Protein AF-A0A1Q9DGL6-F1 (afdb_monomer_lite)

Foldseek 3Di:
DDDFDWDDPDDDDDDDDDDDDDDDDDDDATDTDDDPVVLVPDDPVRSVVVVVVVVVDPDDDDGPVVVVPPVVNVVPDDDDPDDDDDDDDDDDDPPPPPDDPPPVVVVVVVPPPPPVPPPDDDDDDDDDDDDDDDDDDDDDDDDDDDDDDDDDDPDDDDDDDDDDDDDDDDDDDDDDDDDDDDDDDDDDDDDDDDDDDDDDDDDDDDDDDDDDDDDDDDDDDDQDDPVLLVVLLVVVVVVVDDSVLSNVLCVVVVNDSVSSVVVSVVVVVVVVVDDDDDDDDDDDDDDDDDDDDDDDDDDDDDDDDDDDDDDDDDDDDDDDDDDDDDPPDVPVVVVQPDWFKWFFQAFDDDPDPQAAGDHHGAIWTWRVVQQDPQQKTWTARPVDRVRTHIDRVVRTDDDDPQKGKDFACAFDQDPDPQDDGDHHGFIWIWRNVQADPVGDTDTHRDPPCPPDVDPVLLVDCPDPLLVLLNVLLVLLVVLLVVLVVCVVVCVCVVPDNSVLSVLSNVLSVVLNVVSVVVSVCVPVVVVVLLVVLVVLLVVLLVLLVVLLVVLVVLLVCLCVDLLVVLLVLLQVLLVLVLVLLVLQLVVFVPPDDDPVQQLLLVLLLLLLVLLQLLSQLLDLDSPPRGDRQDDSVCSVPDPHSNSNSVSSNVSSVVDHRDDSVVVSVVSVVVSVVLVVVSVVLVVVVVVVVCVVPPDDDPDPDDDPDDDDDDDDQDDPQKAFDDDQDFDWDDDDDPQDDQIWTDHRGIIGTQGHPVLVVLVVSLVSLVVSLVVLVVVCVPDPDNDVVSVSVNVSSVSSNVSSVSCNSCVVVVVVSVVSVVSSVVSVVSSVVSVVVSVVSVVSSVSSNQSSLCSQQPSSLLSLQSSLLSVQLSPDDPVCNSVLSVLVSVLSVLVVVLVDDPVQSGDPHPQDSVLSNQNSVQSVVLSPDNHSVSSSVSSCVCSVPVSVVSND

InterPro domains:
  IPR009060 UBA-like superfamily [SSF46934] (224-267)
  IPR015940 Ubiquitin-associated domain [PF00627] (233-264)
  IPR015940 Ubiquitin-associated domain [PS50030] (225-267)
  IPR015940 Ubiquitin-associated domain [SM00165] (229-266)

Structure (mmCIF, N/CA/C/O backbone):
data_AF-A0A1Q9DGL6-F1
#
_entry.id   AF-A0A1Q9DGL6-F1
#
loop_
_atom_site.group_PDB
_atom_site.id
_atom_site.type_symbol
_atom_site.label_atom_id
_atom_site.label_alt_id
_atom_site.label_comp_id
_atom_site.label_asym_id
_atom_site.label_entity_id
_atom_site.label_seq_id
_atom_site.pdbx_PDB_ins_code
_atom_site.Cartn_x
_atom_site.Cartn_y
_atom_site.Cartn_z
_atom_site.occupancy
_atom_site.B_iso_or_equiv
_atom_site.auth_seq_id
_atom_site.auth_comp_id
_atom_site.auth_asym_id
_atom_site.auth_atom_id
_atom_site.pdbx_PDB_model_num
ATOM 1 N N . MET A 1 1 ? 42.213 25.713 11.264 1.00 30.92 1 MET A N 1
ATOM 2 C CA . MET A 1 1 ? 42.405 24.368 11.858 1.00 30.92 1 MET A CA 1
ATOM 3 C C . MET A 1 1 ? 43.371 24.521 13.017 1.00 30.92 1 MET A C 1
ATOM 5 O O . MET A 1 1 ? 44.300 25.297 12.860 1.00 30.92 1 MET A O 1
ATOM 9 N N . LEU A 1 2 ? 43.190 23.797 14.123 1.00 27.25 2 LEU A N 1
ATOM 10 C CA . LEU A 1 2 ? 44.236 23.642 15.141 1.00 27.25 2 LEU A CA 1
ATOM 11 C C . LEU A 1 2 ? 44.887 22.270 14.936 1.00 27.25 2 LEU A C 1
ATOM 13 O O . LEU A 1 2 ? 44.195 21.254 14.979 1.00 27.25 2 LEU A O 1
ATOM 17 N N . LEU A 1 3 ? 46.191 22.254 14.662 1.00 31.45 3 LEU A N 1
ATOM 18 C CA . LEU A 1 3 ? 46.990 21.040 14.490 1.00 31.45 3 LEU A CA 1
ATOM 19 C C . LEU A 1 3 ? 47.860 20.844 15.731 1.00 31.45 3 LEU A C 1
ATOM 21 O O . LEU A 1 3 ? 48.856 21.538 15.909 1.00 31.45 3 LEU A O 1
ATOM 25 N N . GLY A 1 4 ? 47.477 19.894 16.584 1.00 34.34 4 GLY A N 1
ATOM 26 C CA . GLY A 1 4 ? 48.355 19.397 17.639 1.00 34.34 4 GLY A CA 1
ATOM 27 C C . GLY A 1 4 ? 49.359 18.397 17.065 1.00 34.34 4 GLY A C 1
ATOM 28 O O . GLY A 1 4 ? 48.977 17.518 16.291 1.00 34.34 4 GLY A O 1
ATOM 29 N N . TYR A 1 5 ? 50.623 18.505 17.468 1.00 34.09 5 TYR A N 1
ATOM 30 C CA . TYR A 1 5 ? 51.671 17.537 17.134 1.00 34.09 5 TYR A CA 1
ATOM 31 C C . TYR A 1 5 ? 51.814 16.492 18.259 1.00 34.09 5 TYR A C 1
ATOM 33 O O . TYR A 1 5 ? 51.636 16.844 19.429 1.00 34.09 5 TYR A O 1
ATOM 41 N N . PRO A 1 6 ? 52.104 15.215 17.943 1.00 34.56 6 PRO A N 1
ATOM 42 C CA . PRO A 1 6 ? 52.426 14.206 18.949 1.00 34.56 6 PRO A CA 1
ATOM 43 C C . PRO A 1 6 ? 53.839 14.416 19.526 1.00 34.56 6 PRO A C 1
ATOM 45 O O . PRO A 1 6 ? 54.738 14.868 18.822 1.00 34.56 6 PRO A O 1
ATOM 48 N N . ASP A 1 7 ? 54.028 14.058 20.799 1.00 36.56 7 ASP A N 1
ATOM 49 C CA . ASP A 1 7 ? 55.328 14.062 21.497 1.00 36.56 7 ASP A CA 1
ATOM 50 C C . ASP A 1 7 ? 56.209 12.900 20.957 1.00 36.56 7 ASP A C 1
ATOM 52 O O . ASP A 1 7 ? 55.749 11.755 20.941 1.00 36.56 7 ASP A O 1
ATOM 56 N N . GLU A 1 8 ? 57.438 13.160 20.480 1.00 37.47 8 GLU A N 1
ATOM 57 C CA . GLU A 1 8 ? 58.290 12.134 19.822 1.00 37.47 8 GLU A CA 1
ATOM 58 C C . GLU A 1 8 ? 59.227 11.354 20.771 1.00 37.47 8 GLU A C 1
ATOM 60 O O . GLU A 1 8 ? 59.742 10.297 20.393 1.00 37.47 8 GLU A O 1
ATOM 65 N N . ASP A 1 9 ? 59.434 11.816 22.009 1.00 35.69 9 ASP A N 1
ATOM 66 C CA . ASP A 1 9 ? 60.438 11.261 22.933 1.00 35.69 9 ASP A CA 1
ATOM 67 C C . ASP A 1 9 ? 60.009 9.948 23.625 1.00 35.69 9 ASP A C 1
ATOM 69 O O . ASP A 1 9 ? 59.768 9.892 24.835 1.00 35.69 9 ASP A O 1
ATOM 73 N N . ARG A 1 10 ? 59.980 8.846 22.857 1.00 34.19 10 ARG A N 1
ATOM 74 C CA . ARG A 1 10 ? 60.397 7.506 23.333 1.00 34.19 10 ARG A CA 1
ATOM 75 C C . ARG A 1 10 ? 60.547 6.473 22.208 1.00 34.19 10 ARG A C 1
ATOM 77 O O . ARG A 1 10 ? 59.568 5.924 21.709 1.00 34.19 10 ARG A O 1
ATOM 84 N N . ARG A 1 11 ? 61.797 6.110 21.899 1.00 36.53 11 ARG A N 1
ATOM 85 C CA . ARG A 1 11 ? 62.155 4.893 21.146 1.00 36.53 11 ARG A CA 1
ATOM 86 C C . ARG A 1 11 ? 63.341 4.173 21.790 1.00 36.53 11 ARG A C 1
ATOM 88 O O . ARG A 1 11 ? 64.462 4.336 21.328 1.00 36.53 11 ARG A O 1
ATOM 95 N N . GLU A 1 12 ? 63.101 3.347 22.805 1.00 35.16 12 GLU A N 1
ATOM 96 C CA . GLU A 1 12 ? 64.038 2.271 23.162 1.00 35.16 12 GLU A CA 1
ATOM 97 C C . GLU A 1 12 ? 63.383 1.208 24.054 1.00 35.16 12 GLU A C 1
ATOM 99 O O . GLU A 1 12 ? 62.542 1.538 24.888 1.00 35.16 12 GLU A O 1
ATOM 104 N N . LEU A 1 13 ? 63.812 -0.047 23.856 1.00 33.06 13 LEU A N 1
ATOM 105 C CA . LEU A 1 13 ? 63.297 -1.297 24.439 1.00 33.06 13 LEU A CA 1
ATOM 106 C C . LEU A 1 13 ? 61.804 -1.590 24.111 1.00 33.06 13 LEU A C 1
ATOM 108 O O . LEU A 1 13 ? 60.964 -0.706 24.046 1.00 33.06 13 LEU A O 1
ATOM 112 N N . GLU A 1 14 ? 61.394 -2.830 23.840 1.00 30.94 14 GLU A N 1
ATOM 113 C CA . GLU A 1 14 ? 62.035 -4.110 24.161 1.00 30.94 14 GLU A CA 1
ATOM 114 C C . GLU A 1 14 ? 61.821 -5.167 23.055 1.00 30.94 14 GLU A C 1
ATOM 116 O O . GLU A 1 14 ? 60.902 -5.064 22.243 1.00 30.94 14 GLU A O 1
ATOM 121 N N . SER A 1 15 ? 62.671 -6.199 23.010 1.00 36.50 15 SER A N 1
ATOM 122 C CA . SER A 1 15 ? 62.592 -7.285 22.025 1.00 36.50 15 SER A CA 1
ATOM 123 C C . SER A 1 15 ? 62.688 -8.664 22.684 1.00 36.50 15 SER A C 1
ATOM 125 O O . SER A 1 15 ? 63.683 -8.991 23.333 1.00 36.50 15 SER A O 1
ATOM 127 N N . ARG A 1 16 ? 61.666 -9.516 22.497 1.00 32.09 16 ARG A N 1
ATOM 128 C CA . ARG A 1 16 ? 61.738 -10.961 22.789 1.00 32.09 16 ARG A CA 1
ATOM 129 C C . ARG A 1 16 ? 60.648 -11.778 22.088 1.00 32.09 16 ARG A C 1
ATOM 131 O O . ARG A 1 16 ? 59.671 -11.236 21.587 1.00 32.09 16 ARG A O 1
ATOM 138 N N . GLY A 1 17 ? 60.911 -13.082 21.977 1.00 35.47 17 GLY A N 1
ATOM 139 C CA . GLY A 1 17 ? 60.165 -14.029 21.141 1.00 35.47 17 GLY A CA 1
ATOM 140 C C . GLY A 1 17 ? 58.868 -14.591 21.752 1.00 35.47 17 GLY A C 1
ATOM 141 O O . GLY A 1 17 ? 58.509 -14.252 22.877 1.00 35.47 17 GLY A O 1
ATOM 142 N N . PRO A 1 18 ? 58.158 -15.456 21.003 1.00 44.56 18 PRO A N 1
ATOM 143 C CA . PRO A 1 18 ? 56.724 -15.674 21.185 1.00 44.56 18 PRO A CA 1
ATOM 144 C C . PRO A 1 18 ? 56.344 -16.792 22.167 1.00 44.56 18 PRO A C 1
ATOM 146 O O . PRO A 1 18 ? 56.923 -17.879 22.165 1.00 44.56 18 PRO A O 1
ATOM 149 N N . THR A 1 19 ? 55.237 -16.581 22.878 1.00 34.62 19 THR A N 1
ATOM 150 C CA . THR A 1 19 ? 54.386 -17.636 23.453 1.00 34.62 19 THR A CA 1
ATOM 151 C C . THR A 1 19 ? 52.916 -17.383 23.082 1.00 34.62 19 THR A C 1
ATOM 153 O O . THR A 1 19 ? 52.558 -16.319 22.585 1.00 34.62 19 THR A O 1
ATOM 156 N N . ARG A 1 20 ? 52.065 -18.413 23.191 1.00 43.84 20 ARG A N 1
ATOM 157 C CA . ARG A 1 20 ? 50.713 -18.432 22.598 1.00 43.84 20 ARG A CA 1
ATOM 158 C C . ARG A 1 20 ? 49.663 -17.750 23.484 1.00 43.84 20 ARG A C 1
ATOM 160 O O . ARG A 1 20 ? 49.485 -18.193 24.616 1.00 43.84 20 ARG A O 1
ATOM 167 N N . GLY A 1 21 ? 48.842 -16.857 22.920 1.00 37.09 21 GLY A N 1
ATOM 168 C CA . GLY A 1 21 ? 47.522 -16.544 23.487 1.00 37.09 21 GLY A CA 1
ATOM 169 C C . GLY A 1 21 ? 46.889 -15.222 23.040 1.00 37.09 21 GLY A C 1
ATOM 170 O O . GLY A 1 21 ? 47.299 -14.183 23.522 1.00 37.09 21 GLY A O 1
ATOM 171 N N . VAL A 1 22 ? 45.841 -15.315 22.205 1.00 38.12 22 VAL A N 1
ATOM 172 C CA . VAL A 1 22 ? 44.762 -14.322 21.967 1.00 38.12 22 VAL A CA 1
ATOM 173 C C . VAL A 1 22 ? 45.186 -12.846 21.850 1.00 38.12 22 VAL A C 1
ATOM 175 O O . VAL A 1 22 ? 45.316 -12.144 22.849 1.00 38.12 22 VAL A O 1
ATOM 178 N N . ASP A 1 23 ? 45.255 -12.337 20.617 1.00 28.64 23 ASP A N 1
ATOM 179 C CA . ASP A 1 23 ? 45.524 -10.921 20.351 1.00 28.64 23 ASP A CA 1
ATOM 180 C C . ASP A 1 23 ? 44.403 -9.998 20.872 1.00 28.64 23 ASP A C 1
ATOM 182 O O . ASP A 1 23 ? 43.291 -9.964 20.338 1.00 28.64 23 ASP A O 1
ATOM 186 N N . VAL A 1 24 ? 44.727 -9.187 21.882 1.00 31.03 24 VAL A N 1
ATOM 187 C CA . VAL A 1 24 ? 43.975 -7.986 22.266 1.00 31.03 24 VAL A CA 1
ATOM 188 C C . VAL A 1 24 ? 44.881 -6.784 22.020 1.00 31.03 24 VAL A C 1
ATOM 190 O O . VAL A 1 24 ? 45.920 -6.643 22.658 1.00 31.03 24 VAL A O 1
ATOM 193 N N . ILE A 1 25 ? 44.497 -5.916 21.083 1.00 29.52 25 ILE A N 1
ATOM 194 C CA . ILE A 1 25 ? 45.276 -4.717 20.750 1.00 29.52 25 ILE A CA 1
ATOM 195 C C . ILE A 1 25 ? 44.938 -3.609 21.755 1.00 29.52 25 ILE A C 1
ATOM 197 O O . ILE A 1 25 ? 43.976 -2.860 21.564 1.00 29.52 25 ILE A O 1
ATOM 201 N N . GLU A 1 26 ? 45.734 -3.486 22.817 1.00 28.72 26 GLU A N 1
ATOM 202 C CA . GLU A 1 26 ? 45.728 -2.284 23.653 1.00 28.72 26 GLU A CA 1
ATOM 203 C C . GLU A 1 26 ? 46.400 -1.120 22.910 1.00 28.72 26 GLU A C 1
ATOM 205 O O . GLU A 1 26 ? 47.588 -1.149 22.592 1.00 28.72 26 GLU A O 1
ATOM 210 N N . LEU A 1 27 ? 45.623 -0.071 22.628 1.00 30.64 27 LEU A N 1
ATOM 211 C CA . LEU A 1 27 ? 46.132 1.189 22.091 1.00 30.64 27 LEU A CA 1
ATOM 212 C C . LEU A 1 27 ? 46.496 2.122 23.250 1.00 30.64 27 LEU A C 1
ATOM 214 O O . LEU A 1 27 ? 45.611 2.615 23.952 1.00 30.64 27 LEU A O 1
ATOM 218 N N . LEU A 1 28 ? 47.793 2.387 23.423 1.00 34.19 28 LEU A N 1
ATOM 219 C CA . LEU A 1 28 ? 48.283 3.355 24.404 1.00 34.19 28 LEU A CA 1
ATOM 220 C C . LEU A 1 28 ? 47.781 4.784 24.088 1.00 34.19 28 LEU A C 1
ATOM 222 O O . LEU A 1 28 ? 47.655 5.155 22.916 1.00 34.19 28 LEU A O 1
ATOM 226 N N . PRO A 1 29 ? 47.483 5.605 25.113 1.00 36.69 29 PRO A N 1
ATOM 227 C CA . PRO A 1 29 ? 46.925 6.937 24.917 1.00 36.69 29 PRO A CA 1
ATOM 228 C C . PRO A 1 29 ? 47.996 7.952 24.492 1.00 36.69 29 PRO A C 1
ATOM 230 O O . PRO A 1 29 ? 48.901 8.275 25.257 1.00 36.69 29 PRO A O 1
ATOM 233 N N . TYR A 1 30 ? 47.842 8.524 23.297 1.00 38.84 30 TYR A N 1
ATOM 234 C CA . TYR A 1 30 ? 48.599 9.710 22.893 1.00 38.84 30 TYR A CA 1
ATOM 235 C C . TYR A 1 30 ? 48.113 10.958 23.643 1.00 38.84 30 TYR A C 1
ATOM 237 O O . TYR A 1 30 ? 46.909 11.185 23.790 1.00 38.84 30 TYR A O 1
ATOM 245 N N . HIS A 1 31 ? 49.059 11.795 24.065 1.00 38.09 31 HIS A N 1
ATOM 246 C CA . HIS A 1 31 ? 48.800 13.109 24.645 1.00 38.09 31 HIS A CA 1
ATOM 247 C C . HIS A 1 31 ? 49.206 14.215 23.666 1.00 38.09 31 HIS A C 1
ATOM 249 O O . HIS A 1 31 ? 50.267 14.145 23.053 1.00 38.09 31 HIS A O 1
ATOM 255 N N . PHE A 1 32 ? 48.368 15.246 23.556 1.00 35.22 32 PHE A N 1
ATOM 256 C CA . PHE A 1 32 ? 48.666 16.479 22.829 1.00 35.22 32 PHE A CA 1
ATOM 257 C C . PHE A 1 32 ? 48.840 17.625 23.829 1.00 35.22 32 PHE A C 1
ATOM 259 O O . PHE A 1 32 ? 48.050 17.749 24.768 1.00 35.22 32 PHE A O 1
ATOM 266 N N . LYS A 1 33 ? 49.844 18.477 23.609 1.00 39.16 33 LYS A N 1
ATOM 267 C CA . LYS A 1 33 ? 49.959 19.799 24.242 1.00 39.16 33 LYS A CA 1
ATOM 268 C C . LYS A 1 33 ? 49.546 20.866 23.227 1.00 39.16 33 LYS A C 1
ATOM 270 O O . LYS A 1 33 ? 49.842 20.729 22.044 1.00 39.16 33 LYS A O 1
ATOM 275 N N . PHE A 1 34 ? 48.897 21.922 23.704 1.00 43.03 34 PHE A N 1
ATOM 276 C CA . PHE A 1 34 ? 48.623 23.138 22.932 1.00 43.03 34 PHE A CA 1
ATOM 277 C C . PHE A 1 34 ? 49.613 24.230 23.344 1.00 43.03 34 PHE A C 1
ATOM 279 O O . PHE A 1 34 ? 50.020 24.274 24.510 1.00 43.03 34 PHE A O 1
ATOM 286 N N . SER A 1 35 ? 50.010 25.100 22.416 1.00 42.69 35 SER A N 1
ATOM 287 C CA . SER A 1 35 ? 50.918 26.205 22.724 1.00 42.69 35 SER A CA 1
ATOM 288 C C . SER A 1 35 ? 50.135 27.374 23.329 1.00 42.69 35 SER A C 1
ATOM 290 O O . SER A 1 35 ? 49.059 27.701 22.829 1.00 42.69 35 SER A O 1
ATOM 292 N N . PRO A 1 36 ? 50.654 28.080 24.352 1.00 46.16 36 PRO A N 1
ATOM 293 C CA . PRO A 1 36 ? 50.046 29.322 24.837 1.00 46.16 36 PRO A CA 1
ATOM 294 C C . PRO A 1 36 ? 49.909 30.414 23.760 1.00 46.16 36 PRO A C 1
ATOM 296 O O . PRO A 1 36 ? 49.076 31.305 23.906 1.00 46.16 36 PRO A O 1
ATOM 299 N N . ALA A 1 37 ? 50.693 30.346 22.676 1.00 46.66 37 ALA A N 1
ATOM 300 C CA . ALA A 1 37 ? 50.590 31.271 21.546 1.00 46.66 37 ALA A CA 1
ATOM 301 C C . ALA A 1 37 ? 49.272 31.111 20.762 1.00 46.66 37 ALA A C 1
ATOM 303 O O . ALA A 1 37 ? 48.674 32.112 20.369 1.00 46.66 37 ALA A O 1
ATOM 304 N N . ASP A 1 38 ? 48.776 29.875 20.615 1.00 50.34 38 ASP A N 1
ATOM 305 C CA . ASP A 1 38 ? 47.590 29.526 19.810 1.00 50.34 38 ASP A CA 1
ATOM 306 C C . ASP A 1 38 ? 46.298 30.207 20.319 1.00 50.34 38 ASP A C 1
ATOM 308 O O . ASP A 1 38 ? 45.294 30.294 19.613 1.00 50.34 38 ASP A O 1
ATOM 312 N N . TRP A 1 39 ? 46.319 30.705 21.559 1.00 53.25 39 TRP A N 1
ATOM 313 C CA . TRP A 1 39 ? 45.195 31.357 22.230 1.00 53.25 39 TRP A CA 1
ATOM 314 C C . TRP A 1 39 ? 45.031 32.838 21.866 1.00 53.25 39 TRP A C 1
ATOM 316 O O . TRP A 1 39 ? 43.968 33.404 22.126 1.00 53.25 39 TRP A O 1
ATOM 326 N N . GLN A 1 40 ? 46.046 33.477 21.272 1.00 48.38 40 GLN A N 1
ATOM 327 C CA . GLN A 1 40 ? 46.009 34.915 20.964 1.00 48.38 40 GLN A CA 1
ATOM 328 C C . GLN A 1 40 ? 45.197 35.254 19.703 1.00 48.38 40 GLN A C 1
ATOM 330 O O . GLN A 1 40 ? 44.722 36.380 19.577 1.00 48.38 40 GLN A O 1
ATOM 335 N N . GLU A 1 41 ? 44.966 34.290 18.805 1.00 43.88 41 GLU A N 1
ATOM 336 C CA . GLU A 1 41 ? 44.124 34.477 17.609 1.00 43.88 41 GLU A CA 1
ATOM 337 C C . GLU A 1 41 ? 42.619 34.254 17.874 1.00 43.88 41 GLU A C 1
ATOM 339 O O . GLU A 1 41 ? 41.778 34.523 17.013 1.00 43.88 41 GLU A O 1
ATOM 344 N N . LEU A 1 42 ? 42.242 33.771 19.065 1.00 50.28 42 LEU A N 1
ATOM 345 C CA . LEU A 1 42 ? 40.847 33.493 19.418 1.00 50.28 42 LEU A CA 1
ATOM 346 C C . LEU A 1 42 ? 40.121 34.755 19.902 1.00 50.28 42 LEU A C 1
ATOM 348 O O . LEU A 1 42 ? 40.562 35.438 20.830 1.00 50.28 42 LEU A O 1
ATOM 352 N N . SER A 1 43 ? 38.947 35.028 19.320 1.00 62.31 43 SER A N 1
ATOM 353 C CA . SER A 1 43 ? 38.151 36.213 19.658 1.00 62.31 43 SER A CA 1
ATOM 354 C C . SER A 1 43 ? 37.784 36.262 21.155 1.00 62.31 43 SER A C 1
ATOM 356 O O . SER A 1 43 ? 37.577 35.209 21.771 1.00 62.31 43 SER A O 1
ATOM 358 N N . PRO A 1 44 ? 37.655 37.458 21.772 1.00 60.97 44 PRO A N 1
ATOM 359 C CA . PRO A 1 44 ? 37.529 37.579 23.229 1.00 60.97 44 PRO A CA 1
ATOM 360 C C . PRO A 1 44 ? 36.379 36.772 23.847 1.00 60.97 44 PRO A C 1
ATOM 362 O O . PRO A 1 44 ? 36.548 36.192 24.916 1.00 60.97 44 PRO A O 1
ATOM 365 N N . GLY A 1 45 ? 35.234 36.670 23.161 1.00 61.03 45 GLY A N 1
ATOM 366 C CA . GLY A 1 45 ? 34.095 35.868 23.622 1.00 61.03 45 GLY A CA 1
ATOM 367 C C . GLY A 1 45 ? 34.350 34.355 23.587 1.00 61.03 45 GLY A C 1
ATOM 368 O O . GLY A 1 45 ? 33.925 33.645 24.496 1.00 61.03 45 GLY A O 1
ATOM 369 N N . VAL A 1 46 ? 35.092 33.858 22.590 1.00 59.78 46 VAL A N 1
ATOM 370 C CA . VAL A 1 46 ? 35.496 32.441 22.506 1.00 59.78 46 VAL A CA 1
ATOM 371 C C . VAL A 1 46 ? 36.521 32.117 23.593 1.00 59.78 46 VAL A C 1
ATOM 373 O O . VAL A 1 46 ? 36.379 31.111 24.286 1.00 59.78 46 VAL A O 1
ATOM 376 N N . ASN A 1 47 ? 37.492 33.009 23.808 1.00 65.31 47 ASN A N 1
ATOM 377 C CA . ASN A 1 47 ? 38.459 32.916 24.904 1.00 65.31 47 ASN A CA 1
ATOM 378 C C . ASN A 1 47 ? 37.760 32.897 26.282 1.00 65.31 47 ASN A C 1
ATOM 380 O O . ASN A 1 47 ? 38.039 32.036 27.116 1.00 65.31 47 ASN A O 1
ATOM 384 N N . GLN A 1 48 ? 36.799 33.797 26.518 1.00 60.72 48 GLN A N 1
ATOM 385 C CA . GLN A 1 48 ? 36.043 33.859 27.776 1.00 60.72 48 GLN A CA 1
ATOM 386 C C . GLN A 1 48 ? 35.167 32.613 28.011 1.00 60.72 48 GLN A C 1
ATOM 388 O O . GLN A 1 48 ? 35.033 32.167 29.154 1.00 60.72 48 GLN A O 1
ATOM 393 N N . LEU A 1 49 ? 34.600 32.026 26.950 1.00 52.28 49 LEU A N 1
ATOM 394 C CA . LEU A 1 49 ? 33.814 30.792 27.033 1.00 52.28 49 LEU A CA 1
ATOM 395 C C . LEU A 1 49 ? 34.698 29.570 27.336 1.00 52.28 49 LEU A C 1
ATOM 397 O O . LEU A 1 49 ? 34.365 28.786 28.224 1.00 52.28 49 LEU A O 1
ATOM 401 N N . LEU A 1 50 ? 35.839 29.429 26.652 1.00 53.41 50 LEU A N 1
ATOM 402 C CA . LEU A 1 50 ? 36.801 28.346 26.894 1.00 53.41 50 LEU A CA 1
ATOM 403 C C . LEU A 1 50 ? 37.409 28.419 28.299 1.00 53.41 50 LEU A C 1
ATOM 405 O O . LEU A 1 50 ? 37.469 27.397 28.980 1.00 53.41 50 LEU A O 1
ATOM 409 N N . SER A 1 51 ? 37.780 29.614 28.768 1.00 60.06 51 SER A N 1
ATOM 410 C CA . SER A 1 51 ? 38.285 29.814 30.134 1.00 60.06 51 SER A CA 1
ATOM 411 C C . SER A 1 51 ? 37.276 29.377 31.202 1.00 60.06 51 SER A C 1
ATOM 413 O O . SER A 1 51 ? 37.672 28.770 32.193 1.00 60.06 51 SER A O 1
ATOM 415 N N . ARG A 1 52 ? 35.969 29.612 31.000 1.00 55.06 52 ARG A N 1
ATOM 416 C CA . ARG A 1 52 ? 34.919 29.092 31.898 1.00 55.06 52 ARG A CA 1
ATOM 417 C C . ARG A 1 52 ? 34.798 27.570 31.827 1.00 55.06 52 ARG A C 1
ATOM 419 O O . ARG A 1 52 ? 34.841 26.914 32.861 1.00 55.06 52 ARG A O 1
ATOM 426 N N . LEU A 1 53 ? 34.716 27.006 30.621 1.00 46.09 53 LEU A N 1
ATOM 427 C CA . LEU A 1 53 ? 34.574 25.558 30.416 1.00 46.09 53 LEU A CA 1
ATOM 428 C C . LEU A 1 53 ? 35.755 24.742 30.968 1.00 46.09 53 LEU A C 1
ATOM 430 O O . LEU A 1 53 ? 35.560 23.598 31.373 1.00 46.09 53 LEU A O 1
ATOM 434 N N . LEU A 1 54 ? 36.960 25.319 30.997 1.00 56.03 54 LEU A N 1
ATOM 435 C CA . LEU A 1 54 ? 38.149 24.702 31.592 1.00 56.03 54 LEU A CA 1
ATOM 436 C C . LEU A 1 54 ? 38.236 24.913 33.112 1.00 56.03 54 LEU A C 1
ATOM 438 O O . LEU A 1 54 ? 38.701 24.017 33.811 1.00 56.03 54 LEU A O 1
ATOM 442 N N . ALA A 1 55 ? 37.749 26.041 33.640 1.00 49.34 55 ALA A N 1
ATOM 443 C CA . ALA A 1 55 ? 37.712 26.296 35.084 1.00 49.34 55 ALA A CA 1
ATOM 444 C C . ALA A 1 55 ? 36.658 25.454 35.833 1.00 49.34 55 ALA A C 1
ATOM 446 O O . ALA A 1 55 ? 36.825 25.173 37.016 1.00 49.34 55 ALA A O 1
ATOM 447 N N . GLU A 1 56 ? 35.578 25.030 35.169 1.00 44.25 56 GLU A N 1
ATOM 448 C CA . GLU A 1 56 ? 34.478 24.287 35.807 1.00 44.25 56 GLU A CA 1
ATOM 449 C C . GLU A 1 56 ? 34.712 22.762 35.931 1.00 44.25 56 GLU A C 1
ATOM 451 O O . GLU A 1 56 ? 33.859 22.067 36.489 1.00 44.25 56 GLU A O 1
ATOM 456 N N . ARG A 1 57 ? 35.830 22.202 35.426 1.00 42.81 57 ARG A N 1
ATOM 457 C CA . ARG A 1 57 ? 36.098 20.743 35.446 1.00 42.81 57 ARG A CA 1
ATOM 458 C C . ARG A 1 57 ? 37.582 20.356 35.572 1.00 42.81 57 ARG A C 1
ATOM 460 O O . ARG A 1 57 ? 38.208 19.960 34.592 1.00 42.81 57 ARG A O 1
ATOM 467 N N . GLU A 1 58 ? 38.119 20.330 36.793 1.00 37.91 58 GLU A N 1
ATOM 468 C CA . GLU A 1 58 ? 39.490 19.830 37.040 1.00 37.91 58 GLU A CA 1
ATOM 469 C C . GLU A 1 58 ? 39.658 18.298 36.931 1.00 37.91 58 GLU A C 1
ATOM 471 O O . GLU A 1 58 ? 40.781 17.816 36.772 1.00 37.91 58 GLU A O 1
ATOM 476 N N . LEU A 1 59 ? 38.575 17.508 36.968 1.00 39.97 59 LEU A N 1
ATOM 477 C CA . LEU A 1 59 ? 38.623 16.057 36.739 1.00 39.97 59 LEU A CA 1
ATOM 478 C C . LEU A 1 59 ? 37.579 15.591 35.713 1.00 39.97 59 LEU A C 1
ATOM 480 O O . LEU A 1 59 ? 36.478 15.195 36.078 1.00 39.97 59 LEU A O 1
ATOM 484 N N . ASP A 1 60 ? 37.960 15.592 34.432 1.00 35.50 60 ASP A N 1
ATOM 485 C CA . ASP A 1 60 ? 37.785 14.420 33.553 1.00 35.50 60 ASP A CA 1
ATOM 486 C C . ASP A 1 60 ? 38.553 14.592 32.227 1.00 35.50 60 ASP A C 1
ATOM 488 O O . ASP A 1 60 ? 38.325 15.532 31.463 1.00 35.50 60 ASP A O 1
ATOM 492 N N . ARG A 1 61 ? 39.474 13.667 31.919 1.00 45.25 61 ARG A N 1
ATOM 493 C CA . ARG A 1 61 ? 40.310 13.733 30.704 1.00 45.25 61 ARG A CA 1
ATOM 494 C C . ARG A 1 61 ? 39.549 13.193 29.491 1.00 45.25 61 ARG A C 1
ATOM 496 O O . ARG A 1 61 ? 39.314 11.991 29.393 1.00 45.25 61 ARG A O 1
ATOM 503 N N . TRP A 1 62 ? 39.218 14.056 28.531 1.00 38.03 62 TRP A N 1
ATOM 504 C CA . TRP A 1 62 ? 38.529 13.647 27.301 1.00 38.03 62 TRP A CA 1
ATOM 505 C C . TRP A 1 62 ? 39.450 12.854 26.352 1.00 38.03 62 TRP A C 1
ATOM 507 O O . TRP A 1 62 ? 40.459 13.395 25.895 1.00 38.03 62 TRP A O 1
ATOM 517 N N . PRO A 1 63 ? 39.106 11.609 25.965 1.00 47.03 63 PRO A N 1
ATOM 518 C CA . PRO A 1 63 ? 39.804 10.912 24.890 1.00 47.03 63 PRO A CA 1
ATOM 519 C C . PRO A 1 63 ? 39.418 11.510 23.528 1.00 47.03 63 PRO A C 1
ATOM 521 O O . PRO A 1 63 ? 38.249 11.817 23.282 1.00 47.03 63 PRO A O 1
ATOM 524 N N . ALA A 1 64 ? 40.370 11.605 22.593 1.00 34.78 64 ALA A N 1
ATOM 525 C CA . ALA A 1 64 ? 40.175 12.254 21.285 1.00 34.78 64 ALA A CA 1
ATOM 526 C C . ALA A 1 64 ? 38.953 11.732 20.490 1.00 34.78 64 ALA A C 1
ATOM 528 O O . ALA A 1 64 ? 38.287 12.485 19.780 1.00 34.78 64 ALA A O 1
ATOM 529 N N . LYS A 1 65 ? 38.605 10.449 20.670 1.00 37.22 65 LYS A N 1
ATOM 530 C CA . LYS A 1 65 ? 37.452 9.778 20.043 1.00 37.22 65 LYS A CA 1
ATOM 531 C C . LYS A 1 65 ? 36.082 10.310 20.508 1.00 37.22 65 LYS A C 1
ATOM 533 O O . LYS A 1 65 ? 35.094 10.085 19.813 1.00 37.22 65 LYS A O 1
ATOM 538 N N . ALA A 1 66 ? 36.019 10.997 21.653 1.00 44.31 66 ALA A N 1
ATOM 539 C CA . ALA A 1 66 ? 34.824 11.691 22.139 1.00 44.31 66 ALA A CA 1
ATOM 540 C C . ALA A 1 66 ? 34.718 13.109 21.552 1.00 44.31 66 ALA A C 1
ATOM 542 O O . ALA A 1 66 ? 33.664 13.483 21.043 1.00 44.31 66 ALA A O 1
ATOM 543 N N . ALA A 1 67 ? 35.824 13.864 21.534 1.00 43.91 67 ALA A N 1
ATOM 544 C CA . ALA A 1 67 ? 35.872 15.199 20.931 1.00 43.91 67 ALA A CA 1
ATOM 545 C C . ALA A 1 67 ? 35.500 15.164 19.435 1.00 43.91 67 ALA A C 1
ATOM 547 O O . ALA A 1 67 ? 34.621 15.905 19.001 1.00 43.91 67 ALA A O 1
ATOM 548 N N . ALA A 1 68 ? 36.065 14.216 18.678 1.00 41.03 68 ALA A N 1
ATOM 549 C CA . ALA A 1 68 ? 35.780 14.008 17.253 1.00 41.03 68 ALA A CA 1
ATOM 550 C C . ALA A 1 68 ? 34.340 13.537 16.934 1.00 41.03 68 ALA A C 1
ATOM 552 O O . ALA A 1 68 ? 33.983 13.411 15.765 1.00 41.03 68 ALA A O 1
ATOM 553 N N . LYS A 1 69 ? 33.515 13.257 17.954 1.00 40.09 69 LYS A N 1
ATOM 554 C CA . LYS A 1 69 ? 32.095 12.887 17.824 1.00 40.09 69 LYS A CA 1
ATOM 555 C C . LYS A 1 69 ? 31.135 13.904 18.451 1.00 40.09 69 LYS A C 1
ATOM 557 O O . LYS A 1 69 ? 29.926 13.687 18.422 1.00 40.09 69 LYS A O 1
ATOM 562 N N . CYS A 1 70 ? 31.639 14.994 19.027 1.00 45.59 70 CYS A N 1
ATOM 563 C CA . CYS A 1 70 ? 30.799 16.003 19.656 1.00 45.59 70 CYS A CA 1
ATOM 564 C C . CYS A 1 70 ? 30.111 16.858 18.581 1.00 45.59 70 CYS A C 1
ATOM 566 O O . CYS A 1 70 ? 30.710 17.766 18.007 1.00 45.59 70 CYS A O 1
ATOM 568 N N . GLU A 1 71 ? 28.839 16.567 18.308 1.00 37.47 71 GLU A N 1
ATOM 569 C CA . GLU A 1 71 ? 28.076 17.223 17.240 1.00 37.47 71 GLU A CA 1
ATOM 570 C C . GLU A 1 71 ? 27.980 18.749 17.422 1.00 37.47 71 GLU A C 1
ATOM 572 O O . GLU A 1 71 ? 27.988 19.498 16.449 1.00 37.47 71 GLU A O 1
ATOM 577 N N . TRP A 1 72 ? 27.974 19.227 18.671 1.00 47.78 72 TRP A N 1
ATOM 578 C CA . TRP A 1 72 ? 28.004 20.656 18.988 1.00 47.78 72 TRP A CA 1
ATOM 579 C C . TRP A 1 72 ? 29.302 21.337 18.521 1.00 47.78 72 TRP A C 1
ATOM 581 O O . TRP A 1 72 ? 29.237 22.409 17.928 1.00 47.78 72 TRP A O 1
ATOM 591 N N . LEU A 1 73 ? 30.465 20.694 18.699 1.00 40.00 73 LEU A N 1
ATOM 592 C CA . LEU A 1 73 ? 31.749 21.199 18.189 1.00 40.00 73 LEU A CA 1
ATOM 593 C C . LEU A 1 73 ? 31.785 21.208 16.654 1.00 40.00 73 LEU A C 1
ATOM 595 O O . LEU A 1 73 ? 32.271 22.165 16.056 1.00 40.00 73 LEU A O 1
ATOM 599 N N . LEU A 1 74 ? 31.226 20.177 16.011 1.00 43.12 74 LEU A N 1
ATOM 600 C CA . LEU A 1 74 ? 31.140 20.096 14.547 1.00 43.12 74 LEU A CA 1
ATOM 601 C C . LEU A 1 74 ? 30.221 21.178 13.952 1.00 43.12 74 LEU A C 1
ATOM 603 O O . LEU A 1 74 ? 30.529 21.724 12.895 1.00 43.12 74 LEU A O 1
ATOM 607 N N . ARG A 1 75 ? 29.134 21.543 14.645 1.00 41.69 75 ARG A N 1
ATOM 608 C CA . ARG A 1 75 ? 28.200 22.610 14.235 1.00 41.69 75 ARG A CA 1
ATOM 609 C C . ARG A 1 75 ? 28.740 24.039 14.426 1.00 41.69 75 ARG A C 1
ATOM 611 O O . ARG A 1 75 ? 28.114 24.968 13.928 1.00 41.69 75 ARG A O 1
ATOM 618 N N . GLN A 1 76 ? 29.865 24.230 15.123 1.00 38.88 76 GLN A N 1
ATOM 619 C CA . GLN A 1 76 ? 30.491 25.546 15.362 1.00 38.88 76 GLN A CA 1
ATOM 620 C C . GLN A 1 76 ? 31.744 25.800 14.497 1.00 38.88 76 GLN A C 1
ATOM 622 O O . GLN A 1 76 ? 32.402 26.830 14.641 1.00 38.88 76 GLN A O 1
ATOM 627 N N . ALA A 1 77 ? 32.094 24.885 13.586 1.00 32.09 77 ALA A N 1
ATOM 628 C CA . ALA A 1 77 ? 33.214 25.078 12.668 1.00 32.09 77 ALA A CA 1
ATOM 629 C C . ALA A 1 77 ? 32.858 26.092 11.553 1.00 32.09 77 ALA A C 1
ATOM 631 O O . ALA A 1 77 ? 31.856 25.899 10.860 1.00 32.09 77 ALA A O 1
ATOM 632 N N . PRO A 1 78 ? 33.658 27.155 11.326 1.00 27.53 78 PRO A N 1
ATOM 633 C CA . PRO A 1 78 ? 33.385 28.126 10.269 1.00 27.53 78 PRO A CA 1
ATOM 634 C C . PRO A 1 78 ? 33.621 27.527 8.875 1.00 27.53 78 PRO A C 1
ATOM 636 O O . PRO A 1 78 ? 34.609 26.830 8.639 1.00 27.53 78 PRO A O 1
ATOM 639 N N . GLN A 1 79 ? 32.731 27.841 7.929 1.00 30.98 79 GLN A N 1
ATOM 640 C CA . GLN A 1 79 ? 32.920 27.508 6.514 1.00 30.98 79 GLN A CA 1
ATOM 641 C C . GLN A 1 79 ? 34.025 28.374 5.874 1.00 30.98 79 GLN A C 1
ATOM 643 O O . GLN A 1 79 ? 34.247 29.506 6.314 1.00 30.98 79 GLN A O 1
ATOM 648 N N . PRO A 1 80 ? 34.728 27.874 4.837 1.00 29.09 80 PRO A N 1
ATOM 649 C CA . PRO A 1 80 ? 35.810 28.611 4.190 1.00 29.09 80 PRO A CA 1
ATOM 650 C C . PRO A 1 80 ? 35.317 29.896 3.508 1.00 29.09 80 PRO A C 1
ATOM 652 O O . PRO A 1 80 ? 34.292 29.917 2.826 1.00 29.09 80 PRO A O 1
ATOM 655 N N . VAL A 1 81 ? 36.093 30.971 3.656 1.00 33.91 81 VAL A N 1
ATOM 656 C CA . VAL A 1 81 ? 35.820 32.283 3.053 1.00 33.91 81 VAL A CA 1
ATOM 657 C C . VAL A 1 81 ? 36.124 32.225 1.550 1.00 33.91 81 VAL A C 1
ATOM 659 O O . VAL A 1 81 ? 37.246 32.489 1.132 1.00 33.91 81 VAL A O 1
ATOM 662 N N . GLY A 1 82 ? 35.131 31.822 0.747 1.00 33.16 82 GLY A N 1
ATOM 663 C CA . GLY A 1 82 ? 35.300 31.591 -0.698 1.00 33.16 82 GLY A CA 1
ATOM 664 C C . GLY A 1 82 ? 34.197 32.129 -1.621 1.00 33.16 82 GLY A C 1
ATOM 665 O O . GLY A 1 82 ? 34.422 32.217 -2.822 1.00 33.16 82 GLY A O 1
ATOM 666 N N . THR A 1 83 ? 33.025 32.519 -1.103 1.00 31.69 83 THR A N 1
ATOM 667 C CA . THR A 1 83 ? 31.895 33.001 -1.929 1.00 31.69 83 THR A CA 1
ATOM 668 C C . THR A 1 83 ? 31.051 34.068 -1.225 1.00 31.69 83 THR A C 1
ATOM 670 O O . THR A 1 83 ? 29.981 33.778 -0.689 1.00 31.69 83 THR A O 1
ATOM 673 N N . ARG A 1 84 ? 31.500 35.327 -1.280 1.00 27.44 84 ARG A N 1
ATOM 674 C CA . ARG A 1 84 ? 30.630 36.516 -1.230 1.00 27.44 84 ARG A CA 1
ATOM 675 C C . ARG A 1 84 ? 31.223 37.627 -2.093 1.00 27.44 84 ARG A C 1
ATOM 677 O O . ARG A 1 84 ? 32.251 38.191 -1.742 1.00 27.44 84 ARG A O 1
ATOM 684 N N . VAL A 1 85 ? 30.530 37.970 -3.174 1.00 26.66 85 VAL A N 1
ATOM 685 C CA . VAL A 1 85 ? 30.671 39.269 -3.840 1.00 26.66 85 VAL A CA 1
ATOM 686 C C . VAL A 1 85 ? 29.484 40.114 -3.391 1.00 26.66 85 VAL A C 1
ATOM 688 O O . VAL A 1 85 ? 28.341 39.686 -3.535 1.00 26.66 85 VAL A O 1
ATOM 691 N N . GLN A 1 86 ? 29.747 41.291 -2.828 1.00 29.61 86 GLN A N 1
ATOM 692 C CA . GLN A 1 86 ? 28.732 42.333 -2.696 1.00 29.61 86 GLN A CA 1
ATOM 693 C C . GLN A 1 86 ? 28.787 43.223 -3.938 1.00 29.61 86 GLN A C 1
ATOM 695 O O . GLN A 1 86 ? 29.864 43.665 -4.332 1.00 29.61 86 GLN A O 1
ATOM 700 N N . VAL A 1 87 ? 27.624 43.535 -4.500 1.00 27.08 87 VAL A N 1
ATOM 701 C CA . VAL A 1 87 ? 27.403 44.734 -5.317 1.00 27.08 87 VAL A CA 1
ATOM 702 C C . VAL A 1 87 ? 26.198 45.446 -4.705 1.00 27.08 87 VAL A C 1
ATOM 704 O O . VAL A 1 87 ? 25.288 44.789 -4.199 1.00 27.08 87 VAL A O 1
ATOM 707 N N . ALA A 1 88 ? 26.238 46.776 -4.658 1.00 34.31 88 ALA A N 1
ATOM 708 C CA . ALA A 1 88 ? 25.222 47.578 -3.986 1.00 34.31 88 ALA A CA 1
ATOM 709 C C . ALA A 1 88 ? 23.914 47.682 -4.794 1.00 34.31 88 ALA A C 1
ATOM 711 O O . ALA A 1 88 ? 23.916 47.611 -6.021 1.00 34.31 88 ALA A O 1
ATOM 712 N N . GLY A 1 89 ? 22.816 47.903 -4.073 1.00 25.27 89 GLY A N 1
ATOM 713 C CA . GLY A 1 89 ? 21.502 48.295 -4.580 1.00 25.27 89 GLY A CA 1
ATOM 714 C C . GLY A 1 89 ? 20.740 48.971 -3.439 1.00 25.27 89 GLY A C 1
ATOM 715 O O . GLY A 1 89 ? 20.826 48.510 -2.299 1.00 25.27 89 GLY A O 1
ATOM 716 N N . ASP A 1 90 ? 20.095 50.105 -3.712 1.00 28.19 90 ASP A N 1
ATOM 717 C CA . ASP A 1 90 ? 19.750 51.080 -2.672 1.00 28.19 90 ASP A CA 1
ATOM 718 C C . ASP A 1 90 ? 18.614 50.683 -1.719 1.00 28.19 90 ASP A C 1
ATOM 720 O O . ASP A 1 90 ? 17.646 50.007 -2.067 1.00 28.19 90 ASP A O 1
ATOM 724 N N . ALA A 1 91 ? 18.723 51.181 -0.486 1.00 36.44 91 ALA A N 1
ATOM 725 C CA . ALA A 1 91 ? 17.790 50.915 0.599 1.00 36.44 91 ALA A CA 1
ATOM 726 C C . ALA A 1 91 ? 16.682 51.983 0.709 1.00 36.44 91 ALA A C 1
ATOM 728 O O . ALA A 1 91 ? 16.701 52.815 1.612 1.00 36.44 91 ALA A O 1
ATOM 729 N N . ILE A 1 92 ? 15.665 51.906 -0.157 1.00 37.59 92 ILE A N 1
ATOM 730 C CA . ILE A 1 92 ? 14.313 52.437 0.106 1.00 37.59 92 ILE A CA 1
ATOM 731 C C . ILE A 1 92 ? 13.286 51.386 -0.345 1.00 37.59 92 ILE A C 1
ATOM 733 O O . ILE A 1 92 ? 13.260 51.013 -1.513 1.00 37.59 92 ILE A O 1
ATOM 737 N N . GLY A 1 93 ? 12.407 50.929 0.561 1.00 35.19 93 GLY A N 1
ATOM 738 C CA . GLY A 1 93 ? 11.221 50.133 0.185 1.00 35.19 93 GLY A CA 1
ATOM 739 C C . GLY A 1 93 ? 10.737 49.070 1.182 1.00 35.19 93 GLY A C 1
ATOM 740 O O . GLY A 1 93 ? 9.568 48.692 1.145 1.00 35.19 93 GLY A O 1
ATOM 741 N N . LEU A 1 94 ? 11.585 48.605 2.106 1.00 29.67 94 LEU A N 1
ATOM 742 C CA . LEU A 1 94 ? 11.337 47.372 2.878 1.00 29.67 94 LEU A CA 1
ATOM 743 C C . LEU A 1 94 ? 10.603 47.551 4.228 1.00 29.67 94 LEU A C 1
ATOM 745 O O . LEU A 1 94 ? 10.632 46.662 5.072 1.00 29.67 94 LEU A O 1
ATOM 749 N N . GLU A 1 95 ? 9.895 48.670 4.420 1.00 31.38 95 GLU A N 1
ATOM 750 C CA . GLU A 1 95 ? 9.124 48.958 5.649 1.00 31.38 95 GLU A CA 1
ATOM 751 C C . GLU A 1 95 ? 7.597 49.062 5.422 1.00 31.38 95 GLU A C 1
ATOM 753 O O . GLU A 1 95 ? 6.831 49.244 6.363 1.00 31.38 95 GLU A O 1
ATOM 758 N N . LYS A 1 96 ? 7.112 48.865 4.183 1.00 34.81 96 LYS A N 1
ATOM 759 C CA . LYS A 1 96 ? 5.666 48.867 3.853 1.00 34.81 96 LYS A CA 1
ATOM 760 C C . LYS A 1 96 ? 5.001 47.486 3.738 1.00 34.81 96 LYS A C 1
ATOM 762 O O . LYS A 1 96 ? 3.795 47.420 3.527 1.00 34.81 96 LYS A O 1
ATOM 767 N N . MET A 1 97 ? 5.732 46.383 3.925 1.00 33.00 97 MET A N 1
ATOM 768 C CA . MET A 1 97 ? 5.191 45.010 3.853 1.00 33.00 97 MET A CA 1
ATOM 769 C C . MET A 1 97 ? 4.960 44.365 5.233 1.00 33.00 97 MET A C 1
ATOM 771 O O . MET A 1 97 ? 5.355 43.225 5.464 1.00 33.00 97 MET A O 1
ATOM 775 N N . ARG A 1 98 ? 4.314 45.079 6.169 1.00 32.91 98 ARG A N 1
ATOM 776 C CA . ARG A 1 98 ? 3.932 44.509 7.482 1.00 32.91 98 ARG A CA 1
ATOM 777 C C . ARG A 1 98 ? 2.438 44.561 7.821 1.00 32.91 98 ARG A C 1
ATOM 779 O O . ARG A 1 98 ? 2.041 44.034 8.854 1.00 32.91 98 ARG A O 1
ATOM 786 N N . THR A 1 99 ? 1.614 45.119 6.934 1.00 40.28 99 THR A N 1
ATOM 787 C CA . THR A 1 99 ? 0.150 45.197 7.066 1.00 40.28 99 THR A CA 1
ATOM 788 C C . THR A 1 99 ? -0.525 45.000 5.702 1.00 40.28 99 THR A C 1
ATOM 790 O O . THR A 1 99 ? -0.752 45.962 4.974 1.00 40.28 99 THR A O 1
ATOM 793 N N . SER A 1 100 ? -0.845 43.751 5.342 1.00 34.53 100 SER A N 1
ATOM 794 C CA . SER A 1 100 ? -1.667 43.431 4.161 1.00 34.53 100 SER A CA 1
ATOM 795 C C . SER A 1 100 ? -2.523 42.173 4.408 1.00 34.53 100 SER A C 1
ATOM 797 O O . SER A 1 100 ? -1.960 41.122 4.729 1.00 34.53 100 SER A O 1
ATOM 799 N N . PRO A 1 101 ? -3.865 42.243 4.294 1.00 38.56 101 PRO A N 1
ATOM 800 C CA . PRO A 1 101 ? -4.772 41.151 4.654 1.00 38.56 101 PRO A CA 1
ATOM 801 C C . PRO A 1 101 ? -4.950 40.142 3.503 1.00 38.56 101 PRO A C 1
ATOM 803 O O . PRO A 1 101 ? -6.021 40.035 2.917 1.00 38.56 101 PRO A O 1
ATOM 806 N N . TYR A 1 102 ? -3.894 39.393 3.166 1.00 36.81 102 TYR A N 1
ATOM 807 C CA . TYR A 1 102 ? -3.912 38.442 2.035 1.00 36.81 102 TYR A CA 1
ATOM 808 C C . TYR A 1 102 ? -4.008 36.955 2.441 1.00 36.81 102 TYR A C 1
ATOM 810 O O . TYR A 1 102 ? -4.063 36.074 1.587 1.00 36.81 102 TYR A O 1
ATOM 818 N N . VAL A 1 103 ? -4.023 36.648 3.745 1.00 36.69 103 VAL A N 1
ATOM 819 C CA . VAL A 1 103 ? -3.945 35.260 4.249 1.00 36.69 103 VAL A CA 1
ATOM 820 C C . VAL A 1 103 ? -5.323 34.589 4.379 1.00 36.69 103 VAL A C 1
ATOM 822 O O . VAL A 1 103 ? -5.453 33.417 4.037 1.00 36.69 103 VAL A O 1
ATOM 825 N N . GLU A 1 104 ? -6.372 35.310 4.795 1.00 36.75 104 GLU A N 1
ATOM 826 C CA . GLU A 1 104 ? -7.713 34.718 4.988 1.00 36.75 104 GLU A CA 1
ATOM 827 C C . GLU A 1 104 ? -8.408 34.313 3.677 1.00 36.75 104 GLU A C 1
ATOM 829 O O . GLU A 1 104 ? -9.178 33.349 3.641 1.00 36.75 104 GLU A O 1
ATOM 834 N N . GLN A 1 105 ? -8.145 35.020 2.573 1.00 37.62 105 GLN A N 1
ATOM 835 C CA . GLN A 1 105 ? -8.903 34.830 1.332 1.00 37.62 105 GLN A CA 1
ATOM 836 C C . GLN A 1 105 ? -8.590 33.485 0.646 1.00 37.62 105 GLN A C 1
ATOM 838 O O . GLN A 1 105 ? -9.480 32.863 0.063 1.00 37.62 105 GLN A O 1
ATOM 843 N N . LEU A 1 106 ? -7.362 32.973 0.804 1.00 37.62 106 LEU A N 1
ATOM 844 C CA . LEU A 1 106 ? -6.927 31.682 0.254 1.00 37.62 106 LEU A CA 1
ATOM 845 C C . LEU A 1 106 ? -7.571 30.458 0.931 1.00 37.62 106 LEU A C 1
ATOM 847 O O . LEU A 1 106 ? -7.535 29.368 0.359 1.00 37.62 106 LEU A O 1
ATOM 851 N N . GLN A 1 107 ? -8.199 30.610 2.104 1.00 37.62 107 GLN A N 1
ATOM 852 C CA . GLN A 1 107 ? -8.955 29.521 2.738 1.00 37.62 107 GLN A CA 1
ATOM 853 C C . GLN A 1 107 ? -10.422 29.448 2.279 1.00 37.62 107 GLN A C 1
ATOM 855 O O . GLN A 1 107 ? -10.997 28.362 2.328 1.00 37.62 107 GLN A O 1
ATOM 860 N N . ARG A 1 108 ? -11.020 30.534 1.755 1.00 36.66 108 ARG A N 1
ATOM 861 C CA . ARG A 1 108 ? -12.404 30.510 1.227 1.00 36.66 108 ARG A CA 1
ATOM 862 C C . ARG A 1 108 ? -12.529 29.871 -0.156 1.00 36.66 108 ARG A C 1
ATOM 864 O O . ARG A 1 108 ? -13.493 29.159 -0.405 1.00 36.66 108 ARG A O 1
ATOM 871 N N . CYS A 1 109 ? -11.552 30.048 -1.045 1.00 35.38 109 CYS A N 1
ATOM 872 C CA . CYS A 1 109 ? -11.637 29.498 -2.407 1.00 35.38 109 CYS A CA 1
ATOM 873 C C . CYS A 1 109 ? -11.495 27.962 -2.483 1.00 35.38 109 CYS A C 1
ATOM 875 O O . CYS A 1 109 ? -11.617 27.394 -3.565 1.00 35.38 109 CYS A O 1
ATOM 877 N N . ARG A 1 110 ? -11.227 27.274 -1.362 1.00 34.84 110 ARG A N 1
ATOM 878 C CA . ARG A 1 110 ? -10.977 25.821 -1.326 1.00 34.84 110 ARG A CA 1
ATOM 879 C C . ARG A 1 110 ? -12.209 24.969 -0.990 1.00 34.84 110 ARG A C 1
ATOM 881 O O . ARG A 1 110 ? -12.106 23.746 -1.029 1.00 34.84 110 ARG A O 1
ATOM 888 N N . THR A 1 111 ? -13.348 25.584 -0.662 1.00 34.81 111 THR A N 1
ATOM 889 C CA . THR A 1 111 ? -14.600 24.871 -0.342 1.00 34.81 111 THR A CA 1
ATOM 890 C C . THR A 1 111 ? -15.600 24.829 -1.497 1.00 34.81 111 THR A C 1
ATOM 892 O O . THR A 1 111 ? -16.376 23.887 -1.562 1.00 34.81 111 THR A O 1
ATOM 895 N N . HIS A 1 112 ? -15.574 25.788 -2.430 1.00 34.38 112 HIS A N 1
ATOM 896 C CA . HIS A 1 112 ? -16.615 25.911 -3.465 1.00 34.38 112 HIS A CA 1
ATOM 897 C C . HIS A 1 112 ? -16.470 24.979 -4.682 1.00 34.38 112 HIS A C 1
ATOM 899 O O . HIS A 1 112 ? -17.438 24.774 -5.403 1.00 34.38 112 HIS A O 1
ATOM 905 N N . THR A 1 113 ? -15.297 24.389 -4.925 1.00 34.59 113 THR A N 1
ATOM 906 C CA . THR A 1 113 ? -15.007 23.614 -6.150 1.00 34.59 113 THR A CA 1
ATOM 907 C C . THR A 1 113 ? -15.283 22.108 -6.039 1.00 34.59 113 THR A C 1
ATOM 909 O O . THR A 1 113 ? -14.747 21.326 -6.825 1.00 34.59 113 THR A O 1
ATOM 912 N N . LYS A 1 114 ? -16.100 21.674 -5.068 1.00 32.59 114 LYS A N 1
ATOM 913 C CA . LYS A 1 114 ? -16.501 20.262 -4.911 1.00 32.59 114 LYS A CA 1
ATOM 914 C C . LYS A 1 114 ? -17.951 19.949 -5.280 1.00 32.59 114 LYS A C 1
ATOM 916 O O . LYS A 1 114 ? -18.211 18.813 -5.667 1.00 32.59 114 LYS A O 1
ATOM 921 N N . ASP A 1 115 ? -18.856 20.922 -5.207 1.00 33.69 115 ASP A N 1
ATOM 922 C CA . ASP A 1 115 ? -20.295 20.626 -5.217 1.00 33.69 115 ASP A CA 1
ATOM 923 C C . ASP A 1 115 ? -20.938 20.721 -6.617 1.00 33.69 115 ASP A C 1
ATOM 925 O O . ASP A 1 115 ? -21.942 20.063 -6.878 1.00 33.69 115 ASP A O 1
ATOM 929 N N . GLU A 1 116 ? -20.322 21.431 -7.571 1.00 33.62 116 GLU A N 1
ATOM 930 C CA . GLU A 1 116 ? -20.835 21.571 -8.953 1.00 33.62 116 GLU A CA 1
ATOM 931 C C . GLU A 1 116 ? -20.563 20.350 -9.863 1.00 33.62 116 GLU A C 1
ATOM 933 O O . GLU A 1 116 ? -20.998 20.313 -11.012 1.00 33.62 116 GLU A O 1
ATOM 938 N N . ALA A 1 117 ? -19.858 19.322 -9.377 1.00 33.09 117 ALA A N 1
ATOM 939 C CA . ALA A 1 117 ? -19.472 18.149 -10.174 1.00 33.09 117 ALA A CA 1
ATOM 940 C C . ALA A 1 117 ? -20.482 16.977 -10.130 1.00 33.09 117 ALA A C 1
ATOM 942 O O . ALA A 1 117 ? -20.217 15.922 -10.709 1.00 33.09 117 ALA A O 1
ATOM 943 N N . ALA A 1 118 ? -21.609 17.123 -9.422 1.00 35.00 118 ALA A N 1
ATOM 944 C CA . ALA A 1 118 ? -22.492 16.006 -9.062 1.00 35.00 118 ALA A CA 1
ATOM 945 C C . ALA A 1 118 ? -23.778 15.859 -9.908 1.00 35.00 118 ALA A C 1
ATOM 947 O O . ALA A 1 118 ? -24.416 14.807 -9.850 1.00 35.00 118 ALA A O 1
ATOM 948 N N . GLU A 1 119 ? -24.177 16.866 -10.692 1.00 34.16 119 GLU A N 1
ATOM 949 C CA . GLU A 1 119 ? -25.542 16.967 -11.244 1.00 34.16 119 GLU A CA 1
ATOM 950 C C . GLU A 1 119 ? -25.603 16.955 -12.788 1.00 34.16 119 GLU A C 1
ATOM 952 O O . GLU A 1 119 ? -25.990 17.946 -13.399 1.00 34.16 119 GLU A O 1
ATOM 957 N N . LEU A 1 120 ? -25.236 15.844 -13.460 1.00 34.97 120 LEU A N 1
ATOM 958 C CA . LEU A 1 120 ? -25.516 15.704 -14.912 1.00 34.97 120 LEU A CA 1
ATOM 959 C C . LEU A 1 120 ? -25.512 14.278 -15.531 1.00 34.97 120 LEU A C 1
ATOM 961 O O . LEU A 1 120 ? -25.119 14.108 -16.685 1.00 34.97 120 LEU A O 1
ATOM 965 N N . ILE A 1 121 ? -25.998 13.233 -14.838 1.00 30.70 121 ILE A N 1
ATOM 966 C CA . ILE A 1 121 ? -26.302 11.931 -15.489 1.00 30.70 121 ILE A CA 1
ATOM 967 C C . ILE A 1 121 ? -27.701 11.414 -15.115 1.00 30.70 121 ILE A C 1
ATOM 969 O O . ILE A 1 121 ? -27.958 11.010 -13.984 1.00 30.70 121 ILE A O 1
ATOM 973 N N . ALA A 1 122 ? -28.593 11.369 -16.110 1.00 32.59 122 ALA A N 1
ATOM 974 C CA . ALA A 1 122 ? -29.937 10.791 -16.021 1.00 32.59 122 ALA A CA 1
ATOM 975 C C . ALA A 1 122 ? -29.933 9.250 -16.241 1.00 32.59 122 ALA A C 1
ATOM 977 O O . ALA A 1 122 ? -29.002 8.714 -16.852 1.00 32.59 122 ALA A O 1
ATOM 978 N N . PRO A 1 123 ? -30.945 8.502 -15.752 1.00 39.50 123 PRO A N 1
ATOM 979 C CA . PRO A 1 123 ? -30.814 7.060 -15.515 1.00 39.50 123 PRO A CA 1
ATOM 980 C C . PRO A 1 123 ? -31.058 6.169 -16.745 1.00 39.50 123 PRO A C 1
ATOM 982 O O . PRO A 1 123 ? -31.918 6.445 -17.583 1.00 39.50 123 PRO A O 1
ATOM 985 N N . LYS A 1 124 ? -30.382 5.009 -16.787 1.00 30.59 124 LYS A N 1
ATOM 986 C CA . LYS A 1 124 ? -30.702 3.902 -17.706 1.00 30.59 124 LYS A CA 1
ATOM 987 C C . LYS A 1 124 ? -31.370 2.723 -16.992 1.00 30.59 124 LYS A C 1
ATOM 989 O O . LYS A 1 124 ? -30.754 2.022 -16.200 1.00 30.59 124 LYS A O 1
ATOM 994 N N . VAL A 1 125 ? -32.636 2.541 -17.362 1.00 31.27 125 VAL A N 1
ATOM 995 C CA . VAL A 1 125 ? -33.546 1.391 -17.204 1.00 31.27 125 VAL A CA 1
ATOM 996 C C . VAL A 1 125 ? -32.897 0.042 -16.844 1.00 31.27 125 VAL A C 1
ATOM 998 O O . VAL A 1 125 ? -32.062 -0.478 -17.583 1.00 31.27 125 VAL A O 1
ATOM 1001 N N . SER A 1 126 ? -33.413 -0.589 -15.785 1.00 30.64 126 SER A N 1
ATOM 1002 C CA . SER A 1 126 ? -33.139 -1.984 -15.408 1.00 30.64 126 SER A CA 1
ATOM 1003 C C . SER A 1 126 ? -34.104 -2.979 -16.082 1.00 30.64 126 SER A C 1
ATOM 1005 O O . SER A 1 126 ? -35.306 -2.712 -16.124 1.00 30.64 126 SER A O 1
ATOM 1007 N N . PRO A 1 127 ? -33.652 -4.182 -16.482 1.00 37.44 127 PRO A N 1
ATOM 1008 C CA . PRO A 1 127 ? -34.493 -5.376 -16.590 1.00 37.44 127 PRO A CA 1
ATOM 1009 C C . PRO A 1 127 ? -34.471 -6.192 -15.278 1.00 37.44 127 PRO A C 1
ATOM 1011 O O . PRO A 1 127 ? -33.523 -6.106 -14.499 1.00 37.44 127 PRO A O 1
ATOM 1014 N N . SER A 1 128 ? -35.512 -6.990 -15.007 1.00 30.41 128 SER A N 1
ATOM 1015 C CA . SER A 1 128 ? -35.728 -7.631 -13.691 1.00 30.41 128 SER A CA 1
ATOM 1016 C C . SER A 1 128 ? -35.877 -9.161 -13.732 1.00 30.41 128 SER A C 1
ATOM 1018 O O . SER A 1 128 ? -36.401 -9.682 -14.710 1.00 30.41 128 SER A O 1
ATOM 1020 N N . LYS A 1 129 ? -35.588 -9.813 -12.589 1.00 34.91 129 LYS A N 1
ATOM 1021 C CA . LYS A 1 129 ? -36.066 -11.146 -12.131 1.00 34.91 129 LYS A CA 1
ATOM 1022 C C . LYS A 1 129 ? -35.644 -12.418 -12.901 1.00 34.91 129 LYS A C 1
ATOM 1024 O O . LYS A 1 129 ? -36.203 -12.729 -13.943 1.00 34.91 129 LYS A O 1
ATOM 1029 N N . ALA A 1 130 ? -34.851 -13.264 -12.231 1.00 27.69 130 ALA A N 1
ATOM 1030 C CA . ALA A 1 130 ? -35.225 -14.613 -11.737 1.00 27.69 130 ALA A CA 1
ATOM 1031 C C . ALA A 1 130 ? -34.025 -15.169 -10.923 1.00 27.69 130 ALA A C 1
ATOM 1033 O O . ALA A 1 130 ? -32.904 -15.105 -11.405 1.00 27.69 130 ALA A O 1
ATOM 1034 N N . MET A 1 131 ? -34.096 -15.539 -9.638 1.00 30.02 131 MET A N 1
ATOM 1035 C CA . MET A 1 131 ? -34.966 -16.485 -8.908 1.00 30.02 131 MET A CA 1
ATOM 1036 C C . MET A 1 131 ? -34.607 -17.972 -9.109 1.00 30.02 131 MET A C 1
ATOM 1038 O O . MET A 1 131 ? -35.158 -18.620 -9.990 1.00 30.02 131 MET A O 1
ATOM 1042 N N . ALA A 1 132 ? -33.777 -18.521 -8.210 1.00 27.55 132 ALA A N 1
ATOM 1043 C CA . ALA A 1 132 ? -33.843 -19.895 -7.676 1.00 27.55 132 ALA A CA 1
ATOM 1044 C C . ALA A 1 132 ? -32.834 -20.058 -6.515 1.00 27.55 132 ALA A C 1
ATOM 1046 O O . ALA A 1 132 ? -31.861 -19.312 -6.440 1.00 27.55 132 ALA A O 1
ATOM 1047 N N . ALA A 1 133 ? -33.044 -21.028 -5.618 1.00 32.66 133 ALA A N 1
ATOM 1048 C CA . ALA A 1 133 ? -32.157 -21.305 -4.481 1.00 32.66 133 ALA A CA 1
ATOM 1049 C C . ALA A 1 133 ? -31.811 -22.798 -4.375 1.00 32.66 133 ALA A C 1
ATOM 1051 O O . ALA A 1 133 ? -32.659 -23.631 -4.700 1.00 32.66 133 ALA A O 1
ATOM 1052 N N . ARG A 1 134 ? -30.615 -23.125 -3.851 1.00 28.27 134 ARG A N 1
ATOM 1053 C CA . ARG A 1 134 ? -30.311 -24.364 -3.096 1.00 28.27 134 ARG A CA 1
ATOM 1054 C C . ARG A 1 134 ? -28.884 -24.367 -2.520 1.00 28.27 134 ARG A C 1
ATOM 1056 O O . ARG A 1 134 ? -27.925 -24.149 -3.248 1.00 28.27 134 ARG A O 1
ATOM 1063 N N . GLN A 1 135 ? -28.760 -24.707 -1.236 1.00 32.62 135 GLN A N 1
ATOM 1064 C CA . GLN A 1 135 ? -27.651 -25.539 -0.728 1.00 32.62 135 GLN A CA 1
ATOM 1065 C C . GLN A 1 135 ? -28.103 -27.021 -0.809 1.00 32.62 135 GLN A C 1
ATOM 1067 O O . GLN A 1 135 ? -29.310 -27.243 -0.988 1.00 32.62 135 GLN A O 1
ATOM 1072 N N . PRO A 1 136 ? -27.207 -28.031 -0.709 1.00 44.03 136 PRO A N 1
ATOM 1073 C CA . PRO A 1 136 ? -26.815 -28.528 0.625 1.00 44.03 136 PRO A CA 1
ATOM 1074 C C . PRO A 1 136 ? -25.389 -29.144 0.772 1.00 44.03 136 PRO A C 1
ATOM 1076 O O . PRO A 1 136 ? -24.788 -29.617 -0.182 1.00 44.03 136 PRO A O 1
ATOM 1079 N N . SER A 1 137 ? -24.908 -29.168 2.025 1.00 29.91 137 SER A N 1
ATOM 1080 C CA . SER A 1 137 ? -24.115 -30.221 2.719 1.00 29.91 137 SER A CA 1
ATOM 1081 C C . SER A 1 137 ? -22.915 -30.984 2.085 1.00 29.91 137 SER A C 1
ATOM 1083 O O . SER A 1 137 ? -23.101 -31.847 1.239 1.00 29.91 137 SER A O 1
ATOM 1085 N N . LEU A 1 138 ? -21.753 -30.836 2.751 1.00 34.50 138 LEU A N 1
ATOM 1086 C CA . LEU A 1 138 ? -20.862 -31.883 3.331 1.00 34.50 138 LEU A CA 1
ATOM 1087 C C . LEU A 1 138 ? -20.174 -32.999 2.483 1.00 34.50 138 LEU A C 1
ATOM 1089 O O . LEU A 1 138 ? -20.812 -33.955 2.065 1.00 34.50 138 LEU A O 1
ATOM 1093 N N . ASN A 1 139 ? -18.829 -32.985 2.581 1.00 30.92 139 ASN A N 1
ATOM 1094 C CA . ASN A 1 139 ? -17.881 -34.111 2.790 1.00 30.92 139 ASN A CA 1
ATOM 1095 C C . ASN A 1 139 ? -17.424 -35.076 1.655 1.00 30.92 139 ASN A C 1
ATOM 1097 O O . ASN A 1 139 ? -18.061 -35.235 0.623 1.00 30.92 139 ASN A O 1
ATOM 1101 N N . SER A 1 140 ? -16.277 -35.719 1.967 1.00 28.97 140 SER A N 1
ATOM 1102 C CA . SER A 1 140 ? -15.558 -36.876 1.370 1.00 28.97 140 SER A CA 1
ATOM 1103 C C . SER A 1 140 ? -14.898 -36.776 -0.023 1.00 28.97 140 SER A C 1
ATOM 1105 O O . SER A 1 140 ? -15.559 -36.940 -1.039 1.00 28.97 140 SER A O 1
ATOM 1107 N N . GLU A 1 141 ? -13.564 -36.621 0.024 1.00 31.91 141 GLU A N 1
ATOM 1108 C CA . GLU A 1 141 ? -12.507 -37.491 -0.560 1.00 31.91 141 GLU A CA 1
ATOM 1109 C C . GLU A 1 141 ? -12.273 -37.667 -2.090 1.00 31.91 141 GLU A C 1
ATOM 1111 O O . GLU A 1 141 ? -13.181 -37.761 -2.907 1.00 31.91 141 GLU A O 1
ATOM 1116 N N . ASP A 1 142 ? -10.967 -37.796 -2.382 1.00 30.86 142 ASP A N 1
ATOM 1117 C CA . ASP A 1 142 ? -10.250 -38.387 -3.529 1.00 30.86 142 ASP A CA 1
ATOM 1118 C C . ASP A 1 142 ? -10.110 -37.720 -4.927 1.00 30.86 142 ASP A C 1
ATOM 1120 O O . ASP A 1 142 ? -10.836 -36.827 -5.357 1.00 30.86 142 ASP A O 1
ATOM 1124 N N . GLU A 1 143 ? -9.005 -38.135 -5.568 1.00 28.97 143 GLU A N 1
ATOM 1125 C CA . GLU A 1 143 ? -8.300 -37.630 -6.767 1.00 28.97 143 GLU A CA 1
ATOM 1126 C C . GLU A 1 143 ? -9.030 -37.896 -8.117 1.00 28.97 143 GLU A C 1
ATOM 1128 O O . GLU A 1 143 ? -9.959 -38.706 -8.121 1.00 28.97 143 GLU A O 1
ATOM 1133 N N . PRO A 1 144 ? -8.654 -37.290 -9.287 1.00 37.69 144 PRO A N 1
ATOM 1134 C CA . PRO A 1 144 ? -7.274 -37.072 -9.789 1.00 37.69 144 PRO A CA 1
ATOM 1135 C C . PRO A 1 144 ? -6.976 -35.704 -10.480 1.00 37.69 144 PRO A C 1
ATOM 1137 O O . PRO A 1 144 ? -7.874 -34.883 -10.679 1.00 37.69 144 PRO A O 1
ATOM 1140 N N . PRO A 1 145 ? -5.708 -35.411 -10.864 1.00 40.44 145 PRO A N 1
ATOM 1141 C CA . PRO A 1 145 ? -5.302 -34.078 -11.335 1.00 40.44 145 PRO A CA 1
ATOM 1142 C C . PRO A 1 145 ? -5.655 -33.750 -12.807 1.00 40.44 145 PRO A C 1
ATOM 1144 O O . PRO A 1 145 ? -5.674 -34.639 -13.663 1.00 40.44 145 PRO A O 1
ATOM 1147 N N . PRO A 1 146 ? -5.857 -32.457 -13.147 1.00 33.84 146 PRO A N 1
ATOM 1148 C CA . PRO A 1 146 ? -6.222 -32.019 -14.494 1.00 33.84 146 PRO A CA 1
ATOM 1149 C C . PRO A 1 146 ? -5.080 -32.114 -15.522 1.00 33.84 146 PRO A C 1
ATOM 1151 O O . PRO A 1 146 ? -3.892 -31.979 -15.223 1.00 33.84 146 PRO A O 1
ATOM 1154 N N . SER A 1 147 ? -5.478 -32.315 -16.777 1.00 30.88 147 SER A N 1
ATOM 1155 C CA . SER A 1 147 ? -4.622 -32.581 -17.936 1.00 30.88 147 SER A CA 1
ATOM 1156 C C . SER A 1 147 ? -3.670 -31.445 -18.335 1.00 30.88 147 SER A C 1
ATOM 1158 O O . SER A 1 147 ? -3.992 -30.262 -18.242 1.00 30.88 147 SER A O 1
ATOM 1160 N N . LYS A 1 148 ? -2.526 -31.836 -18.912 1.00 28.48 148 LYS A N 1
ATOM 1161 C CA . LYS A 1 148 ? -1.518 -30.956 -19.530 1.00 28.48 148 LYS A CA 1
ATOM 1162 C C . LYS A 1 148 ? -2.137 -30.039 -20.598 1.00 28.48 148 LYS A C 1
ATOM 1164 O O . LYS A 1 148 ? -2.766 -30.529 -21.532 1.00 28.48 148 LYS A O 1
ATOM 1169 N N . ILE A 1 149 ? -1.861 -28.738 -20.516 1.00 29.66 149 ILE A N 1
ATOM 1170 C CA . ILE A 1 149 ? -2.121 -27.777 -21.598 1.00 29.66 149 ILE A CA 1
ATOM 1171 C C . ILE A 1 149 ? -0.884 -27.721 -22.506 1.00 29.66 149 ILE A C 1
ATOM 1173 O O . ILE A 1 149 ? 0.232 -27.528 -22.021 1.00 29.66 149 ILE A O 1
ATOM 1177 N N . PHE A 1 150 ? -1.077 -27.890 -23.816 1.00 29.06 150 PHE A N 1
ATOM 1178 C CA . PHE A 1 150 ? -0.015 -27.736 -24.815 1.00 29.06 150 PHE A CA 1
ATOM 1179 C C . PHE A 1 150 ? 0.307 -26.247 -25.050 1.00 29.06 150 PHE A C 1
ATOM 1181 O O . PHE A 1 150 ? -0.621 -25.441 -25.151 1.00 29.06 150 PHE A O 1
ATOM 1188 N N . PRO A 1 151 ? 1.589 -25.855 -25.184 1.00 30.53 151 PRO A N 1
ATOM 1189 C CA . PRO A 1 151 ? 1.944 -24.553 -25.737 1.00 30.53 151 PRO A CA 1
ATOM 1190 C C . PRO A 1 151 ? 1.679 -24.525 -27.251 1.00 30.53 151 PRO A C 1
ATOM 1192 O O . PRO A 1 151 ? 1.847 -25.530 -27.939 1.00 30.53 151 PRO A O 1
ATOM 1195 N N . ILE A 1 152 ? 1.295 -23.361 -27.773 1.00 27.97 152 ILE A N 1
ATOM 1196 C CA . ILE A 1 152 ? 1.154 -23.130 -29.215 1.00 27.97 152 ILE A CA 1
ATOM 1197 C C . ILE A 1 152 ? 2.550 -22.857 -29.789 1.00 27.97 152 ILE A C 1
ATOM 1199 O O . ILE A 1 152 ? 3.142 -21.819 -29.496 1.00 27.97 152 ILE A O 1
ATOM 1203 N N . GLU A 1 153 ? 3.079 -23.774 -30.600 1.00 26.47 153 GLU A N 1
ATOM 1204 C CA . GLU A 1 153 ? 4.335 -23.557 -31.328 1.00 26.47 153 GLU A CA 1
ATOM 1205 C C . GLU A 1 153 ? 4.088 -22.748 -32.607 1.00 26.47 153 GLU A C 1
ATOM 1207 O O . GLU A 1 153 ? 3.338 -23.158 -33.495 1.00 26.47 153 GLU A O 1
ATOM 1212 N N . LEU A 1 154 ? 4.739 -21.587 -32.712 1.00 24.39 154 LEU A N 1
ATOM 1213 C CA . LEU A 1 154 ? 4.637 -20.704 -33.871 1.00 24.39 154 LEU A CA 1
ATOM 1214 C C . LEU A 1 154 ? 5.598 -21.165 -34.983 1.00 24.39 154 LEU A C 1
ATOM 1216 O O . LEU A 1 154 ? 6.697 -20.632 -35.135 1.00 24.39 154 LEU A O 1
ATOM 1220 N N . PHE A 1 155 ? 5.200 -22.185 -35.746 1.00 26.36 155 PHE A N 1
ATOM 1221 C CA . PHE A 1 155 ? 5.999 -22.706 -36.860 1.00 26.36 155 PHE A CA 1
ATOM 1222 C C . PHE A 1 155 ? 6.164 -21.674 -37.988 1.00 26.36 155 PHE A C 1
ATOM 1224 O O . PHE A 1 155 ? 5.216 -21.353 -38.705 1.00 26.36 155 PHE A O 1
ATOM 1231 N N . ILE A 1 156 ? 7.399 -21.209 -38.199 1.00 27.48 156 ILE A N 1
ATOM 1232 C CA . ILE A 1 156 ? 7.789 -20.491 -39.418 1.00 27.48 156 ILE A CA 1
ATOM 1233 C C . ILE A 1 156 ? 7.988 -21.532 -40.528 1.00 27.48 156 ILE A C 1
ATOM 1235 O O . ILE A 1 156 ? 8.952 -22.297 -40.512 1.00 27.48 156 ILE A O 1
ATOM 1239 N N . CYS A 1 157 ? 7.063 -21.582 -41.485 1.00 25.67 157 CYS A N 1
ATOM 1240 C CA . CYS A 1 157 ? 7.117 -22.533 -42.595 1.00 25.67 157 CYS A CA 1
ATOM 1241 C C . CYS A 1 157 ? 8.184 -22.159 -43.636 1.00 25.67 157 CYS A C 1
ATOM 1243 O O . CYS A 1 157 ? 8.151 -21.067 -44.199 1.00 25.67 157 CYS A O 1
ATOM 1245 N N . CYS A 1 158 ? 9.059 -23.111 -43.972 1.00 23.88 158 CYS A N 1
ATOM 1246 C CA . CYS A 1 158 ? 9.914 -23.059 -45.161 1.00 23.88 158 CYS A CA 1
ATOM 1247 C C . CYS A 1 158 ? 9.281 -23.914 -46.288 1.00 23.88 158 CYS A C 1
ATOM 1249 O O . CYS A 1 158 ? 9.029 -25.099 -46.051 1.00 23.88 158 CYS A O 1
ATOM 1251 N N . PRO A 1 159 ? 8.973 -23.364 -47.483 1.00 34.66 159 PRO A N 1
ATOM 1252 C CA . PRO A 1 159 ? 8.169 -24.065 -48.492 1.00 34.66 159 PRO A CA 1
ATOM 1253 C C . PRO A 1 159 ? 8.989 -24.675 -49.651 1.00 34.66 159 PRO A C 1
ATOM 1255 O O . PRO A 1 159 ? 9.226 -24.014 -50.660 1.00 34.66 159 PRO A O 1
ATOM 1258 N N . THR A 1 160 ? 9.351 -25.963 -49.578 1.00 29.77 160 THR A N 1
ATOM 1259 C CA . THR A 1 160 ? 10.061 -26.671 -50.676 1.00 29.77 160 THR A CA 1
ATOM 1260 C C . THR A 1 160 ? 9.671 -28.154 -50.835 1.00 29.77 160 THR A C 1
ATOM 1262 O O . THR A 1 160 ? 10.440 -29.043 -50.479 1.00 29.77 160 THR A O 1
ATOM 1265 N N . ALA A 1 161 ? 8.494 -28.459 -51.418 1.00 28.48 161 ALA A N 1
ATOM 1266 C CA . ALA A 1 161 ? 8.136 -29.844 -51.796 1.00 28.48 161 ALA A CA 1
ATOM 1267 C C . ALA A 1 161 ? 7.000 -30.014 -52.848 1.00 28.48 161 ALA A C 1
ATOM 1269 O O . ALA A 1 161 ? 6.008 -30.687 -52.570 1.00 28.48 161 ALA A O 1
ATOM 1270 N N . VAL A 1 162 ? 7.134 -29.498 -54.081 1.00 28.19 162 VAL A N 1
ATOM 1271 C CA . VAL A 1 162 ? 6.358 -30.001 -55.246 1.00 28.19 162 VAL A CA 1
ATOM 1272 C C . VAL A 1 162 ? 7.242 -30.028 -56.500 1.00 28.19 162 VAL A C 1
ATOM 1274 O O . VAL A 1 162 ? 7.994 -29.091 -56.737 1.00 28.19 162 VAL A O 1
ATOM 1277 N N . ALA A 1 163 ? 7.087 -31.087 -57.306 1.00 29.48 163 ALA A N 1
ATOM 1278 C CA . ALA A 1 163 ? 7.867 -31.450 -58.499 1.00 29.48 163 ALA A CA 1
ATOM 1279 C C . ALA A 1 163 ? 9.344 -31.852 -58.225 1.00 29.48 163 ALA A C 1
ATOM 1281 O O . ALA A 1 163 ? 10.015 -31.264 -57.390 1.00 29.48 163 ALA A O 1
ATOM 1282 N N . ALA A 1 164 ? 9.915 -32.880 -58.869 1.00 27.09 164 ALA A N 1
ATOM 1283 C CA . ALA A 1 164 ? 9.378 -33.760 -59.913 1.00 27.09 164 ALA A CA 1
ATOM 1284 C C . ALA A 1 164 ? 9.655 -35.254 -59.633 1.00 27.09 164 ALA A C 1
ATOM 1286 O O . ALA A 1 164 ? 10.750 -35.637 -59.233 1.00 27.09 164 ALA A O 1
ATOM 1287 N N . LYS A 1 165 ? 8.672 -36.119 -59.930 1.00 30.14 165 LYS A N 1
ATOM 1288 C CA . LYS A 1 165 ? 8.855 -37.574 -60.094 1.00 30.14 165 LYS A CA 1
ATOM 1289 C C . LYS A 1 165 ? 8.704 -37.936 -61.573 1.00 30.14 165 LYS A C 1
ATOM 1291 O O . LYS A 1 165 ? 7.572 -38.025 -62.047 1.00 30.14 165 LYS A O 1
ATOM 1296 N N . LYS A 1 166 ? 9.810 -38.178 -62.288 1.00 30.08 166 LYS A N 1
ATOM 1297 C CA . LYS A 1 166 ? 9.864 -38.965 -63.541 1.00 30.08 166 LYS A CA 1
ATOM 1298 C C . LYS A 1 166 ? 11.317 -39.234 -63.967 1.00 30.08 166 LYS A C 1
ATOM 1300 O O . LYS A 1 166 ? 12.224 -38.575 -63.482 1.00 30.08 166 LYS A O 1
ATOM 1305 N N . ALA A 1 167 ? 11.487 -40.186 -64.891 1.00 26.53 167 ALA A N 1
ATOM 1306 C CA . ALA A 1 167 ? 12.737 -40.524 -65.587 1.00 26.53 167 ALA A CA 1
ATOM 1307 C C . ALA A 1 167 ? 13.903 -41.076 -64.729 1.00 26.53 167 ALA A C 1
ATOM 1309 O O . ALA A 1 167 ? 14.994 -40.517 -64.696 1.00 26.53 167 ALA A O 1
ATOM 1310 N N . THR A 1 168 ? 13.715 -42.259 -64.134 1.00 30.12 168 THR A N 1
ATOM 1311 C CA . THR A 1 168 ? 14.838 -43.138 -63.750 1.00 30.12 168 THR A CA 1
ATOM 1312 C C . THR A 1 168 ? 15.076 -44.181 -64.845 1.00 30.12 168 THR A C 1
ATOM 1314 O O . THR A 1 168 ? 14.470 -45.246 -64.797 1.00 30.12 168 THR A O 1
ATOM 1317 N N . ALA A 1 169 ? 15.922 -43.867 -65.833 1.00 31.81 169 ALA A N 1
ATOM 1318 C CA . ALA A 1 169 ? 16.620 -44.824 -66.710 1.00 31.81 169 ALA A CA 1
ATOM 1319 C C . ALA A 1 169 ? 17.491 -44.081 -67.741 1.00 31.81 169 ALA A C 1
ATOM 1321 O O . ALA A 1 169 ? 16.934 -43.367 -68.568 1.00 31.81 169 ALA A O 1
ATOM 1322 N N . TYR A 1 170 ? 18.818 -44.269 -67.713 1.00 27.08 170 TYR A N 1
ATOM 1323 C CA . TYR A 1 170 ? 19.653 -44.748 -68.837 1.00 27.08 170 TYR A CA 1
ATOM 1324 C C . TYR A 1 170 ? 21.158 -44.698 -68.488 1.00 27.08 170 TYR A C 1
ATOM 1326 O O . TYR A 1 170 ? 21.580 -43.940 -67.624 1.00 27.08 170 TYR A O 1
ATOM 1334 N N . PHE A 1 171 ? 21.944 -45.528 -69.184 1.00 27.77 171 PHE A N 1
ATOM 1335 C CA . PHE A 1 171 ? 23.416 -45.576 -69.230 1.00 27.77 171 PHE A CA 1
ATOM 1336 C C . PHE A 1 171 ? 24.215 -45.665 -67.917 1.00 27.77 171 PHE A C 1
ATOM 1338 O O . PHE A 1 171 ? 24.767 -44.700 -67.395 1.00 27.77 171 PHE A O 1
ATOM 1345 N N . THR A 1 172 ? 24.459 -46.909 -67.506 1.00 31.45 172 THR A N 1
ATOM 1346 C CA . THR A 1 172 ? 25.709 -47.290 -66.838 1.00 31.45 172 THR A CA 1
ATOM 1347 C C . THR A 1 172 ? 26.868 -47.384 -67.838 1.00 31.45 172 THR A C 1
ATOM 1349 O O . THR A 1 172 ? 26.758 -48.123 -68.815 1.00 31.45 172 THR A O 1
ATOM 1352 N N . GLY A 1 173 ? 28.016 -46.785 -67.503 1.00 27.95 173 GLY A N 1
ATOM 1353 C CA . GLY A 1 173 ? 29.332 -47.320 -67.875 1.00 27.95 173 GLY A CA 1
ATOM 1354 C C . GLY A 1 173 ? 30.203 -46.483 -68.817 1.00 27.95 173 GLY A C 1
ATOM 1355 O O . GLY A 1 173 ? 29.956 -46.430 -70.015 1.00 27.95 173 GLY A O 1
ATOM 1356 N N . HIS A 1 174 ? 31.341 -46.011 -68.295 1.00 27.62 174 HIS A N 1
ATOM 1357 C CA . HIS A 1 174 ? 32.647 -46.468 -68.790 1.00 27.62 174 HIS A CA 1
ATOM 1358 C C . HIS A 1 174 ? 33.745 -46.334 -67.713 1.00 27.62 174 HIS A C 1
ATOM 1360 O O . HIS A 1 174 ? 33.553 -45.667 -66.699 1.00 27.62 174 HIS A O 1
ATOM 1366 N N . ARG A 1 175 ? 34.878 -47.024 -67.908 1.00 34.16 175 ARG A N 1
ATOM 1367 C CA . ARG A 1 175 ? 36.094 -46.945 -67.068 1.00 34.16 175 ARG A CA 1
ATOM 1368 C C . ARG A 1 175 ? 37.167 -46.069 -67.728 1.00 34.16 175 ARG A C 1
ATOM 1370 O O . ARG A 1 175 ? 37.177 -46.010 -68.953 1.00 34.16 175 ARG A O 1
ATOM 1377 N N . ILE A 1 176 ? 38.089 -45.557 -66.896 1.00 31.42 176 ILE A N 1
ATOM 1378 C CA . ILE A 1 176 ? 39.517 -45.158 -67.082 1.00 31.42 176 ILE A CA 1
ATOM 1379 C C . ILE A 1 176 ? 39.733 -43.956 -66.129 1.00 31.42 176 ILE A C 1
ATOM 1381 O O . ILE A 1 176 ? 38.972 -43.005 -66.236 1.00 31.42 176 ILE A O 1
ATOM 1385 N N . ALA A 1 177 ? 40.565 -43.919 -65.077 1.00 31.00 177 ALA A N 1
ATOM 1386 C CA . ALA A 1 177 ? 41.844 -44.535 -64.663 1.00 31.00 177 ALA A CA 1
ATOM 1387 C C . ALA A 1 177 ? 43.014 -43.522 -64.719 1.00 31.00 177 ALA A C 1
ATOM 1389 O O . ALA A 1 177 ? 43.257 -42.937 -65.766 1.00 31.00 177 ALA A O 1
ATOM 1390 N N . ASP A 1 178 ? 43.718 -43.392 -63.581 1.00 30.86 178 ASP A N 1
ATOM 1391 C CA . ASP A 1 178 ? 44.901 -42.552 -63.283 1.00 30.86 178 ASP A CA 1
ATOM 1392 C C . ASP A 1 178 ? 44.735 -41.008 -63.419 1.00 30.86 178 ASP A C 1
ATOM 1394 O O . ASP A 1 178 ? 43.999 -40.518 -64.263 1.00 30.86 178 ASP A O 1
ATOM 1398 N N . ALA A 1 179 ? 45.345 -40.153 -62.576 1.00 29.16 179 ALA A N 1
ATOM 1399 C CA . ALA A 1 179 ? 46.597 -40.336 -61.832 1.00 29.16 179 ALA A CA 1
ATOM 1400 C C . ALA A 1 179 ? 46.700 -39.654 -60.432 1.00 29.16 179 ALA A C 1
ATOM 1402 O O . ALA A 1 179 ? 45.934 -38.774 -60.056 1.00 29.16 179 ALA A O 1
ATOM 1403 N N . ARG A 1 180 ? 47.737 -40.106 -59.705 1.00 31.28 180 ARG A N 1
ATOM 1404 C CA . ARG A 1 180 ? 48.548 -39.525 -58.594 1.00 31.28 180 ARG A CA 1
ATOM 1405 C C . ARG A 1 180 ? 48.590 -37.975 -58.516 1.00 31.28 180 ARG A C 1
ATOM 1407 O O . ARG A 1 180 ? 48.543 -37.349 -59.564 1.00 31.28 180 ARG A O 1
ATOM 1414 N N . CYS A 1 181 ? 48.862 -37.266 -57.402 1.00 27.64 181 CYS A N 1
ATOM 1415 C CA . CYS A 1 181 ? 49.174 -37.515 -55.964 1.00 27.64 181 CYS A CA 1
ATOM 1416 C C . CYS A 1 181 ? 49.293 -36.118 -55.255 1.00 27.64 181 CYS A C 1
ATOM 1418 O O . CYS A 1 181 ? 49.338 -35.126 -55.971 1.00 27.64 181 CYS A O 1
ATOM 1420 N N . ALA A 1 182 ? 49.452 -35.882 -53.935 1.00 29.48 182 ALA A N 1
ATOM 1421 C CA . ALA A 1 182 ? 49.344 -36.622 -52.654 1.00 29.48 182 ALA A CA 1
ATOM 1422 C C . ALA A 1 182 ? 49.445 -35.603 -51.462 1.00 29.48 182 ALA A C 1
ATOM 1424 O O . ALA A 1 182 ? 49.469 -34.401 -51.704 1.00 29.48 182 ALA A O 1
ATOM 1425 N N . LEU A 1 183 ? 49.608 -36.088 -50.211 1.00 28.16 183 LEU A N 1
ATOM 1426 C CA . LEU A 1 183 ? 49.677 -35.353 -48.916 1.00 28.16 183 LEU A CA 1
ATOM 1427 C C . LEU A 1 183 ? 48.330 -34.728 -48.462 1.00 28.16 183 LEU A C 1
ATOM 1429 O O . LEU A 1 183 ? 47.554 -34.278 -49.288 1.00 28.16 183 LEU A O 1
ATOM 1433 N N . PHE A 1 184 ? 47.950 -34.690 -47.175 1.00 29.58 184 PHE A N 1
ATOM 1434 C CA . PHE A 1 184 ? 48.601 -35.114 -45.918 1.00 29.58 184 PHE A CA 1
ATOM 1435 C C . PHE A 1 184 ? 47.540 -35.741 -44.976 1.00 29.58 184 PHE A C 1
ATOM 1437 O O . PHE A 1 184 ? 46.516 -35.112 -44.729 1.00 29.58 184 PHE A O 1
ATOM 1444 N N . ALA A 1 185 ? 47.766 -36.940 -44.410 1.00 30.11 185 ALA A N 1
ATOM 1445 C CA . ALA A 1 185 ? 46.854 -37.531 -43.411 1.00 30.11 185 ALA A CA 1
ATOM 1446 C C . ALA A 1 185 ? 47.529 -38.565 -42.479 1.00 30.11 185 ALA A C 1
ATOM 1448 O O . ALA A 1 185 ? 47.925 -39.641 -42.925 1.00 30.11 185 ALA A O 1
ATOM 1449 N N . ARG A 1 186 ? 47.624 -38.246 -41.178 1.00 30.14 186 ARG A N 1
ATOM 1450 C CA . ARG A 1 186 ? 47.966 -39.111 -40.018 1.00 30.14 186 ARG A CA 1
ATOM 1451 C C . ARG A 1 186 ? 47.457 -38.401 -38.746 1.00 30.14 186 ARG A C 1
ATOM 1453 O O . ARG A 1 186 ? 47.532 -37.181 -38.708 1.00 30.14 186 ARG A O 1
ATOM 1460 N N . PHE A 1 187 ? 46.980 -39.045 -37.677 1.00 29.42 187 PHE A N 1
ATOM 1461 C CA . PHE A 1 187 ? 46.643 -40.461 -37.422 1.00 29.42 187 PHE A CA 1
ATOM 1462 C C . PHE A 1 187 ? 45.534 -40.528 -36.315 1.00 29.42 187 PHE A C 1
ATOM 1464 O O . PHE A 1 187 ? 45.059 -39.461 -35.924 1.00 29.42 187 PHE A O 1
ATOM 1471 N N . PRO A 1 188 ? 45.017 -41.698 -35.864 1.00 36.34 188 PRO A N 1
ATOM 1472 C CA . PRO A 1 188 ? 43.596 -41.822 -35.515 1.00 36.34 188 PRO A CA 1
ATOM 1473 C C . PRO A 1 188 ? 43.284 -42.017 -34.019 1.00 36.34 188 PRO A C 1
ATOM 1475 O O . PRO A 1 188 ? 44.155 -42.291 -33.196 1.00 36.34 188 PRO A O 1
ATOM 1478 N N . VAL A 1 189 ? 41.986 -41.973 -33.702 1.00 30.19 189 VAL A N 1
ATOM 1479 C CA . VAL A 1 189 ? 41.410 -42.498 -32.453 1.00 30.19 189 VAL A CA 1
ATOM 1480 C C . VAL A 1 189 ? 41.359 -44.030 -32.506 1.00 30.19 189 VAL A C 1
ATOM 1482 O O . VAL A 1 189 ? 40.946 -44.595 -33.518 1.00 30.19 189 VAL A O 1
ATOM 1485 N N . ILE A 1 190 ? 41.712 -44.700 -31.404 1.00 27.25 190 ILE A N 1
ATOM 1486 C CA . ILE A 1 190 ? 41.484 -46.138 -31.190 1.00 27.25 190 ILE A CA 1
ATOM 1487 C C . ILE A 1 190 ? 40.737 -46.328 -29.863 1.00 27.25 190 ILE A C 1
ATOM 1489 O O . ILE A 1 190 ? 41.098 -45.738 -28.847 1.00 27.25 190 ILE A O 1
ATOM 1493 N N . LEU A 1 191 ? 39.688 -47.151 -29.894 1.00 31.17 191 LEU A N 1
ATOM 1494 C CA . LEU A 1 191 ? 38.915 -47.594 -28.731 1.00 31.17 191 LEU A CA 1
ATOM 1495 C C . LEU A 1 191 ? 39.546 -48.843 -28.103 1.00 31.17 191 LEU A C 1
ATOM 1497 O O . LEU A 1 191 ? 39.959 -49.749 -28.825 1.00 31.17 191 LEU A O 1
ATOM 1501 N N . ILE A 1 192 ? 39.516 -48.934 -26.772 1.00 27.78 192 ILE A N 1
ATOM 1502 C CA . ILE A 1 192 ? 39.668 -50.189 -26.021 1.00 27.78 192 ILE A CA 1
ATOM 1503 C C . ILE A 1 192 ? 38.545 -50.246 -24.971 1.00 27.78 192 ILE A C 1
ATOM 1505 O O . ILE A 1 192 ? 38.188 -49.228 -24.379 1.00 27.78 192 ILE A O 1
ATOM 1509 N N . THR A 1 193 ? 37.947 -51.425 -24.805 1.00 30.02 193 THR A N 1
ATOM 1510 C CA . THR A 1 193 ? 36.803 -51.726 -23.923 1.00 30.02 193 THR A CA 1
ATOM 1511 C C . THR A 1 193 ? 37.247 -52.448 -22.637 1.00 30.02 193 THR A C 1
ATOM 1513 O O . THR A 1 193 ? 38.421 -52.784 -22.525 1.00 30.02 193 THR A O 1
ATOM 1516 N N . GLN A 1 194 ? 36.289 -52.747 -21.733 1.00 26.75 194 GLN A N 1
ATOM 1517 C CA . GLN A 1 194 ? 36.384 -53.438 -20.416 1.00 26.75 194 GLN A CA 1
ATOM 1518 C C . GLN A 1 194 ? 36.425 -52.510 -19.181 1.00 26.75 194 GLN A C 1
ATOM 1520 O O . GLN A 1 194 ? 36.981 -51.421 -19.253 1.00 26.75 194 GLN A O 1
ATOM 1525 N N . SER A 1 195 ? 35.892 -52.891 -18.005 1.00 25.81 195 SER A N 1
ATOM 1526 C CA . SER A 1 195 ? 34.815 -53.861 -17.666 1.00 25.81 195 SER A CA 1
ATOM 1527 C C . SER A 1 195 ? 34.363 -53.661 -16.202 1.00 25.81 195 SER A C 1
ATOM 1529 O O . SER A 1 195 ? 35.141 -53.154 -15.403 1.00 25.81 195 SER A O 1
ATOM 1531 N N . SER A 1 196 ? 33.173 -54.175 -15.859 1.00 28.02 196 SER A N 1
ATOM 1532 C CA . SER A 1 196 ? 32.737 -54.625 -14.518 1.00 28.02 196 SER A CA 1
ATOM 1533 C C . SER A 1 196 ? 32.583 -53.641 -13.341 1.00 28.02 196 SER A C 1
ATOM 1535 O O . SER A 1 196 ? 33.534 -53.021 -12.889 1.00 28.02 196 SER A O 1
ATOM 1537 N N . ASP A 1 197 ? 31.372 -53.684 -12.763 1.00 26.80 197 ASP A N 1
ATOM 1538 C CA . ASP A 1 197 ? 31.047 -53.837 -11.326 1.00 26.80 197 ASP A CA 1
ATOM 1539 C C . ASP A 1 197 ? 31.593 -52.810 -10.297 1.00 26.80 197 ASP A C 1
ATOM 1541 O O . ASP A 1 197 ? 32.780 -52.535 -10.196 1.00 26.80 197 ASP A O 1
ATOM 1545 N N . ARG A 1 198 ? 30.780 -52.265 -9.379 1.00 27.78 198 ARG A N 1
ATOM 1546 C CA . ARG A 1 198 ? 29.716 -52.937 -8.606 1.00 27.78 198 ARG A CA 1
ATOM 1547 C C . ARG A 1 198 ? 28.532 -52.030 -8.256 1.00 27.78 198 ARG A C 1
ATOM 1549 O O . ARG A 1 198 ? 28.703 -50.854 -7.953 1.00 27.78 198 ARG A O 1
ATOM 1556 N N . VAL A 1 199 ? 27.356 -52.646 -8.125 1.00 32.28 199 VAL A N 1
ATOM 1557 C CA . VAL A 1 199 ? 26.227 -52.113 -7.344 1.00 32.28 199 VAL A CA 1
ATOM 1558 C C . VAL A 1 199 ? 26.426 -52.462 -5.865 1.00 32.28 199 VAL A C 1
ATOM 1560 O O . VAL A 1 199 ? 26.672 -53.622 -5.540 1.00 32.28 199 VAL A O 1
ATOM 1563 N N . VAL A 1 200 ? 26.265 -51.487 -4.966 1.00 29.78 200 VAL A N 1
ATOM 1564 C CA . VAL A 1 200 ? 26.100 -51.712 -3.518 1.00 29.78 200 VAL A CA 1
ATOM 1565 C C . VAL A 1 200 ? 25.025 -50.759 -2.996 1.00 29.78 200 VAL A C 1
ATOM 1567 O O . VAL A 1 200 ? 25.174 -49.544 -3.096 1.00 29.78 200 VAL A O 1
ATOM 1570 N N . MET A 1 201 ? 23.947 -51.306 -2.428 1.00 30.86 201 MET A N 1
ATOM 1571 C CA . MET A 1 201 ? 22.982 -50.533 -1.638 1.00 30.86 201 MET A CA 1
ATOM 1572 C C . MET A 1 201 ? 23.458 -50.417 -0.185 1.00 30.86 201 MET A C 1
ATOM 1574 O O . MET A 1 201 ? 23.963 -51.385 0.381 1.00 30.86 201 MET A O 1
ATOM 1578 N N . ALA A 1 202 ? 23.231 -49.259 0.433 1.00 29.97 202 ALA A N 1
ATOM 1579 C CA . ALA A 1 202 ? 23.337 -49.040 1.876 1.00 29.97 202 ALA A CA 1
ATOM 1580 C C . ALA A 1 202 ? 22.267 -48.009 2.310 1.00 29.97 202 ALA A C 1
ATOM 1582 O O . ALA A 1 202 ? 21.821 -47.229 1.465 1.00 29.97 202 ALA A O 1
ATOM 1583 N N . PRO A 1 203 ? 21.762 -48.047 3.560 1.00 39.25 203 PRO A N 1
ATOM 1584 C CA . PRO A 1 203 ? 20.312 -47.940 3.736 1.00 39.25 203 PRO A CA 1
ATOM 1585 C C . PRO A 1 203 ? 19.802 -46.674 4.444 1.00 39.25 203 PRO A C 1
ATOM 1587 O O . PRO A 1 203 ? 20.540 -45.901 5.052 1.00 39.25 203 PRO A O 1
ATOM 1590 N N . THR A 1 204 ? 18.478 -46.520 4.407 1.00 31.70 204 THR A N 1
ATOM 1591 C CA . THR A 1 204 ? 17.693 -45.560 5.193 1.00 31.70 204 THR A CA 1
ATOM 1592 C C . THR A 1 204 ? 17.891 -45.747 6.700 1.00 31.70 204 THR A C 1
ATOM 1594 O O . THR A 1 204 ? 17.631 -46.830 7.224 1.00 31.70 204 THR A O 1
ATOM 1597 N N . GLY A 1 205 ? 18.267 -44.679 7.411 1.00 27.59 205 GLY A N 1
ATOM 1598 C CA . GLY A 1 205 ? 18.386 -44.661 8.873 1.00 27.59 205 GLY A CA 1
ATOM 1599 C C . GLY A 1 205 ? 17.424 -43.666 9.524 1.00 27.59 205 GLY A C 1
ATOM 1600 O O . GLY A 1 205 ? 17.721 -42.477 9.604 1.00 27.59 205 GLY A O 1
ATOM 1601 N N . SER A 1 206 ? 16.283 -44.144 10.020 1.00 30.80 206 SER A N 1
ATOM 1602 C CA . SER A 1 206 ? 15.363 -43.353 10.847 1.00 30.80 206 SER A CA 1
ATOM 1603 C C . SER A 1 206 ? 15.904 -43.197 12.272 1.00 30.80 206 SER A C 1
ATOM 1605 O O . SER A 1 206 ? 16.225 -44.196 12.914 1.00 30.80 206 SER A O 1
ATOM 1607 N N . SER A 1 207 ? 15.943 -41.974 12.809 1.00 28.56 207 SER A N 1
ATOM 1608 C CA . SER A 1 207 ? 16.326 -41.723 14.205 1.00 28.56 207 SER A CA 1
ATOM 1609 C C . SER A 1 207 ? 15.307 -40.821 14.897 1.00 28.56 207 SER A C 1
ATOM 1611 O O . SER A 1 207 ? 15.277 -39.610 14.683 1.00 28.56 207 SER A O 1
ATOM 1613 N N . GLN A 1 208 ? 14.470 -41.417 15.750 1.00 31.95 208 GLN A N 1
ATOM 1614 C CA . GLN A 1 208 ? 13.714 -40.665 16.749 1.00 31.95 208 GLN A CA 1
ATOM 1615 C C . GLN A 1 208 ? 14.690 -40.096 17.787 1.00 31.95 208 GLN A C 1
ATOM 1617 O O . GLN A 1 208 ? 15.560 -40.813 18.282 1.00 31.95 208 GLN A O 1
ATOM 1622 N N . LYS A 1 209 ? 14.510 -38.829 18.171 1.00 28.66 209 LYS A N 1
ATOM 1623 C CA . LYS A 1 209 ? 15.152 -38.249 19.357 1.00 28.66 209 LYS A CA 1
ATOM 1624 C C . LYS A 1 209 ? 14.119 -37.591 20.257 1.00 28.66 209 LYS A C 1
ATOM 1626 O O . LYS A 1 209 ? 13.784 -36.423 20.096 1.00 28.66 209 LYS A O 1
ATOM 1631 N N . SER A 1 210 ? 13.654 -38.352 21.239 1.00 30.47 210 SER A N 1
ATOM 1632 C CA . SER A 1 210 ? 13.085 -37.802 22.464 1.00 30.47 210 SER A CA 1
ATOM 1633 C C . SER A 1 210 ? 14.208 -37.240 23.338 1.00 30.47 210 SER A C 1
ATOM 1635 O O . SER A 1 210 ? 15.155 -37.960 23.656 1.00 30.47 210 SER A O 1
ATOM 1637 N N . SER A 1 211 ? 14.086 -35.994 23.788 1.00 27.41 211 SER A N 1
ATOM 1638 C CA . SER A 1 211 ? 14.938 -35.435 24.843 1.00 27.41 211 SER A CA 1
ATOM 1639 C C . SER A 1 211 ? 14.095 -34.571 25.774 1.00 27.41 211 SER A C 1
ATOM 1641 O O . SER A 1 211 ? 13.662 -33.486 25.388 1.00 27.41 211 SER A O 1
ATOM 1643 N N . ALA A 1 212 ? 13.844 -35.059 26.988 1.00 29.11 212 ALA A N 1
ATOM 1644 C CA . ALA A 1 212 ? 13.172 -34.284 28.024 1.00 29.11 212 ALA A CA 1
ATOM 1645 C C . ALA A 1 212 ? 14.106 -33.183 28.555 1.00 29.11 212 ALA A C 1
ATOM 1647 O O . ALA A 1 212 ? 15.278 -33.441 28.834 1.00 29.11 212 ALA A O 1
ATOM 1648 N N . THR A 1 213 ? 13.587 -31.966 28.724 1.00 29.56 213 THR A N 1
ATOM 1649 C CA . THR A 1 213 ? 14.367 -30.823 29.223 1.00 29.56 213 THR A CA 1
ATOM 1650 C C . THR A 1 213 ? 14.170 -30.660 30.726 1.00 29.56 213 THR A C 1
ATOM 1652 O O . THR A 1 213 ? 13.142 -30.154 31.176 1.00 29.56 213 THR A O 1
ATOM 1655 N N . VAL A 1 214 ? 15.174 -31.058 31.508 1.00 26.75 214 VAL A N 1
ATOM 1656 C CA . VAL A 1 214 ? 15.226 -30.808 32.957 1.00 26.75 214 VAL A CA 1
ATOM 1657 C C . VAL A 1 214 ? 15.419 -29.308 33.213 1.00 26.75 214 VAL A C 1
ATOM 1659 O O . VAL A 1 214 ? 16.288 -28.675 32.613 1.00 26.75 214 VAL A O 1
ATOM 1662 N N . TRP A 1 215 ? 14.622 -28.733 34.115 1.00 27.56 215 TRP A N 1
ATOM 1663 C CA . TRP A 1 215 ? 14.783 -27.355 34.592 1.00 27.56 215 TRP A CA 1
ATOM 1664 C C . TRP A 1 215 ? 15.730 -27.304 35.799 1.00 27.56 215 TRP A C 1
ATOM 1666 O O . TRP A 1 215 ? 15.568 -28.093 36.726 1.00 27.56 215 TRP A O 1
ATOM 1676 N N . GLY A 1 216 ? 16.660 -26.340 35.835 1.00 30.94 216 GLY A N 1
ATOM 1677 C CA . GLY A 1 216 ? 17.449 -26.063 37.046 1.00 30.94 216 GLY A CA 1
ATOM 1678 C C . GLY A 1 216 ? 18.860 -25.506 36.830 1.00 30.94 216 GLY A C 1
ATOM 1679 O O . GLY A 1 216 ? 19.832 -26.186 37.137 1.00 30.94 216 GLY A O 1
ATOM 1680 N N . ALA A 1 217 ? 18.994 -24.261 36.358 1.00 28.92 217 ALA A N 1
ATOM 1681 C CA . ALA A 1 217 ? 20.265 -23.526 36.421 1.00 28.92 217 ALA A CA 1
ATOM 1682 C C . ALA A 1 217 ? 20.037 -22.004 36.490 1.00 28.92 217 ALA A C 1
ATOM 1684 O O . ALA A 1 217 ? 19.449 -21.410 35.585 1.00 28.92 217 ALA A O 1
ATOM 1685 N N . THR A 1 218 ? 20.517 -21.355 37.551 1.00 35.34 218 THR A N 1
ATOM 1686 C CA . THR A 1 218 ? 20.420 -19.900 37.746 1.00 35.34 218 THR A CA 1
ATOM 1687 C C . THR A 1 218 ? 21.439 -19.153 36.882 1.00 35.34 218 THR A C 1
ATOM 1689 O O . THR A 1 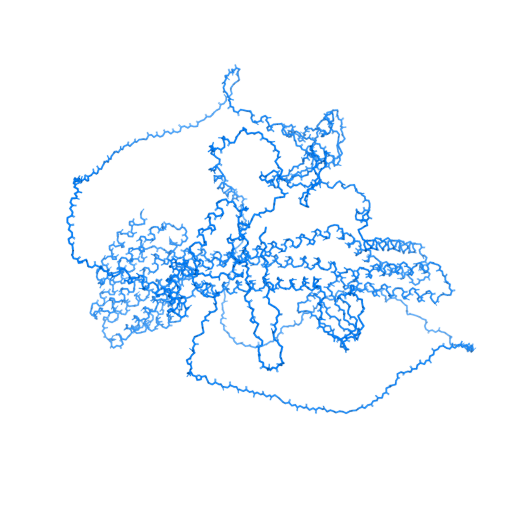218 ? 22.634 -19.118 37.178 1.00 35.34 218 THR A O 1
ATOM 1692 N N . LYS A 1 219 ? 20.972 -18.507 35.805 1.00 32.19 219 LYS A N 1
ATOM 1693 C CA . LYS A 1 219 ? 21.803 -17.588 35.011 1.00 32.19 219 LYS A CA 1
ATOM 1694 C C . LYS A 1 219 ? 22.205 -16.368 35.845 1.00 32.19 219 LYS A C 1
ATOM 1696 O O . LYS A 1 219 ? 21.346 -15.672 36.377 1.00 32.19 219 LYS A O 1
ATOM 1701 N N . ARG A 1 220 ? 23.505 -16.059 35.877 1.00 33.62 220 ARG A N 1
ATOM 1702 C CA . ARG A 1 220 ? 23.994 -14.726 36.261 1.00 33.62 220 ARG A CA 1
ATOM 1703 C C . ARG A 1 220 ? 23.667 -13.747 35.131 1.00 33.62 220 ARG A C 1
ATOM 1705 O O . ARG A 1 220 ? 23.893 -14.075 33.966 1.00 33.62 220 ARG A O 1
ATOM 1712 N N . CYS A 1 221 ? 23.152 -12.566 35.460 1.00 39.03 221 CYS A N 1
ATOM 1713 C CA . CYS A 1 221 ? 22.886 -11.535 34.460 1.00 39.03 221 CYS A CA 1
ATOM 1714 C C . CYS A 1 221 ? 24.194 -10.918 33.951 1.00 39.03 221 CYS A C 1
ATOM 1716 O O . CYS A 1 221 ? 25.077 -10.576 34.736 1.00 39.03 221 CYS A O 1
ATOM 1718 N N . VAL A 1 222 ? 24.293 -10.760 32.632 1.00 44.62 222 VAL A N 1
ATOM 1719 C CA . VAL A 1 222 ? 25.346 -9.979 31.971 1.00 44.62 222 VAL A CA 1
ATOM 1720 C C . VAL A 1 222 ? 24.822 -8.554 31.808 1.00 44.62 222 VAL A C 1
ATOM 1722 O O . VAL A 1 222 ? 23.677 -8.371 31.395 1.00 44.62 222 VAL A O 1
ATOM 1725 N N . VAL A 1 223 ? 25.633 -7.550 32.143 1.00 53.59 223 VAL A N 1
ATOM 1726 C CA . VAL A 1 223 ? 25.266 -6.138 31.945 1.00 53.59 223 VAL A CA 1
ATOM 1727 C C . VAL A 1 223 ? 25.187 -5.856 30.434 1.00 53.59 223 VAL A C 1
ATOM 1729 O O . VAL A 1 223 ? 26.125 -6.217 29.719 1.00 53.59 223 VAL A O 1
ATOM 1732 N N . PRO A 1 224 ? 24.097 -5.255 29.917 1.00 58.25 224 PRO A N 1
ATOM 1733 C CA . PRO A 1 224 ? 23.972 -4.955 28.493 1.00 58.25 224 PRO A CA 1
ATOM 1734 C C . PRO A 1 224 ? 25.007 -3.916 28.031 1.00 58.25 224 PRO A C 1
ATOM 1736 O O . PRO A 1 224 ? 25.497 -3.106 28.815 1.00 58.25 224 PRO A O 1
ATOM 1739 N N . ALA A 1 225 ? 25.332 -3.926 26.736 1.00 66.44 225 ALA A N 1
ATOM 1740 C CA . ALA A 1 225 ? 26.271 -2.973 26.146 1.00 66.44 225 ALA A CA 1
ATOM 1741 C C . ALA A 1 225 ? 25.745 -1.522 26.193 1.00 66.44 225 ALA A C 1
ATOM 1743 O O . ALA A 1 225 ? 24.535 -1.283 26.207 1.00 66.44 225 ALA A O 1
ATOM 1744 N N . GLY A 1 226 ? 26.667 -0.551 26.184 1.00 72.25 226 GLY A N 1
ATOM 1745 C CA . GLY A 1 226 ? 26.381 0.873 26.417 1.00 72.25 226 GLY A CA 1
ATOM 1746 C C . GLY A 1 226 ? 25.270 1.471 25.550 1.00 72.25 226 GLY A C 1
ATOM 1747 O O . GLY A 1 226 ? 24.420 2.193 26.068 1.00 72.25 226 GLY A O 1
ATOM 1748 N N . ASP A 1 227 ? 25.224 1.114 24.267 1.00 66.38 227 ASP A N 1
ATOM 1749 C CA . ASP A 1 227 ? 24.246 1.660 23.317 1.00 66.38 227 ASP A CA 1
ATOM 1750 C C . ASP A 1 227 ? 22.800 1.241 23.659 1.00 66.38 227 ASP A C 1
ATOM 1752 O O . ASP A 1 227 ? 21.868 2.033 23.519 1.00 66.38 227 ASP A O 1
ATOM 1756 N N . ALA A 1 228 ? 22.605 0.029 24.197 1.00 71.94 228 ALA A N 1
ATOM 1757 C CA . ALA A 1 228 ? 21.296 -0.434 24.663 1.00 71.94 228 ALA A CA 1
ATOM 1758 C C . ALA A 1 228 ? 20.862 0.286 25.953 1.00 71.94 228 ALA A C 1
ATOM 1760 O O . ALA A 1 228 ? 19.697 0.659 26.097 1.00 71.94 228 ALA A O 1
ATOM 1761 N N . MET A 1 229 ? 21.808 0.548 26.865 1.00 86.75 229 MET A N 1
ATOM 1762 C CA . MET A 1 229 ? 21.539 1.348 28.066 1.00 86.75 229 MET A CA 1
ATOM 1763 C C . MET A 1 229 ? 21.116 2.777 27.695 1.00 86.75 229 MET A C 1
ATOM 1765 O O . MET A 1 229 ? 20.158 3.290 28.268 1.00 86.75 229 MET A O 1
ATOM 1769 N N . ALA A 1 230 ? 21.771 3.398 26.707 1.00 90.50 230 ALA A N 1
ATOM 1770 C CA . ALA A 1 230 ? 21.422 4.738 26.232 1.00 90.50 230 ALA A CA 1
ATOM 1771 C C . ALA A 1 230 ? 19.979 4.820 25.697 1.00 90.50 230 ALA A C 1
ATOM 1773 O O . ALA A 1 230 ? 19.247 5.731 26.081 1.00 90.50 230 ALA A O 1
ATOM 1774 N N . GLY A 1 231 ? 19.543 3.845 24.890 1.00 90.75 231 GLY A N 1
ATOM 1775 C CA . GLY A 1 231 ? 18.169 3.790 24.373 1.00 90.75 231 GLY A CA 1
ATOM 1776 C C . GLY A 1 231 ? 17.106 3.644 25.470 1.00 90.75 231 GLY A C 1
ATOM 1777 O O . GLY A 1 231 ? 16.105 4.357 25.459 1.00 90.75 231 GLY A O 1
ATOM 1778 N N . HIS A 1 232 ? 17.341 2.778 26.463 1.00 96.06 232 HIS A N 1
ATOM 1779 C CA . HIS A 1 232 ? 16.413 2.599 27.590 1.00 96.06 232 HIS A CA 1
ATOM 1780 C C . HIS A 1 232 ? 16.324 3.859 28.472 1.00 96.06 232 HIS A C 1
ATOM 1782 O O . HIS A 1 232 ? 15.252 4.191 28.976 1.00 96.06 232 HIS A O 1
ATOM 1788 N N . ILE A 1 233 ? 17.436 4.583 28.640 1.00 95.38 233 ILE A N 1
ATOM 1789 C CA . ILE A 1 233 ? 17.479 5.849 29.387 1.00 95.38 233 ILE A CA 1
ATOM 1790 C C . ILE A 1 233 ? 16.761 6.970 28.621 1.00 95.38 233 ILE A C 1
ATOM 1792 O O . ILE A 1 233 ? 16.051 7.753 29.248 1.00 95.38 233 ILE A O 1
ATOM 1796 N N . ALA A 1 234 ? 16.916 7.048 27.295 1.00 93.38 234 ALA A N 1
ATOM 1797 C CA . ALA A 1 234 ? 16.222 8.032 26.461 1.00 93.38 234 ALA A CA 1
ATOM 1798 C C . ALA A 1 234 ? 14.696 7.868 26.548 1.00 93.38 234 ALA A C 1
ATOM 1800 O O . ALA A 1 234 ? 14.011 8.811 26.928 1.00 93.38 234 ALA A O 1
ATOM 1801 N N . HIS A 1 235 ? 14.188 6.647 26.353 1.00 93.88 235 HIS A N 1
ATOM 1802 C CA . HIS A 1 235 ? 12.753 6.347 26.420 1.00 93.88 235 HIS A CA 1
ATOM 1803 C C . HIS A 1 235 ? 12.107 6.785 27.753 1.00 93.88 235 HIS A C 1
ATOM 1805 O O . HIS A 1 235 ? 11.036 7.385 27.759 1.00 93.88 235 HIS A O 1
ATOM 1811 N N . LEU A 1 236 ? 12.779 6.574 28.893 1.00 95.31 236 LEU A N 1
ATOM 1812 C CA . LEU A 1 236 ? 12.278 7.043 30.193 1.00 95.31 236 LEU A CA 1
ATOM 1813 C C . LEU A 1 236 ? 12.351 8.573 30.369 1.00 95.31 236 LEU A C 1
ATOM 1815 O O . LEU A 1 236 ? 11.548 9.130 31.117 1.00 95.31 236 LEU A O 1
ATOM 1819 N N . LYS A 1 237 ? 13.276 9.261 29.688 1.00 95.25 237 LYS A N 1
ATOM 1820 C CA . LYS A 1 237 ? 13.338 10.733 29.670 1.00 95.25 237 LYS A CA 1
ATOM 1821 C C . LYS A 1 237 ? 12.240 11.339 28.800 1.00 95.25 237 LYS A C 1
ATOM 1823 O O . LYS A 1 237 ? 11.681 12.361 29.188 1.00 95.25 237 LYS A O 1
ATOM 1828 N N . ASP A 1 238 ? 11.885 10.688 27.696 1.00 91.50 238 ASP A N 1
ATOM 1829 C CA . ASP A 1 238 ? 10.763 11.093 26.839 1.00 91.50 238 ASP A CA 1
ATOM 1830 C C . ASP A 1 238 ? 9.413 10.929 27.571 1.00 91.50 238 ASP A C 1
ATOM 1832 O O . ASP A 1 238 ? 8.502 11.731 27.390 1.00 91.50 238 ASP A O 1
ATOM 1836 N N . MET A 1 239 ? 9.320 9.969 28.503 1.00 90.56 239 MET A N 1
ATOM 1837 C CA . MET A 1 239 ? 8.218 9.851 29.477 1.00 90.56 239 MET A CA 1
ATOM 1838 C C . MET A 1 239 ? 8.271 10.875 30.636 1.00 90.56 239 MET A C 1
ATOM 1840 O O . MET A 1 239 ? 7.457 10.804 31.556 1.00 90.56 239 MET A O 1
ATOM 1844 N N . GLY A 1 240 ? 9.218 11.818 30.630 1.00 92.38 240 GLY A N 1
ATOM 1845 C CA . GLY A 1 240 ? 9.323 12.902 31.614 1.00 92.38 240 GLY A CA 1
ATOM 1846 C C . GLY A 1 240 ? 10.086 12.578 32.906 1.00 92.38 240 GLY A C 1
ATOM 1847 O O . GLY A 1 240 ? 10.197 13.448 33.771 1.00 92.38 240 GLY A O 1
ATOM 1848 N N . PHE A 1 241 ? 10.649 11.374 33.067 1.00 95.06 241 PHE A N 1
ATOM 1849 C CA . PHE A 1 241 ? 11.482 11.052 34.234 1.00 95.06 241 PHE A CA 1
ATOM 1850 C C . PHE A 1 241 ? 12.892 11.633 34.085 1.00 95.06 241 PHE A C 1
ATOM 1852 O O . PHE A 1 241 ? 13.483 11.614 33.003 1.00 95.06 241 PHE A O 1
ATOM 1859 N N . CYS A 1 242 ? 13.491 12.126 35.174 1.00 94.81 242 CYS A N 1
ATOM 1860 C CA . CYS A 1 242 ? 14.840 12.685 35.075 1.00 94.81 242 CYS A CA 1
ATOM 1861 C C . CYS A 1 242 ? 15.893 11.576 34.884 1.00 94.81 242 CYS A C 1
ATOM 1863 O O . CYS A 1 242 ? 15.714 10.430 35.298 1.00 94.81 242 CYS A O 1
ATOM 1865 N N . GLU A 1 243 ? 17.028 11.900 34.260 1.00 95.19 243 GLU A N 1
ATOM 1866 C CA . GLU A 1 243 ? 17.991 10.877 33.829 1.00 95.19 243 GLU A CA 1
ATOM 1867 C C . GLU A 1 243 ? 18.559 10.027 34.984 1.00 95.19 243 GLU A C 1
ATOM 1869 O O . GLU A 1 243 ? 18.816 8.834 34.815 1.00 95.19 243 GLU A O 1
ATOM 1874 N N . SER A 1 244 ? 18.718 10.608 36.176 1.00 92.81 244 SER A N 1
ATOM 1875 C CA . SER A 1 244 ? 19.166 9.879 37.368 1.00 92.81 244 SER A CA 1
ATOM 1876 C C . SER A 1 244 ? 18.084 8.951 37.936 1.00 92.81 244 SER A C 1
ATOM 1878 O O . SER A 1 244 ? 18.415 7.852 38.382 1.00 92.81 244 SER A O 1
ATOM 1880 N N . GLN A 1 245 ? 16.802 9.331 37.861 1.00 95.62 245 GLN A N 1
ATOM 1881 C CA . GLN A 1 245 ? 15.671 8.445 38.166 1.00 95.62 245 GLN A CA 1
ATOM 1882 C C . GLN A 1 245 ? 15.610 7.280 37.172 1.00 95.62 245 GLN A C 1
ATOM 1884 O O . GLN A 1 245 ? 15.565 6.129 37.601 1.00 95.62 245 GLN A O 1
ATOM 1889 N N . ALA A 1 246 ? 15.693 7.564 35.868 1.00 96.19 246 ALA A N 1
ATOM 1890 C CA . ALA A 1 246 ? 15.691 6.562 34.802 1.00 96.19 246 ALA A CA 1
ATOM 1891 C C . ALA A 1 246 ? 16.832 5.541 34.964 1.00 96.19 246 ALA A C 1
ATOM 1893 O O . ALA A 1 246 ? 16.585 4.337 35.051 1.00 96.19 246 ALA A O 1
ATOM 1894 N N . ARG A 1 247 ? 18.081 6.014 35.095 1.00 95.69 247 ARG A N 1
ATOM 1895 C CA . ARG A 1 247 ? 19.264 5.161 35.327 1.00 95.69 247 ARG A CA 1
ATOM 1896 C C . ARG A 1 247 ? 19.122 4.309 36.590 1.00 95.69 247 ARG A C 1
ATOM 1898 O O . ARG A 1 247 ? 19.455 3.127 36.559 1.00 95.69 247 ARG A O 1
ATOM 1905 N N . LYS A 1 248 ? 18.618 4.882 37.690 1.00 95.81 248 LYS A N 1
ATOM 1906 C CA . LYS A 1 248 ? 18.442 4.161 38.959 1.00 95.81 248 LYS A CA 1
ATOM 1907 C C . LYS A 1 248 ? 17.340 3.102 38.874 1.00 95.81 248 LYS A C 1
ATOM 1909 O O . LYS A 1 248 ? 17.563 1.973 39.299 1.00 95.81 248 LYS A O 1
ATOM 1914 N N . ALA A 1 249 ? 16.187 3.431 38.294 1.00 95.81 249 ALA A N 1
ATOM 1915 C CA . ALA A 1 249 ? 15.082 2.490 38.134 1.00 95.81 249 ALA A CA 1
ATOM 1916 C C . ALA A 1 249 ? 15.450 1.324 37.207 1.00 95.81 249 ALA A C 1
ATOM 1918 O O . ALA A 1 249 ? 15.183 0.176 37.552 1.00 95.81 249 ALA A O 1
ATOM 1919 N N . LEU A 1 250 ? 16.139 1.593 36.091 1.00 96.56 250 LEU A N 1
ATOM 1920 C CA . LEU A 1 250 ? 16.669 0.549 35.209 1.00 96.56 250 LEU A CA 1
ATOM 1921 C C . LEU A 1 250 ? 17.696 -0.338 35.925 1.00 96.56 250 LEU A C 1
ATOM 1923 O O . LEU A 1 250 ? 17.616 -1.557 35.807 1.00 96.56 250 LEU A O 1
ATOM 1927 N N . ALA A 1 251 ? 18.617 0.233 36.708 1.00 94.50 251 ALA A N 1
ATOM 1928 C CA . ALA A 1 251 ? 19.583 -0.552 37.478 1.00 94.50 251 ALA A CA 1
ATOM 1929 C C . ALA A 1 251 ? 18.902 -1.466 38.518 1.00 94.50 251 ALA A C 1
ATOM 1931 O O . ALA A 1 251 ? 19.247 -2.643 38.615 1.00 94.50 251 ALA A O 1
ATOM 1932 N N . GLU A 1 252 ? 17.901 -0.959 39.246 1.00 94.19 252 GLU A N 1
ATOM 1933 C CA . GLU A 1 252 ? 17.095 -1.753 40.189 1.00 94.19 252 GLU A CA 1
ATOM 1934 C C . GLU A 1 252 ? 16.239 -2.826 39.486 1.00 94.19 252 GLU A C 1
ATOM 1936 O O . GLU A 1 252 ? 16.015 -3.901 40.040 1.00 94.19 252 GLU A O 1
ATOM 1941 N N . CYS A 1 253 ? 15.801 -2.571 38.249 1.00 96.56 253 CYS A N 1
ATOM 1942 C CA . CYS A 1 253 ? 14.953 -3.472 37.460 1.00 96.56 253 CYS A CA 1
ATOM 1943 C C . CYS A 1 253 ? 15.726 -4.384 36.492 1.00 96.56 253 CYS A C 1
ATOM 1945 O O . CYS A 1 253 ? 15.117 -5.017 35.631 1.00 96.56 253 CYS A O 1
ATOM 1947 N N . VAL A 1 254 ? 17.054 -4.491 36.630 1.00 95.25 254 VAL A N 1
ATOM 1948 C CA . VAL A 1 254 ? 17.917 -5.341 35.779 1.00 95.25 254 VAL A CA 1
ATOM 1949 C C . VAL A 1 254 ? 17.798 -4.981 34.281 1.00 95.25 254 VAL A C 1
ATOM 1951 O O . VAL A 1 254 ? 17.836 -5.837 33.402 1.00 95.25 254 VAL A O 1
ATOM 1954 N N . TRP A 1 255 ? 17.671 -3.682 34.003 1.00 92.44 255 TRP A N 1
ATOM 1955 C CA . TRP A 1 255 ? 17.500 -3.041 32.690 1.00 92.44 255 TRP A CA 1
ATOM 1956 C C . TRP A 1 255 ? 16.184 -3.337 31.944 1.00 92.44 255 TRP A C 1
ATOM 1958 O O . TRP A 1 255 ? 16.039 -2.915 30.795 1.00 92.44 255 TRP A O 1
ATOM 1968 N N . ASP A 1 256 ? 15.200 -3.962 32.600 1.00 93.56 256 ASP A N 1
ATOM 1969 C CA . ASP A 1 256 ? 13.816 -4.046 32.114 1.00 93.56 256 ASP A CA 1
ATOM 1970 C C . ASP A 1 256 ? 13.131 -2.669 32.195 1.00 93.56 256 ASP A C 1
ATOM 1972 O O . ASP A 1 256 ? 12.988 -2.093 33.277 1.00 93.56 256 ASP A O 1
ATOM 1976 N N . VAL A 1 257 ? 12.716 -2.135 31.040 1.00 93.69 257 VAL A N 1
ATOM 1977 C CA . VAL A 1 257 ? 12.088 -0.808 30.932 1.00 93.69 257 VAL A CA 1
ATOM 1978 C C . VAL A 1 257 ? 10.683 -0.792 31.526 1.00 93.69 257 VAL A C 1
ATOM 1980 O O . VAL A 1 257 ? 10.350 0.149 32.236 1.00 93.69 257 VAL A O 1
ATOM 1983 N N . ASN A 1 258 ? 9.868 -1.824 31.289 1.00 90.38 258 ASN A N 1
ATOM 1984 C CA . ASN A 1 258 ? 8.483 -1.854 31.771 1.00 90.38 258 ASN A CA 1
ATOM 1985 C C . ASN A 1 258 ? 8.467 -1.892 33.299 1.00 90.38 258 ASN A C 1
ATOM 1987 O O . ASN A 1 258 ? 7.807 -1.086 33.949 1.00 90.38 258 ASN A O 1
ATOM 1991 N N . ARG A 1 259 ? 9.306 -2.756 33.874 1.00 92.25 259 ARG A N 1
ATOM 1992 C CA . ARG A 1 259 ? 9.460 -2.867 35.324 1.00 92.25 259 ARG A CA 1
ATOM 1993 C C . ARG A 1 259 ? 10.055 -1.597 35.946 1.00 92.25 259 ARG A C 1
ATOM 1995 O O . ARG A 1 259 ? 9.698 -1.248 37.070 1.00 92.25 259 ARG A O 1
ATOM 2002 N N . ALA A 1 260 ? 10.916 -0.878 35.217 1.00 95.56 260 ALA A N 1
ATOM 2003 C CA . ALA A 1 260 ? 11.404 0.437 35.629 1.00 95.56 260 ALA A CA 1
ATOM 2004 C C . ALA A 1 260 ? 10.299 1.509 35.600 1.00 95.56 260 ALA A C 1
ATOM 2006 O O . ALA A 1 260 ? 10.243 2.313 36.530 1.00 95.56 260 ALA A O 1
ATOM 2007 N N . ILE A 1 261 ? 9.396 1.497 34.609 1.00 94.81 261 ILE A N 1
ATOM 2008 C CA . ILE A 1 261 ? 8.199 2.359 34.572 1.00 94.81 261 ILE A CA 1
ATOM 2009 C C . ILE A 1 261 ? 7.305 2.061 35.782 1.00 94.81 261 ILE A C 1
ATOM 2011 O O . ILE A 1 261 ? 6.999 2.981 36.538 1.00 94.81 261 ILE A O 1
ATOM 2015 N N . ASP A 1 262 ? 6.961 0.793 36.030 1.00 93.69 262 ASP A N 1
ATOM 2016 C CA . ASP A 1 262 ? 6.131 0.383 37.175 1.00 93.69 262 ASP A CA 1
ATOM 2017 C C . ASP A 1 262 ? 6.722 0.868 38.512 1.00 93.69 262 ASP A C 1
ATOM 2019 O O . ASP A 1 262 ? 6.013 1.400 39.374 1.00 93.69 262 ASP A O 1
ATOM 2023 N N . LEU A 1 263 ? 8.042 0.731 38.678 1.00 95.12 263 LEU A N 1
ATOM 2024 C CA . LEU A 1 263 ? 8.781 1.152 39.870 1.00 95.12 263 LEU A CA 1
ATOM 2025 C C . LEU A 1 263 ? 8.862 2.684 40.009 1.00 95.12 263 LEU A C 1
ATOM 2027 O O . LEU A 1 263 ? 8.795 3.196 41.130 1.00 95.12 263 LEU A O 1
ATOM 2031 N N . LEU A 1 264 ? 8.972 3.425 38.904 1.00 95.62 264 LEU A N 1
ATOM 2032 C CA . LEU A 1 264 ? 8.947 4.892 38.891 1.00 95.62 264 LEU A CA 1
ATOM 2033 C C . LEU A 1 264 ? 7.553 5.440 39.217 1.00 95.62 264 LEU A C 1
ATOM 2035 O O . LEU A 1 264 ? 7.435 6.301 40.089 1.00 95.62 264 LEU A O 1
ATOM 2039 N N . VAL A 1 265 ? 6.500 4.898 38.600 1.00 91.25 265 VAL A N 1
ATOM 2040 C CA . VAL A 1 265 ? 5.098 5.274 38.860 1.00 91.25 265 VAL A CA 1
ATOM 2041 C C . VAL A 1 265 ? 4.716 4.968 40.312 1.00 91.25 265 VAL A C 1
ATOM 2043 O O . VAL A 1 265 ? 4.199 5.841 41.012 1.00 91.25 265 VAL A O 1
ATOM 2046 N N . SER A 1 266 ? 5.068 3.779 40.814 1.00 85.12 266 SER A N 1
ATOM 2047 C CA . SER A 1 266 ? 4.829 3.387 42.213 1.00 85.12 266 SER A CA 1
ATOM 2048 C C . SER A 1 266 ? 5.541 4.306 43.215 1.00 85.12 266 SER A C 1
ATOM 2050 O O . SER A 1 266 ? 4.988 4.641 44.264 1.00 85.12 266 SER A O 1
ATOM 2052 N N . ARG A 1 267 ? 6.762 4.761 42.897 1.00 90.38 267 ARG A N 1
ATOM 2053 C CA . ARG A 1 267 ? 7.508 5.720 43.733 1.00 90.38 267 ARG A CA 1
ATOM 2054 C C . ARG A 1 267 ? 6.955 7.141 43.645 1.00 90.38 267 ARG A C 1
ATOM 2056 O O . ARG A 1 267 ? 6.935 7.824 44.666 1.00 90.38 267 ARG A O 1
ATOM 2063 N N . GLY A 1 268 ? 6.470 7.564 42.478 1.00 77.81 268 GLY A N 1
ATOM 2064 C CA . GLY A 1 268 ? 5.777 8.842 42.301 1.00 77.81 268 GLY A CA 1
ATOM 2065 C C . GLY A 1 268 ? 4.519 8.937 43.166 1.00 77.81 268 GLY A C 1
ATOM 2066 O O . GLY A 1 268 ? 4.350 9.911 43.897 1.00 77.81 268 GLY A O 1
ATOM 2067 N N . ALA A 1 269 ? 3.697 7.883 43.178 1.00 42.91 269 ALA A N 1
ATOM 2068 C CA . ALA A 1 269 ? 2.520 7.798 44.044 1.00 42.91 269 ALA A CA 1
ATOM 2069 C C . ALA A 1 269 ? 2.884 7.863 45.542 1.00 42.91 269 ALA A C 1
ATOM 2071 O O . ALA A 1 269 ? 2.252 8.590 46.307 1.00 42.91 269 ALA A O 1
ATOM 2072 N N . ALA A 1 270 ? 3.941 7.159 45.965 1.00 43.16 270 ALA A N 1
ATOM 2073 C CA . ALA A 1 270 ? 4.386 7.157 47.360 1.00 43.16 270 ALA A CA 1
ATOM 2074 C C . ALA A 1 270 ? 4.946 8.514 47.839 1.00 43.16 270 ALA A C 1
ATOM 2076 O O . ALA A 1 270 ? 4.829 8.839 49.021 1.00 43.16 270 ALA A O 1
ATOM 2077 N N . ALA A 1 271 ? 5.534 9.318 46.946 1.00 47.56 271 ALA A N 1
ATOM 2078 C CA . ALA A 1 271 ? 6.097 10.629 47.286 1.00 47.56 271 ALA A CA 1
ATOM 2079 C C . ALA A 1 271 ? 5.029 11.679 47.657 1.00 47.56 271 ALA A C 1
ATOM 2081 O O . ALA A 1 271 ? 5.315 12.588 48.433 1.00 47.56 271 ALA A O 1
ATOM 2082 N N . LEU A 1 272 ? 3.800 11.533 47.151 1.00 40.91 272 LEU A N 1
ATOM 2083 C CA . LEU A 1 272 ? 2.660 12.407 47.465 1.00 40.91 272 LEU A CA 1
ATOM 2084 C C . LEU A 1 272 ? 1.934 12.027 48.771 1.00 40.91 272 LEU A C 1
ATOM 2086 O O . LEU A 1 272 ? 1.106 12.789 49.262 1.00 40.91 272 LEU A O 1
ATOM 2090 N N . ALA A 1 273 ? 2.236 10.864 49.355 1.00 35.91 273 ALA A N 1
ATOM 2091 C CA . ALA A 1 273 ? 1.426 10.239 50.403 1.00 35.91 273 ALA A CA 1
ATOM 2092 C C . ALA A 1 273 ? 1.914 10.491 51.848 1.00 35.91 273 ALA A C 1
ATOM 2094 O O . ALA A 1 273 ? 1.622 9.690 52.740 1.00 35.91 273 ALA A O 1
ATOM 2095 N N . LYS A 1 274 ? 2.689 11.557 52.114 1.00 29.64 274 LYS A N 1
ATOM 2096 C CA . LYS A 1 274 ? 3.275 11.785 53.450 1.00 29.64 274 LYS A CA 1
ATOM 2097 C C . LYS A 1 274 ? 3.304 13.264 53.883 1.00 29.64 274 LYS A C 1
ATOM 2099 O O . LYS A 1 274 ? 4.219 13.985 53.489 1.00 29.64 274 LYS A O 1
ATOM 2104 N N . PRO A 1 275 ? 2.363 13.725 54.733 1.00 36.56 275 PRO A N 1
ATOM 2105 C CA . PRO A 1 275 ? 2.412 15.073 55.292 1.00 36.56 275 PRO A CA 1
ATOM 2106 C C . PRO A 1 275 ? 3.544 15.195 56.324 1.00 36.56 275 PRO A C 1
ATOM 2108 O O . PRO A 1 275 ? 3.676 14.366 57.227 1.00 36.56 275 PRO A O 1
ATOM 2111 N N . ALA A 1 276 ? 4.360 16.243 56.204 1.00 33.25 276 ALA A N 1
ATOM 2112 C CA . ALA A 1 276 ? 5.412 16.552 57.166 1.00 33.25 276 ALA A CA 1
ATOM 2113 C C . ALA A 1 276 ? 4.864 17.440 58.296 1.00 33.25 276 ALA A C 1
ATOM 2115 O O . ALA A 1 276 ? 4.528 18.600 58.073 1.00 33.25 276 ALA A O 1
ATOM 2116 N N . LEU A 1 277 ? 4.796 16.902 59.517 1.00 35.09 277 LEU A N 1
ATOM 2117 C CA . LEU A 1 277 ? 4.489 17.679 60.723 1.00 35.09 277 LEU A CA 1
ATOM 2118 C C . LEU A 1 277 ? 5.677 18.594 61.089 1.00 35.09 277 LEU A C 1
ATOM 2120 O O . LEU A 1 277 ? 6.775 18.075 61.317 1.00 35.09 277 LEU A O 1
ATOM 2124 N N . PRO A 1 278 ? 5.491 19.923 61.197 1.00 40.28 278 PRO A N 1
ATOM 2125 C CA . PRO A 1 278 ? 6.539 20.823 61.661 1.00 40.28 278 PRO A CA 1
ATOM 2126 C C . PRO A 1 278 ? 6.714 20.727 63.185 1.00 40.28 278 PRO A C 1
ATOM 2128 O O . PRO A 1 278 ? 5.740 20.645 63.935 1.00 40.28 278 PRO A O 1
ATOM 2131 N N . LYS A 1 279 ? 7.963 20.790 63.660 1.00 33.44 279 LYS A N 1
ATOM 2132 C CA . LYS A 1 279 ? 8.273 21.075 65.072 1.00 33.44 279 LYS A CA 1
ATOM 2133 C C . LYS A 1 279 ? 8.498 22.574 65.265 1.00 33.44 279 LYS A C 1
ATOM 2135 O O . LYS A 1 279 ? 9.017 23.242 64.377 1.00 33.44 279 LYS A O 1
ATOM 2140 N N . ALA A 1 280 ? 8.107 23.079 66.432 1.00 36.25 280 ALA A N 1
ATOM 2141 C CA . ALA A 1 280 ? 8.165 24.499 66.756 1.00 36.25 280 ALA A CA 1
ATOM 2142 C C . ALA A 1 280 ? 9.596 25.023 66.993 1.00 36.25 280 ALA A C 1
ATOM 2144 O O . ALA A 1 280 ? 10.453 24.317 67.526 1.00 36.25 280 ALA A O 1
ATOM 2145 N N . GLY A 1 281 ? 9.794 26.302 66.672 1.00 31.73 281 GLY A N 1
ATOM 2146 C CA . GLY A 1 281 ? 10.950 27.127 67.017 1.00 31.73 281 GLY A CA 1
ATOM 2147 C C . GLY A 1 281 ? 10.581 28.603 66.825 1.00 31.73 281 GLY A C 1
ATOM 2148 O O . GLY A 1 281 ? 9.908 28.936 65.854 1.00 31.73 281 GLY A O 1
ATOM 2149 N N . ALA A 1 282 ? 10.943 29.467 67.777 1.00 31.62 282 ALA A N 1
ATOM 2150 C CA . ALA A 1 282 ? 10.652 30.908 67.734 1.00 31.62 282 ALA A CA 1
ATOM 2151 C C . ALA A 1 282 ? 11.576 31.636 66.713 1.00 31.62 282 ALA A C 1
ATOM 2153 O O . ALA A 1 282 ? 12.522 31.023 66.224 1.00 31.62 282 ALA A O 1
ATOM 2154 N N . LYS A 1 283 ? 11.402 32.918 66.350 1.00 30.36 283 LYS A N 1
ATOM 2155 C CA . LYS A 1 283 ? 10.947 34.088 67.137 1.00 30.36 283 LYS A CA 1
ATOM 2156 C C . LYS A 1 283 ? 10.564 35.270 66.204 1.00 30.36 283 LYS A C 1
ATOM 2158 O O . LYS A 1 283 ? 10.925 35.215 65.040 1.00 30.36 283 LYS A O 1
ATOM 2163 N N . GLU A 1 284 ? 9.863 36.284 66.744 1.00 30.44 284 GLU A N 1
ATOM 2164 C CA . GLU A 1 284 ? 9.831 37.742 66.388 1.00 30.44 284 GLU A CA 1
ATOM 2165 C C . GLU A 1 284 ? 10.273 38.190 64.962 1.00 30.44 284 GLU A C 1
ATOM 2167 O O . GLU A 1 284 ? 11.369 37.856 64.535 1.00 30.44 284 GLU A O 1
ATOM 2172 N N . SER A 1 285 ? 9.574 39.048 64.197 1.00 31.23 285 SER A N 1
ATOM 2173 C CA . SER A 1 285 ? 8.739 40.231 64.532 1.00 31.23 285 SER A CA 1
ATOM 2174 C C . SER A 1 285 ? 8.059 40.832 63.265 1.00 31.23 285 SER A C 1
ATOM 2176 O O . SER A 1 285 ? 8.530 40.546 62.176 1.00 31.23 285 SER A O 1
ATOM 2178 N N . SER A 1 286 ? 7.020 41.694 63.413 1.00 31.12 286 SER A N 1
ATOM 2179 C CA . SER A 1 286 ? 6.447 42.694 62.437 1.00 31.12 286 SER A CA 1
ATOM 2180 C C . SER A 1 286 ? 6.288 42.306 60.940 1.00 31.12 286 SER A C 1
ATOM 2182 O O . SER A 1 286 ? 7.269 41.965 60.302 1.00 31.12 286 SER A O 1
ATOM 2184 N N . GLY A 1 287 ? 5.173 42.444 60.204 1.00 29.02 287 GLY A N 1
ATOM 2185 C CA . GLY A 1 287 ? 3.899 43.203 60.264 1.00 29.02 287 GLY A CA 1
ATOM 2186 C C . GLY A 1 287 ? 3.419 43.408 58.790 1.00 29.02 287 GLY A C 1
ATOM 2187 O O . GLY A 1 287 ? 4.117 42.952 57.891 1.00 29.02 287 GLY A O 1
ATOM 2188 N N . SER A 1 288 ? 2.325 44.078 58.395 1.00 29.45 288 SER A N 1
ATOM 2189 C CA . SER A 1 288 ? 1.117 44.638 59.040 1.00 29.45 288 SER A CA 1
ATOM 2190 C C . SER A 1 288 ? 0.126 45.091 57.923 1.00 29.45 288 SER A C 1
ATOM 2192 O O . SER A 1 288 ? 0.614 45.387 56.835 1.00 29.45 288 SER A O 1
ATOM 2194 N N . SER A 1 289 ? -1.184 45.264 58.206 1.00 31.88 289 SER A N 1
ATOM 2195 C CA . SER A 1 289 ? -2.245 45.843 57.317 1.00 31.88 289 SER A CA 1
ATOM 2196 C C . SER A 1 289 ? -2.660 45.027 56.058 1.00 31.88 289 SER A C 1
ATOM 2198 O O . SER A 1 289 ? -1.809 44.387 55.450 1.00 31.88 289 SER A O 1
ATOM 2200 N N . ASP A 1 290 ? -3.908 45.031 55.545 1.00 32.12 290 ASP A N 1
ATOM 2201 C CA . ASP A 1 290 ? -5.270 45.078 56.146 1.00 32.12 290 ASP A CA 1
ATOM 2202 C C . ASP A 1 290 ? -6.343 44.698 55.066 1.00 32.12 290 ASP A C 1
ATOM 2204 O O . ASP A 1 290 ? -6.001 44.532 53.896 1.00 32.12 290 ASP A O 1
ATOM 2208 N N . HIS A 1 291 ? -7.628 44.640 55.450 1.00 34.22 291 HIS A N 1
ATOM 2209 C CA . HIS A 1 291 ? -8.873 44.702 54.643 1.00 34.22 291 HIS A CA 1
ATOM 2210 C C . HIS A 1 291 ? -9.414 43.505 53.801 1.00 34.22 291 HIS A C 1
ATOM 2212 O O . HIS A 1 291 ? -8.939 43.164 52.721 1.00 34.22 291 HIS A O 1
ATOM 2218 N N . THR A 1 292 ? -10.519 42.938 54.321 1.00 32.22 292 THR A N 1
ATOM 2219 C CA . THR A 1 292 ? -11.901 42.785 53.758 1.00 32.22 292 THR A CA 1
ATOM 2220 C C . THR A 1 292 ? -12.248 43.308 52.333 1.00 32.22 292 THR A C 1
ATOM 2222 O O . THR A 1 292 ? -11.639 44.264 51.877 1.00 32.22 292 THR A O 1
ATOM 2225 N N . GLU A 1 293 ? -13.309 42.875 51.607 1.00 31.50 293 GLU A N 1
ATOM 2226 C CA . GLU A 1 293 ? -14.191 41.667 51.581 1.00 31.50 293 GLU A CA 1
ATOM 2227 C C . GLU A 1 293 ? -15.192 41.719 50.368 1.00 31.50 293 GLU A C 1
ATOM 2229 O O . GLU A 1 293 ? -15.302 42.746 49.709 1.00 31.50 293 GLU A O 1
ATOM 2234 N N . VAL A 1 294 ? -15.982 40.646 50.146 1.00 30.70 294 VAL A N 1
ATOM 2235 C CA . VAL A 1 294 ? -17.364 40.592 49.556 1.00 30.70 294 VAL A CA 1
ATOM 2236 C C . VAL A 1 294 ? -17.682 40.998 48.077 1.00 30.70 294 VAL A C 1
ATOM 2238 O O . VAL A 1 294 ? -17.820 42.158 47.714 1.00 30.70 294 VAL A O 1
ATOM 2241 N N . VAL A 1 295 ? -17.944 39.959 47.257 1.00 34.50 295 VAL A N 1
ATOM 2242 C CA . VAL A 1 295 ? -19.109 39.644 46.358 1.00 34.50 295 VAL A CA 1
ATOM 2243 C C . VAL A 1 295 ? -20.092 40.754 45.858 1.00 34.50 295 VAL A C 1
ATOM 2245 O O . VAL A 1 295 ? -20.673 41.445 46.685 1.00 34.50 295 VAL A O 1
ATOM 2248 N N . SER A 1 296 ? -20.471 40.772 44.546 1.00 33.25 296 SER A N 1
ATOM 2249 C CA . SER A 1 296 ? -21.843 40.418 44.014 1.00 33.25 296 SER A CA 1
ATOM 2250 C C . SER A 1 296 ? -22.332 41.033 42.653 1.00 33.25 296 SER A C 1
ATOM 2252 O O . SER A 1 296 ? -22.555 42.229 42.558 1.00 33.25 296 SER A O 1
ATOM 2254 N N . ASN A 1 297 ? -22.639 40.155 41.670 1.00 34.19 297 ASN A N 1
ATOM 2255 C CA . ASN A 1 297 ? -23.813 40.068 40.738 1.00 34.19 297 ASN A CA 1
ATOM 2256 C C . ASN A 1 297 ? -24.392 41.185 39.800 1.00 34.19 297 ASN A C 1
ATOM 2258 O O . ASN A 1 297 ? -24.599 42.321 40.202 1.00 34.19 297 ASN A O 1
ATOM 2262 N N . LYS A 1 298 ? -24.948 40.686 38.657 1.00 31.97 298 LYS A N 1
ATOM 2263 C CA . LYS A 1 298 ? -25.994 41.227 37.716 1.00 31.97 298 LYS A CA 1
ATOM 2264 C C . LYS A 1 298 ? -25.632 42.450 36.833 1.00 31.97 298 LYS A C 1
ATOM 2266 O O . LYS A 1 298 ? -24.801 43.250 37.227 1.00 31.97 298 LYS A O 1
ATOM 2271 N N . GLY A 1 299 ? -26.230 42.674 35.645 1.00 28.81 299 GLY A N 1
ATOM 2272 C CA . GLY A 1 299 ? -27.182 41.895 34.804 1.00 28.81 299 GLY A CA 1
ATOM 2273 C C . GLY A 1 299 ? -28.098 42.796 33.919 1.00 28.81 299 GLY A C 1
ATOM 2274 O O . GLY A 1 299 ? -28.183 43.976 34.236 1.00 28.81 299 GLY A O 1
ATOM 2275 N N . ILE A 1 300 ? -28.829 42.227 32.926 1.00 33.88 300 ILE A N 1
ATOM 2276 C CA . ILE A 1 300 ? -29.979 42.816 32.146 1.00 33.88 300 ILE A CA 1
ATOM 2277 C C . ILE A 1 300 ? -29.610 43.875 31.055 1.00 33.88 300 ILE A C 1
ATOM 2279 O O . ILE A 1 300 ? -28.704 44.661 31.304 1.00 33.88 300 ILE A O 1
ATOM 2283 N N . ASP A 1 301 ? -30.255 44.070 29.874 1.00 31.62 301 ASP A N 1
ATOM 2284 C CA . ASP A 1 301 ? -31.025 43.266 28.863 1.00 31.62 301 ASP A CA 1
ATOM 2285 C C . ASP A 1 301 ? -31.278 44.151 27.575 1.00 31.62 301 ASP A C 1
ATOM 2287 O O . ASP A 1 301 ? -30.838 45.300 27.547 1.00 31.62 301 ASP A O 1
ATOM 2291 N N . LEU A 1 302 ? -32.048 43.652 26.574 1.00 35.34 302 LEU A N 1
ATOM 2292 C CA . LEU A 1 302 ? -32.908 44.360 25.566 1.00 35.34 302 LEU A CA 1
ATOM 2293 C C . LEU A 1 302 ? -32.417 44.737 24.123 1.00 35.34 302 LEU A C 1
ATOM 2295 O O . LEU A 1 302 ? -31.899 45.822 23.877 1.00 35.34 302 LEU A O 1
ATOM 2299 N N . ASP A 1 303 ? -32.794 43.871 23.162 1.00 32.41 303 ASP A N 1
ATOM 2300 C CA . ASP A 1 303 ? -33.792 44.070 22.067 1.00 32.41 303 ASP A CA 1
ATOM 2301 C C . ASP A 1 303 ? -33.610 44.842 20.717 1.00 32.41 303 ASP A C 1
ATOM 2303 O O . ASP A 1 303 ? -33.058 45.932 20.616 1.00 32.41 303 ASP A O 1
ATOM 2307 N N . ASN A 1 304 ? -34.339 44.280 19.720 1.00 31.91 304 ASN A N 1
ATOM 2308 C CA . ASN A 1 304 ? -34.851 44.777 18.412 1.00 31.91 304 ASN A CA 1
ATOM 2309 C C . ASN A 1 304 ? -33.911 44.815 17.166 1.00 31.91 304 ASN A C 1
ATOM 2311 O O . ASN A 1 304 ? -32.774 45.249 17.275 1.00 31.91 304 ASN A O 1
ATOM 2315 N N . SER A 1 305 ? -34.240 44.335 15.937 1.00 30.72 305 SER A N 1
ATOM 2316 C CA . SER A 1 305 ? -35.487 44.114 15.124 1.00 30.72 305 SER A CA 1
ATOM 2317 C C . SER A 1 305 ? -35.699 45.222 14.058 1.00 30.72 305 SER A C 1
ATOM 2319 O O . SER A 1 305 ? -35.553 46.386 14.409 1.00 30.72 305 SER A O 1
ATOM 2321 N N . SER A 1 306 ? -36.067 45.015 12.772 1.00 32.41 306 SER A N 1
ATOM 2322 C CA . SER A 1 306 ? -36.210 43.831 11.877 1.00 32.41 306 SER A CA 1
ATOM 2323 C C . SER A 1 306 ? -36.418 44.261 10.394 1.00 32.41 306 SER A C 1
ATOM 2325 O O . SER A 1 306 ? -36.916 45.357 10.165 1.00 32.41 306 SER A O 1
ATOM 2327 N N . THR A 1 307 ? -36.218 43.345 9.416 1.00 30.58 307 THR A N 1
ATOM 2328 C CA . THR A 1 307 ? -36.836 43.295 8.040 1.00 30.58 307 THR A CA 1
ATOM 2329 C C . THR A 1 307 ? -36.619 44.458 7.027 1.00 30.58 307 THR A C 1
ATOM 2331 O O . THR A 1 307 ? -36.297 45.566 7.421 1.00 30.58 307 THR A O 1
ATOM 2334 N N . ALA A 1 308 ? -36.857 44.344 5.700 1.00 30.52 308 ALA A N 1
ATOM 2335 C CA . ALA A 1 308 ? -36.712 43.258 4.694 1.00 30.52 308 ALA A CA 1
ATOM 2336 C C . ALA A 1 308 ? -37.052 43.779 3.259 1.00 30.52 308 ALA A C 1
ATOM 2338 O O . ALA A 1 308 ? -37.963 44.587 3.136 1.00 30.52 308 ALA A O 1
ATOM 2339 N N . SER A 1 309 ? -36.448 43.208 2.191 1.00 28.77 309 SER A N 1
ATOM 2340 C CA . SER A 1 309 ? -36.887 43.212 0.752 1.00 28.77 309 SER A CA 1
ATOM 2341 C C . SER A 1 309 ? -37.126 44.557 0.001 1.00 28.77 309 SER A C 1
ATOM 2343 O O . SER A 1 309 ? -37.511 45.548 0.595 1.00 28.77 309 SER A O 1
ATOM 2345 N N . GLY A 1 310 ? -36.977 44.678 -1.332 1.00 28.58 310 GLY A N 1
ATOM 2346 C CA . GLY A 1 310 ? -36.431 43.767 -2.357 1.00 28.58 310 GLY A CA 1
ATOM 2347 C C . GLY A 1 310 ? -36.753 44.200 -3.817 1.00 28.58 310 GLY A C 1
ATOM 2348 O O . GLY A 1 310 ? -37.738 44.885 -4.042 1.00 28.58 310 GLY A O 1
ATOM 2349 N N . VAL A 1 311 ? -35.934 43.749 -4.787 1.00 29.59 311 VAL A N 1
ATOM 2350 C CA . VAL A 1 311 ? -36.220 43.518 -6.238 1.00 29.59 311 VAL A CA 1
ATOM 2351 C C . VAL A 1 311 ? -36.858 44.637 -7.110 1.00 29.59 311 VAL A C 1
ATOM 2353 O O . VAL A 1 311 ? -38.053 44.888 -7.007 1.00 29.59 311 VAL A O 1
ATOM 2356 N N . SER A 1 312 ? -36.121 45.158 -8.117 1.00 29.27 312 SER A N 1
ATOM 2357 C CA . SER A 1 312 ? -36.476 45.182 -9.576 1.00 29.27 312 SER A CA 1
ATOM 2358 C C . SER A 1 312 ? -35.748 46.259 -10.430 1.00 29.27 312 SER A C 1
ATOM 2360 O O . SER A 1 312 ? -35.427 47.349 -9.970 1.00 29.27 312 SER A O 1
ATOM 2362 N N . THR A 1 313 ? -35.491 45.922 -11.701 1.00 31.95 313 THR A N 1
ATOM 2363 C CA . THR A 1 313 ? -35.008 46.753 -12.843 1.00 31.95 313 THR A CA 1
ATOM 2364 C C . THR A 1 313 ? -36.160 46.922 -13.881 1.00 31.95 313 THR A C 1
ATOM 2366 O O . THR A 1 313 ? -37.237 46.401 -13.576 1.00 31.95 313 THR A O 1
ATOM 2369 N N . PRO A 1 314 ? -36.055 47.556 -15.093 1.00 46.53 314 PRO A N 1
ATOM 2370 C CA . PRO A 1 314 ? -34.896 48.103 -15.844 1.00 46.53 314 PRO A CA 1
ATOM 2371 C C . PRO A 1 314 ? -35.136 49.460 -16.602 1.00 46.53 314 PRO A C 1
ATOM 2373 O O . PRO A 1 314 ? -36.142 50.129 -16.402 1.00 46.53 314 PRO A O 1
ATOM 2376 N N . ARG A 1 315 ? -34.240 49.759 -17.574 1.00 27.30 315 ARG A N 1
ATOM 2377 C CA . ARG A 1 315 ? -34.340 50.634 -18.786 1.00 27.30 315 ARG A CA 1
ATOM 2378 C C . ARG A 1 315 ? -33.821 52.091 -18.773 1.00 27.30 315 ARG A C 1
ATOM 2380 O O . ARG A 1 315 ? -34.507 53.029 -18.400 1.00 27.30 315 ARG A O 1
ATOM 2387 N N . CYS A 1 316 ? -32.655 52.235 -19.413 1.00 30.19 316 CYS A N 1
ATOM 2388 C CA . CYS A 1 316 ? -32.364 53.098 -20.574 1.00 30.19 316 CYS A CA 1
ATOM 2389 C C . CYS A 1 316 ? -33.006 54.499 -20.689 1.00 30.19 316 CYS A C 1
ATOM 2391 O O . CYS A 1 316 ? -34.148 54.621 -21.124 1.00 30.19 316 CYS A O 1
ATOM 2393 N N . CYS A 1 317 ? -32.166 55.536 -20.603 1.00 29.42 317 CYS A N 1
ATOM 2394 C CA . CYS A 1 317 ? -32.002 56.506 -21.698 1.00 29.42 317 CYS A CA 1
ATOM 2395 C C . CYS A 1 317 ? -30.632 57.203 -21.593 1.00 29.42 317 CYS A C 1
ATOM 2397 O O . CYS A 1 317 ? -30.026 57.201 -20.524 1.00 29.42 317 CYS A O 1
ATOM 2399 N N . ALA A 1 318 ? -30.125 57.765 -22.693 1.00 34.25 318 ALA A N 1
ATOM 2400 C CA . ALA A 1 318 ? -28.812 58.413 -22.729 1.00 34.25 318 ALA A CA 1
ATOM 2401 C C . ALA A 1 318 ? -28.915 59.937 -22.568 1.00 34.25 318 ALA A C 1
ATOM 2403 O O . ALA A 1 318 ? -29.732 60.567 -23.237 1.00 34.25 318 ALA A O 1
ATOM 2404 N N . SER A 1 319 ? -28.030 60.531 -21.763 1.00 29.70 319 SER A N 1
ATOM 2405 C CA . SER A 1 319 ? -27.478 61.867 -22.026 1.00 29.70 319 SER A CA 1
ATOM 2406 C C . SER A 1 319 ? -26.186 62.094 -21.233 1.00 29.70 319 SER A C 1
ATOM 2408 O O . SER A 1 319 ? -25.923 61.416 -20.242 1.00 29.70 319 SER A O 1
ATOM 2410 N N . SER A 1 320 ? -25.371 63.041 -21.685 1.00 43.75 320 SER A N 1
ATOM 2411 C CA . SER A 1 320 ? -24.052 63.360 -21.139 1.00 43.75 320 SER A CA 1
ATOM 2412 C C . SER A 1 320 ? -24.116 64.144 -19.823 1.00 43.75 320 SER A C 1
ATOM 2414 O O . SER A 1 320 ? -24.508 65.312 -19.824 1.00 43.75 320 SER A O 1
ATOM 2416 N N . VAL A 1 321 ? -23.622 63.553 -18.734 1.00 32.78 321 VAL A N 1
ATOM 2417 C CA . VAL A 1 321 ? -23.134 64.269 -17.542 1.00 32.78 321 VAL A CA 1
ATOM 2418 C C . VAL A 1 321 ? -21.871 63.561 -17.056 1.00 32.78 321 VAL A C 1
ATOM 2420 O O . VAL A 1 321 ? -21.889 62.348 -16.868 1.00 32.78 321 VAL A O 1
ATOM 2423 N N . ALA A 1 322 ? -20.789 64.309 -16.843 1.00 44.12 322 ALA A N 1
ATOM 2424 C CA . ALA A 1 322 ? -19.577 63.805 -16.204 1.00 44.12 322 ALA A CA 1
ATOM 2425 C C . ALA A 1 322 ? -19.537 64.251 -14.731 1.00 44.12 322 ALA A C 1
ATOM 2427 O O . ALA A 1 322 ? -19.628 65.453 -14.473 1.00 44.12 322 ALA A O 1
ATOM 2428 N N . PRO A 1 323 ? -19.391 63.320 -13.775 1.00 42.06 323 PRO A N 1
ATOM 2429 C CA . PRO A 1 323 ? -18.916 63.606 -12.429 1.00 42.06 323 PRO A CA 1
ATOM 2430 C C . PRO A 1 323 ? -17.469 63.119 -12.229 1.00 42.06 323 PRO A C 1
ATOM 2432 O O . PRO A 1 323 ? -17.008 62.182 -12.878 1.00 42.06 323 PRO A O 1
ATOM 2435 N N . GLU A 1 324 ? -16.754 63.760 -11.308 1.00 37.62 324 GLU A N 1
ATOM 2436 C CA . GLU A 1 324 ? -15.388 63.396 -10.920 1.00 37.62 324 GLU A CA 1
ATOM 2437 C C . GLU A 1 324 ? -15.352 62.229 -9.904 1.00 37.62 324 GLU A C 1
ATOM 2439 O O . GLU A 1 324 ? -16.381 61.775 -9.405 1.00 37.62 324 GLU A O 1
ATOM 2444 N N . SER A 1 325 ? -14.132 61.832 -9.518 1.00 41.44 325 SER A N 1
ATOM 2445 C CA . SER A 1 325 ? -13.765 60.876 -8.454 1.00 41.44 325 SER A CA 1
ATOM 2446 C C . SER A 1 325 ? -13.965 59.377 -8.760 1.00 41.44 325 SER A C 1
ATOM 2448 O O . SER A 1 325 ? -15.059 58.827 -8.706 1.00 41.44 325 SER A O 1
ATOM 2450 N N . GLY A 1 326 ? -12.842 58.693 -9.019 1.00 34.84 326 GLY A N 1
ATOM 2451 C CA . GLY A 1 326 ? -12.791 57.262 -9.342 1.00 34.84 326 GLY A CA 1
ATOM 2452 C C . GLY A 1 326 ? -11.368 56.689 -9.315 1.00 34.84 326 GLY A C 1
ATOM 2453 O O . GLY A 1 326 ? -10.880 56.175 -10.316 1.00 34.84 326 GLY A O 1
ATOM 2454 N N . HIS A 1 327 ? -10.655 56.789 -8.185 1.00 47.16 327 HIS A N 1
ATOM 2455 C CA . HIS A 1 327 ? -9.327 56.167 -8.041 1.00 47.16 327 HIS A CA 1
ATOM 2456 C C . HIS A 1 327 ? -9.439 54.631 -7.928 1.00 47.16 327 HIS A C 1
ATOM 2458 O O . HIS A 1 327 ? -9.399 54.076 -6.831 1.00 47.16 327 HIS A O 1
ATOM 2464 N N . GLY A 1 328 ? -9.570 53.947 -9.070 1.00 49.56 328 GLY A N 1
ATOM 2465 C CA . GLY A 1 328 ? -9.650 52.480 -9.130 1.00 49.56 328 GLY A CA 1
ATOM 2466 C C . GLY A 1 328 ? -9.234 51.812 -10.449 1.00 49.56 328 GLY A C 1
ATOM 2467 O O . GLY A 1 328 ? -9.070 50.600 -10.461 1.00 49.56 328 GLY A O 1
ATOM 2468 N N . GLU A 1 329 ? -9.028 52.562 -11.537 1.00 47.72 329 GLU A N 1
ATOM 2469 C CA . GLU A 1 329 ? -9.054 52.004 -12.907 1.00 47.72 329 GLU A CA 1
ATOM 2470 C C . GLU A 1 329 ? -7.667 51.722 -13.538 1.00 47.72 329 GLU A C 1
ATOM 2472 O O . GLU A 1 329 ? -7.560 51.075 -14.573 1.00 47.72 329 GLU A O 1
ATOM 2477 N N . LEU A 1 330 ? -6.568 52.140 -12.894 1.00 54.38 330 LEU A N 1
ATOM 2478 C CA . LEU A 1 330 ? -5.201 52.109 -13.459 1.00 54.38 330 LEU A CA 1
ATOM 2479 C C . LEU A 1 330 ? -4.534 50.718 -13.592 1.00 54.38 330 LEU A C 1
ATOM 2481 O O . LEU A 1 330 ? -3.346 50.655 -13.904 1.00 54.38 330 LEU A O 1
ATOM 2485 N N . LYS A 1 331 ? -5.243 49.610 -13.342 1.00 51.28 331 LYS A N 1
ATOM 2486 C CA . LYS A 1 331 ? -4.698 48.244 -13.510 1.00 51.28 331 LYS A CA 1
ATOM 2487 C C . LYS A 1 331 ? -5.180 47.529 -14.768 1.00 51.28 331 LYS A C 1
ATOM 2489 O O . LYS A 1 331 ? -4.418 46.757 -15.350 1.00 51.28 331 LYS A O 1
ATOM 2494 N N . ASP A 1 332 ? -6.399 47.801 -15.212 1.00 57.00 332 ASP A N 1
ATOM 2495 C CA . ASP A 1 332 ? -7.028 47.009 -16.272 1.00 57.00 332 ASP A CA 1
ATOM 2496 C C . ASP A 1 332 ? -6.453 47.365 -17.658 1.00 57.00 332 ASP A C 1
ATOM 2498 O O . ASP A 1 332 ? -6.340 46.507 -18.537 1.00 57.00 332 ASP A O 1
ATOM 2502 N N . ASP A 1 333 ? -5.965 48.599 -17.830 1.00 63.53 333 ASP A N 1
ATOM 2503 C CA . ASP A 1 333 ? -5.241 49.031 -19.034 1.00 63.53 333 ASP A CA 1
ATOM 2504 C C . ASP A 1 333 ? -3.817 48.441 -19.151 1.00 63.53 333 ASP A C 1
ATOM 2506 O O . ASP A 1 333 ? -3.285 48.337 -20.262 1.00 63.53 333 ASP A O 1
ATOM 2510 N N . GLU A 1 334 ? -3.202 47.988 -18.049 1.00 65.00 334 GLU A N 1
ATOM 2511 C CA . GLU A 1 334 ? -1.936 47.238 -18.100 1.00 65.00 334 GLU A CA 1
ATOM 2512 C C . GLU A 1 334 ? -2.183 45.784 -18.545 1.00 65.00 334 GLU A C 1
ATOM 2514 O O . GLU A 1 334 ? -1.431 45.243 -19.359 1.00 65.00 334 GLU A O 1
ATOM 2519 N N . GLU A 1 335 ? -3.285 45.162 -18.106 1.00 58.66 335 GLU A N 1
ATOM 2520 C CA . GLU A 1 335 ? -3.686 43.831 -18.587 1.00 58.66 335 GLU A CA 1
ATOM 2521 C C . GLU A 1 335 ? -4.097 43.849 -20.070 1.00 58.66 335 GLU A C 1
ATOM 2523 O O . GLU A 1 335 ? -3.682 42.959 -20.818 1.00 58.66 335 GLU A O 1
ATOM 2528 N N . ARG A 1 336 ? -4.805 44.893 -20.532 1.00 62.00 336 ARG A N 1
ATOM 2529 C CA . ARG A 1 336 ? -5.173 45.101 -21.953 1.00 62.00 336 ARG A CA 1
ATOM 2530 C C . ARG A 1 336 ? -3.990 45.133 -22.925 1.00 62.00 336 ARG A C 1
ATOM 2532 O O . ARG A 1 336 ? -4.175 44.869 -24.111 1.00 62.00 336 ARG A O 1
ATOM 2539 N N . ASN A 1 337 ? -2.784 45.455 -22.460 1.00 69.94 337 ASN A N 1
ATOM 2540 C CA . ASN A 1 337 ? -1.594 45.568 -23.311 1.00 69.94 337 ASN A CA 1
ATOM 2541 C C . ASN A 1 337 ? -0.745 44.283 -23.386 1.00 69.94 337 ASN A C 1
ATOM 2543 O O . ASN A 1 337 ? 0.317 44.278 -24.017 1.00 69.94 337 ASN A O 1
ATOM 2547 N N . LYS A 1 338 ? -1.205 43.169 -22.797 1.00 83.62 338 LYS A N 1
ATOM 2548 C CA . LYS A 1 338 ? -0.518 41.868 -22.852 1.00 83.62 338 LYS A CA 1
ATOM 2549 C C . LYS A 1 338 ? -0.604 41.224 -24.242 1.00 83.62 338 LYS A C 1
ATOM 2551 O O . LYS A 1 338 ? -1.478 40.406 -24.526 1.00 83.62 338 LYS A O 1
ATOM 2556 N N . ARG A 1 339 ? 0.350 41.577 -25.108 1.00 91.44 339 ARG A N 1
ATOM 2557 C CA . ARG A 1 339 ? 0.631 40.867 -26.368 1.00 91.44 339 ARG A CA 1
ATOM 2558 C C . ARG A 1 339 ? 1.226 39.489 -26.050 1.00 91.44 339 ARG A C 1
ATOM 2560 O O . ARG A 1 339 ? 2.148 39.407 -25.242 1.00 91.44 339 ARG A O 1
ATOM 2567 N N . SER A 1 340 ? 0.754 38.432 -26.707 1.00 93.12 340 SER A N 1
ATOM 2568 C CA . SER A 1 340 ? 1.240 37.052 -26.510 1.00 93.12 340 SER A CA 1
ATOM 2569 C C . SER A 1 340 ? 1.834 36.513 -27.812 1.00 93.12 340 SER A C 1
ATOM 2571 O O . SER A 1 340 ? 1.450 36.952 -28.895 1.00 93.12 340 SER A O 1
ATOM 2573 N N . ILE A 1 341 ? 2.779 35.575 -27.746 1.00 95.88 341 ILE A N 1
ATOM 2574 C CA . ILE A 1 341 ? 3.356 34.958 -28.949 1.00 95.88 341 ILE A CA 1
ATOM 2575 C C . ILE A 1 341 ? 2.612 33.658 -29.255 1.00 95.88 341 ILE A C 1
ATOM 2577 O O . ILE A 1 341 ? 2.347 32.828 -28.380 1.00 95.88 341 ILE A O 1
ATOM 2581 N N . ARG A 1 342 ? 2.262 33.477 -30.527 1.00 96.06 342 ARG A N 1
ATOM 2582 C CA . ARG A 1 342 ? 1.646 32.263 -31.065 1.00 96.06 342 ARG A CA 1
ATOM 2583 C C . ARG A 1 342 ? 2.447 31.785 -32.266 1.00 96.06 342 ARG A C 1
ATOM 2585 O O . ARG A 1 342 ? 3.082 32.572 -32.964 1.00 96.06 342 ARG A O 1
ATOM 2592 N N . ARG A 1 343 ? 2.401 30.482 -32.510 1.00 95.12 343 ARG A N 1
ATOM 2593 C CA . ARG A 1 343 ? 3.000 29.865 -33.689 1.00 95.12 343 ARG A CA 1
ATOM 2594 C C . ARG A 1 343 ? 1.937 29.634 -34.751 1.00 95.12 343 ARG A C 1
ATOM 2596 O O . ARG A 1 343 ? 0.814 29.260 -34.418 1.00 95.12 343 ARG A O 1
ATOM 2603 N N . VAL A 1 344 ? 2.290 29.809 -36.012 1.00 95.94 344 VAL A N 1
ATOM 2604 C CA . VAL A 1 344 ? 1.442 29.510 -37.166 1.00 95.94 344 VAL A CA 1
ATOM 2605 C C . VAL A 1 344 ? 1.545 28.020 -37.500 1.00 95.94 344 VAL A C 1
ATOM 2607 O O . VAL A 1 344 ? 2.626 27.513 -37.783 1.00 95.94 344 VAL A O 1
ATOM 2610 N N . CYS A 1 345 ? 0.427 27.293 -37.484 1.00 95.25 345 CYS A N 1
ATOM 2611 C CA . CYS A 1 345 ? 0.371 25.865 -37.822 1.00 95.25 345 CYS A CA 1
ATOM 2612 C C . CYS A 1 345 ? -0.036 25.588 -39.284 1.00 95.25 345 CYS A C 1
ATOM 2614 O O . CYS A 1 345 ? 0.085 24.453 -39.751 1.00 95.25 345 CYS A O 1
ATOM 2616 N N . ARG A 1 346 ? -0.511 26.601 -40.027 1.00 95.06 346 ARG A N 1
ATOM 2617 C CA . ARG A 1 346 ? -0.947 26.499 -41.435 1.00 95.06 346 ARG A CA 1
ATOM 2618 C C . ARG A 1 346 ? -0.576 27.756 -42.221 1.00 95.06 346 ARG A C 1
ATOM 2620 O O . ARG A 1 346 ? -0.735 28.856 -41.711 1.00 95.06 346 ARG A O 1
ATOM 2627 N N . LYS A 1 347 ? -0.144 27.591 -43.477 1.00 96.25 347 LYS A N 1
ATOM 2628 C CA . LYS A 1 347 ? 0.256 28.701 -44.356 1.00 96.25 347 LYS A CA 1
ATOM 2629 C C . LYS A 1 347 ? -0.928 29.629 -44.626 1.00 96.25 347 LYS A C 1
ATOM 2631 O O . LYS A 1 347 ? -1.973 29.160 -45.076 1.00 96.25 347 LYS A O 1
ATOM 2636 N N . VAL A 1 348 ? -0.726 30.930 -44.442 1.00 95.31 348 VAL A N 1
ATOM 2637 C CA . VAL A 1 348 ? -1.649 31.986 -44.870 1.00 95.31 348 VAL A CA 1
ATOM 2638 C C . VAL A 1 348 ? -0.954 32.837 -45.924 1.00 95.31 348 VAL A C 1
ATOM 2640 O O . VAL A 1 348 ? -0.002 33.567 -45.650 1.00 95.31 348 VAL A O 1
ATOM 2643 N N . THR A 1 349 ? -1.435 32.734 -47.159 1.00 94.50 349 THR A N 1
ATOM 2644 C CA . THR A 1 349 ? -1.119 33.686 -48.226 1.00 94.50 349 THR A CA 1
ATOM 2645 C C . THR A 1 349 ? -2.093 34.852 -48.127 1.00 94.50 349 THR A C 1
ATOM 2647 O O . THR A 1 349 ? -3.286 34.658 -48.362 1.00 94.50 349 THR A O 1
ATOM 2650 N N . SER A 1 350 ? -1.580 36.034 -47.788 1.00 89.69 350 SER A N 1
ATOM 2651 C CA . SER A 1 350 ? -2.347 37.283 -47.753 1.00 89.69 350 SER A CA 1
ATOM 2652 C C . SER A 1 350 ? -3.082 37.513 -49.080 1.00 89.69 350 SER A C 1
ATOM 2654 O O . SER A 1 350 ? -2.463 37.453 -50.146 1.00 89.69 350 SER A O 1
ATOM 2656 N N . GLN A 1 351 ? -4.400 37.724 -49.012 1.00 88.56 351 GLN A N 1
ATOM 2657 C CA . GLN A 1 351 ? -5.241 38.067 -50.169 1.00 88.56 351 GLN A CA 1
ATOM 2658 C C . GLN A 1 351 ? -5.471 39.582 -50.286 1.00 88.56 351 GLN A C 1
ATOM 2660 O O . GLN A 1 351 ? -5.611 40.093 -51.393 1.00 88.56 351 GLN A O 1
ATOM 2665 N N . ASP A 1 352 ? -5.439 40.294 -49.155 1.00 92.56 352 ASP A N 1
ATOM 2666 C CA . ASP A 1 352 ? -5.649 41.739 -49.042 1.00 92.56 352 ASP A CA 1
ATOM 2667 C C . ASP A 1 352 ? -4.512 42.383 -48.245 1.00 92.56 352 ASP A C 1
ATOM 2669 O O . ASP A 1 352 ? -4.001 41.787 -47.301 1.00 92.56 352 ASP A O 1
ATOM 2673 N N . ALA A 1 353 ? -4.206 43.656 -48.510 1.00 90.12 353 ALA A N 1
ATOM 2674 C CA . ALA A 1 353 ? -3.156 44.414 -47.812 1.00 90.12 353 ALA A CA 1
ATOM 2675 C C . ALA A 1 353 ? -3.361 44.598 -46.285 1.00 90.12 353 ALA A C 1
ATOM 2677 O O . ALA A 1 353 ? -2.520 45.205 -45.629 1.00 90.12 353 ALA A O 1
ATOM 2678 N N . GLN A 1 354 ? -4.468 44.102 -45.720 1.00 94.50 354 GLN A N 1
ATOM 2679 C CA . GLN A 1 354 ? -4.740 44.063 -44.277 1.00 94.50 354 GLN A CA 1
ATOM 2680 C C . GLN A 1 354 ? -4.539 42.668 -43.653 1.00 94.50 354 GLN A C 1
ATOM 2682 O O . GLN A 1 354 ? -4.612 42.538 -42.433 1.00 94.50 354 GLN A O 1
ATOM 2687 N N . GLN A 1 355 ? -4.306 41.623 -44.452 1.00 96.38 355 GLN A N 1
ATOM 2688 C CA . GLN A 1 355 ? -4.029 40.264 -43.978 1.00 96.38 355 GLN A CA 1
ATOM 2689 C C . GLN A 1 355 ? -2.516 40.055 -43.865 1.00 96.38 355 GLN A C 1
ATOM 2691 O O . GLN A 1 355 ? -1.785 40.306 -44.827 1.00 96.38 355 GLN A O 1
ATOM 2696 N N . LEU A 1 356 ? -2.043 39.541 -42.729 1.00 97.00 356 LEU A N 1
ATOM 2697 C CA . LEU A 1 356 ? -0.635 39.167 -42.578 1.00 97.00 356 LEU A CA 1
ATOM 2698 C C . LEU A 1 356 ? -0.371 37.860 -43.347 1.00 97.00 356 LEU A C 1
ATOM 2700 O O . LEU A 1 356 ? -1.122 36.895 -43.222 1.00 97.00 356 LEU A O 1
ATOM 2704 N N . SER A 1 357 ? 0.691 37.808 -44.152 1.00 96.19 357 SER A N 1
ATOM 2705 C CA . SER A 1 357 ? 1.180 36.550 -44.727 1.00 96.19 357 SER A CA 1
ATOM 2706 C C . SER A 1 357 ? 2.157 35.877 -43.766 1.00 96.19 357 SER A C 1
ATOM 2708 O O . SER A 1 357 ? 3.084 36.525 -43.272 1.00 96.19 357 SER A O 1
ATOM 2710 N N . ALA A 1 358 ? 1.951 34.581 -43.519 1.00 96.12 358 ALA A N 1
ATOM 2711 C CA . ALA A 1 358 ? 2.792 33.782 -42.633 1.00 96.12 358 ALA A CA 1
ATOM 2712 C C . ALA A 1 358 ? 2.855 32.301 -43.052 1.00 96.12 358 ALA A C 1
ATOM 2714 O O . ALA A 1 358 ? 1.886 31.743 -43.584 1.00 96.12 358 ALA A O 1
ATOM 2715 N N . ASP A 1 359 ? 3.993 31.653 -42.811 1.00 95.38 359 ASP A N 1
ATOM 2716 C CA . ASP A 1 359 ? 4.262 30.250 -43.148 1.00 95.38 359 ASP A CA 1
ATOM 2717 C C . ASP A 1 359 ? 4.147 29.292 -41.939 1.00 95.38 359 ASP A C 1
ATOM 2719 O O . ASP A 1 359 ? 4.268 29.711 -40.786 1.00 95.38 359 ASP A O 1
ATOM 2723 N N . PRO A 1 360 ? 3.912 27.979 -42.156 1.00 93.88 360 PRO A N 1
ATOM 2724 C CA . PRO A 1 360 ? 3.831 27.008 -41.069 1.00 93.88 360 PRO A CA 1
ATOM 2725 C C . PRO A 1 360 ? 5.163 26.921 -40.317 1.00 93.88 360 PRO A C 1
ATOM 2727 O O . PRO A 1 360 ? 6.202 26.625 -40.906 1.00 93.88 360 PRO A O 1
ATOM 2730 N N . GLY A 1 361 ? 5.113 27.127 -39.005 1.00 90.62 361 GLY A N 1
ATOM 2731 C CA . GLY A 1 361 ? 6.271 27.180 -38.120 1.00 90.62 361 GLY A CA 1
ATOM 2732 C C . GLY A 1 361 ? 6.721 28.597 -37.758 1.00 90.62 361 GLY A C 1
ATOM 2733 O O . GLY A 1 361 ? 7.473 28.734 -36.796 1.00 90.62 361 GLY A O 1
ATOM 2734 N N . GLU A 1 362 ? 6.249 29.628 -38.465 1.00 94.69 362 GLU A N 1
ATOM 2735 C CA . GLU A 1 362 ? 6.537 31.035 -38.166 1.00 94.69 362 GLU A CA 1
ATOM 2736 C C . GLU A 1 362 ? 5.882 31.468 -36.843 1.00 94.69 362 GLU A C 1
ATOM 2738 O O . GLU A 1 362 ? 4.813 30.978 -36.465 1.00 94.69 362 GLU A O 1
ATOM 2743 N N . PHE A 1 363 ? 6.526 32.385 -36.121 1.00 95.44 363 PHE A N 1
ATOM 2744 C CA . PHE A 1 363 ? 6.011 32.940 -34.871 1.00 95.44 363 PHE A CA 1
ATOM 2745 C C . PHE A 1 363 ? 5.495 34.356 -35.092 1.00 95.44 363 PHE A C 1
ATOM 2747 O O . PHE A 1 363 ? 6.178 35.186 -35.681 1.00 95.44 363 PHE A O 1
ATOM 2754 N N . VAL A 1 364 ? 4.306 34.634 -34.566 1.00 96.69 364 VAL A N 1
ATOM 2755 C CA . VAL A 1 364 ? 3.637 35.935 -34.648 1.00 96.69 364 VAL A CA 1
ATOM 2756 C C . VAL A 1 364 ? 3.264 36.412 -33.249 1.00 96.69 364 VAL A C 1
ATOM 2758 O O . VAL A 1 364 ? 2.868 35.626 -32.382 1.00 96.69 364 VAL A O 1
ATOM 2761 N N . ARG A 1 365 ? 3.392 37.715 -33.008 1.00 96.12 365 ARG A N 1
ATOM 2762 C CA . ARG A 1 365 ? 2.937 38.357 -31.778 1.00 96.12 365 ARG A CA 1
ATOM 2763 C C . ARG A 1 365 ? 1.483 38.778 -31.983 1.00 96.12 365 ARG A C 1
ATOM 2765 O O . ARG A 1 365 ? 1.191 39.652 -32.791 1.00 96.12 365 ARG A O 1
ATOM 2772 N N . VAL A 1 366 ? 0.564 38.123 -31.283 1.00 96.44 366 VAL A N 1
ATOM 2773 C CA . VAL A 1 366 ? -0.879 38.365 -31.402 1.00 96.44 366 VAL A CA 1
ATOM 2774 C C . VAL A 1 366 ? -1.376 39.300 -30.307 1.00 96.44 366 VAL A C 1
ATOM 2776 O O . VAL A 1 366 ? -0.791 39.389 -29.222 1.00 96.44 366 VAL A O 1
ATOM 2779 N N . TRP A 1 367 ? -2.500 39.951 -30.584 1.00 95.88 367 TRP A N 1
ATOM 2780 C CA . TRP A 1 367 ? -3.180 40.866 -29.677 1.00 95.88 367 TRP A CA 1
ATOM 2781 C C . TRP A 1 367 ? -4.539 40.268 -29.253 1.00 95.88 367 TRP A C 1
ATOM 2783 O O . TRP A 1 367 ? -5.522 40.456 -29.968 1.00 95.88 367 TRP A O 1
ATOM 2793 N N . PRO A 1 368 ? -4.635 39.537 -28.118 1.00 92.94 368 PRO A N 1
ATOM 2794 C CA . PRO A 1 368 ? -5.828 38.748 -27.768 1.00 92.94 368 PRO A CA 1
ATOM 2795 C C . PRO A 1 368 ? -7.129 39.554 -27.687 1.00 92.94 368 PRO A C 1
ATOM 2797 O O . PRO A 1 368 ? -8.176 39.087 -28.117 1.00 92.94 368 PRO A O 1
ATOM 2800 N N . PHE A 1 369 ? -7.057 40.796 -27.203 1.00 93.19 369 PHE A N 1
ATOM 2801 C CA . PHE A 1 369 ? -8.206 41.704 -27.082 1.00 93.19 369 PHE A CA 1
ATOM 2802 C C . PHE A 1 369 ? -8.749 42.220 -28.426 1.00 93.19 369 PHE A C 1
ATOM 2804 O O . PHE A 1 369 ? -9.771 42.898 -28.448 1.00 93.19 369 PHE A O 1
ATOM 2811 N N . TYR A 1 370 ? -8.069 41.905 -29.531 1.00 94.50 370 TYR A N 1
ATOM 2812 C CA . TYR A 1 370 ? -8.483 42.214 -30.897 1.00 94.50 370 TYR A CA 1
ATOM 2813 C C . TYR A 1 370 ? -8.961 40.957 -31.645 1.00 94.50 370 TYR A C 1
ATOM 2815 O O . TYR A 1 370 ? -9.084 41.001 -32.865 1.00 94.50 370 TYR A O 1
ATOM 2823 N N . GLU A 1 371 ? -9.227 39.832 -30.967 1.00 95.75 371 GLU A N 1
ATOM 2824 C CA . GLU A 1 371 ? -9.940 38.716 -31.601 1.00 95.75 371 GLU A CA 1
ATOM 2825 C C . GLU A 1 371 ? -11.405 39.099 -31.871 1.00 95.75 371 GLU A C 1
ATOM 2827 O O . GLU A 1 371 ? -12.143 39.538 -30.991 1.00 95.75 371 GLU A O 1
ATOM 2832 N N . THR A 1 372 ? -11.814 38.952 -33.127 1.00 96.56 372 THR A N 1
ATOM 2833 C CA . THR A 1 372 ? -13.171 39.221 -33.613 1.00 96.56 372 THR A CA 1
ATOM 2834 C C . THR A 1 372 ? -14.066 37.993 -33.471 1.00 96.56 372 THR A C 1
ATOM 2836 O O . THR A 1 372 ? -13.597 36.858 -33.532 1.00 96.56 372 THR A O 1
ATOM 2839 N N . GLU A 1 373 ? -15.384 38.204 -33.410 1.00 95.00 373 GLU A N 1
ATOM 2840 C CA . GLU A 1 373 ? -16.398 37.132 -33.378 1.00 95.00 373 GLU A CA 1
ATOM 2841 C C . GLU A 1 373 ? -16.317 36.156 -34.574 1.00 95.00 373 GLU A C 1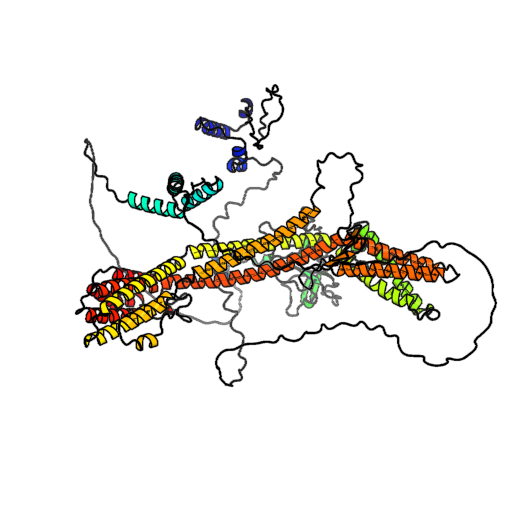
ATOM 2843 O O . GLU A 1 373 ? -16.826 35.040 -34.509 1.00 95.00 373 GLU A O 1
ATOM 2848 N N . LEU A 1 374 ? -15.654 36.560 -35.664 1.00 95.56 374 LEU A N 1
ATOM 2849 C CA . LEU A 1 374 ? -15.409 35.744 -36.856 1.00 95.56 374 LEU A CA 1
ATOM 2850 C C . LEU A 1 374 ? -14.140 34.873 -36.758 1.00 95.56 374 LEU A C 1
ATOM 2852 O O . LEU A 1 374 ? -13.768 34.235 -37.744 1.00 95.56 374 LEU A O 1
ATOM 2856 N N . GLY A 1 375 ? -13.454 34.858 -35.611 1.00 96.12 375 GLY A N 1
ATOM 2857 C CA . GLY A 1 375 ? -12.221 34.095 -35.407 1.00 96.12 375 GLY A CA 1
ATOM 2858 C C . GLY A 1 375 ? -11.022 34.658 -36.171 1.00 96.12 375 GLY A C 1
ATOM 2859 O O . GLY A 1 375 ? -10.183 33.891 -36.640 1.00 96.12 375 GLY A O 1
ATOM 2860 N N . TRP A 1 376 ? -10.940 35.983 -36.333 1.00 97.25 376 TRP A N 1
ATOM 2861 C CA . TRP A 1 376 ? -9.736 36.678 -36.810 1.00 97.25 376 TRP A CA 1
ATOM 2862 C C . TRP A 1 376 ? -9.122 37.502 -35.683 1.00 97.25 376 TRP A C 1
ATOM 2864 O O . TRP A 1 376 ? -9.844 38.236 -35.012 1.00 97.25 376 TRP A O 1
ATOM 2874 N N . ILE A 1 377 ? -7.802 37.429 -35.525 1.00 97.38 377 ILE A N 1
ATOM 2875 C CA . ILE A 1 377 ? -7.009 38.185 -34.549 1.00 97.38 377 ILE A CA 1
ATOM 2876 C C . ILE A 1 377 ? -6.004 39.090 -35.267 1.00 97.38 377 ILE A C 1
ATOM 2878 O O . ILE A 1 377 ? -5.472 38.731 -36.322 1.00 97.38 377 ILE A O 1
ATOM 2882 N N . TYR A 1 378 ? -5.723 40.256 -34.689 1.00 97.25 378 TYR A N 1
ATOM 2883 C CA . TYR A 1 378 ? -4.648 41.124 -35.161 1.00 97.25 378 TYR A CA 1
ATOM 2884 C C . TYR A 1 378 ? -3.283 40.613 -34.672 1.00 97.25 378 TYR A C 1
ATOM 2886 O O . TYR A 1 378 ? -3.115 40.263 -33.497 1.00 97.25 378 TYR A O 1
ATOM 2894 N N . ALA A 1 379 ? -2.307 40.560 -35.575 1.00 97.06 379 ALA A N 1
ATOM 2895 C CA . ALA A 1 379 ? -0.977 40.024 -35.325 1.00 97.06 379 ALA A CA 1
ATOM 2896 C C . ALA A 1 379 ? 0.118 40.854 -36.011 1.00 97.06 379 ALA A C 1
ATOM 2898 O O . ALA A 1 379 ? -0.097 41.455 -37.061 1.00 97.06 379 ALA A O 1
ATOM 2899 N N . GLU A 1 380 ? 1.308 40.851 -35.422 1.00 96.75 380 GLU A N 1
ATOM 2900 C CA . GLU A 1 380 ? 2.525 41.477 -35.945 1.00 96.75 380 GLU A CA 1
ATOM 2901 C C . GLU A 1 380 ? 3.687 40.471 -35.924 1.00 96.75 380 GLU A C 1
ATOM 2903 O O . GLU A 1 380 ? 3.751 39.593 -35.057 1.00 96.75 380 GLU A O 1
ATOM 2908 N N . ASP A 1 381 ? 4.620 40.581 -36.867 1.00 94.12 381 ASP A N 1
ATOM 2909 C CA . ASP A 1 381 ? 5.906 39.883 -36.789 1.00 94.12 381 ASP A CA 1
ATOM 2910 C C . ASP A 1 381 ? 6.656 40.353 -35.518 1.00 94.12 381 ASP A C 1
ATOM 2912 O O . ASP A 1 381 ? 6.715 41.555 -35.228 1.00 94.12 381 ASP A O 1
ATOM 2916 N N . PRO A 1 382 ? 7.206 39.435 -34.699 1.00 90.62 382 PRO A N 1
ATOM 2917 C CA . PRO A 1 382 ? 7.870 39.799 -33.452 1.00 90.62 382 PRO A CA 1
ATOM 2918 C C . PRO A 1 382 ? 9.150 40.629 -33.658 1.00 90.62 382 PRO A C 1
ATOM 2920 O O . PRO A 1 382 ? 9.562 41.324 -32.724 1.00 90.62 382 PRO A O 1
ATOM 2923 N N . THR A 1 383 ? 9.756 40.569 -34.844 1.00 88.56 383 THR A N 1
ATOM 2924 C CA . THR A 1 383 ? 10.981 41.277 -35.245 1.00 88.56 383 THR A CA 1
ATOM 2925 C C . THR A 1 383 ? 10.712 42.506 -36.120 1.00 88.56 383 THR A C 1
ATOM 2927 O O . THR A 1 383 ? 11.414 43.505 -35.971 1.00 88.56 383 THR A O 1
ATOM 2930 N N . ASP A 1 384 ? 9.676 42.479 -36.966 1.00 92.50 384 ASP A N 1
ATOM 2931 C CA . ASP A 1 384 ? 9.304 43.581 -37.866 1.00 92.50 384 ASP A CA 1
ATOM 2932 C C . ASP A 1 384 ? 7.847 44.030 -37.667 1.00 92.50 384 ASP A C 1
ATOM 2934 O O . ASP A 1 384 ? 6.920 43.560 -38.323 1.00 92.50 384 ASP A O 1
ATOM 2938 N N . ALA A 1 385 ? 7.639 45.033 -36.814 1.00 90.94 385 ALA A N 1
ATOM 2939 C CA . ALA A 1 385 ? 6.310 45.591 -36.558 1.00 90.94 385 ALA A CA 1
ATOM 2940 C C . ALA A 1 385 ? 5.635 46.254 -37.786 1.00 90.94 385 ALA A C 1
ATOM 2942 O O . ALA A 1 385 ? 4.473 46.649 -37.682 1.00 90.94 385 ALA A O 1
ATOM 2943 N N . SER A 1 386 ? 6.314 46.388 -38.937 1.00 93.69 386 SER A N 1
ATOM 2944 C CA . SER A 1 386 ? 5.677 46.797 -40.200 1.00 93.69 386 SER A CA 1
ATOM 2945 C C . SER A 1 386 ? 4.964 45.638 -40.915 1.00 93.69 386 SER A C 1
ATOM 2947 O O . SER A 1 386 ? 3.976 45.869 -41.616 1.00 93.69 386 SER A O 1
ATOM 2949 N N . ARG A 1 387 ? 5.372 44.382 -40.667 1.00 94.88 387 ARG A N 1
ATOM 2950 C CA . ARG A 1 387 ? 4.618 43.170 -41.028 1.00 94.88 387 ARG A CA 1
ATOM 2951 C C . ARG A 1 387 ? 3.510 42.922 -40.001 1.00 94.88 387 ARG A C 1
ATOM 2953 O O . ARG A 1 387 ? 3.606 42.020 -39.170 1.00 94.88 387 ARG A O 1
ATOM 2960 N N . ALA A 1 388 ? 2.440 43.710 -40.064 1.00 96.50 388 ALA A N 1
ATOM 2961 C CA . ALA A 1 388 ? 1.266 43.540 -39.210 1.00 96.50 388 ALA A CA 1
ATOM 2962 C C . ALA A 1 388 ? -0.038 43.433 -40.017 1.00 96.50 388 ALA A C 1
ATOM 2964 O O . ALA A 1 388 ? -0.160 43.989 -41.108 1.00 96.50 388 ALA A O 1
ATOM 2965 N N . GLY A 1 389 ? -1.010 42.692 -39.487 1.00 97.19 389 GLY A N 1
ATOM 2966 C CA . GLY A 1 389 ? -2.285 42.431 -40.148 1.00 97.19 389 GLY A CA 1
ATOM 2967 C C . GLY A 1 389 ? -3.112 41.342 -39.466 1.00 97.19 389 GLY A C 1
ATOM 2968 O O . GLY A 1 389 ? -2.769 40.822 -38.406 1.00 97.19 389 GLY A O 1
ATOM 2969 N N . TRP A 1 390 ? -4.231 40.994 -40.088 1.00 97.69 390 TRP A N 1
ATOM 2970 C CA . TRP A 1 390 ? -5.190 40.019 -39.577 1.00 97.69 390 TRP A CA 1
ATOM 2971 C C . TRP A 1 390 ? -4.820 38.579 -39.953 1.00 97.69 390 TRP A C 1
ATOM 2973 O O . TRP A 1 390 ? -4.427 38.312 -41.091 1.00 97.69 390 TRP A O 1
ATOM 2983 N N . LEU A 1 391 ? -5.000 37.650 -39.008 1.00 97.62 391 LEU A N 1
ATOM 2984 C CA . LEU A 1 391 ? -4.858 36.198 -39.182 1.00 97.62 391 LEU A CA 1
ATOM 2985 C C . LEU A 1 391 ? -6.080 35.460 -38.601 1.00 97.62 391 LEU A C 1
ATOM 2987 O O . LEU A 1 391 ? -6.546 35.840 -37.526 1.00 97.62 391 LEU A O 1
ATOM 2991 N N . PRO A 1 392 ? -6.578 34.372 -39.219 1.00 97.19 392 PRO A N 1
ATOM 2992 C CA . PRO A 1 392 ? -7.596 33.523 -38.596 1.00 97.19 392 PRO A CA 1
ATOM 2993 C C . PRO A 1 392 ? -7.026 32.766 -37.385 1.00 97.19 392 PRO A C 1
ATOM 2995 O O . PRO A 1 392 ? -6.010 32.091 -37.521 1.00 97.19 392 PRO A O 1
ATOM 2998 N N . THR A 1 393 ? -7.671 32.764 -36.217 1.00 96.50 393 THR A N 1
ATOM 2999 C CA . THR A 1 393 ? -7.151 32.047 -35.031 1.00 96.50 393 THR A CA 1
ATOM 3000 C C . THR A 1 393 ? -7.076 30.532 -35.226 1.00 96.50 393 THR A C 1
ATOM 3002 O O . THR A 1 393 ? -6.197 29.878 -34.666 1.00 96.50 393 THR A O 1
ATOM 3005 N N . ALA A 1 394 ? -7.872 29.979 -36.146 1.00 95.81 394 ALA A N 1
ATOM 3006 C CA . ALA A 1 394 ? -7.806 28.584 -36.589 1.00 95.81 394 ALA A CA 1
ATOM 3007 C C . ALA A 1 394 ? -6.520 28.182 -37.362 1.00 95.81 394 ALA A C 1
ATOM 3009 O O . ALA A 1 394 ? -6.376 27.007 -37.718 1.00 95.81 394 ALA A O 1
ATOM 3010 N N . ILE A 1 395 ? -5.598 29.114 -37.649 1.00 96.31 395 ILE A N 1
ATOM 3011 C CA . ILE A 1 395 ? -4.250 28.810 -38.181 1.00 96.31 395 ILE A CA 1
ATOM 3012 C C . ILE A 1 395 ? -3.146 28.884 -37.121 1.00 96.31 395 ILE A C 1
ATOM 3014 O O . ILE A 1 395 ? -1.985 28.651 -37.450 1.00 96.31 395 ILE A O 1
ATOM 3018 N N . LEU A 1 396 ? -3.475 29.193 -35.865 1.00 96.75 396 LEU A N 1
ATOM 3019 C CA . LEU A 1 396 ? -2.511 29.265 -34.768 1.00 96.75 396 LEU A CA 1
ATOM 3020 C C . LEU A 1 396 ? -2.423 27.923 -34.025 1.00 96.75 396 LEU A C 1
ATOM 3022 O O . LEU A 1 396 ? -3.390 27.166 -33.948 1.00 96.75 396 LEU A O 1
ATOM 3026 N N . GLU A 1 397 ? -1.247 27.599 -33.493 1.00 95.50 397 GLU A N 1
ATOM 3027 C CA . GLU A 1 397 ? -1.048 26.429 -32.637 1.00 95.50 397 GLU A CA 1
ATOM 3028 C C . GLU A 1 397 ? -1.749 26.648 -31.286 1.00 95.50 397 GLU A C 1
ATOM 3030 O O . GLU A 1 397 ? -1.460 27.612 -30.572 1.00 95.50 397 GLU A O 1
ATOM 3035 N N . SER A 1 398 ? -2.676 25.750 -30.937 1.00 92.56 398 SER A N 1
ATOM 3036 C CA . SER A 1 398 ? -3.343 25.767 -29.633 1.00 92.56 398 SER A CA 1
ATOM 3037 C C . SER A 1 398 ? -2.351 25.386 -28.536 1.00 92.56 398 SER A C 1
ATOM 3039 O O . SER A 1 398 ? -1.727 24.326 -28.600 1.00 92.56 398 SER A O 1
ATOM 3041 N N . ILE A 1 399 ? -2.204 26.250 -27.532 1.00 92.44 399 ILE A N 1
ATOM 3042 C CA . ILE A 1 399 ? -1.273 26.045 -26.422 1.00 92.44 399 ILE A CA 1
ATOM 3043 C C . ILE A 1 399 ? -2.028 25.476 -25.218 1.00 92.44 399 ILE A C 1
ATOM 3045 O O . ILE A 1 399 ? -3.078 25.985 -24.829 1.00 92.44 399 ILE A O 1
ATOM 3049 N N . GLU A 1 400 ? -1.468 24.432 -24.608 1.00 93.19 400 GLU A N 1
ATOM 3050 C CA . GLU A 1 400 ? -1.944 23.857 -23.347 1.00 93.19 400 GLU A CA 1
ATOM 3051 C C . GLU A 1 400 ? -2.074 24.917 -22.241 1.00 93.19 400 GLU A C 1
ATOM 3053 O O . GLU A 1 400 ? -1.192 25.762 -22.068 1.00 93.19 400 GLU A O 1
ATOM 3058 N N . ALA A 1 401 ? -3.135 24.826 -21.434 1.00 91.12 401 ALA A N 1
ATOM 3059 C CA . ALA A 1 401 ? -3.362 25.739 -20.318 1.00 91.12 401 ALA A CA 1
ATOM 3060 C C . ALA A 1 401 ? -2.141 25.808 -19.377 1.00 91.12 401 ALA A C 1
ATOM 3062 O O . ALA A 1 401 ? -1.581 24.786 -18.978 1.00 91.12 401 ALA A O 1
ATOM 3063 N N . GLY A 1 402 ? -1.727 27.029 -19.029 1.00 90.88 402 GLY A N 1
ATOM 3064 C CA . GLY A 1 402 ? -0.538 27.282 -18.211 1.00 90.88 402 GLY A CA 1
ATOM 3065 C C . GLY A 1 402 ? 0.790 27.332 -18.977 1.00 90.88 402 GLY A C 1
ATOM 3066 O O . GLY A 1 402 ? 1.810 27.610 -18.349 1.00 90.88 402 GLY A O 1
ATOM 3067 N N . HIS A 1 403 ? 0.809 27.120 -20.298 1.00 94.62 403 HIS A N 1
ATOM 3068 C CA . HIS A 1 403 ? 1.992 27.351 -21.134 1.00 94.62 403 HIS A CA 1
ATOM 3069 C C . HIS A 1 403 ? 1.866 28.620 -21.994 1.00 94.62 403 HIS A C 1
ATOM 3071 O O . HIS A 1 403 ? 0.772 29.019 -22.387 1.00 94.62 403 HIS A O 1
ATOM 3077 N N . GLU A 1 404 ? 3.004 29.231 -22.327 1.00 95.38 404 GLU A N 1
ATOM 3078 C CA . GLU A 1 404 ? 3.097 30.401 -23.210 1.00 95.38 404 GLU A CA 1
ATOM 3079 C C . GLU A 1 404 ? 4.403 30.371 -24.025 1.00 95.38 404 GLU A C 1
ATOM 3081 O O . GLU A 1 404 ? 5.413 29.847 -23.553 1.00 95.38 404 GLU A O 1
ATOM 3086 N N . TRP A 1 405 ? 4.398 30.927 -25.244 1.00 95.25 405 TRP A N 1
ATOM 3087 C CA . TRP A 1 405 ? 5.632 31.214 -25.983 1.00 95.25 405 TRP A CA 1
ATOM 3088 C C . TRP A 1 405 ? 6.176 32.584 -25.569 1.00 95.25 405 TRP A C 1
ATOM 3090 O O . TRP A 1 405 ? 5.450 33.577 -25.605 1.00 95.25 405 TRP A O 1
ATOM 3100 N N . VAL A 1 406 ? 7.462 32.658 -25.230 1.00 94.69 406 VAL A N 1
ATOM 3101 C CA . VAL A 1 406 ? 8.149 33.909 -24.873 1.00 94.69 406 VAL A CA 1
ATOM 3102 C C . VAL A 1 406 ? 9.398 34.126 -25.717 1.00 94.69 406 VAL A C 1
ATOM 3104 O O . VAL A 1 406 ? 10.078 33.172 -26.089 1.00 94.69 406 VAL A O 1
ATOM 3107 N N . TYR A 1 407 ? 9.694 35.396 -25.994 1.00 92.44 407 TYR A N 1
ATOM 3108 C CA . TYR A 1 407 ? 10.878 35.850 -26.723 1.00 92.44 407 TYR A CA 1
ATOM 3109 C C . TYR A 1 407 ? 11.987 36.226 -25.737 1.00 92.44 407 TYR A C 1
ATOM 3111 O O . TYR A 1 407 ? 11.759 36.985 -24.790 1.00 92.44 407 TYR A O 1
ATOM 3119 N N . VAL A 1 408 ? 13.192 35.709 -25.952 1.00 93.75 408 VAL A N 1
ATOM 3120 C CA . VAL A 1 408 ? 14.347 35.923 -25.079 1.00 93.75 408 VAL A CA 1
ATOM 3121 C C . VAL A 1 408 ? 14.927 37.313 -25.336 1.00 93.75 408 VAL A C 1
ATOM 3123 O O . VAL A 1 408 ? 15.683 37.527 -26.278 1.00 93.75 408 VAL A O 1
ATOM 3126 N N . GLN A 1 409 ? 14.583 38.268 -24.468 1.00 93.06 409 GLN A N 1
ATOM 3127 C CA . GLN A 1 409 ? 15.060 39.659 -24.541 1.00 93.06 409 GLN A CA 1
ATOM 3128 C C . GLN A 1 409 ? 16.556 39.839 -24.232 1.00 93.06 409 GLN A C 1
ATOM 3130 O O . GLN A 1 409 ? 17.072 40.939 -24.396 1.00 93.06 409 GLN A O 1
ATOM 3135 N N . LYS A 1 410 ? 17.234 38.808 -23.712 1.00 95.12 410 LYS A N 1
ATOM 3136 C CA . LYS A 1 410 ? 18.657 38.857 -23.363 1.00 95.12 410 LYS A CA 1
ATOM 3137 C C . LYS A 1 410 ? 19.254 37.457 -23.290 1.00 95.12 410 LYS A C 1
ATOM 3139 O O . LYS A 1 410 ? 18.708 36.601 -22.596 1.00 95.12 410 LYS A O 1
ATOM 3144 N N . ALA A 1 411 ? 20.399 37.250 -23.935 1.00 94.75 411 ALA A N 1
ATOM 3145 C CA . ALA A 1 411 ? 21.123 35.982 -23.867 1.00 94.75 411 ALA A CA 1
ATOM 3146 C C . ALA A 1 411 ? 21.552 35.630 -22.425 1.00 94.75 411 ALA A C 1
ATOM 3148 O O . ALA A 1 411 ? 22.025 36.486 -21.669 1.00 94.75 411 ALA A O 1
ATOM 3149 N N . MET A 1 412 ? 21.435 34.352 -22.054 1.00 94.50 412 MET A N 1
ATOM 3150 C CA . MET A 1 412 ? 21.886 33.813 -20.771 1.00 94.50 412 MET A CA 1
ATOM 3151 C C . MET A 1 412 ? 22.437 32.384 -20.949 1.00 94.50 412 MET A C 1
ATOM 3153 O O . MET A 1 412 ? 21.681 31.470 -21.287 1.00 94.50 412 MET A O 1
ATOM 3157 N N . PRO A 1 413 ? 23.744 32.150 -20.715 1.00 93.44 413 PRO A N 1
ATOM 3158 C CA . PRO A 1 413 ? 24.316 30.810 -20.776 1.00 93.44 413 PRO A CA 1
ATOM 3159 C C . PRO A 1 413 ? 23.866 29.966 -19.575 1.00 93.44 413 PRO A C 1
ATOM 3161 O O . PRO A 1 413 ? 23.730 30.474 -18.461 1.00 93.44 413 PRO A O 1
ATOM 3164 N N . ALA A 1 414 ? 23.698 28.659 -19.781 1.00 92.38 414 ALA A N 1
ATOM 3165 C CA . ALA A 1 414 ? 23.444 27.726 -18.687 1.00 92.38 414 ALA A CA 1
ATOM 3166 C C . ALA A 1 414 ? 24.687 27.601 -17.791 1.00 92.38 414 ALA A C 1
ATOM 3168 O O . ALA A 1 414 ? 25.743 27.154 -18.239 1.00 92.38 414 ALA A O 1
ATOM 3169 N N . LEU A 1 415 ? 24.552 27.957 -16.513 1.00 88.19 415 LEU A N 1
ATOM 3170 C CA . LEU A 1 415 ? 25.588 27.768 -15.492 1.00 88.19 415 LEU A CA 1
ATOM 3171 C C . LEU A 1 415 ? 25.523 26.361 -14.876 1.00 88.19 415 LEU A C 1
ATOM 3173 O O . LEU A 1 415 ? 26.502 25.876 -14.306 1.00 88.19 415 LEU A O 1
ATOM 3177 N N . HIS A 1 416 ? 24.363 25.704 -14.971 1.00 86.06 416 HIS A N 1
ATOM 3178 C CA . HIS A 1 416 ? 24.072 24.402 -14.371 1.00 86.06 416 HIS A CA 1
ATOM 3179 C C . HIS A 1 416 ? 23.335 23.480 -15.353 1.00 86.06 416 HIS A C 1
ATOM 3181 O O . HIS A 1 416 ? 22.592 23.938 -16.215 1.00 86.06 416 HIS A O 1
ATOM 3187 N N . ALA A 1 417 ? 23.484 22.161 -15.192 1.00 75.38 417 ALA A N 1
ATOM 3188 C CA . ALA A 1 417 ? 22.914 21.157 -16.103 1.00 75.38 417 ALA A CA 1
ATOM 3189 C C . ALA A 1 417 ? 21.369 21.057 -16.091 1.00 75.38 417 ALA A C 1
ATOM 3191 O O . ALA A 1 417 ? 20.799 20.330 -16.900 1.00 75.38 417 ALA A O 1
ATOM 3192 N N . ASN A 1 418 ? 20.698 21.759 -15.174 1.00 80.88 418 ASN A N 1
ATOM 3193 C CA . ASN A 1 418 ? 19.242 21.918 -15.110 1.00 80.88 418 ASN A CA 1
ATOM 3194 C C . ASN A 1 418 ? 18.750 23.268 -15.672 1.00 80.88 418 ASN A C 1
ATOM 3196 O O . ASN A 1 418 ? 17.547 23.518 -15.664 1.00 80.88 418 ASN A O 1
ATOM 3200 N N . GLN A 1 419 ? 19.652 24.136 -16.139 1.00 90.88 419 GLN A N 1
ATOM 3201 C CA . GLN A 1 419 ? 19.320 25.378 -16.834 1.00 90.88 419 GLN A CA 1
ATOM 3202 C C . GLN A 1 419 ? 19.410 25.167 -18.347 1.00 90.88 419 GLN A C 1
ATOM 3204 O O . GLN A 1 419 ? 20.288 24.460 -18.842 1.00 90.88 419 GLN A O 1
ATOM 3209 N N . VAL A 1 420 ? 18.519 25.817 -19.09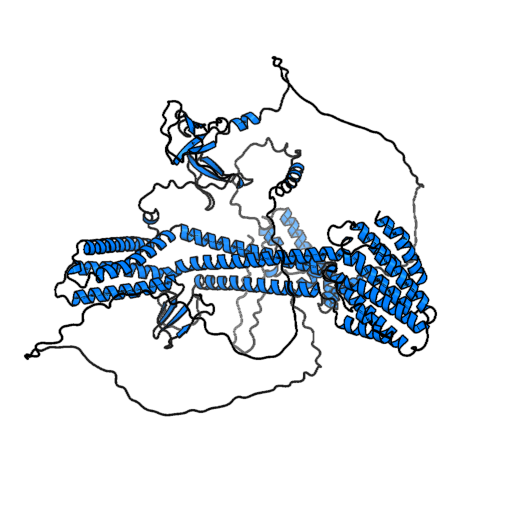2 1.00 91.00 420 VAL A N 1
ATOM 3210 C CA . VAL A 1 420 ? 18.600 25.895 -20.554 1.00 91.00 420 VAL A CA 1
ATOM 3211 C C . VAL A 1 420 ? 19.411 27.134 -20.921 1.00 91.00 420 VAL A C 1
ATOM 3213 O O . VAL A 1 420 ? 19.141 28.216 -20.409 1.00 91.00 420 VAL A O 1
ATOM 3216 N N . GLY A 1 421 ? 20.411 26.972 -21.791 1.00 92.62 421 GLY A N 1
ATOM 3217 C CA . GLY A 1 421 ? 21.144 28.096 -22.371 1.00 92.62 421 GLY A CA 1
ATOM 3218 C C . GLY A 1 421 ? 20.310 28.745 -23.471 1.00 92.62 421 GLY A C 1
ATOM 3219 O O . GLY A 1 421 ? 19.830 28.044 -24.368 1.00 92.62 421 GLY A O 1
ATOM 3220 N N . VAL A 1 422 ? 20.127 30.060 -23.376 1.00 95.19 422 VAL A N 1
ATOM 3221 C CA . VAL A 1 422 ? 19.225 30.837 -24.232 1.00 95.19 422 VAL A CA 1
ATOM 3222 C C . VAL A 1 422 ? 19.974 31.997 -24.879 1.00 95.19 422 VAL A C 1
ATOM 3224 O O . VAL A 1 422 ? 20.774 32.668 -24.225 1.00 95.19 422 VAL A O 1
ATOM 3227 N N . GLU A 1 423 ? 19.725 32.232 -26.159 1.00 94.06 423 GLU A N 1
ATOM 3228 C CA . GLU A 1 423 ? 20.324 33.325 -26.931 1.00 94.06 423 GLU A CA 1
ATOM 3229 C C . GLU A 1 423 ? 19.302 34.445 -27.166 1.00 94.06 423 GLU A C 1
ATOM 3231 O O . GLU A 1 423 ? 18.091 34.233 -27.113 1.00 94.06 423 GLU A O 1
ATOM 3236 N N . GLU A 1 424 ? 19.785 35.672 -27.360 1.00 93.88 424 GLU A N 1
ATOM 3237 C CA . GLU A 1 424 ? 18.914 36.832 -27.556 1.00 93.88 424 GLU A CA 1
ATOM 3238 C C . GLU A 1 424 ? 18.175 36.710 -28.892 1.00 93.88 424 GLU A C 1
ATOM 3240 O O . GLU A 1 424 ? 18.793 36.514 -29.936 1.00 93.88 424 GLU A O 1
ATOM 3245 N N . GLY A 1 425 ? 16.846 36.793 -28.848 1.00 89.44 425 GLY A N 1
ATOM 3246 C CA . GLY A 1 425 ? 15.976 36.554 -29.998 1.00 89.44 425 GLY A CA 1
ATOM 3247 C C . GLY A 1 425 ? 15.414 35.136 -30.130 1.00 89.44 425 GLY A C 1
ATOM 3248 O O . GLY A 1 425 ? 14.575 34.901 -30.999 1.00 89.44 425 GLY A O 1
ATOM 3249 N N . GLU A 1 426 ? 15.801 34.189 -29.271 1.00 91.94 426 GLU A N 1
ATOM 3250 C CA . GLU A 1 426 ? 15.187 32.856 -29.276 1.00 91.94 426 GLU A CA 1
ATOM 3251 C C . GLU A 1 426 ? 13.748 32.864 -28.739 1.00 91.94 426 GLU A C 1
ATOM 3253 O O . GLU A 1 426 ? 13.371 33.702 -27.919 1.00 91.94 426 GLU A O 1
ATOM 3258 N N . ILE A 1 427 ? 12.942 31.891 -29.177 1.00 92.56 427 ILE A N 1
ATOM 3259 C CA . ILE A 1 427 ? 11.558 31.702 -28.727 1.00 92.56 427 ILE A CA 1
ATOM 3260 C C . ILE A 1 427 ? 11.437 30.364 -27.985 1.00 92.56 427 ILE A C 1
ATOM 3262 O O . ILE A 1 427 ? 11.908 29.326 -28.454 1.00 92.56 427 ILE A O 1
ATOM 3266 N N . LEU A 1 428 ? 10.826 30.395 -26.798 1.00 95.00 428 LEU A N 1
ATOM 3267 C CA . LEU A 1 428 ? 10.762 29.273 -25.853 1.00 95.00 428 LEU A CA 1
ATOM 3268 C C . LEU A 1 428 ? 9.321 29.035 -25.392 1.00 95.00 428 LEU A C 1
ATOM 3270 O O . LEU A 1 428 ? 8.618 29.998 -25.089 1.00 95.00 428 LEU A O 1
ATOM 3274 N N . LYS A 1 429 ? 8.898 27.772 -25.261 1.00 95.44 429 LYS A N 1
ATOM 3275 C CA . LYS A 1 429 ? 7.624 27.413 -24.613 1.00 95.44 429 LYS A CA 1
ATOM 3276 C C . LYS A 1 429 ? 7.871 27.284 -23.111 1.00 95.44 429 LYS A C 1
ATOM 3278 O O . LYS A 1 429 ? 8.525 26.337 -22.676 1.00 95.44 429 LYS A O 1
ATOM 3283 N N . ILE A 1 430 ? 7.387 28.230 -22.313 1.00 96.38 430 ILE A N 1
ATOM 3284 C CA . ILE A 1 430 ? 7.502 28.194 -20.847 1.00 96.38 430 ILE A CA 1
ATOM 3285 C C . ILE A 1 430 ? 6.236 27.635 -20.202 1.00 96.38 430 ILE A C 1
ATOM 3287 O O . ILE A 1 430 ? 5.139 27.802 -20.729 1.00 96.38 430 ILE A O 1
ATOM 3291 N N . ASN A 1 431 ? 6.383 26.991 -19.044 1.00 96.19 431 ASN A N 1
ATOM 3292 C CA . ASN A 1 431 ? 5.269 26.554 -18.201 1.00 96.19 431 ASN A CA 1
ATOM 3293 C C . ASN A 1 431 ? 5.110 27.517 -17.014 1.00 96.19 431 ASN A C 1
ATOM 3295 O O . ASN A 1 431 ? 5.843 27.422 -16.031 1.00 96.19 431 ASN A O 1
ATOM 3299 N N . LEU A 1 432 ? 4.148 28.436 -17.079 1.00 94.88 432 LEU A N 1
ATOM 3300 C CA . LEU A 1 432 ? 3.923 29.472 -16.065 1.00 94.88 432 LEU A CA 1
ATOM 3301 C C . LEU A 1 432 ? 3.578 28.897 -14.679 1.00 94.88 432 LEU A C 1
ATOM 3303 O O . LEU A 1 432 ? 3.933 29.501 -13.668 1.00 94.88 432 LEU A O 1
ATOM 3307 N N . ALA A 1 433 ? 2.953 27.716 -14.614 1.00 93.69 433 ALA A N 1
ATOM 3308 C CA . ALA A 1 433 ? 2.636 27.038 -13.354 1.00 93.69 433 ALA A CA 1
ATOM 3309 C C . ALA A 1 433 ? 3.876 26.453 -12.644 1.00 93.69 433 ALA A C 1
ATOM 3311 O O . ALA A 1 433 ? 3.817 26.157 -11.453 1.00 93.69 433 ALA A O 1
ATOM 3312 N N . SER A 1 434 ? 5.010 26.325 -13.342 1.00 93.94 434 SER A N 1
ATOM 3313 C CA . SER A 1 434 ? 6.293 25.888 -12.767 1.00 93.94 434 SER A CA 1
ATOM 3314 C C . SER A 1 434 ? 7.124 27.016 -12.133 1.00 93.94 434 SER A C 1
ATOM 3316 O O . SER A 1 434 ? 8.256 26.776 -11.711 1.00 93.94 434 SER A O 1
ATOM 3318 N N . ARG A 1 435 ? 6.601 28.251 -12.092 1.00 96.38 435 ARG A N 1
ATOM 3319 C CA . ARG A 1 435 ? 7.351 29.431 -11.642 1.00 96.38 435 ARG A CA 1
ATOM 3320 C C . ARG A 1 435 ? 7.733 29.344 -10.158 1.00 96.38 435 ARG A C 1
ATOM 3322 O O . ARG A 1 435 ? 6.863 29.261 -9.293 1.00 96.38 435 ARG A O 1
ATOM 3329 N N . THR A 1 436 ? 9.027 29.432 -9.858 1.00 93.88 436 THR A N 1
ATOM 3330 C CA . THR A 1 436 ? 9.552 29.419 -8.483 1.00 93.88 436 THR A CA 1
ATOM 3331 C C . THR A 1 436 ? 9.465 30.809 -7.825 1.00 93.88 436 THR A C 1
ATOM 3333 O O . THR A 1 436 ? 9.359 31.816 -8.537 1.00 93.88 436 THR A O 1
ATOM 3336 N N . PRO A 1 437 ? 9.538 30.916 -6.480 1.00 91.75 437 PRO A N 1
ATOM 3337 C CA . PRO A 1 437 ? 9.537 32.207 -5.777 1.00 91.75 437 PRO A CA 1
ATOM 3338 C C . PRO A 1 437 ? 10.674 33.149 -6.202 1.00 91.75 437 PRO A C 1
ATOM 3340 O O . PRO A 1 437 ? 10.510 34.365 -6.183 1.00 91.75 437 PRO A O 1
ATOM 3343 N N . GLU A 1 438 ? 11.809 32.592 -6.625 1.00 90.94 438 GLU A N 1
ATOM 3344 C CA . GLU A 1 438 ? 12.989 33.319 -7.110 1.00 90.94 438 GLU A CA 1
ATOM 3345 C C . GLU A 1 438 ? 12.861 33.748 -8.585 1.00 90.94 438 GLU A C 1
ATOM 3347 O O . GLU A 1 438 ? 13.752 34.406 -9.117 1.00 90.94 438 GLU A O 1
ATOM 3352 N N . GLY A 1 439 ? 11.760 33.387 -9.255 1.00 93.69 439 GLY A N 1
ATOM 3353 C CA . GLY A 1 439 ? 11.445 33.796 -10.624 1.00 93.69 439 GLY A CA 1
ATOM 3354 C C . GLY A 1 439 ? 11.891 32.836 -11.730 1.00 93.69 439 GLY A C 1
ATOM 3355 O O . GLY A 1 439 ? 11.647 33.141 -12.896 1.00 93.69 4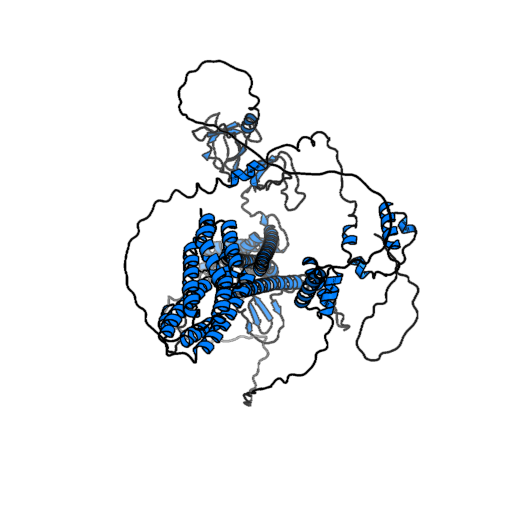39 GLY A O 1
ATOM 3356 N N . TRP A 1 440 ? 12.486 31.682 -11.408 1.00 94.00 440 TRP A N 1
ATOM 3357 C CA . TRP A 1 440 ? 12.794 30.658 -12.413 1.00 94.00 440 TRP A CA 1
ATOM 3358 C C . TRP A 1 440 ? 11.511 30.030 -12.961 1.00 94.00 440 TRP A C 1
ATOM 3360 O O . TRP A 1 440 ? 10.520 29.910 -12.246 1.00 94.00 440 TRP A O 1
ATOM 3370 N N . VAL A 1 441 ? 11.535 29.600 -14.221 1.00 96.12 441 VAL A N 1
ATOM 3371 C CA . VAL A 1 441 ? 10.419 28.916 -14.888 1.00 96.12 441 VAL A CA 1
ATOM 3372 C C . VAL A 1 441 ? 10.968 27.786 -15.756 1.00 96.12 441 VAL A C 1
ATOM 3374 O O . VAL A 1 441 ? 12.052 27.915 -16.328 1.00 96.12 441 VAL A O 1
ATOM 3377 N N . TYR A 1 442 ? 10.247 26.671 -15.862 1.00 95.31 442 TYR A N 1
ATOM 3378 C CA . TYR A 1 442 ? 10.610 25.603 -16.789 1.00 95.31 442 TYR A CA 1
ATOM 3379 C C . TYR A 1 442 ? 10.391 26.073 -18.230 1.00 95.31 442 TYR A C 1
ATOM 3381 O O . TYR A 1 442 ? 9.274 26.437 -18.608 1.00 95.31 442 TYR A O 1
ATOM 3389 N N . ALA A 1 443 ? 11.462 26.056 -19.023 1.00 95.19 443 ALA A N 1
ATOM 3390 C CA . ALA A 1 443 ? 11.478 26.494 -20.412 1.00 95.19 443 ALA A CA 1
ATOM 3391 C C . ALA A 1 443 ? 11.849 25.333 -21.340 1.00 95.19 443 ALA A C 1
ATOM 3393 O O . ALA A 1 443 ? 12.936 24.762 -21.243 1.00 95.19 443 ALA A O 1
ATOM 3394 N N . GLN A 1 444 ? 10.965 25.013 -22.278 1.00 93.00 444 GLN A N 1
ATOM 3395 C CA . GLN A 1 444 ? 11.243 24.112 -23.384 1.00 93.00 444 GLN A CA 1
ATOM 3396 C C . GLN A 1 444 ? 11.717 24.941 -24.583 1.00 93.00 444 GLN A C 1
ATOM 3398 O O . GLN A 1 444 ? 10.929 25.606 -25.257 1.00 93.00 444 GLN A O 1
ATOM 3403 N N . LYS A 1 445 ? 13.023 24.882 -24.860 1.00 89.88 445 LYS A N 1
ATOM 3404 C CA . LYS A 1 445 ? 13.589 25.360 -26.125 1.00 89.88 445 LYS A CA 1
ATOM 3405 C C . LYS A 1 445 ? 13.071 24.469 -27.245 1.00 89.88 445 LYS A C 1
ATOM 3407 O O . LYS A 1 445 ? 13.298 23.255 -27.215 1.00 89.88 445 LYS A O 1
ATOM 3412 N N . GLU A 1 446 ? 12.346 25.046 -28.199 1.00 81.44 446 GLU A N 1
ATOM 3413 C CA . GLU A 1 446 ? 11.921 24.271 -29.355 1.00 81.44 446 GLU A CA 1
ATOM 3414 C C . GLU A 1 446 ? 13.155 23.872 -30.166 1.00 81.44 446 GLU A C 1
ATOM 3416 O O . GLU A 1 446 ? 14.001 24.700 -30.507 1.00 81.44 446 GLU A O 1
ATOM 3421 N N . LYS A 1 447 ? 13.261 22.580 -30.482 1.00 73.25 447 LYS A N 1
ATOM 3422 C CA . LYS A 1 447 ? 14.192 22.144 -31.512 1.00 73.25 447 LYS A CA 1
ATOM 3423 C C . LYS A 1 447 ? 13.602 22.564 -32.847 1.00 73.25 447 LYS A C 1
ATOM 3425 O O . LYS A 1 447 ? 12.608 21.990 -33.284 1.00 73.25 447 LYS A O 1
ATOM 3430 N N . THR A 1 448 ? 14.238 23.525 -33.503 1.00 63.69 448 THR A N 1
ATOM 3431 C CA . THR A 1 448 ? 14.050 23.776 -34.929 1.00 63.69 448 THR A CA 1
ATOM 3432 C C . THR A 1 448 ? 14.482 22.528 -35.695 1.00 63.69 448 THR A C 1
ATOM 3434 O O . THR A 1 448 ? 15.639 22.370 -36.080 1.00 63.69 448 THR A O 1
ATOM 3437 N N . GLU A 1 449 ? 13.540 21.600 -35.888 1.00 54.53 449 GLU A N 1
ATOM 3438 C CA . GLU A 1 449 ? 13.714 20.407 -36.714 1.00 54.53 449 GLU A CA 1
ATOM 3439 C C . GLU A 1 449 ? 13.775 20.803 -38.194 1.00 54.53 449 GLU A C 1
ATOM 3441 O O . GLU A 1 449 ? 12.885 20.515 -38.997 1.00 54.53 449 GLU A O 1
ATOM 3446 N N . VAL A 1 450 ? 14.892 21.431 -38.570 1.00 53.12 450 VAL A N 1
ATOM 3447 C CA . VAL A 1 450 ? 15.439 21.303 -39.916 1.00 53.12 450 VAL A CA 1
ATOM 3448 C C . VAL A 1 450 ? 15.526 19.803 -40.171 1.00 53.12 450 VAL A C 1
ATOM 3450 O O . VAL A 1 450 ? 16.331 19.109 -39.547 1.00 53.12 450 VAL A O 1
ATOM 3453 N N . LYS A 1 451 ? 14.652 19.293 -41.045 1.00 52.00 451 LYS A N 1
ATOM 3454 C CA . LYS A 1 451 ? 14.551 17.868 -41.381 1.00 52.00 451 LYS A CA 1
ATOM 3455 C C . LYS A 1 451 ? 15.740 17.438 -42.235 1.00 52.00 451 LYS A C 1
ATOM 3457 O O . LYS A 1 451 ? 15.605 17.131 -43.418 1.00 52.00 451 LYS A O 1
ATOM 3462 N N . ALA A 1 452 ? 16.916 17.427 -41.617 1.00 55.31 452 ALA A N 1
ATOM 3463 C CA . ALA A 1 452 ? 18.081 16.746 -42.135 1.00 55.31 452 ALA A CA 1
ATOM 3464 C C . ALA A 1 452 ? 17.695 15.285 -42.392 1.00 55.31 452 ALA A C 1
ATOM 3466 O O . ALA A 1 452 ? 17.198 14.592 -41.506 1.00 55.31 452 ALA A O 1
ATOM 3467 N N . LEU A 1 453 ? 17.930 14.819 -43.619 1.00 64.56 453 LEU A N 1
ATOM 3468 C CA . LEU A 1 453 ? 17.661 13.435 -44.028 1.00 64.56 453 LEU A CA 1
ATOM 3469 C C . LEU A 1 453 ? 18.560 12.417 -43.295 1.00 64.56 453 LEU A C 1
ATOM 3471 O O . LEU A 1 453 ? 18.341 11.214 -43.390 1.00 64.56 453 LEU A O 1
ATOM 3475 N N . LEU A 1 454 ? 19.554 12.910 -42.549 1.00 67.50 454 LEU A N 1
ATOM 3476 C CA . LEU A 1 454 ? 20.397 12.160 -41.629 1.00 67.50 454 LEU A CA 1
ATOM 3477 C C . LEU A 1 454 ? 20.046 12.561 -40.184 1.00 67.50 454 LEU A C 1
ATOM 3479 O O . LEU A 1 454 ? 20.040 13.760 -39.886 1.00 67.50 454 LEU A O 1
ATOM 3483 N N . PRO A 1 455 ? 19.803 11.606 -39.265 1.00 73.25 455 PRO A N 1
ATOM 3484 C CA . PRO A 1 455 ? 19.640 11.909 -37.846 1.00 73.25 455 PRO A CA 1
ATOM 3485 C C . PRO A 1 455 ? 20.867 12.643 -37.293 1.00 73.25 455 PRO A C 1
ATOM 3487 O O . PRO A 1 455 ? 21.998 12.271 -37.598 1.00 73.25 455 PRO A O 1
ATOM 3490 N N . GLY A 1 456 ? 20.666 13.638 -36.422 1.00 73.44 456 GLY A N 1
ATOM 3491 C CA . GLY A 1 456 ? 21.762 14.458 -35.881 1.00 73.44 456 GLY A CA 1
ATOM 3492 C C . GLY A 1 456 ? 22.877 13.671 -35.172 1.00 73.44 456 GLY A C 1
ATOM 3493 O O . GLY A 1 456 ? 24.015 14.132 -35.129 1.00 73.44 456 GLY A O 1
ATOM 3494 N N . THR A 1 457 ? 22.591 12.454 -34.692 1.00 76.12 457 THR A N 1
ATOM 3495 C CA . THR A 1 457 ? 23.593 11.521 -34.152 1.00 76.12 457 THR A CA 1
ATOM 3496 C C . THR A 1 457 ? 24.672 11.151 -35.172 1.00 76.12 457 THR A C 1
ATOM 3498 O O . THR A 1 457 ? 25.845 11.078 -34.820 1.00 76.12 457 THR A O 1
ATOM 3501 N N . TRP A 1 458 ? 24.322 11.007 -36.455 1.00 82.81 458 TRP A N 1
ATOM 3502 C CA . TRP A 1 458 ? 25.269 10.667 -37.526 1.00 82.81 458 TRP A CA 1
ATOM 3503 C C . TRP A 1 458 ? 26.296 11.779 -37.785 1.00 82.81 458 TRP A C 1
ATOM 3505 O O . TRP A 1 458 ? 27.383 11.501 -38.283 1.00 82.81 458 TRP A O 1
ATOM 3515 N N . LEU A 1 459 ? 25.973 13.028 -37.428 1.00 83.56 459 LEU A N 1
ATOM 3516 C CA . LEU A 1 459 ? 26.844 14.193 -37.621 1.00 83.56 459 LEU A CA 1
ATOM 3517 C C . LEU A 1 459 ? 27.863 14.379 -36.481 1.00 83.56 459 LEU A C 1
ATOM 3519 O O . LEU A 1 459 ? 28.854 15.085 -36.658 1.00 83.56 459 LEU A O 1
ATOM 3523 N N . LYS A 1 460 ? 27.643 13.755 -35.314 1.00 86.06 460 LYS A N 1
ATOM 3524 C CA . LYS A 1 460 ? 28.475 13.898 -34.107 1.00 86.06 460 LYS A CA 1
ATOM 3525 C C . LYS A 1 460 ? 29.074 12.544 -33.718 1.00 86.06 460 LYS A C 1
ATOM 3527 O O . LYS A 1 460 ? 28.514 11.814 -32.905 1.00 86.06 460 LYS A O 1
ATOM 3532 N N . LEU A 1 461 ? 30.242 12.221 -34.276 1.00 86.00 461 LEU A N 1
ATOM 3533 C CA . LEU A 1 461 ? 31.013 11.033 -33.892 1.00 86.00 461 LEU A CA 1
ATOM 3534 C C . LEU A 1 461 ? 31.466 11.140 -32.425 1.00 86.00 461 LEU A C 1
ATOM 3536 O O . LEU A 1 461 ? 32.432 11.836 -32.122 1.00 86.00 461 LEU A O 1
ATOM 3540 N N . GLN A 1 462 ? 30.752 10.468 -31.518 1.00 84.31 462 GLN A N 1
ATOM 3541 C CA . GLN A 1 462 ? 31.039 10.524 -30.080 1.00 84.31 462 GLN A CA 1
ATOM 3542 C C . GLN A 1 462 ? 32.260 9.682 -29.683 1.00 84.31 462 GLN A C 1
ATOM 3544 O O . GLN A 1 462 ? 33.106 10.139 -28.918 1.00 84.31 462 GLN A O 1
ATOM 3549 N N . ASP A 1 463 ? 32.356 8.451 -30.196 1.00 88.19 463 ASP A N 1
ATOM 3550 C CA . ASP A 1 463 ? 33.464 7.534 -29.927 1.00 88.19 463 ASP A CA 1
ATOM 3551 C C . ASP A 1 463 ? 33.727 6.562 -31.098 1.00 88.19 463 ASP A C 1
ATOM 3553 O O . ASP A 1 463 ? 33.003 6.529 -32.099 1.00 88.19 463 ASP A O 1
ATOM 3557 N N . TRP A 1 464 ? 34.790 5.759 -30.973 1.00 90.31 464 TRP A N 1
ATOM 3558 C CA . TRP A 1 464 ? 35.182 4.750 -31.967 1.00 90.31 464 TRP A CA 1
ATOM 3559 C C . TRP A 1 464 ? 34.108 3.687 -32.218 1.00 90.31 464 TRP A C 1
ATOM 3561 O O . TRP A 1 464 ? 34.009 3.157 -33.321 1.00 90.31 464 TRP A O 1
ATOM 3571 N N . THR A 1 465 ? 33.297 3.374 -31.213 1.00 88.94 465 THR A N 1
ATOM 3572 C CA . THR A 1 465 ? 32.212 2.396 -31.308 1.00 88.94 465 THR A CA 1
ATOM 3573 C C . THR A 1 465 ? 31.046 2.942 -32.119 1.00 88.94 465 THR A C 1
ATOM 3575 O O . THR A 1 465 ? 30.602 2.273 -33.046 1.00 88.94 465 THR A O 1
ATOM 3578 N N . HIS A 1 466 ? 30.631 4.186 -31.884 1.00 88.75 466 HIS A N 1
ATOM 3579 C CA . HIS A 1 466 ? 29.664 4.888 -32.726 1.00 88.75 466 HIS A CA 1
ATOM 3580 C C . HIS A 1 466 ? 30.158 5.012 -34.178 1.00 88.75 466 HIS A C 1
ATOM 3582 O O . HIS A 1 466 ? 29.387 4.787 -35.108 1.00 88.75 466 HIS A O 1
ATOM 3588 N N . LEU A 1 467 ? 31.450 5.293 -34.394 1.00 91.88 467 LEU A N 1
ATOM 3589 C CA . LEU A 1 467 ? 32.045 5.294 -35.738 1.00 91.88 467 LEU A CA 1
ATOM 3590 C C . LEU A 1 467 ? 31.938 3.918 -36.421 1.00 91.88 467 LEU A C 1
ATOM 3592 O O . LEU A 1 467 ? 31.507 3.849 -37.570 1.00 91.88 467 LEU A O 1
ATOM 3596 N N . ILE A 1 468 ? 32.269 2.828 -35.721 1.00 91.81 468 ILE A N 1
ATOM 3597 C CA . ILE A 1 468 ? 32.134 1.456 -36.246 1.00 91.81 468 ILE A CA 1
ATOM 3598 C C . ILE A 1 468 ? 30.669 1.128 -36.576 1.00 91.81 468 ILE A C 1
ATOM 3600 O O . ILE A 1 468 ? 30.410 0.507 -37.604 1.00 91.81 468 ILE A O 1
ATOM 3604 N N . LEU A 1 469 ? 29.708 1.596 -35.771 1.00 91.25 469 LEU A N 1
ATOM 3605 C CA . LEU A 1 469 ? 28.277 1.398 -36.030 1.00 91.25 469 LEU A CA 1
ATOM 3606 C C . LEU A 1 469 ? 27.795 2.166 -37.265 1.00 91.25 469 LEU A C 1
ATOM 3608 O O . LEU A 1 469 ? 27.086 1.595 -38.094 1.00 91.25 469 LEU A O 1
ATOM 3612 N N . VAL A 1 470 ? 28.197 3.428 -37.434 1.00 92.12 470 VAL A N 1
ATOM 3613 C CA . VAL A 1 470 ? 27.848 4.227 -38.623 1.00 92.12 470 VAL A CA 1
ATOM 3614 C C . VAL A 1 470 ? 28.473 3.622 -39.885 1.00 92.12 470 VAL A C 1
ATOM 3616 O O . VAL A 1 470 ? 27.764 3.401 -40.865 1.00 92.12 470 VAL A O 1
ATOM 3619 N N . VAL A 1 471 ? 29.762 3.260 -39.852 1.00 91.69 471 VAL A N 1
ATOM 3620 C CA . VAL A 1 471 ? 30.448 2.592 -40.977 1.00 91.69 471 VAL A CA 1
ATOM 3621 C C . VAL A 1 471 ? 29.795 1.246 -41.304 1.00 91.69 471 VAL A C 1
ATOM 3623 O O . VAL A 1 471 ? 29.491 0.986 -42.467 1.00 91.69 471 VAL A O 1
ATOM 3626 N N . GLY A 1 472 ? 29.504 0.422 -40.294 1.00 91.19 472 GLY A N 1
ATOM 3627 C CA . GLY A 1 472 ? 28.807 -0.852 -40.468 1.00 91.19 472 GLY A CA 1
ATOM 3628 C C . GLY A 1 472 ? 27.405 -0.682 -41.056 1.00 91.19 472 GLY A C 1
ATOM 3629 O O . GLY A 1 472 ? 27.026 -1.437 -41.946 1.00 91.19 472 GLY A O 1
ATOM 3630 N N . THR A 1 473 ? 26.658 0.345 -40.637 1.00 93.38 473 THR A N 1
ATOM 3631 C CA . THR A 1 473 ? 25.328 0.658 -41.193 1.00 93.38 473 THR A CA 1
ATOM 3632 C C . THR A 1 473 ? 25.414 1.047 -42.667 1.00 93.38 473 THR A C 1
ATOM 3634 O O . THR A 1 473 ? 24.610 0.577 -43.474 1.00 93.38 473 THR A O 1
ATOM 3637 N N . ILE A 1 474 ? 26.399 1.872 -43.039 1.00 92.88 474 ILE A N 1
ATOM 3638 C CA . ILE A 1 474 ? 26.636 2.280 -44.430 1.00 92.88 474 ILE A CA 1
ATOM 3639 C C . ILE A 1 474 ? 27.010 1.060 -45.283 1.00 92.88 474 ILE A C 1
ATOM 3641 O O . ILE A 1 474 ? 26.382 0.842 -46.317 1.00 92.88 474 ILE A O 1
ATOM 3645 N N . ALA A 1 475 ? 27.944 0.219 -44.823 1.00 90.75 475 ALA A N 1
ATOM 3646 C CA . ALA A 1 475 ? 28.335 -1.014 -45.513 1.00 90.75 475 ALA A CA 1
ATOM 3647 C C . ALA A 1 475 ? 27.148 -1.977 -45.699 1.00 90.75 475 ALA A C 1
ATOM 3649 O O . ALA A 1 475 ? 26.875 -2.414 -46.817 1.00 90.75 475 ALA A O 1
ATOM 3650 N N . CYS A 1 476 ? 26.366 -2.229 -44.641 1.00 92.38 476 CYS A N 1
ATOM 3651 C CA . CYS A 1 476 ? 25.145 -3.035 -44.727 1.00 92.38 476 CYS A CA 1
ATOM 3652 C C . CYS A 1 476 ? 24.145 -2.461 -45.743 1.00 92.38 476 CYS A C 1
ATOM 3654 O O . CYS A 1 476 ? 23.541 -3.210 -46.506 1.00 92.38 476 CYS A O 1
ATOM 3656 N N . THR A 1 477 ? 23.962 -1.136 -45.762 1.00 93.19 477 THR A N 1
ATOM 3657 C CA . THR A 1 477 ? 23.016 -0.463 -46.668 1.00 93.19 477 THR A CA 1
ATOM 3658 C C . THR A 1 477 ? 23.466 -0.577 -48.124 1.00 93.19 477 THR A C 1
ATOM 3660 O O . THR A 1 477 ? 22.648 -0.876 -48.991 1.00 93.19 477 THR A O 1
ATOM 3663 N N . ILE A 1 478 ? 24.765 -0.414 -48.395 1.00 91.31 478 ILE A N 1
ATOM 3664 C CA . ILE A 1 478 ? 25.355 -0.621 -49.724 1.00 91.31 478 ILE A CA 1
ATOM 3665 C C . ILE A 1 478 ? 25.167 -2.078 -50.167 1.00 91.31 478 ILE A C 1
ATOM 3667 O O . ILE A 1 478 ? 24.632 -2.313 -51.247 1.00 91.31 478 ILE A O 1
ATOM 3671 N N . GLN A 1 479 ? 25.506 -3.055 -49.322 1.00 89.00 479 GLN A N 1
ATOM 3672 C CA . GLN A 1 479 ? 25.370 -4.480 -49.647 1.00 89.00 479 GLN A CA 1
ATOM 3673 C C . GLN A 1 479 ? 23.902 -4.914 -49.829 1.00 89.00 479 GLN A C 1
ATOM 3675 O O . GLN A 1 479 ? 23.592 -5.741 -50.691 1.00 89.00 479 GLN A O 1
ATOM 3680 N N . MET A 1 480 ? 22.969 -4.318 -49.078 1.00 93.38 480 MET A N 1
ATOM 3681 C CA . MET A 1 480 ? 21.526 -4.493 -49.277 1.00 93.38 480 MET A CA 1
ATOM 3682 C C . MET A 1 480 ? 21.078 -3.940 -50.640 1.00 93.38 480 MET A C 1
ATOM 3684 O O . MET A 1 480 ? 20.356 -4.624 -51.363 1.00 93.38 480 MET A O 1
ATOM 3688 N N . LEU A 1 481 ? 21.529 -2.740 -51.024 1.00 93.38 481 LEU A N 1
ATOM 3689 C CA . LEU A 1 481 ? 21.223 -2.147 -52.332 1.00 93.38 481 LEU A CA 1
ATOM 3690 C C . LEU A 1 481 ? 21.820 -2.962 -53.488 1.00 93.38 481 LEU A C 1
ATOM 3692 O O . LEU A 1 481 ? 21.119 -3.211 -54.466 1.00 93.38 481 LEU A O 1
ATOM 3696 N N . ILE A 1 482 ? 23.062 -3.441 -53.363 1.00 90.38 482 ILE A N 1
ATOM 3697 C CA . ILE A 1 482 ? 23.697 -4.339 -54.344 1.00 90.38 482 ILE A CA 1
ATOM 3698 C C . ILE A 1 482 ? 22.875 -5.626 -54.495 1.00 90.38 482 ILE A C 1
ATOM 3700 O O . ILE A 1 482 ? 22.528 -5.991 -55.616 1.00 90.38 482 ILE A O 1
ATOM 3704 N N . SER A 1 483 ? 22.490 -6.262 -53.382 1.00 90.25 483 SER A N 1
ATOM 3705 C CA . SER A 1 483 ? 21.674 -7.489 -53.385 1.00 90.25 483 SER A CA 1
ATOM 3706 C C . SER A 1 483 ? 20.286 -7.283 -54.016 1.00 90.25 483 SER A C 1
ATOM 3708 O O . SER A 1 483 ? 19.757 -8.186 -54.661 1.00 90.25 483 SER A O 1
ATOM 3710 N N . ILE A 1 484 ? 19.692 -6.092 -53.874 1.00 92.88 484 ILE A N 1
ATOM 3711 C CA . ILE A 1 484 ? 18.436 -5.730 -54.551 1.00 92.88 484 ILE A CA 1
ATOM 3712 C C . ILE A 1 484 ? 18.664 -5.547 -56.059 1.00 92.88 484 ILE A C 1
ATOM 3714 O O . ILE A 1 484 ? 17.878 -6.058 -56.856 1.00 92.88 484 ILE A O 1
ATOM 3718 N N . VAL A 1 485 ? 19.733 -4.859 -56.471 1.00 93.00 485 VAL A N 1
ATOM 3719 C CA . VAL A 1 485 ? 20.036 -4.617 -57.893 1.00 93.00 485 VAL A CA 1
ATOM 3720 C C . VAL A 1 485 ? 20.340 -5.922 -58.636 1.00 93.00 485 VAL A C 1
ATOM 3722 O O . VAL A 1 485 ? 19.781 -6.137 -59.709 1.00 93.00 485 VAL A O 1
ATOM 3725 N N . THR A 1 486 ? 21.130 -6.838 -58.067 1.00 88.25 486 THR A N 1
ATOM 3726 C CA . THR A 1 486 ? 21.419 -8.140 -58.706 1.00 88.25 486 THR A CA 1
ATOM 3727 C C . THR A 1 486 ? 20.171 -9.018 -58.838 1.00 88.25 486 THR A C 1
ATOM 3729 O O . THR A 1 486 ? 19.993 -9.682 -59.863 1.00 88.25 486 THR A O 1
ATOM 3732 N N . MET A 1 487 ? 19.254 -8.974 -57.861 1.00 90.56 487 MET A N 1
ATOM 3733 C CA . MET A 1 487 ? 17.939 -9.621 -57.973 1.00 90.56 487 MET A CA 1
ATOM 3734 C C . MET A 1 487 ? 17.062 -8.991 -59.065 1.00 90.56 487 MET A C 1
ATOM 3736 O O . MET A 1 487 ? 16.437 -9.718 -59.840 1.00 90.56 487 MET A O 1
ATOM 3740 N N . VAL A 1 488 ? 17.015 -7.658 -59.158 1.00 93.31 488 VAL A N 1
ATOM 3741 C CA . VAL A 1 488 ? 16.208 -6.935 -60.162 1.00 93.31 488 VAL A CA 1
ATOM 3742 C C . VAL A 1 488 ? 16.733 -7.162 -61.583 1.00 93.31 488 VAL A C 1
ATOM 3744 O O . VAL A 1 488 ? 15.932 -7.399 -62.490 1.00 93.31 488 VAL A O 1
ATOM 3747 N N . ASN A 1 489 ? 18.054 -7.181 -61.774 1.00 91.81 489 ASN A N 1
ATOM 3748 C CA . ASN A 1 489 ? 18.698 -7.450 -63.066 1.00 91.81 489 ASN A CA 1
ATOM 3749 C C . ASN A 1 489 ? 18.530 -8.903 -63.554 1.00 91.81 489 ASN A C 1
ATOM 3751 O O . ASN A 1 489 ? 18.827 -9.193 -64.710 1.00 91.81 489 ASN A O 1
ATOM 3755 N N . ARG A 1 490 ? 18.047 -9.819 -62.698 1.00 84.94 490 ARG A N 1
ATOM 3756 C CA . ARG A 1 490 ? 17.876 -11.267 -62.957 1.00 84.94 490 ARG A CA 1
ATOM 3757 C C . ARG A 1 490 ? 19.160 -12.064 -63.208 1.00 84.94 490 ARG A C 1
ATOM 3759 O O . ARG A 1 490 ? 19.069 -13.256 -63.485 1.00 84.94 490 ARG A O 1
ATOM 3766 N N . GLU A 1 491 ? 20.335 -11.466 -63.033 1.00 79.19 491 GLU A N 1
ATOM 3767 C CA . GLU A 1 491 ? 21.643 -12.131 -63.174 1.00 79.19 491 GLU A CA 1
ATOM 3768 C C . GLU A 1 491 ? 21.762 -13.385 -62.276 1.00 79.19 491 GLU A C 1
ATOM 3770 O O . GLU A 1 491 ? 22.398 -14.372 -62.638 1.00 79.19 491 GLU A O 1
ATOM 3775 N N . CYS A 1 492 ? 21.059 -13.406 -61.138 1.00 77.19 492 CYS A N 1
ATOM 3776 C CA . CYS A 1 492 ? 20.992 -14.554 -60.231 1.00 77.19 492 CYS A CA 1
ATOM 3777 C C . CYS A 1 492 ? 20.124 -15.738 -60.723 1.00 77.19 492 CYS A C 1
ATOM 3779 O O . CYS A 1 492 ? 20.110 -16.788 -60.075 1.00 77.19 492 CYS A O 1
ATOM 3781 N N . GLN A 1 493 ? 19.409 -15.635 -61.856 1.00 77.12 493 GLN A N 1
ATOM 3782 C CA . GLN A 1 493 ? 18.591 -16.747 -62.374 1.00 77.12 493 GLN A CA 1
ATOM 3783 C C . GLN A 1 493 ? 19.425 -17.928 -62.896 1.00 77.12 493 GLN A C 1
ATOM 3785 O O . GLN A 1 493 ? 18.941 -19.059 -62.866 1.00 77.12 493 GLN A O 1
ATOM 3790 N N . GLU A 1 494 ? 20.677 -17.705 -63.309 1.00 74.62 494 GLU A N 1
ATOM 3791 C CA . GLU A 1 494 ? 21.586 -18.779 -63.743 1.00 74.62 494 GLU A CA 1
ATOM 3792 C C . GLU A 1 494 ? 22.137 -19.618 -62.573 1.00 74.62 494 GLU A C 1
ATOM 3794 O O . GLU A 1 494 ? 22.592 -20.746 -62.775 1.00 74.62 494 GLU A O 1
ATOM 3799 N N . TYR A 1 495 ? 22.068 -19.110 -61.335 1.00 65.06 495 TYR A N 1
ATOM 3800 C CA . TYR A 1 495 ? 22.695 -19.730 -60.167 1.00 65.06 495 TYR A CA 1
ATOM 3801 C C . TYR A 1 495 ? 21.720 -19.885 -58.994 1.00 65.06 495 TYR A C 1
ATOM 3803 O O . TYR A 1 495 ? 21.471 -18.964 -58.220 1.00 65.06 495 TYR A O 1
ATOM 3811 N N . THR A 1 496 ? 21.235 -21.115 -58.789 1.00 67.94 496 THR A N 1
ATOM 3812 C CA . THR A 1 496 ? 20.582 -21.544 -57.532 1.00 67.94 496 THR A CA 1
ATOM 3813 C C . THR A 1 496 ? 19.438 -20.634 -57.048 1.00 67.94 496 THR A C 1
ATOM 3815 O O . THR A 1 496 ? 19.343 -20.320 -55.864 1.00 67.94 496 THR A O 1
ATOM 3818 N N . LEU A 1 497 ? 18.539 -20.241 -57.962 1.00 79.44 497 LEU A N 1
ATOM 3819 C CA . LEU A 1 497 ? 17.264 -19.562 -57.662 1.00 79.44 497 LEU A CA 1
ATOM 3820 C C . LEU A 1 497 ? 17.391 -18.252 -56.851 1.00 79.44 497 LEU A C 1
ATOM 3822 O O . LEU A 1 497 ? 16.498 -17.936 -56.066 1.00 79.44 497 LEU A O 1
ATOM 3826 N N . CYS A 1 498 ? 18.483 -17.497 -57.014 1.00 87.12 498 CYS A N 1
ATOM 3827 C CA . CYS A 1 498 ? 18.764 -16.284 -56.227 1.00 87.12 498 CYS A CA 1
ATOM 3828 C C . CYS A 1 498 ? 18.780 -16.512 -54.695 1.00 87.12 498 CYS A C 1
ATOM 3830 O O . CYS A 1 498 ? 18.539 -15.595 -53.903 1.00 87.12 498 CYS A O 1
ATOM 3832 N N . ALA A 1 499 ? 19.010 -17.755 -54.248 1.00 87.69 499 ALA A N 1
ATOM 3833 C CA . ALA A 1 499 ? 18.884 -18.126 -52.839 1.00 87.69 499 ALA A CA 1
ATOM 3834 C C . ALA A 1 499 ? 19.943 -17.455 -51.949 1.00 87.69 499 ALA A C 1
ATOM 3836 O O . ALA A 1 499 ? 19.671 -17.198 -50.776 1.00 87.69 499 ALA A O 1
ATOM 3837 N N . LYS A 1 500 ? 21.123 -17.130 -52.500 1.00 86.19 500 LYS A N 1
ATOM 3838 C CA . LYS A 1 500 ? 22.161 -16.364 -51.798 1.00 86.19 500 LYS A CA 1
ATOM 3839 C C . LYS A 1 500 ? 21.683 -14.941 -51.514 1.00 86.19 500 LYS A C 1
ATOM 3841 O O . LYS A 1 500 ? 21.800 -14.475 -50.386 1.00 86.19 500 LYS A O 1
ATOM 3846 N N . GLU A 1 501 ? 21.148 -14.262 -52.520 1.00 89.50 501 GLU A N 1
ATOM 3847 C CA . GLU A 1 501 ? 20.726 -12.862 -52.451 1.00 89.50 501 GLU A CA 1
ATOM 3848 C C . GLU A 1 501 ? 19.556 -12.710 -51.471 1.00 89.50 501 GLU A C 1
ATOM 3850 O O . GLU A 1 501 ? 19.579 -11.843 -50.598 1.00 89.50 501 GLU A O 1
ATOM 3855 N N . VAL A 1 502 ? 18.584 -13.628 -51.527 1.00 91.62 502 VAL A N 1
ATOM 3856 C CA . VAL A 1 502 ? 17.470 -13.686 -50.568 1.00 91.62 502 VAL A CA 1
ATOM 3857 C C . VAL A 1 502 ? 17.969 -13.945 -49.143 1.00 91.62 502 VAL A C 1
ATOM 3859 O O . VAL A 1 502 ? 17.549 -13.251 -48.219 1.00 91.62 502 VAL A O 1
ATOM 3862 N N . LEU A 1 503 ? 18.883 -14.901 -48.940 1.00 90.62 503 LEU A N 1
ATOM 3863 C CA . LEU A 1 503 ? 19.425 -15.212 -47.612 1.00 90.62 503 LEU A CA 1
ATOM 3864 C C . LEU A 1 503 ? 20.271 -14.055 -47.045 1.00 90.62 503 LEU A C 1
ATOM 3866 O O . LEU A 1 503 ? 20.167 -13.747 -45.858 1.00 90.62 503 LEU A O 1
ATOM 3870 N N . SER A 1 504 ? 21.034 -13.370 -47.902 1.00 89.38 504 SER A N 1
ATOM 3871 C CA . SER A 1 504 ? 21.769 -12.138 -47.589 1.00 89.38 504 SER A CA 1
ATOM 3872 C C . SER A 1 504 ? 20.822 -11.035 -47.107 1.00 89.38 504 SER A C 1
ATOM 3874 O O . SER A 1 504 ? 21.011 -10.493 -46.020 1.00 89.38 504 SER A O 1
ATOM 3876 N N . LEU A 1 505 ? 19.738 -10.758 -47.841 1.00 92.50 505 LEU A N 1
ATOM 3877 C CA . LEU A 1 505 ? 18.740 -9.752 -47.452 1.00 92.50 505 LEU A CA 1
ATOM 3878 C C . LEU A 1 505 ? 18.018 -10.104 -46.140 1.00 92.50 505 LEU A C 1
ATOM 3880 O O . LEU A 1 505 ? 17.817 -9.227 -45.297 1.00 92.50 505 LEU A O 1
ATOM 3884 N N . VAL A 1 506 ? 17.670 -11.380 -45.940 1.00 93.50 506 VAL A N 1
ATOM 3885 C CA . VAL A 1 506 ? 17.039 -11.885 -44.704 1.00 93.50 506 VAL A CA 1
ATOM 3886 C C . VAL A 1 506 ? 17.970 -11.768 -43.490 1.00 93.50 506 VAL A C 1
ATOM 3888 O O . VAL A 1 506 ? 17.485 -11.545 -42.383 1.00 93.50 506 VAL A O 1
ATOM 3891 N N . PHE A 1 507 ? 19.288 -11.866 -43.678 1.00 93.00 507 PHE A N 1
ATOM 3892 C CA . PHE A 1 507 ? 20.280 -11.650 -42.620 1.00 93.00 507 PHE A CA 1
ATOM 3893 C C . PHE A 1 507 ? 20.562 -10.161 -42.359 1.00 93.00 507 PHE A C 1
ATOM 3895 O O . PHE A 1 507 ? 20.523 -9.702 -41.214 1.00 93.00 507 PHE A O 1
ATOM 3902 N N . ILE A 1 508 ? 20.822 -9.390 -43.417 1.00 92.12 508 ILE A N 1
ATOM 3903 C CA . ILE A 1 508 ? 21.284 -7.999 -43.324 1.00 92.12 508 ILE A CA 1
ATOM 3904 C C . ILE A 1 508 ? 20.172 -7.059 -42.844 1.00 92.12 508 ILE A C 1
ATOM 3906 O O . ILE A 1 508 ? 20.452 -6.163 -42.051 1.00 92.12 508 ILE A O 1
ATOM 3910 N N . SER A 1 509 ? 18.914 -7.257 -43.253 1.00 93.19 509 SER A N 1
ATOM 3911 C CA . SER A 1 509 ? 17.813 -6.351 -42.879 1.00 93.19 509 SER A CA 1
ATOM 3912 C C . SER A 1 509 ? 17.573 -6.271 -41.353 1.00 93.19 509 SER A C 1
ATOM 3914 O O . SER A 1 509 ? 17.594 -5.159 -40.811 1.00 93.19 509 SER A O 1
ATOM 3916 N N . PRO A 1 510 ? 17.472 -7.392 -40.602 1.00 92.25 510 PRO A N 1
ATOM 3917 C CA . PRO A 1 510 ? 17.469 -7.366 -39.136 1.00 92.25 510 PRO A CA 1
ATOM 3918 C C . PRO A 1 510 ? 18.715 -6.719 -38.517 1.00 92.25 510 PRO A C 1
ATOM 3920 O O . PRO A 1 510 ? 18.592 -6.013 -37.516 1.00 92.25 510 PRO A O 1
ATOM 3923 N N . CYS A 1 511 ? 19.900 -6.921 -39.105 1.00 91.75 511 CYS A N 1
ATOM 3924 C CA . CYS A 1 511 ? 21.144 -6.326 -38.609 1.00 91.75 511 CYS A CA 1
ATOM 3925 C C . CYS A 1 511 ? 21.152 -4.798 -38.778 1.00 91.75 511 CYS A C 1
ATOM 3927 O O . CYS A 1 511 ? 21.439 -4.092 -37.813 1.00 91.75 511 CYS A O 1
ATOM 3929 N N . ILE A 1 512 ? 20.750 -4.278 -39.946 1.00 92.38 512 ILE A N 1
ATOM 3930 C CA . ILE A 1 512 ? 20.552 -2.837 -40.184 1.00 92.38 512 ILE A CA 1
ATOM 3931 C C . ILE A 1 512 ? 19.564 -2.271 -39.168 1.00 92.38 512 ILE A C 1
ATOM 3933 O O . ILE A 1 512 ? 19.876 -1.291 -38.497 1.00 92.38 512 ILE A O 1
ATOM 3937 N N . TRP A 1 513 ? 18.389 -2.891 -39.023 1.00 93.31 513 TRP A N 1
ATOM 3938 C CA . TRP A 1 513 ? 17.355 -2.412 -38.105 1.00 93.31 513 TRP A CA 1
ATOM 3939 C C . TRP A 1 513 ? 17.850 -2.354 -36.655 1.00 93.31 513 TRP A C 1
ATOM 3941 O O . TRP A 1 513 ? 17.624 -1.366 -35.954 1.00 93.31 513 TRP A O 1
ATOM 3951 N N . TYR A 1 514 ? 18.571 -3.384 -36.208 1.00 90.56 514 TYR A N 1
ATOM 3952 C CA . TYR A 1 514 ? 19.128 -3.439 -34.861 1.00 90.56 514 TYR A CA 1
ATOM 3953 C C . TYR A 1 514 ? 20.226 -2.386 -34.640 1.00 90.56 514 TYR A C 1
ATOM 3955 O O . TYR A 1 514 ? 20.184 -1.663 -33.644 1.00 90.56 514 TYR A O 1
ATOM 3963 N N . ILE A 1 515 ? 21.167 -2.237 -35.579 1.00 89.56 515 ILE A N 1
ATOM 3964 C CA . ILE A 1 515 ? 22.240 -1.235 -35.482 1.00 89.56 515 ILE A CA 1
ATOM 3965 C C . ILE A 1 515 ? 21.654 0.187 -35.525 1.00 89.56 515 ILE A C 1
ATOM 3967 O O . ILE A 1 515 ? 22.017 1.009 -34.687 1.00 89.56 515 ILE A O 1
ATOM 3971 N N . LEU A 1 516 ? 20.685 0.471 -36.405 1.00 89.44 516 LEU A N 1
ATOM 3972 C CA . LEU A 1 516 ? 19.958 1.750 -36.437 1.00 89.44 516 LEU A CA 1
ATOM 3973 C C . LEU A 1 516 ? 19.236 2.037 -35.115 1.00 89.44 516 LEU A C 1
ATOM 3975 O O . LEU A 1 516 ? 19.325 3.152 -34.596 1.00 89.44 516 LEU A O 1
ATOM 3979 N N . SER A 1 517 ? 18.557 1.035 -34.546 1.00 87.56 517 SER A N 1
ATOM 3980 C CA . SER A 1 517 ? 17.904 1.151 -33.239 1.00 87.56 517 SER A CA 1
ATOM 3981 C C . SER A 1 517 ? 18.907 1.491 -32.134 1.00 87.56 517 SER A C 1
ATOM 3983 O O . SER A 1 517 ? 18.595 2.305 -31.268 1.00 87.56 517 SER A O 1
ATOM 3985 N N . VAL A 1 518 ? 20.114 0.917 -32.159 1.00 85.88 518 VAL A N 1
ATOM 3986 C CA . VAL A 1 518 ? 21.153 1.232 -31.168 1.00 85.88 518 VAL A CA 1
ATOM 3987 C C . VAL A 1 518 ? 21.790 2.597 -31.422 1.00 85.88 518 VAL A C 1
ATOM 3989 O O . VAL A 1 518 ? 21.917 3.354 -30.468 1.00 85.88 518 VAL A O 1
ATOM 3992 N N . ILE A 1 519 ? 22.102 2.990 -32.662 1.00 87.06 519 ILE A N 1
ATOM 3993 C CA . ILE A 1 519 ? 22.586 4.353 -32.982 1.00 87.06 519 ILE A CA 1
ATOM 3994 C C . ILE A 1 519 ? 21.566 5.414 -32.528 1.00 87.06 519 ILE A C 1
ATOM 3996 O O . ILE A 1 519 ? 21.944 6.463 -32.013 1.00 87.06 519 ILE A O 1
ATOM 4000 N N . SER A 1 520 ? 20.265 5.134 -32.659 1.00 82.88 520 SER A N 1
ATOM 4001 C CA . SER A 1 520 ? 19.190 6.006 -32.159 1.00 82.88 520 SER A CA 1
ATOM 4002 C C . SER A 1 520 ? 19.100 6.063 -30.623 1.00 82.88 520 SER A C 1
ATOM 4004 O O . SER A 1 520 ? 18.556 7.022 -30.073 1.00 82.88 520 SER A O 1
ATOM 4006 N N . GLN A 1 521 ? 19.652 5.069 -29.920 1.00 78.44 521 GLN A N 1
ATOM 4007 C CA . GLN A 1 521 ? 19.718 5.017 -28.455 1.00 78.44 521 GLN A CA 1
ATOM 4008 C C . GLN A 1 521 ? 21.033 5.582 -27.893 1.00 78.44 521 GLN A C 1
ATOM 4010 O O . GLN A 1 521 ? 20.986 6.194 -26.832 1.00 78.44 521 GLN A O 1
ATOM 4015 N N . TYR A 1 522 ? 22.163 5.426 -28.597 1.00 76.12 522 TYR A N 1
ATOM 4016 C CA . TYR A 1 522 ? 23.541 5.762 -28.175 1.00 76.12 522 TYR A CA 1
ATOM 4017 C C . TYR A 1 522 ? 23.844 7.275 -28.093 1.00 76.12 522 TYR A C 1
ATOM 4019 O O . TYR A 1 522 ? 24.946 7.673 -27.736 1.00 76.12 522 TYR A O 1
ATOM 4027 N N . ASP A 1 523 ? 22.875 8.126 -28.434 1.00 72.50 523 ASP A N 1
ATOM 4028 C CA . ASP A 1 523 ? 22.944 9.588 -28.323 1.00 72.50 523 ASP A CA 1
ATOM 4029 C C . ASP A 1 523 ? 23.222 10.066 -26.874 1.00 72.50 523 ASP A C 1
ATOM 4031 O O . ASP A 1 523 ? 23.160 9.288 -25.923 1.00 72.50 523 ASP A O 1
ATOM 4035 N N . ASP A 1 524 ? 23.411 11.374 -26.655 1.00 68.88 524 ASP A N 1
ATOM 4036 C CA . ASP A 1 524 ? 23.446 11.981 -25.305 1.00 68.88 524 ASP A CA 1
ATOM 4037 C C . ASP A 1 524 ? 22.202 11.589 -24.453 1.00 68.88 524 ASP A C 1
ATOM 4039 O O . ASP A 1 524 ? 22.244 11.545 -23.217 1.00 68.88 524 ASP A O 1
ATOM 4043 N N . ARG A 1 525 ? 21.103 11.200 -25.124 1.00 68.94 525 ARG A N 1
ATOM 4044 C CA . ARG A 1 525 ? 19.918 10.541 -24.549 1.00 68.94 525 ARG A CA 1
ATOM 4045 C C . ARG A 1 525 ? 20.213 9.269 -23.746 1.00 68.94 525 ARG A C 1
ATOM 4047 O O . ARG A 1 525 ? 19.463 9.017 -22.808 1.00 68.94 525 ARG A O 1
ATOM 4054 N N . LEU A 1 526 ? 21.248 8.485 -24.056 1.00 73.81 526 LEU A N 1
ATOM 4055 C CA . LEU A 1 526 ? 21.588 7.248 -23.338 1.00 73.81 526 LEU A CA 1
ATOM 4056 C C . LEU A 1 526 ? 21.951 7.549 -21.878 1.00 73.81 526 LEU A C 1
ATOM 4058 O O . LEU A 1 526 ? 21.338 7.026 -20.946 1.00 73.81 526 LEU A O 1
ATOM 4062 N N . GLN A 1 527 ? 22.902 8.465 -21.679 1.00 76.06 527 GLN A N 1
ATOM 4063 C CA . GLN A 1 527 ? 23.315 8.895 -20.345 1.00 76.06 527 GLN A CA 1
ATOM 4064 C C . GLN A 1 527 ? 22.214 9.695 -19.646 1.00 76.06 527 GLN A C 1
ATOM 4066 O O . GLN A 1 527 ? 22.029 9.546 -18.439 1.00 76.06 527 GLN A O 1
ATOM 4071 N N . ALA A 1 528 ? 21.457 10.517 -20.382 1.00 80.88 528 ALA A N 1
ATOM 4072 C CA . ALA A 1 528 ? 20.315 11.233 -19.820 1.00 80.88 528 ALA A CA 1
ATOM 4073 C C . ALA A 1 528 ? 19.241 10.261 -19.296 1.00 80.88 528 ALA A C 1
ATOM 4075 O O . ALA A 1 528 ? 18.797 10.419 -18.162 1.00 80.88 528 ALA A O 1
ATOM 4076 N N . LYS A 1 529 ? 18.896 9.213 -20.059 1.00 78.94 529 LYS A N 1
ATOM 4077 C CA . LYS A 1 529 ? 18.012 8.117 -19.627 1.00 78.94 529 LYS A CA 1
ATOM 4078 C C . LYS A 1 529 ? 18.558 7.389 -18.406 1.00 78.94 529 LYS A C 1
ATOM 4080 O O . LYS A 1 529 ? 17.817 7.200 -17.452 1.00 78.94 529 LYS A O 1
ATOM 4085 N N . GLN A 1 530 ? 19.836 7.009 -18.402 1.00 82.75 530 GLN A N 1
ATOM 4086 C CA . GLN A 1 530 ? 20.441 6.300 -17.271 1.00 82.75 530 GLN A CA 1
ATOM 4087 C C . GLN A 1 530 ? 20.378 7.132 -15.980 1.00 82.75 530 GLN A C 1
ATOM 4089 O O . GLN A 1 530 ? 20.013 6.613 -14.926 1.00 82.75 530 GLN A O 1
ATOM 4094 N N . ARG A 1 531 ? 20.680 8.436 -16.063 1.00 84.31 531 ARG A N 1
ATOM 4095 C CA . ARG A 1 531 ? 20.571 9.373 -14.932 1.00 84.31 531 ARG A CA 1
ATOM 4096 C C . ARG A 1 531 ? 19.114 9.591 -14.513 1.00 84.31 531 ARG A C 1
ATOM 4098 O O . ARG A 1 531 ? 18.844 9.603 -13.318 1.00 84.31 531 ARG A O 1
ATOM 4105 N N . ALA A 1 532 ? 18.189 9.720 -15.466 1.00 82.12 532 ALA A N 1
ATOM 4106 C CA . ALA A 1 532 ? 16.761 9.886 -15.196 1.00 82.12 532 ALA A CA 1
ATOM 4107 C C . ALA A 1 532 ? 16.159 8.648 -14.517 1.00 82.12 532 ALA A C 1
ATOM 4109 O O . ALA A 1 532 ? 15.567 8.786 -13.455 1.00 82.12 532 ALA A O 1
ATOM 4110 N N . ALA A 1 533 ? 16.395 7.447 -15.051 1.00 80.88 533 ALA A N 1
ATOM 4111 C CA . ALA A 1 533 ? 15.948 6.188 -14.457 1.00 80.88 533 ALA A CA 1
ATOM 4112 C C . ALA A 1 533 ? 16.561 5.964 -13.065 1.00 80.88 533 ALA A C 1
ATOM 4114 O O . ALA A 1 533 ? 15.874 5.507 -12.157 1.00 80.88 533 ALA A O 1
ATOM 4115 N N . LYS A 1 534 ? 17.834 6.337 -12.851 1.00 86.19 534 LYS A N 1
ATOM 4116 C CA . LYS A 1 534 ? 18.442 6.287 -11.514 1.00 86.19 534 LYS A CA 1
ATOM 4117 C C . LYS A 1 534 ? 17.788 7.279 -10.544 1.00 86.19 534 LYS A C 1
ATOM 4119 O O . LYS A 1 534 ? 17.487 6.901 -9.419 1.00 86.19 534 LYS A O 1
ATOM 4124 N N . LEU A 1 535 ? 17.528 8.514 -10.973 1.00 88.12 535 LEU A N 1
ATOM 4125 C CA . LEU A 1 535 ? 16.854 9.527 -10.154 1.00 88.12 535 LEU A CA 1
ATOM 4126 C C . LEU A 1 535 ? 15.398 9.139 -9.845 1.00 88.12 535 LEU A C 1
ATOM 4128 O O . LEU A 1 535 ? 14.940 9.304 -8.720 1.00 88.12 535 LEU A O 1
ATOM 4132 N N . GLU A 1 536 ? 14.678 8.578 -10.817 1.00 84.81 536 GLU A N 1
ATOM 4133 C CA . GLU A 1 536 ? 13.332 8.022 -10.650 1.00 84.81 536 GLU A CA 1
ATOM 4134 C C . GLU A 1 536 ? 13.340 6.854 -9.656 1.00 84.81 536 GLU A C 1
ATOM 4136 O O . GLU A 1 536 ? 12.524 6.824 -8.737 1.00 84.81 536 GLU A O 1
ATOM 4141 N N . LYS A 1 537 ? 14.322 5.949 -9.759 1.00 87.75 537 LYS A N 1
ATOM 4142 C CA . LYS A 1 537 ? 14.547 4.855 -8.806 1.00 87.75 537 LYS A CA 1
ATOM 4143 C C . LYS A 1 537 ? 14.830 5.360 -7.390 1.00 87.75 537 LYS A C 1
ATOM 4145 O O . LYS A 1 537 ? 14.232 4.857 -6.441 1.00 87.75 537 LYS A O 1
ATOM 4150 N N . GLU A 1 538 ? 15.713 6.346 -7.238 1.00 89.50 538 GLU A N 1
ATOM 4151 C CA . GLU A 1 538 ? 16.042 6.969 -5.948 1.00 89.50 538 GLU A CA 1
ATOM 4152 C C . GLU A 1 538 ? 14.812 7.682 -5.346 1.00 89.50 538 GLU A C 1
ATOM 4154 O O . GLU A 1 538 ? 14.526 7.514 -4.159 1.00 89.50 538 GLU A O 1
ATOM 4159 N N . ASN A 1 539 ? 14.017 8.380 -6.165 1.00 88.38 539 ASN A N 1
ATOM 4160 C CA . ASN A 1 539 ? 12.765 9.026 -5.752 1.00 88.38 539 ASN A CA 1
ATOM 4161 C C . ASN A 1 539 ? 11.674 8.018 -5.348 1.00 88.38 539 ASN A C 1
ATOM 4163 O O . ASN A 1 539 ? 11.042 8.200 -4.307 1.00 88.38 539 ASN A O 1
ATOM 4167 N N . LEU A 1 540 ? 11.471 6.942 -6.117 1.00 87.19 540 LEU A N 1
ATOM 4168 C CA . LEU A 1 540 ? 10.530 5.862 -5.790 1.00 87.19 540 LEU A CA 1
ATOM 4169 C C . LEU A 1 540 ? 10.950 5.131 -4.511 1.00 87.19 540 LEU A C 1
ATOM 4171 O O . LEU A 1 540 ? 10.131 4.932 -3.618 1.00 87.19 540 LEU A O 1
ATOM 4175 N N . ALA A 1 541 ? 12.232 4.782 -4.377 1.00 86.44 541 ALA A N 1
ATOM 4176 C CA . ALA A 1 541 ? 12.756 4.143 -3.173 1.00 86.44 541 ALA A CA 1
ATOM 4177 C C . ALA A 1 541 ? 12.635 5.053 -1.939 1.00 86.44 541 ALA A C 1
ATOM 4179 O O . ALA A 1 541 ? 12.374 4.555 -0.842 1.00 86.44 541 ALA A O 1
ATOM 4180 N N . LYS A 1 542 ? 12.777 6.375 -2.097 1.00 91.81 542 LYS A N 1
ATOM 4181 C CA . LYS A 1 542 ? 12.495 7.340 -1.029 1.00 91.81 542 LYS A CA 1
ATOM 4182 C C . LYS A 1 542 ? 11.003 7.371 -0.686 1.00 91.81 542 LYS A C 1
ATOM 4184 O O . LYS A 1 542 ? 10.663 7.131 0.465 1.00 91.81 542 LYS A O 1
ATOM 4189 N N . SER A 1 543 ? 10.128 7.590 -1.669 1.00 87.06 543 SER A N 1
ATOM 4190 C CA . SER A 1 543 ? 8.669 7.647 -1.482 1.00 87.06 543 SER A CA 1
ATOM 4191 C C . SER A 1 543 ? 8.129 6.397 -0.779 1.00 87.06 543 SER A C 1
ATOM 4193 O O . SER A 1 543 ? 7.376 6.508 0.185 1.00 87.06 543 SER A O 1
ATOM 4195 N N . TYR A 1 544 ? 8.611 5.217 -1.170 1.00 85.50 544 TYR A N 1
ATOM 4196 C CA . TYR A 1 544 ? 8.283 3.936 -0.547 1.00 85.50 544 TYR A CA 1
ATOM 4197 C C . TYR A 1 544 ? 8.763 3.839 0.917 1.00 85.50 544 TYR A C 1
ATOM 4199 O O . TYR A 1 544 ? 8.051 3.306 1.768 1.00 85.50 544 TYR A O 1
ATOM 4207 N N . ASN A 1 545 ? 9.951 4.365 1.249 1.00 90.81 545 ASN A N 1
ATOM 4208 C CA . ASN A 1 545 ? 10.424 4.441 2.640 1.00 90.81 545 ASN A CA 1
ATOM 4209 C C . ASN A 1 545 ? 9.598 5.430 3.474 1.00 90.81 545 ASN A C 1
ATOM 4211 O O . ASN A 1 545 ? 9.208 5.087 4.590 1.00 90.81 545 ASN A O 1
ATOM 4215 N N . ASP A 1 546 ? 9.316 6.619 2.937 1.00 92.50 546 ASP A N 1
ATOM 4216 C CA . ASP A 1 546 ? 8.507 7.652 3.593 1.00 92.50 546 ASP A CA 1
ATOM 4217 C C . ASP A 1 546 ? 7.098 7.100 3.898 1.00 92.50 546 ASP A C 1
ATOM 4219 O O . ASP A 1 546 ? 6.616 7.190 5.026 1.00 92.50 546 ASP A O 1
ATOM 4223 N N . LEU A 1 547 ? 6.488 6.397 2.939 1.00 88.88 547 LEU A N 1
ATOM 4224 C CA . LEU A 1 547 ? 5.192 5.725 3.070 1.00 88.88 547 LEU A CA 1
ATOM 4225 C C . LEU A 1 547 ? 5.211 4.610 4.138 1.00 88.88 547 LEU A C 1
ATOM 4227 O O . LEU A 1 547 ? 4.320 4.535 4.986 1.00 88.88 547 LEU A O 1
ATOM 4231 N N . LEU A 1 548 ? 6.243 3.760 4.158 1.00 89.69 548 LEU A N 1
ATOM 4232 C CA . LEU A 1 548 ? 6.407 2.740 5.204 1.00 89.69 548 LEU A CA 1
ATOM 4233 C C . LEU A 1 548 ? 6.772 3.324 6.584 1.00 89.69 548 LEU A C 1
ATOM 4235 O O . LEU A 1 548 ? 6.676 2.615 7.591 1.00 89.69 548 LEU A O 1
ATOM 4239 N N . SER A 1 549 ? 7.216 4.580 6.647 1.00 93.00 549 SER A N 1
ATOM 4240 C CA . SER A 1 549 ? 7.401 5.339 7.890 1.00 93.00 549 SER A CA 1
ATOM 4241 C C . SER A 1 549 ? 6.062 5.891 8.389 1.00 93.00 549 SER A C 1
ATOM 4243 O O . SER A 1 549 ? 5.715 5.706 9.554 1.00 93.00 549 SER A O 1
ATOM 4245 N N . ASP A 1 550 ? 5.254 6.449 7.482 1.00 93.19 550 ASP A N 1
ATOM 4246 C CA . ASP A 1 550 ? 3.858 6.843 7.712 1.00 93.19 550 ASP A CA 1
ATOM 4247 C C . ASP A 1 550 ? 3.028 5.688 8.297 1.00 93.19 550 ASP A C 1
ATOM 4249 O O . ASP A 1 550 ? 2.311 5.866 9.284 1.00 93.19 550 ASP A O 1
ATOM 4253 N N . MET A 1 551 ? 3.146 4.483 7.725 1.00 89.81 551 MET A N 1
ATOM 4254 C CA . MET A 1 551 ? 2.414 3.304 8.203 1.00 89.81 551 MET A CA 1
ATOM 4255 C C . MET A 1 551 ? 2.884 2.834 9.591 1.00 89.81 551 MET A C 1
ATOM 4257 O O . MET A 1 551 ? 2.040 2.587 10.451 1.00 89.81 551 MET A O 1
ATOM 4261 N N . ASP A 1 552 ? 4.194 2.778 9.868 1.00 90.94 552 ASP A N 1
ATOM 4262 C CA . ASP A 1 552 ? 4.689 2.512 11.235 1.00 90.94 552 ASP A CA 1
ATOM 4263 C C . ASP A 1 552 ? 4.184 3.587 12.223 1.00 90.94 552 ASP A C 1
ATOM 4265 O O . ASP A 1 552 ? 3.793 3.267 13.347 1.00 90.94 552 ASP A O 1
ATOM 4269 N N . GLY A 1 553 ? 4.131 4.855 11.798 1.00 92.62 553 GLY A N 1
ATOM 4270 C CA . GLY A 1 553 ? 3.618 5.974 12.591 1.00 92.62 553 GLY A CA 1
ATOM 4271 C C . GLY A 1 553 ? 2.124 5.869 12.910 1.00 92.62 553 GLY A C 1
ATOM 4272 O O . GLY A 1 553 ? 1.715 6.198 14.025 1.00 92.62 553 GLY A O 1
ATOM 4273 N N . LEU A 1 554 ? 1.306 5.371 11.974 1.00 87.94 554 LEU A N 1
ATOM 4274 C CA . LEU A 1 554 ? -0.099 5.029 12.229 1.00 87.94 554 LEU A CA 1
ATOM 4275 C C . LEU A 1 554 ? -0.218 3.870 13.232 1.00 87.94 554 LEU A C 1
ATOM 4277 O O . LEU A 1 554 ? -1.029 3.961 14.152 1.00 87.94 554 LEU A O 1
ATOM 4281 N N . LEU A 1 555 ? 0.611 2.824 13.113 1.00 88.12 555 LEU A N 1
ATOM 4282 C CA . LEU A 1 555 ? 0.589 1.689 14.047 1.00 88.12 555 LEU A CA 1
ATOM 4283 C C . LEU A 1 555 ? 1.065 2.045 15.465 1.00 88.12 555 LEU A C 1
ATOM 4285 O O . LEU A 1 555 ? 0.526 1.494 16.424 1.00 88.12 555 LEU A O 1
ATOM 4289 N N . SER A 1 556 ? 2.036 2.952 15.637 1.00 88.50 556 SER A N 1
ATOM 4290 C CA . SER A 1 556 ? 2.436 3.411 16.983 1.00 88.50 556 SER A CA 1
ATOM 4291 C C . SER A 1 556 ? 1.305 4.199 17.639 1.00 88.50 556 SER A C 1
ATOM 4293 O O . SER A 1 556 ? 0.832 3.834 18.715 1.00 88.50 556 SER A O 1
ATOM 4295 N N . LYS A 1 557 ? 0.757 5.192 16.920 1.00 87.31 557 LYS A N 1
ATOM 4296 C CA . LYS A 1 557 ? -0.397 5.980 17.380 1.00 87.31 557 LYS A CA 1
ATOM 4297 C C . LYS A 1 557 ? -1.601 5.098 17.716 1.00 87.31 557 LYS A C 1
ATOM 4299 O O . LYS A 1 557 ? -2.279 5.358 18.706 1.00 87.31 557 LYS A O 1
ATOM 4304 N N . SER A 1 558 ? -1.863 4.038 16.945 1.00 79.81 558 SER A N 1
ATOM 4305 C CA . SER A 1 558 ? -2.956 3.107 17.244 1.00 79.81 558 SER A CA 1
ATOM 4306 C C . SER A 1 558 ? -2.659 2.185 18.434 1.00 79.81 558 SER A C 1
ATOM 4308 O O . SER A 1 558 ? -3.569 1.901 19.215 1.00 79.81 558 SER A O 1
ATOM 4310 N N . ALA A 1 559 ? -1.404 1.774 18.641 1.00 75.25 559 ALA A N 1
ATOM 4311 C CA . ALA A 1 559 ? -0.979 0.989 19.802 1.00 75.25 559 ALA A CA 1
ATOM 4312 C C . ALA A 1 559 ? -1.054 1.772 21.125 1.00 75.25 559 ALA A C 1
ATOM 4314 O O . ALA A 1 559 ? -1.329 1.178 22.169 1.00 75.25 559 ALA A O 1
ATOM 4315 N N . GLU A 1 560 ? -0.817 3.082 21.067 1.00 80.69 560 GLU A N 1
ATOM 4316 C CA . GLU A 1 560 ? -0.946 4.035 22.178 1.00 80.69 560 GLU A CA 1
ATOM 4317 C C . GLU A 1 560 ? -2.400 4.505 22.387 1.00 80.69 560 GLU A C 1
ATOM 4319 O O . GLU A 1 560 ? -2.744 5.013 23.454 1.00 80.69 560 GLU A O 1
ATOM 4324 N N . SER A 1 561 ? -3.273 4.319 21.388 1.00 81.31 561 SER A N 1
ATOM 4325 C CA . SER A 1 561 ? -4.661 4.785 21.430 1.00 81.31 561 SER A CA 1
ATOM 4326 C C . SER A 1 561 ? -5.528 4.071 22.473 1.00 81.31 561 SER A C 1
ATOM 4328 O O . SER A 1 561 ? -5.322 2.909 22.845 1.00 81.31 561 SER A O 1
ATOM 4330 N N . SER A 1 562 ? -6.607 4.745 22.869 1.00 84.94 562 SER A N 1
ATOM 4331 C CA . SER A 1 562 ? -7.643 4.212 23.755 1.00 84.94 562 SER A CA 1
ATOM 4332 C C . SER A 1 562 ? -8.335 2.946 23.221 1.00 84.94 562 SER A C 1
ATOM 4334 O O . SER A 1 562 ? -8.922 2.224 24.024 1.00 84.94 562 SER A O 1
ATOM 4336 N N . ALA A 1 563 ? -8.202 2.599 21.933 1.00 87.38 563 ALA A N 1
ATOM 4337 C CA . ALA A 1 563 ? -8.676 1.328 21.374 1.00 87.38 563 ALA A CA 1
ATOM 4338 C C . ALA A 1 563 ? -7.996 0.117 22.041 1.00 87.38 563 ALA A C 1
ATOM 4340 O O . ALA A 1 563 ? -8.658 -0.836 22.457 1.00 87.38 563 ALA A O 1
ATOM 4341 N N . GLY A 1 564 ? -6.668 0.173 22.204 1.00 88.81 564 GLY A N 1
ATOM 4342 C CA . GLY A 1 564 ? -5.885 -0.886 22.850 1.00 88.81 564 GLY A CA 1
ATOM 4343 C C . GLY A 1 564 ? -6.111 -0.969 24.363 1.00 88.81 564 GLY A C 1
ATOM 4344 O O . GLY A 1 564 ? -5.945 -2.034 24.959 1.00 88.81 564 GLY A O 1
ATOM 4345 N N . LEU A 1 565 ? -6.527 0.135 24.992 1.00 91.12 565 LEU A N 1
ATOM 4346 C CA . LEU A 1 565 ? -6.954 0.154 26.394 1.00 91.12 565 LEU A CA 1
ATOM 4347 C C . LEU A 1 565 ? -8.362 -0.436 26.554 1.00 91.12 565 LEU A C 1
ATOM 4349 O O . LEU A 1 565 ? -8.563 -1.277 27.429 1.00 91.12 565 LEU A O 1
ATOM 4353 N N . ALA A 1 566 ? -9.307 -0.076 25.679 1.00 93.38 566 ALA A N 1
ATOM 4354 C CA . ALA A 1 566 ? -10.652 -0.649 25.653 1.00 93.38 566 ALA A CA 1
ATOM 4355 C C . ALA A 1 566 ? -10.615 -2.173 25.450 1.00 93.38 566 ALA A C 1
ATOM 4357 O O . ALA A 1 566 ? -11.252 -2.897 26.211 1.00 93.38 566 ALA A O 1
ATOM 4358 N N . GLU A 1 567 ? -9.793 -2.674 24.519 1.00 94.31 567 GLU A N 1
ATOM 4359 C CA . GLU A 1 567 ? -9.580 -4.113 24.297 1.00 94.31 567 GLU A CA 1
ATOM 4360 C C . GLU A 1 567 ? -9.154 -4.846 25.585 1.00 94.31 567 GLU A C 1
ATOM 4362 O O . GLU A 1 567 ? -9.773 -5.840 25.974 1.00 94.31 567 GLU A O 1
ATOM 4367 N N . ARG A 1 568 ? -8.151 -4.323 26.308 1.00 94.31 568 ARG A N 1
ATOM 4368 C CA . ARG A 1 568 ? -7.698 -4.892 27.595 1.00 94.31 568 ARG A CA 1
ATOM 4369 C C . ARG A 1 568 ? -8.792 -4.849 28.663 1.00 94.31 568 ARG A C 1
ATOM 4371 O O . ARG A 1 568 ? -8.925 -5.802 29.435 1.00 94.31 568 ARG A O 1
ATOM 4378 N N . THR A 1 569 ? -9.574 -3.771 28.707 1.00 95.69 569 THR A N 1
ATOM 4379 C CA . THR A 1 569 ? -10.691 -3.610 29.645 1.00 95.69 569 THR A CA 1
ATOM 4380 C C . THR A 1 569 ? -11.804 -4.613 29.354 1.00 95.69 569 THR A C 1
ATOM 4382 O O . THR A 1 569 ? -12.202 -5.335 30.266 1.00 95.69 569 THR A O 1
ATOM 4385 N N . PHE A 1 570 ? -12.243 -4.756 28.101 1.00 96.94 570 PHE A N 1
ATOM 4386 C CA . PHE A 1 570 ? -13.222 -5.766 27.677 1.00 96.94 570 PHE A CA 1
ATOM 4387 C C . PHE A 1 570 ? -12.779 -7.186 28.034 1.00 96.94 570 PHE A C 1
ATOM 4389 O O . PHE A 1 570 ? -13.555 -7.962 28.591 1.00 96.94 570 PHE A O 1
ATOM 4396 N N . GLU A 1 571 ? -11.514 -7.510 27.775 1.00 97.06 571 GLU A N 1
ATOM 4397 C CA . GLU A 1 571 ? -10.919 -8.803 28.107 1.00 97.06 571 GLU A CA 1
ATOM 4398 C C . GLU A 1 571 ? -10.874 -9.023 29.635 1.00 97.06 571 GLU A C 1
ATOM 4400 O O . GLU A 1 571 ? -11.092 -10.135 30.112 1.00 97.06 571 GLU A O 1
ATOM 4405 N N . SER A 1 572 ? -10.708 -7.968 30.442 1.00 97.00 572 SER A N 1
ATOM 4406 C CA . SER A 1 572 ? -10.858 -8.062 31.902 1.00 97.00 572 SER A CA 1
ATOM 4407 C C . SER A 1 572 ? -12.307 -8.235 32.357 1.00 97.00 572 SER A C 1
ATOM 4409 O O . SER A 1 572 ? -12.571 -9.081 33.211 1.00 97.00 572 SER A O 1
ATOM 4411 N N . LYS A 1 573 ? -13.259 -7.504 31.766 1.00 97.81 573 LYS A N 1
ATOM 4412 C CA . LYS A 1 573 ? -14.693 -7.626 32.078 1.00 97.81 573 LYS A CA 1
ATOM 4413 C C . LYS A 1 573 ? -15.247 -9.002 31.710 1.00 97.81 573 LYS A C 1
ATOM 4415 O O . LYS A 1 573 ? -16.037 -9.550 32.474 1.00 97.81 573 LYS A O 1
ATOM 4420 N N . ARG A 1 574 ? -14.765 -9.608 30.617 1.00 97.81 574 ARG A N 1
ATOM 4421 C CA . ARG A 1 574 ? -15.049 -11.007 30.252 1.00 97.81 574 ARG A CA 1
ATOM 4422 C C . ARG A 1 574 ? -14.647 -11.975 31.368 1.00 97.81 574 ARG A C 1
ATOM 4424 O O . ARG A 1 574 ? -15.441 -12.835 31.735 1.00 97.81 574 ARG A O 1
ATOM 4431 N N . ARG A 1 575 ? -13.439 -11.829 31.925 1.00 97.88 575 ARG A N 1
ATOM 4432 C CA . ARG A 1 575 ? -12.935 -12.689 33.015 1.00 97.88 575 ARG A CA 1
ATOM 4433 C C . ARG A 1 575 ? -13.656 -12.457 34.341 1.00 97.88 575 ARG A C 1
ATOM 4435 O O . ARG A 1 575 ? -13.898 -13.415 35.067 1.00 97.88 575 ARG A O 1
ATOM 4442 N N . ASP A 1 576 ? -14.015 -11.215 34.656 1.00 97.81 576 ASP A N 1
ATOM 4443 C CA . ASP A 1 576 ? -14.805 -10.910 35.854 1.00 97.81 576 ASP A CA 1
ATOM 4444 C C . ASP A 1 576 ? -16.213 -11.520 35.759 1.00 97.81 576 ASP A C 1
ATOM 4446 O O . ASP A 1 576 ? -16.641 -12.207 36.683 1.00 97.81 576 ASP A O 1
ATOM 4450 N N . PHE A 1 577 ? -16.879 -11.414 34.603 1.00 98.31 577 PHE A N 1
ATOM 4451 C CA . PHE A 1 577 ? -18.168 -12.078 34.383 1.00 98.31 577 PHE A CA 1
ATOM 4452 C C . PHE A 1 577 ? -18.059 -13.615 34.384 1.00 98.31 577 PHE A C 1
ATOM 4454 O O . PHE A 1 577 ? -18.929 -14.281 34.934 1.00 98.31 577 PHE A O 1
ATOM 4461 N N . GLN A 1 578 ? -16.969 -14.204 33.871 1.00 98.12 578 GLN A N 1
ATOM 4462 C CA . GLN A 1 578 ? -16.710 -15.647 34.024 1.00 98.12 578 GLN A CA 1
ATOM 4463 C C . GLN A 1 578 ? -16.630 -16.063 35.506 1.00 98.12 578 GLN A C 1
ATOM 4465 O O . GLN A 1 578 ? -17.263 -17.041 35.894 1.00 98.12 578 GLN A O 1
ATOM 4470 N N . ARG A 1 579 ? -15.933 -15.298 36.358 1.00 98.12 579 ARG A N 1
ATOM 4471 C CA . ARG A 1 579 ? -15.863 -15.569 37.810 1.00 98.12 579 ARG A CA 1
ATOM 4472 C C . ARG A 1 579 ? -17.223 -15.451 38.497 1.00 98.12 579 ARG A C 1
ATOM 4474 O O . ARG A 1 579 ? -17.510 -16.224 39.406 1.00 98.12 579 ARG A O 1
ATOM 4481 N N . PHE A 1 580 ? -18.058 -14.500 38.083 1.00 97.88 580 PHE A N 1
ATOM 4482 C CA . PHE A 1 580 ? -19.442 -14.396 38.553 1.00 97.88 580 PHE A CA 1
ATOM 4483 C C . PHE A 1 580 ? -20.261 -15.634 38.151 1.00 97.88 580 PHE A C 1
ATOM 4485 O O . PHE A 1 580 ? -20.864 -16.271 39.009 1.00 97.88 580 PHE A O 1
ATOM 4492 N N . LEU A 1 581 ? -20.216 -16.046 36.879 1.00 98.12 581 LEU A N 1
ATOM 4493 C CA . LEU A 1 581 ? -20.926 -17.240 36.400 1.00 98.12 581 LEU A CA 1
ATOM 4494 C C . LEU A 1 581 ? -20.473 -18.526 37.114 1.00 98.12 581 LEU A C 1
ATOM 4496 O O . LEU A 1 581 ? -21.314 -19.356 37.450 1.00 98.12 581 LEU A O 1
ATOM 4500 N N . GLU A 1 582 ? -19.174 -18.689 37.383 1.00 97.62 582 GLU A N 1
ATOM 4501 C CA . GLU A 1 582 ? -18.640 -19.830 38.148 1.00 97.62 582 GLU A CA 1
ATOM 4502 C C . GLU A 1 582 ? -19.160 -19.837 39.596 1.00 97.62 582 GLU A C 1
ATOM 4504 O O . GLU A 1 582 ? -19.644 -20.865 40.069 1.00 97.62 582 GLU A O 1
ATOM 4509 N N . ARG A 1 583 ? -19.164 -18.683 40.277 1.00 96.75 583 ARG A N 1
ATOM 4510 C CA . ARG A 1 583 ? -19.664 -18.564 41.659 1.00 96.75 583 ARG A CA 1
ATOM 4511 C C . ARG A 1 583 ? -21.184 -18.748 41.753 1.00 96.75 583 ARG A C 1
ATOM 4513 O O . ARG A 1 583 ? -21.656 -19.456 42.641 1.00 96.75 583 ARG A O 1
ATOM 4520 N N . VAL A 1 584 ? -21.955 -18.218 40.799 1.00 96.00 584 VAL A N 1
ATOM 4521 C CA . VAL A 1 584 ? -23.412 -18.445 40.709 1.00 96.00 584 VAL A CA 1
ATOM 4522 C C . VAL A 1 584 ? -23.737 -19.910 40.408 1.00 96.00 584 VAL A C 1
ATOM 4524 O O . VAL A 1 584 ? -24.644 -20.468 41.029 1.00 96.00 584 VAL A O 1
ATOM 4527 N N . LYS A 1 585 ? -22.990 -20.565 39.507 1.00 96.31 585 LYS A N 1
ATOM 4528 C CA . LYS A 1 585 ? -23.157 -21.995 39.206 1.00 96.31 585 LYS A CA 1
ATOM 4529 C C . LYS A 1 585 ? -23.064 -22.845 40.472 1.00 96.31 585 LYS A C 1
ATOM 4531 O O . LYS A 1 585 ? -23.923 -23.700 40.683 1.00 96.31 585 LYS A O 1
ATOM 4536 N N . ASP A 1 586 ? -22.055 -22.606 41.308 1.00 95.81 586 ASP A N 1
ATOM 4537 C CA . ASP A 1 586 ? -21.874 -23.363 42.547 1.00 95.81 586 ASP A CA 1
ATOM 4538 C C . ASP A 1 586 ? -22.899 -22.966 43.631 1.00 95.81 586 ASP A C 1
ATOM 4540 O O . ASP A 1 586 ? -23.473 -23.867 44.250 1.00 95.81 586 ASP A O 1
ATOM 4544 N N . LYS A 1 587 ? -23.250 -21.671 43.782 1.00 94.81 587 LYS A N 1
ATOM 4545 C CA . LYS A 1 587 ? -24.330 -21.186 44.684 1.00 94.81 587 LYS A CA 1
ATOM 4546 C C . LYS A 1 587 ? -25.674 -21.884 44.394 1.00 94.81 587 LYS A C 1
ATOM 4548 O O . LYS A 1 587 ? -26.384 -22.257 45.325 1.00 94.81 587 LYS A O 1
ATOM 4553 N N . TYR A 1 588 ? -25.996 -22.141 43.120 1.00 94.69 588 TYR A N 1
ATOM 4554 C CA . TYR A 1 588 ? -27.265 -22.758 42.687 1.00 94.69 588 TYR A CA 1
ATOM 4555 C C . TYR A 1 588 ? -27.212 -24.262 42.390 1.00 94.69 588 TYR A C 1
ATOM 4557 O O . TYR A 1 588 ? -28.215 -24.849 41.985 1.00 94.69 588 TYR A O 1
ATOM 4565 N N . LYS A 1 589 ? -26.084 -24.931 42.641 1.00 94.38 589 LYS A N 1
ATOM 4566 C CA . LYS A 1 589 ? -25.937 -26.380 42.413 1.00 94.38 589 LYS A CA 1
ATOM 4567 C C . LYS A 1 589 ? -26.774 -27.247 43.366 1.00 94.38 589 LYS A C 1
ATOM 4569 O O . LYS A 1 589 ? -27.060 -28.396 43.044 1.00 94.38 589 LYS A O 1
ATOM 4574 N N . ILE A 1 590 ? -27.132 -26.708 44.535 1.00 87.12 590 ILE A N 1
ATOM 4575 C CA . ILE A 1 590 ? -27.779 -27.441 45.640 1.00 87.12 590 ILE A CA 1
ATOM 4576 C C . ILE A 1 590 ? -29.281 -27.112 45.761 1.00 87.12 590 ILE A C 1
ATOM 4578 O O . ILE A 1 590 ? -30.059 -27.968 46.173 1.00 87.12 590 ILE A O 1
ATOM 4582 N N . SER A 1 591 ? -29.708 -25.899 45.388 1.00 80.31 591 SER A N 1
ATOM 4583 C CA . SER A 1 591 ? -31.079 -25.408 45.606 1.00 80.31 591 SER A CA 1
ATOM 4584 C C . SER A 1 591 ? -31.874 -25.348 44.297 1.00 80.31 591 SER A C 1
ATOM 4586 O O . SER A 1 591 ? -31.781 -24.379 43.546 1.00 80.31 591 SER A O 1
ATOM 4588 N N . SER A 1 592 ? -32.622 -26.415 43.996 1.00 66.81 592 SER A N 1
ATOM 4589 C CA . SER A 1 592 ? -33.189 -26.665 42.658 1.00 66.81 592 SER A CA 1
ATOM 4590 C C . SER A 1 592 ? -34.682 -27.037 42.627 1.00 66.81 592 SER A C 1
ATOM 4592 O O . SER A 1 592 ? -35.164 -27.501 41.596 1.00 66.81 592 SER A O 1
ATOM 4594 N N . SER A 1 593 ? -35.426 -26.841 43.727 1.00 79.62 593 SER A N 1
ATOM 4595 C CA . SER A 1 593 ? -36.804 -27.359 43.877 1.00 79.62 593 SER A CA 1
ATOM 4596 C C . SER A 1 593 ? -37.858 -26.368 44.416 1.00 79.62 593 SER A C 1
ATOM 4598 O O . SER A 1 593 ? -38.974 -26.792 44.725 1.00 79.62 593 SER A O 1
ATOM 4600 N N . SER A 1 594 ? -37.558 -25.070 44.542 1.00 87.75 594 SER A N 1
ATOM 4601 C CA . SER A 1 594 ? -38.564 -24.047 44.889 1.00 87.75 594 SER A CA 1
ATOM 4602 C C . SER A 1 594 ? -39.218 -23.452 43.636 1.00 87.75 594 SER A C 1
ATOM 4604 O O . SER A 1 594 ? -38.597 -23.388 42.574 1.00 87.75 594 SER A O 1
ATOM 4606 N N . LYS A 1 595 ? -40.466 -22.970 43.755 1.00 90.00 595 LYS A N 1
ATOM 4607 C CA . LYS A 1 595 ? -41.155 -22.251 42.661 1.00 90.00 595 LYS A CA 1
ATOM 4608 C C . LYS A 1 595 ? -40.422 -20.965 42.275 1.00 90.00 595 LYS A C 1
ATOM 4610 O O . LYS A 1 595 ? -40.382 -20.586 41.109 1.00 90.00 595 LYS A O 1
ATOM 4615 N N . ASP A 1 596 ? -39.807 -20.322 43.257 1.00 92.06 596 ASP A N 1
ATOM 4616 C CA . ASP A 1 596 ? -39.062 -19.074 43.100 1.00 92.06 596 ASP A CA 1
ATOM 4617 C C . ASP A 1 596 ? -37.806 -19.293 42.246 1.00 92.06 596 ASP A C 1
ATOM 4619 O O . ASP A 1 596 ? -37.408 -18.407 41.494 1.00 92.06 596 ASP A O 1
ATOM 4623 N N . GLY A 1 597 ? -37.245 -20.510 42.256 1.00 93.38 597 GLY A N 1
ATOM 4624 C CA . GLY A 1 597 ? -36.131 -20.913 41.397 1.00 93.38 597 GLY A CA 1
ATOM 4625 C C . GLY A 1 597 ? -36.416 -20.786 39.895 1.00 93.38 597 GLY A C 1
ATOM 4626 O O . GLY A 1 597 ? -35.504 -20.456 39.139 1.00 93.38 597 GLY A O 1
ATOM 4627 N N . GLU A 1 598 ? -37.666 -20.957 39.448 1.00 95.19 598 GLU A N 1
ATOM 4628 C CA . GLU A 1 598 ? -38.050 -20.715 38.047 1.00 95.19 598 GLU A CA 1
ATOM 4629 C C . GLU A 1 598 ? -38.051 -19.212 37.716 1.00 95.19 598 GLU A C 1
ATOM 4631 O O . GLU A 1 598 ? -37.591 -18.796 36.648 1.00 95.19 598 GLU A O 1
ATOM 4636 N N . GLN A 1 599 ? -38.494 -18.371 38.656 1.00 96.06 599 GLN A N 1
ATOM 4637 C CA . GLN A 1 599 ? -38.478 -16.916 38.485 1.00 96.06 599 GLN A CA 1
ATOM 4638 C C . GLN A 1 599 ? -37.047 -16.361 38.518 1.00 96.06 599 GLN A C 1
ATOM 4640 O O . GLN A 1 599 ? -36.684 -15.559 37.655 1.00 96.06 599 GLN A O 1
ATOM 4645 N N . VAL A 1 600 ? -36.204 -16.844 39.440 1.00 96.12 600 VAL A N 1
ATOM 4646 C CA . VAL A 1 600 ? -34.773 -16.500 39.501 1.00 96.12 600 VAL A CA 1
ATOM 4647 C C . VAL A 1 600 ? -34.052 -16.986 38.241 1.00 96.12 600 VAL A C 1
ATOM 4649 O O . VAL A 1 600 ? -33.287 -16.219 37.664 1.00 96.12 600 VAL A O 1
ATOM 4652 N N . LEU A 1 601 ? -34.345 -18.189 37.725 1.00 96.31 601 LEU A N 1
ATOM 4653 C CA . LEU A 1 601 ? -33.825 -18.649 36.429 1.00 96.31 601 LEU A CA 1
ATOM 4654 C C . LEU A 1 601 ? -34.208 -17.693 35.291 1.00 96.31 601 LEU A C 1
ATOM 4656 O O . LEU A 1 601 ? -33.358 -17.350 34.466 1.00 96.31 601 LEU A O 1
ATOM 4660 N N . ARG A 1 602 ? -35.464 -17.236 35.238 1.00 97.38 602 ARG A N 1
ATOM 4661 C CA . ARG A 1 602 ? -35.928 -16.300 34.203 1.00 97.38 602 ARG A CA 1
ATOM 4662 C C . ARG A 1 602 ? -35.213 -14.948 34.286 1.00 97.38 602 ARG A C 1
ATOM 4664 O O . ARG A 1 602 ? -34.791 -14.435 33.251 1.00 97.38 602 ARG A O 1
ATOM 4671 N N . GLN A 1 603 ? -35.028 -14.396 35.487 1.00 97.88 603 GLN A N 1
ATOM 4672 C CA . GLN A 1 603 ? -34.264 -13.154 35.671 1.00 97.88 603 GLN A CA 1
ATOM 4673 C C . GLN A 1 603 ? -32.763 -13.353 35.398 1.00 97.88 603 GLN A C 1
ATOM 4675 O O . GLN A 1 603 ? -32.137 -12.478 34.805 1.00 97.88 603 GLN A O 1
ATOM 4680 N N . PHE A 1 604 ? -32.188 -14.511 35.726 1.00 98.06 604 PHE A N 1
ATOM 4681 C CA . PHE A 1 604 ? -30.779 -14.809 35.457 1.00 98.06 604 PHE A CA 1
ATOM 4682 C C . PHE A 1 604 ? -30.489 -14.973 33.958 1.00 98.06 604 PHE A C 1
ATOM 4684 O O . PHE A 1 604 ? -29.480 -14.461 33.470 1.00 98.06 604 PHE A O 1
ATOM 4691 N N . LYS A 1 605 ? -31.401 -15.602 33.197 1.00 98.31 605 LYS A N 1
ATOM 4692 C CA . LYS A 1 605 ? -31.354 -15.610 31.722 1.00 98.31 605 LYS A CA 1
ATOM 4693 C C . LYS A 1 605 ? -31.375 -14.191 31.161 1.00 98.31 605 LYS A C 1
ATOM 4695 O O . LYS A 1 605 ? -30.483 -13.847 30.392 1.00 98.31 605 LYS A O 1
ATOM 4700 N N . ARG A 1 606 ? -32.341 -13.370 31.594 1.00 98.19 606 ARG A N 1
ATOM 4701 C CA . ARG A 1 606 ? -32.491 -11.960 31.189 1.00 98.19 606 ARG A CA 1
ATOM 4702 C C . ARG A 1 606 ? -31.221 -11.152 31.483 1.00 98.19 606 ARG A C 1
ATOM 4704 O O . ARG A 1 606 ? -30.724 -10.461 30.600 1.00 98.19 606 ARG A O 1
ATOM 4711 N N . PHE A 1 607 ? -30.624 -11.332 32.663 1.00 98.38 607 PHE A N 1
ATOM 4712 C CA . PHE A 1 607 ? -29.365 -10.685 33.045 1.00 98.38 607 PHE A CA 1
ATOM 4713 C C . PHE A 1 607 ? -28.193 -11.111 32.149 1.00 98.38 607 PHE A C 1
ATOM 4715 O O . PHE A 1 607 ? -27.446 -10.265 31.658 1.00 98.38 607 PHE A O 1
ATOM 4722 N N . CYS A 1 608 ? -28.062 -12.413 31.866 1.00 98.50 608 CYS A N 1
ATOM 4723 C CA . CYS A 1 608 ? -27.037 -12.926 30.955 1.00 98.50 608 CYS A CA 1
ATOM 4724 C C . CYS A 1 608 ? -27.233 -12.422 29.517 1.00 98.50 608 CYS A C 1
ATOM 4726 O O . CYS A 1 608 ? -26.266 -11.981 28.902 1.00 98.50 608 CYS A O 1
ATOM 4728 N N . GLN A 1 609 ? -28.462 -12.441 28.990 1.00 98.38 609 GLN A N 1
ATOM 4729 C CA . GLN A 1 609 ? -28.799 -11.907 27.662 1.00 98.38 609 GLN A CA 1
ATOM 4730 C C . GLN A 1 609 ? -28.435 -10.421 27.561 1.00 98.38 609 GLN A C 1
ATOM 4732 O O . GLN A 1 609 ? -27.743 -10.016 26.628 1.00 98.38 609 GLN A O 1
ATOM 4737 N N . ASN A 1 610 ? -28.820 -9.623 28.559 1.00 98.06 610 ASN A N 1
ATOM 4738 C CA . ASN A 1 610 ? -28.526 -8.195 28.608 1.00 98.06 610 ASN A CA 1
ATOM 4739 C C . ASN A 1 610 ? -27.009 -7.921 28.692 1.00 98.06 610 ASN A C 1
ATOM 4741 O O . ASN A 1 610 ? -26.495 -7.138 27.892 1.00 98.06 610 ASN A O 1
ATOM 4745 N N . TRP A 1 611 ? -26.252 -8.642 29.531 1.00 98.38 611 TRP A N 1
ATOM 4746 C CA . TRP A 1 611 ? -24.782 -8.544 29.564 1.00 98.38 611 TRP A CA 1
ATOM 4747 C C . TRP A 1 611 ? -24.137 -8.913 28.216 1.00 98.38 611 TRP A C 1
ATOM 4749 O O . TRP A 1 611 ? -23.291 -8.184 27.695 1.00 98.38 611 TRP A O 1
ATOM 4759 N N . LEU A 1 612 ? -24.560 -10.028 27.611 1.00 98.31 612 LEU A N 1
ATOM 4760 C CA . LEU A 1 612 ? -24.036 -10.515 26.328 1.00 98.31 612 LEU A CA 1
ATOM 4761 C C . LEU A 1 612 ? -24.407 -9.595 25.157 1.00 98.31 612 LEU A C 1
ATOM 4763 O O . LEU A 1 612 ? -23.689 -9.559 24.156 1.00 98.31 612 LEU A O 1
ATOM 4767 N N . LYS A 1 613 ? -25.497 -8.833 25.274 1.00 97.88 613 LYS A N 1
ATOM 4768 C CA . LYS A 1 613 ? -25.899 -7.786 24.328 1.00 97.88 613 LYS A CA 1
ATOM 4769 C C . LYS A 1 613 ? -24.999 -6.552 24.418 1.00 97.88 613 LYS A C 1
ATOM 4771 O O . LYS A 1 613 ? -24.603 -6.045 23.375 1.00 97.88 613 LYS A O 1
ATOM 4776 N N . VAL A 1 614 ? -24.586 -6.129 25.618 1.00 98.00 614 VAL A N 1
ATOM 4777 C CA . VAL A 1 614 ? -23.527 -5.106 25.764 1.00 98.00 614 VAL A CA 1
ATOM 4778 C C . VAL A 1 614 ? -22.204 -5.626 25.197 1.00 98.00 614 VAL A C 1
ATOM 4780 O O . VAL A 1 614 ? -21.529 -4.932 24.444 1.00 98.00 614 VAL A O 1
ATOM 4783 N N . PHE A 1 615 ? -21.837 -6.872 25.501 1.00 97.88 615 PHE A N 1
ATOM 4784 C CA . PHE A 1 615 ? -20.564 -7.455 25.066 1.00 97.88 615 PHE A CA 1
ATOM 4785 C C . PHE A 1 615 ? -20.465 -7.685 23.543 1.00 97.88 615 PHE A C 1
ATOM 4787 O O . PHE A 1 615 ? -19.362 -7.746 22.999 1.00 97.88 615 PHE A O 1
ATOM 4794 N N . GLN A 1 616 ? -21.594 -7.742 22.828 1.00 97.56 616 GLN A N 1
ATOM 4795 C CA . GLN A 1 616 ? -21.630 -7.730 21.358 1.00 97.56 616 GLN A CA 1
ATOM 4796 C C . GLN A 1 616 ? -21.071 -6.430 20.752 1.00 97.56 616 GLN A C 1
ATOM 4798 O O . GLN A 1 616 ? -20.575 -6.468 19.622 1.00 97.56 616 GLN A O 1
ATOM 4803 N N . GLU A 1 617 ? -21.096 -5.314 21.495 1.00 97.31 617 GLU A N 1
ATOM 4804 C CA . GLU A 1 617 ? -20.527 -4.022 21.078 1.00 97.31 617 GLU A CA 1
ATOM 4805 C C . GLU A 1 617 ? -18.988 -4.023 21.045 1.00 97.31 617 GLU A C 1
ATOM 4807 O O . GLU A 1 617 ? -18.373 -3.197 20.369 1.00 97.31 617 GLU A O 1
ATOM 4812 N N . CYS A 1 618 ? -18.351 -4.995 21.708 1.00 96.19 618 CYS A N 1
ATOM 4813 C CA . CYS A 1 618 ? -16.906 -5.248 21.680 1.00 96.19 618 CYS A CA 1
ATOM 4814 C C . CYS A 1 618 ? -16.453 -5.899 20.348 1.00 96.19 618 CYS A C 1
ATOM 4816 O O . CYS A 1 618 ? -15.624 -6.816 20.341 1.00 96.19 618 CYS A O 1
ATOM 4818 N N . SER A 1 619 ? -17.036 -5.475 19.224 1.00 95.25 619 SER A N 1
ATOM 4819 C CA . SER A 1 619 ? -16.697 -5.869 17.852 1.00 95.25 619 SER A CA 1
ATOM 4820 C C . SER A 1 619 ? -16.096 -4.683 17.100 1.00 95.25 619 SER A C 1
ATOM 4822 O O . SER A 1 619 ? -16.463 -3.547 17.378 1.00 95.25 619 SER A O 1
ATOM 4824 N N . ILE A 1 620 ? -15.241 -4.939 16.102 1.00 93.50 620 ILE A N 1
ATOM 4825 C CA . ILE A 1 620 ? -14.759 -3.909 15.158 1.00 93.50 620 ILE A CA 1
ATOM 4826 C C . ILE A 1 620 ? -15.907 -3.337 14.309 1.00 93.50 620 ILE A C 1
ATOM 4828 O O . ILE A 1 620 ? -15.816 -2.208 13.830 1.00 93.50 620 ILE A O 1
ATOM 4832 N N . ASP A 1 621 ? -17.012 -4.071 14.158 1.00 94.31 621 ASP A N 1
ATOM 4833 C CA . ASP A 1 621 ? -18.249 -3.486 13.652 1.00 94.31 621 ASP A CA 1
ATOM 4834 C C . ASP A 1 621 ? -19.480 -4.002 14.412 1.00 94.31 621 ASP A C 1
ATOM 4836 O O . ASP A 1 621 ? -20.059 -5.024 14.038 1.00 94.31 621 ASP A O 1
ATOM 4840 N N . PRO A 1 622 ? -19.911 -3.313 15.485 1.00 94.94 622 PRO A N 1
ATOM 4841 C CA . PRO A 1 622 ? -20.991 -3.776 16.350 1.00 94.94 622 PRO A CA 1
ATOM 4842 C C . PRO A 1 622 ? -22.382 -3.674 15.706 1.00 94.94 622 PRO A C 1
ATOM 4844 O O . PRO A 1 622 ? -23.354 -4.127 16.302 1.00 94.94 622 PRO A O 1
ATOM 4847 N N . ILE A 1 623 ? -22.486 -3.081 14.510 1.00 94.31 623 ILE A N 1
ATOM 4848 C CA . ILE A 1 623 ? -23.746 -2.904 13.780 1.00 94.31 623 ILE A CA 1
ATOM 4849 C C . ILE A 1 623 ? -23.981 -4.075 12.820 1.00 94.31 623 ILE A C 1
ATOM 4851 O O . ILE A 1 623 ? -24.972 -4.787 12.966 1.00 94.31 623 ILE A O 1
ATOM 4855 N N . ASN A 1 624 ? -23.075 -4.310 11.861 1.00 95.75 624 ASN A N 1
ATOM 4856 C CA . ASN A 1 624 ? -23.264 -5.365 10.854 1.00 95.75 624 ASN A CA 1
ATOM 4857 C C . ASN A 1 624 ? -22.696 -6.723 11.302 1.00 95.75 624 ASN A C 1
ATOM 4859 O O . ASN A 1 624 ? -23.194 -7.772 10.890 1.00 95.75 624 ASN A O 1
ATOM 4863 N N . HIS A 1 625 ? -21.678 -6.717 12.171 1.00 96.19 625 HIS A N 1
ATOM 4864 C CA . HIS A 1 625 ? -20.991 -7.916 12.661 1.00 96.19 625 HIS A CA 1
ATOM 4865 C C . HIS A 1 625 ? -20.843 -7.922 14.203 1.00 96.19 625 HIS A C 1
ATOM 4867 O O . HIS A 1 625 ? -19.724 -8.021 14.723 1.00 96.19 625 HIS A O 1
ATOM 4873 N N . PRO A 1 626 ? -21.955 -7.820 14.966 1.00 96.62 626 PRO A N 1
ATOM 4874 C CA . PRO A 1 626 ? -21.942 -7.872 16.430 1.00 96.62 626 PRO A CA 1
ATOM 4875 C C . PRO A 1 626 ? -21.347 -9.186 16.947 1.00 96.62 626 PRO A C 1
ATOM 4877 O O . PRO A 1 626 ? -21.599 -10.265 16.403 1.00 96.62 626 PRO A O 1
ATOM 4880 N N . LYS A 1 627 ? -20.570 -9.115 18.034 1.00 95.25 627 LYS A N 1
ATOM 4881 C CA . LYS A 1 627 ? -19.786 -10.254 18.538 1.00 95.25 627 LYS A CA 1
ATOM 4882 C C . LYS A 1 627 ? -20.625 -11.225 19.377 1.00 95.25 627 LYS A C 1
ATOM 4884 O O . LYS A 1 627 ? -20.472 -11.310 20.594 1.00 95.25 627 LYS A O 1
ATOM 4889 N N . LYS A 1 628 ? -21.541 -11.947 18.726 1.00 96.94 628 LYS A N 1
ATOM 4890 C CA . LYS A 1 628 ? -22.424 -12.930 19.373 1.00 96.94 628 LYS A CA 1
ATOM 4891 C C . LYS A 1 628 ? -21.623 -14.079 19.987 1.00 96.94 628 LYS A C 1
ATOM 4893 O O . LYS A 1 628 ? -20.946 -14.822 19.283 1.00 96.94 628 LYS A O 1
ATOM 4898 N N . VAL A 1 629 ? -21.703 -14.204 21.310 1.00 97.50 629 VAL A N 1
ATOM 4899 C CA . VAL A 1 629 ? -21.035 -15.264 22.088 1.00 97.50 629 VAL A CA 1
ATOM 4900 C C . VAL A 1 629 ? -21.953 -16.474 22.263 1.00 97.50 629 VAL A C 1
ATOM 4902 O O . VAL A 1 629 ? -21.531 -17.617 22.105 1.00 97.50 629 VAL A O 1
ATOM 4905 N N . VAL A 1 630 ? -23.218 -16.203 22.578 1.00 97.94 630 VAL A N 1
ATOM 4906 C CA . VAL A 1 630 ? -24.301 -17.171 22.756 1.00 97.94 630 VAL A CA 1
ATOM 4907 C C . VAL A 1 630 ? -25.499 -16.625 21.985 1.00 97.94 630 VAL A C 1
ATOM 4909 O O . VAL A 1 630 ? -25.728 -15.415 22.020 1.00 97.94 630 VAL A O 1
ATOM 4912 N N . ASP A 1 631 ? -26.241 -17.480 21.286 1.00 97.88 631 ASP A N 1
ATOM 4913 C CA . ASP A 1 631 ? -27.507 -17.081 20.672 1.00 97.88 631 ASP A CA 1
ATOM 4914 C C . ASP A 1 631 ? -28.632 -17.107 21.712 1.00 97.88 631 ASP A C 1
ATOM 4916 O O . ASP A 1 631 ? -28.677 -17.988 22.573 1.00 97.88 631 ASP A O 1
ATOM 4920 N N . ASP A 1 632 ? -29.575 -16.167 21.612 1.00 97.50 632 ASP A N 1
ATOM 4921 C CA . ASP A 1 632 ? -30.663 -16.005 22.589 1.00 97.50 632 ASP A CA 1
ATOM 4922 C C . ASP A 1 632 ? -31.489 -17.291 22.759 1.00 97.50 632 ASP A C 1
ATOM 4924 O O . ASP A 1 632 ? -31.903 -17.633 23.866 1.00 97.50 632 ASP A O 1
ATOM 4928 N N . LYS A 1 633 ? -31.629 -18.058 21.670 1.00 97.81 633 LYS A N 1
ATOM 4929 C CA . LYS A 1 633 ? -32.285 -19.369 21.645 1.00 97.81 633 LYS A CA 1
ATOM 4930 C C . LYS A 1 633 ? -31.568 -20.408 22.506 1.00 97.81 633 LYS A C 1
ATOM 4932 O O . LYS A 1 633 ? -32.242 -21.166 23.194 1.00 97.81 633 LYS A O 1
ATOM 4937 N N . ASP A 1 634 ? -30.236 -20.471 22.496 1.00 98.19 634 ASP A N 1
ATOM 4938 C CA . ASP A 1 634 ? -29.503 -21.444 23.322 1.00 98.19 634 ASP A CA 1
ATOM 4939 C C . ASP A 1 634 ? -29.769 -21.169 24.816 1.00 98.19 634 ASP A C 1
ATOM 4941 O O . ASP A 1 634 ? -29.984 -22.099 25.593 1.00 98.19 634 ASP A O 1
ATOM 4945 N N . LEU A 1 635 ? -29.845 -19.887 25.201 1.00 97.94 635 LEU A N 1
ATOM 4946 C CA . LEU A 1 635 ? -30.186 -19.446 26.562 1.00 97.94 635 LEU A CA 1
ATOM 4947 C C . LEU A 1 635 ? -31.646 -19.745 26.930 1.00 97.94 635 LEU A C 1
ATOM 4949 O O . LEU A 1 635 ? -31.934 -20.123 28.070 1.00 97.94 635 LEU A O 1
ATOM 4953 N N . GLU A 1 636 ? -32.577 -19.624 25.983 1.00 97.50 636 GLU A N 1
ATOM 4954 C CA . GLU A 1 636 ? -33.974 -20.026 26.175 1.00 97.50 636 GLU A CA 1
ATOM 4955 C C . GLU A 1 636 ? -34.102 -21.527 26.483 1.00 97.50 636 GLU A C 1
ATOM 4957 O O . GLU A 1 636 ? -34.844 -21.874 27.403 1.00 97.50 636 GLU A O 1
ATOM 4962 N N . HIS A 1 637 ? -33.324 -22.398 25.829 1.00 98.19 637 HIS A N 1
ATOM 4963 C CA . HIS A 1 637 ? -33.377 -23.855 26.037 1.00 98.19 637 HIS A CA 1
ATOM 4964 C C . HIS A 1 637 ? -32.820 -24.339 27.392 1.00 98.19 637 HIS A C 1
ATOM 4966 O O . HIS A 1 637 ? -33.187 -25.429 27.832 1.00 98.19 637 HIS A O 1
ATOM 4972 N N . CYS A 1 638 ? -31.964 -23.575 28.083 1.00 98.06 638 CYS A N 1
ATOM 4973 C CA . CYS A 1 638 ? -31.421 -23.986 29.387 1.00 98.06 638 CYS A CA 1
ATOM 4974 C C . CYS A 1 638 ? -32.524 -24.127 30.455 1.00 98.06 638 CYS A C 1
ATOM 4976 O O . CYS A 1 638 ? -33.237 -23.166 30.745 1.00 98.06 638 CYS A O 1
ATOM 4978 N N . THR A 1 639 ? -32.639 -25.280 31.111 1.00 97.12 639 THR A N 1
ATOM 4979 C CA . THR A 1 639 ? -33.677 -25.548 32.126 1.00 97.12 639 THR A CA 1
ATOM 4980 C C . THR A 1 639 ? -33.243 -25.253 33.565 1.00 97.12 639 THR A C 1
ATOM 4982 O O . THR A 1 639 ? -34.047 -25.393 34.482 1.00 97.12 639 THR A O 1
ATOM 4985 N N . SER A 1 640 ? -31.994 -24.830 33.798 1.00 96.62 640 SER A N 1
ATOM 4986 C CA . SER A 1 640 ? -31.493 -24.494 35.139 1.00 96.62 640 SER A CA 1
ATOM 4987 C C . SER A 1 640 ? -30.383 -23.437 35.129 1.00 96.62 640 SER A C 1
ATOM 4989 O O . SER A 1 640 ? -29.712 -23.223 34.118 1.00 96.62 640 SER A O 1
ATOM 4991 N N . ILE A 1 641 ? -30.170 -22.780 36.277 1.00 96.81 641 ILE A N 1
ATOM 4992 C CA . ILE A 1 641 ? -29.144 -21.736 36.455 1.00 96.81 641 ILE A CA 1
ATOM 4993 C C . ILE A 1 641 ? -27.729 -22.278 36.160 1.00 96.81 641 ILE A C 1
ATOM 4995 O O . ILE A 1 641 ? -27.016 -21.634 35.387 1.00 96.81 641 ILE A O 1
ATOM 4999 N N . PRO A 1 642 ? -27.327 -23.479 36.641 1.00 97.25 642 PRO A N 1
ATOM 5000 C CA . PRO A 1 642 ? -26.057 -24.089 36.248 1.00 97.25 642 PRO A CA 1
ATOM 5001 C C . PRO A 1 642 ? -25.897 -24.310 34.737 1.00 97.25 642 PRO A C 1
ATOM 5003 O O . PRO A 1 642 ? -24.803 -24.096 34.228 1.00 97.25 642 PRO A O 1
ATOM 5006 N N . GLN A 1 643 ? -26.958 -24.675 34.001 1.00 97.75 643 GLN A N 1
ATOM 5007 C CA . GLN A 1 643 ? -26.875 -24.829 32.538 1.00 97.75 643 GLN A CA 1
ATOM 5008 C C . GLN A 1 643 ? -26.654 -23.491 31.823 1.00 97.75 643 GLN A C 1
ATOM 5010 O O . GLN A 1 643 ? -25.839 -23.431 30.906 1.00 97.75 643 GLN A O 1
ATOM 5015 N N . VAL A 1 644 ? -27.341 -22.422 32.251 1.00 98.25 644 VAL A N 1
ATOM 5016 C CA . VAL A 1 644 ? -27.121 -21.061 31.723 1.00 98.25 644 VAL A CA 1
ATOM 5017 C C . VAL A 1 644 ? -25.675 -20.629 31.978 1.00 98.25 644 VAL A C 1
ATOM 5019 O O . VAL A 1 644 ? -25.002 -20.147 31.069 1.00 98.25 644 VAL A O 1
ATOM 5022 N N . ALA A 1 645 ? -25.178 -20.846 33.200 1.00 98.19 645 ALA A N 1
ATOM 5023 C CA . ALA A 1 645 ? -23.812 -20.504 33.571 1.00 98.19 645 ALA A CA 1
ATOM 5024 C C . ALA A 1 645 ? -22.775 -21.298 32.761 1.00 98.19 645 ALA A C 1
ATOM 5026 O O . ALA A 1 645 ? -21.864 -20.690 32.204 1.00 98.19 645 ALA A O 1
ATOM 5027 N N . ASP A 1 646 ? -22.926 -22.621 32.632 1.00 98.31 646 ASP A N 1
ATOM 5028 C CA . ASP A 1 646 ? -22.006 -23.460 31.855 1.00 98.31 646 ASP A CA 1
ATOM 5029 C C . ASP A 1 646 ? -22.009 -23.111 30.364 1.00 98.31 646 ASP A C 1
ATOM 5031 O O . ASP A 1 646 ? -20.937 -22.931 29.789 1.00 98.31 646 ASP A O 1
ATOM 5035 N N . LEU A 1 647 ? -23.179 -22.922 29.744 1.00 98.38 647 LEU A N 1
ATOM 5036 C CA . LEU A 1 647 ? -23.289 -22.481 28.349 1.00 98.38 647 LEU A CA 1
ATOM 5037 C C . LEU A 1 647 ? -22.551 -21.153 28.122 1.00 98.38 647 LEU A C 1
ATOM 5039 O O . LEU A 1 647 ? -21.738 -21.041 27.200 1.00 98.38 647 LEU A O 1
ATOM 5043 N N . CYS A 1 648 ? -22.801 -20.157 28.976 1.00 98.50 648 CYS A N 1
ATOM 5044 C CA . CYS A 1 648 ? -22.119 -18.869 28.914 1.00 98.50 648 CYS A CA 1
ATOM 5045 C C . CYS A 1 648 ? -20.607 -19.019 29.122 1.00 98.50 648 CYS A C 1
ATOM 5047 O O . CYS A 1 648 ? -19.836 -18.459 28.346 1.00 98.50 648 CYS A O 1
ATOM 5049 N N . LEU A 1 649 ? -20.165 -19.789 30.120 1.00 98.38 649 LEU A N 1
ATOM 5050 C CA . LEU A 1 649 ? -18.748 -20.008 30.420 1.00 98.38 649 LEU A CA 1
ATOM 5051 C C . LEU A 1 649 ? -18.004 -20.647 29.252 1.00 98.38 649 LEU A C 1
ATOM 5053 O O . LEU A 1 649 ? -16.952 -20.148 28.855 1.00 98.38 649 LEU A O 1
ATOM 5057 N N . ASP A 1 650 ? -18.546 -21.720 28.685 1.00 98.19 650 ASP A N 1
ATOM 5058 C CA . ASP A 1 650 ? -17.894 -22.487 27.626 1.00 98.19 650 ASP A CA 1
ATOM 5059 C C . ASP A 1 650 ? -17.763 -21.678 26.331 1.00 98.19 650 ASP A C 1
ATOM 5061 O O . ASP A 1 650 ? -16.750 -21.762 25.630 1.00 98.19 650 ASP A O 1
ATOM 5065 N N . ARG A 1 651 ? -18.773 -20.857 26.025 1.00 98.12 651 ARG A N 1
ATOM 5066 C CA . ARG A 1 651 ? -18.772 -19.935 24.883 1.00 98.12 651 ARG A CA 1
ATOM 5067 C C . ARG A 1 651 ? -17.842 -18.742 25.138 1.00 98.12 651 ARG A C 1
ATOM 5069 O O . ARG A 1 651 ? -16.950 -18.491 24.330 1.00 98.12 651 ARG A O 1
ATOM 5076 N N . LEU A 1 652 ? -17.949 -18.075 26.293 1.00 97.75 652 LEU A N 1
ATOM 5077 C CA . LEU A 1 652 ? -17.086 -16.946 26.668 1.00 97.75 652 LEU A CA 1
ATOM 5078 C C . LEU A 1 652 ? -15.612 -17.344 26.718 1.00 97.75 652 LEU A C 1
ATOM 5080 O O . LEU A 1 652 ? -14.777 -16.559 26.280 1.00 97.75 652 LEU A O 1
ATOM 5084 N N . LYS A 1 653 ? -15.264 -18.532 27.232 1.00 97.00 653 LYS A N 1
ATOM 5085 C CA . LYS A 1 653 ? -13.869 -19.009 27.309 1.00 97.00 653 LYS A CA 1
ATOM 5086 C C . LYS A 1 653 ? -13.237 -19.150 25.922 1.00 97.00 653 LYS A C 1
ATOM 5088 O O . LYS A 1 653 ? -12.081 -18.764 25.765 1.00 97.00 653 LYS A O 1
ATOM 5093 N N . LYS A 1 654 ? -14.009 -19.598 24.924 1.00 97.00 654 LYS A N 1
ATOM 5094 C CA . LYS A 1 654 ? -13.606 -19.698 23.505 1.00 97.00 654 LYS A CA 1
ATOM 5095 C C . LYS A 1 654 ? -13.564 -18.331 22.802 1.00 97.00 654 LYS A C 1
ATOM 5097 O O . LYS A 1 654 ? -12.812 -18.162 21.847 1.00 97.00 654 LYS A O 1
ATOM 5102 N N . THR A 1 655 ? -14.334 -17.346 23.266 1.00 95.81 655 THR A N 1
ATOM 5103 C CA . THR A 1 655 ? -14.371 -15.994 22.687 1.00 95.81 655 THR A CA 1
ATOM 5104 C C . THR A 1 655 ? -13.346 -15.056 23.334 1.00 95.81 655 THR A C 1
ATOM 5106 O O . THR A 1 655 ? -13.642 -14.361 24.304 1.00 95.81 655 THR A O 1
ATOM 5109 N N . GLU A 1 656 ? -12.141 -14.981 22.769 1.00 94.25 656 GLU A N 1
ATOM 5110 C CA . GLU A 1 656 ? -11.127 -14.005 23.190 1.00 94.25 656 GLU A CA 1
ATOM 5111 C C . GLU A 1 656 ? -11.351 -12.607 22.574 1.00 94.25 656 GLU A C 1
ATOM 5113 O O . GLU A 1 656 ? -11.800 -12.457 21.430 1.00 94.25 656 GLU A O 1
ATOM 5118 N N . VAL A 1 657 ? -11.036 -11.552 23.333 1.00 93.69 657 VAL A N 1
ATOM 5119 C CA . VAL A 1 657 ? -11.048 -10.152 22.878 1.00 93.69 657 VAL A CA 1
ATOM 5120 C C . VAL A 1 657 ? -9.632 -9.711 22.476 1.00 93.69 657 VAL A C 1
ATOM 5122 O O . VAL A 1 657 ? -8.927 -9.057 23.234 1.00 93.69 657 VAL A O 1
ATOM 5125 N N . ARG A 1 658 ? -9.221 -10.100 21.259 1.00 92.31 658 ARG A N 1
ATOM 5126 C CA . ARG A 1 658 ? -8.001 -9.629 20.576 1.00 92.31 658 ARG A CA 1
ATOM 5127 C C . ARG A 1 658 ? -8.276 -9.360 19.099 1.00 92.31 658 ARG A C 1
ATOM 5129 O O . ARG A 1 658 ? -8.122 -10.243 18.256 1.00 92.31 658 ARG A O 1
ATOM 5136 N N . PHE A 1 659 ? -8.729 -8.154 18.792 1.00 90.62 659 PHE A N 1
ATOM 5137 C CA . PHE A 1 659 ? -9.074 -7.708 17.443 1.00 90.62 659 PHE A CA 1
ATOM 5138 C C . PHE A 1 659 ? -8.204 -6.524 16.983 1.00 90.62 659 PHE A C 1
ATOM 5140 O O . PHE A 1 659 ? -7.685 -6.569 15.870 1.00 90.62 659 PHE A O 1
ATOM 5147 N N . ILE A 1 660 ? -7.924 -5.543 17.851 1.00 91.50 660 ILE A N 1
ATOM 5148 C CA . ILE A 1 660 ? -6.940 -4.476 17.605 1.00 91.50 660 ILE A CA 1
ATOM 5149 C C . ILE A 1 660 ? -5.530 -5.059 17.634 1.00 91.50 660 ILE A C 1
ATOM 5151 O O . ILE A 1 660 ? -4.762 -4.864 16.693 1.00 91.50 660 ILE A O 1
ATOM 5155 N N . SER A 1 661 ? -5.195 -5.808 18.689 1.00 91.31 661 SER A N 1
ATOM 5156 C CA . SER A 1 661 ? -3.879 -6.447 18.830 1.00 91.31 661 SER A CA 1
ATOM 5157 C C . SER A 1 661 ? -3.574 -7.396 17.672 1.00 91.31 661 SER A C 1
ATOM 5159 O O . SER A 1 661 ? -2.507 -7.297 17.072 1.00 91.31 661 SER A O 1
ATOM 5161 N N . THR A 1 662 ? -4.524 -8.257 17.297 1.00 92.44 662 THR A N 1
ATOM 5162 C CA . THR A 1 662 ? -4.350 -9.200 16.181 1.00 92.44 662 THR A CA 1
ATOM 5163 C C . THR A 1 662 ? -4.159 -8.491 14.838 1.00 92.44 662 THR A C 1
ATOM 5165 O O . THR A 1 662 ? -3.248 -8.870 14.103 1.00 92.44 662 THR A O 1
ATOM 5168 N N . GLN A 1 663 ? -4.955 -7.461 14.509 1.00 92.19 663 GLN A N 1
ATOM 5169 C CA . GLN A 1 663 ? -4.784 -6.737 13.241 1.00 92.19 663 GLN A CA 1
ATOM 5170 C C . GLN A 1 663 ? -3.454 -5.979 13.206 1.00 92.19 663 GLN A C 1
ATOM 5172 O O . GLN A 1 663 ? -2.681 -6.140 12.266 1.00 92.19 663 GLN A O 1
ATOM 5177 N N . ARG A 1 664 ? -3.128 -5.231 14.267 1.00 91.88 664 ARG A N 1
ATOM 5178 C CA . ARG A 1 664 ? -1.855 -4.504 14.387 1.00 91.88 664 ARG A CA 1
ATOM 5179 C C . ARG A 1 664 ? -0.647 -5.433 14.244 1.00 91.88 664 ARG A C 1
ATOM 5181 O O . ARG A 1 664 ? 0.337 -5.069 13.606 1.00 91.88 664 ARG A O 1
ATOM 5188 N N . ASP A 1 665 ? -0.710 -6.632 14.818 1.00 93.56 665 ASP A N 1
ATOM 5189 C CA . ASP A 1 665 ? 0.385 -7.602 14.743 1.00 93.56 665 ASP A CA 1
ATOM 5190 C C . ASP A 1 665 ? 0.487 -8.266 13.354 1.00 93.56 665 ASP A C 1
ATOM 5192 O O . ASP A 1 665 ? 1.579 -8.702 12.976 1.00 93.56 665 ASP A O 1
ATOM 5196 N N . GLN A 1 666 ? -0.594 -8.301 12.562 1.00 92.31 666 GLN A N 1
ATOM 5197 C CA . GLN A 1 666 ? -0.561 -8.656 11.135 1.00 92.31 666 GLN A CA 1
ATOM 5198 C C . GLN A 1 666 ? 0.013 -7.514 10.283 1.00 92.31 666 GLN A C 1
ATOM 5200 O O . GLN A 1 666 ? 0.944 -7.747 9.510 1.00 92.31 666 GLN A O 1
ATOM 5205 N N . ASP A 1 667 ? -0.462 -6.280 10.473 1.00 93.38 667 ASP A N 1
ATOM 5206 C CA . ASP A 1 667 ? 0.028 -5.083 9.775 1.00 93.38 667 ASP A CA 1
ATOM 5207 C C . ASP A 1 667 ? 1.537 -4.895 10.015 1.00 93.38 667 ASP A C 1
ATOM 5209 O O . ASP A 1 667 ? 2.316 -4.717 9.078 1.00 93.38 667 ASP A O 1
ATOM 5213 N N . ALA A 1 668 ? 1.995 -5.046 11.262 1.00 93.69 668 ALA A N 1
ATOM 5214 C CA . ALA A 1 668 ? 3.410 -4.971 11.617 1.00 93.69 668 ALA A CA 1
ATOM 5215 C C . ALA A 1 668 ? 4.252 -6.103 10.993 1.00 93.69 668 ALA A C 1
ATOM 5217 O O . ALA A 1 668 ? 5.426 -5.896 10.677 1.00 93.69 668 ALA A O 1
ATOM 5218 N N . GLN A 1 669 ? 3.689 -7.300 10.788 1.00 95.19 669 GLN A N 1
ATOM 5219 C CA . GLN A 1 669 ? 4.361 -8.376 10.045 1.00 95.19 669 GLN A CA 1
ATOM 5220 C C . GLN A 1 669 ? 4.450 -8.063 8.546 1.00 95.19 669 GLN A C 1
ATOM 5222 O O . GLN A 1 669 ? 5.501 -8.293 7.941 1.00 95.19 669 GLN A O 1
ATOM 5227 N N . LEU A 1 670 ? 3.396 -7.488 7.962 1.00 92.44 670 LEU A N 1
ATOM 5228 C CA . LEU A 1 670 ? 3.365 -7.043 6.569 1.00 92.44 670 LEU A CA 1
ATOM 5229 C C . LEU A 1 670 ? 4.389 -5.925 6.316 1.00 92.44 670 LEU A C 1
ATOM 5231 O O . LEU A 1 670 ? 5.214 -6.048 5.413 1.00 92.44 670 LEU A O 1
ATOM 5235 N N . LEU A 1 671 ? 4.440 -4.902 7.173 1.00 93.12 671 LEU A N 1
ATOM 5236 C CA . LEU A 1 671 ? 5.435 -3.825 7.091 1.00 93.12 671 LEU A CA 1
ATOM 5237 C C . LEU A 1 671 ? 6.867 -4.346 7.257 1.00 93.12 671 LEU A C 1
ATOM 5239 O O . LEU A 1 671 ? 7.750 -3.974 6.485 1.00 93.12 671 LEU A O 1
ATOM 5243 N N . ARG A 1 672 ? 7.112 -5.274 8.194 1.00 93.56 672 ARG A N 1
ATOM 5244 C CA . ARG A 1 672 ? 8.420 -5.945 8.327 1.00 93.56 672 ARG A CA 1
ATOM 5245 C C . ARG A 1 672 ? 8.797 -6.733 7.074 1.00 93.56 672 ARG A C 1
ATOM 5247 O O . ARG A 1 672 ? 9.974 -6.753 6.716 1.00 93.56 672 ARG A O 1
ATOM 5254 N N . LYS A 1 673 ? 7.841 -7.373 6.395 1.00 94.25 673 LYS A N 1
ATOM 5255 C CA . LYS A 1 673 ? 8.083 -8.046 5.112 1.00 94.25 673 LYS A CA 1
ATOM 5256 C C . LYS A 1 673 ? 8.447 -7.029 4.025 1.00 94.25 673 LYS A C 1
ATOM 5258 O O . LYS A 1 673 ? 9.527 -7.141 3.454 1.00 94.25 673 LYS A O 1
ATOM 5263 N N . ASN A 1 674 ? 7.624 -5.999 3.825 1.00 91.69 674 ASN A N 1
ATOM 5264 C CA . ASN A 1 674 ? 7.838 -4.945 2.826 1.00 91.69 674 ASN A CA 1
ATOM 5265 C C . ASN A 1 674 ? 9.203 -4.243 3.015 1.00 91.69 674 ASN A C 1
ATOM 5267 O O . ASN A 1 674 ? 9.960 -4.082 2.059 1.00 91.69 674 ASN A O 1
ATOM 5271 N N . LYS A 1 675 ? 9.590 -3.931 4.264 1.00 93.38 675 LYS A N 1
ATOM 5272 C CA . LYS A 1 675 ? 10.919 -3.376 4.605 1.00 93.38 675 LYS A CA 1
ATOM 5273 C C . LYS A 1 675 ? 12.067 -4.343 4.290 1.00 93.38 675 LYS A C 1
ATOM 5275 O O . LYS A 1 675 ? 13.113 -3.916 3.805 1.00 93.38 675 LYS A O 1
ATOM 5280 N N . ASN A 1 676 ? 11.894 -5.644 4.535 1.00 93.69 676 ASN A N 1
ATOM 5281 C CA . ASN A 1 676 ? 12.905 -6.653 4.206 1.00 93.69 676 ASN A CA 1
ATOM 5282 C C . ASN A 1 676 ? 13.057 -6.872 2.694 1.00 93.69 676 ASN A C 1
ATOM 5284 O O . ASN A 1 676 ? 14.180 -7.066 2.228 1.00 93.69 676 ASN A O 1
ATOM 5288 N N . ASP A 1 677 ? 11.970 -6.820 1.925 1.00 89.12 677 ASP A N 1
ATOM 5289 C CA . ASP A 1 677 ? 12.014 -6.997 0.471 1.00 89.12 677 ASP A CA 1
ATOM 5290 C C . ASP A 1 677 ? 12.580 -5.745 -0.238 1.00 89.12 677 ASP A C 1
ATOM 5292 O O . ASP A 1 677 ? 13.458 -5.881 -1.094 1.00 89.12 677 ASP A O 1
ATOM 5296 N N . LEU A 1 678 ? 12.271 -4.528 0.230 1.00 90.50 678 LEU A N 1
ATOM 5297 C CA . LEU A 1 678 ? 12.979 -3.300 -0.178 1.00 90.50 678 LEU A CA 1
ATOM 5298 C C . LEU A 1 678 ? 14.483 -3.353 0.132 1.00 90.50 678 LEU A C 1
ATOM 5300 O O . LEU A 1 678 ? 15.324 -3.012 -0.708 1.00 90.50 678 LEU A O 1
ATOM 5304 N N . ARG A 1 679 ? 14.841 -3.821 1.335 1.00 91.81 679 ARG A N 1
ATOM 5305 C CA . ARG A 1 679 ? 16.241 -4.011 1.736 1.00 91.81 679 ARG A CA 1
ATOM 5306 C C . ARG A 1 679 ? 16.950 -5.042 0.858 1.00 91.81 679 ARG A C 1
ATOM 5308 O O . ARG A 1 679 ? 18.141 -4.897 0.608 1.00 91.81 679 ARG A O 1
ATOM 5315 N N . ARG A 1 680 ? 16.248 -6.069 0.368 1.00 90.75 680 ARG A N 1
ATOM 5316 C CA . ARG A 1 680 ? 16.810 -7.044 -0.579 1.00 90.75 680 ARG A CA 1
ATOM 5317 C C . ARG A 1 680 ? 17.116 -6.396 -1.924 1.00 90.75 680 ARG A C 1
ATOM 5319 O O . ARG A 1 680 ? 18.245 -6.539 -2.380 1.00 90.75 680 ARG A O 1
ATOM 5326 N N . MET A 1 681 ? 16.174 -5.646 -2.504 1.00 84.69 681 MET A N 1
ATOM 5327 C CA . MET A 1 681 ? 16.367 -4.971 -3.799 1.00 84.69 681 MET A CA 1
ATOM 5328 C C . MET A 1 681 ? 17.540 -3.978 -3.770 1.00 84.69 681 MET A C 1
ATOM 5330 O O . MET A 1 681 ? 18.440 -4.045 -4.611 1.00 84.69 681 MET A O 1
ATOM 5334 N N . THR A 1 682 ? 17.593 -3.123 -2.746 1.00 87.31 682 THR A N 1
ATOM 5335 C CA . THR A 1 682 ? 18.696 -2.160 -2.549 1.00 87.31 682 THR A CA 1
ATOM 5336 C C . THR A 1 682 ? 20.038 -2.844 -2.246 1.00 87.31 682 THR A C 1
ATOM 5338 O O . THR A 1 682 ? 21.088 -2.360 -2.666 1.00 87.31 682 THR A O 1
ATOM 5341 N N . GLN A 1 683 ? 20.047 -4.011 -1.586 1.00 89.81 683 GLN A N 1
ATOM 5342 C CA . GLN A 1 683 ? 21.274 -4.794 -1.381 1.00 89.81 683 GLN A CA 1
ATOM 5343 C C . GLN A 1 683 ? 21.738 -5.578 -2.619 1.00 89.81 683 GLN A C 1
ATOM 5345 O O . GLN A 1 683 ? 22.944 -5.798 -2.752 1.00 89.81 683 GLN A O 1
ATOM 5350 N N . SER A 1 684 ? 20.850 -5.994 -3.530 1.00 83.12 684 SER A N 1
ATOM 5351 C CA . SER A 1 684 ? 21.265 -6.540 -4.835 1.00 83.12 684 SER A CA 1
ATOM 5352 C C . SER A 1 684 ? 21.923 -5.474 -5.709 1.00 83.12 684 SER A C 1
ATOM 5354 O O . SER A 1 684 ? 22.983 -5.735 -6.273 1.00 83.12 684 SER A O 1
ATOM 5356 N N . GLU A 1 685 ? 21.371 -4.259 -5.738 1.00 82.25 685 GLU A N 1
ATOM 5357 C CA . GLU A 1 685 ? 21.987 -3.108 -6.408 1.00 82.25 685 GLU A CA 1
ATOM 5358 C C . GLU A 1 685 ? 23.367 -2.788 -5.829 1.00 82.25 685 GLU A C 1
ATOM 5360 O O . GLU A 1 685 ? 24.348 -2.779 -6.567 1.00 82.25 685 GLU A O 1
ATOM 5365 N N . ALA A 1 686 ? 23.481 -2.625 -4.505 1.00 83.12 686 ALA A N 1
ATOM 5366 C CA . ALA A 1 686 ? 24.761 -2.324 -3.863 1.00 83.12 686 ALA A CA 1
ATOM 5367 C C . ALA A 1 686 ? 25.851 -3.367 -4.185 1.00 83.12 686 ALA A C 1
ATOM 5369 O O . ALA A 1 686 ? 27.022 -3.013 -4.307 1.00 83.12 686 ALA A O 1
ATOM 5370 N N . ARG A 1 687 ? 25.478 -4.642 -4.374 1.00 82.81 687 ARG A N 1
ATOM 5371 C CA . ARG A 1 687 ? 26.399 -5.704 -4.813 1.00 82.81 687 ARG A CA 1
ATOM 5372 C C . ARG A 1 687 ? 26.785 -5.589 -6.286 1.00 82.81 687 ARG A C 1
ATOM 5374 O O . ARG A 1 687 ? 27.951 -5.813 -6.595 1.00 82.81 687 ARG A O 1
ATOM 5381 N N . HIS A 1 688 ? 25.859 -5.243 -7.179 1.00 77.62 688 HIS A N 1
ATOM 5382 C CA . HIS A 1 688 ? 26.184 -5.002 -8.588 1.00 77.62 688 HIS A CA 1
ATOM 5383 C C . HIS A 1 688 ? 27.104 -3.785 -8.750 1.00 77.62 688 HIS A C 1
ATOM 5385 O O . HIS A 1 688 ? 28.142 -3.905 -9.396 1.00 77.62 688 HIS A O 1
ATOM 5391 N N . THR A 1 689 ? 26.804 -2.665 -8.088 1.00 76.06 689 THR A N 1
ATOM 5392 C CA . THR A 1 689 ? 27.658 -1.467 -8.111 1.00 76.06 689 THR A CA 1
ATOM 5393 C C . THR A 1 689 ? 29.043 -1.755 -7.529 1.00 76.06 689 THR A C 1
ATOM 5395 O O . THR A 1 689 ? 30.045 -1.453 -8.169 1.00 76.06 689 THR A O 1
ATOM 5398 N N . GLN A 1 690 ? 29.140 -2.439 -6.380 1.00 78.50 690 GLN A N 1
ATOM 5399 C CA . GLN A 1 690 ? 30.441 -2.816 -5.805 1.00 78.50 690 GLN A CA 1
ATOM 5400 C C . GLN A 1 690 ? 31.250 -3.761 -6.705 1.00 78.50 690 GLN A C 1
ATOM 5402 O O . GLN A 1 690 ? 32.469 -3.632 -6.759 1.00 78.50 690 GLN A O 1
ATOM 5407 N N . LEU A 1 691 ? 30.616 -4.683 -7.438 1.00 69.62 691 LEU A N 1
ATOM 5408 C CA . LEU A 1 691 ? 31.318 -5.551 -8.394 1.00 69.62 691 LEU A CA 1
ATOM 5409 C C . LEU A 1 691 ? 31.866 -4.795 -9.619 1.00 69.62 691 LEU A C 1
ATOM 5411 O O . LEU A 1 691 ? 32.805 -5.286 -10.243 1.00 69.62 691 LEU A O 1
ATOM 5415 N N . LEU A 1 692 ? 31.313 -3.622 -9.942 1.00 65.38 692 LEU A N 1
ATOM 5416 C CA . LEU A 1 692 ? 31.789 -2.742 -11.015 1.00 65.38 692 LEU A CA 1
ATOM 5417 C C . LEU A 1 692 ? 32.828 -1.716 -10.522 1.00 65.38 692 LEU A C 1
ATOM 5419 O O . LEU A 1 692 ? 33.767 -1.404 -11.252 1.00 65.38 692 LEU A O 1
ATOM 5423 N N . GLU A 1 693 ? 32.685 -1.207 -9.295 1.00 65.56 693 GLU A N 1
ATOM 5424 C CA . GLU A 1 693 ? 33.540 -0.144 -8.741 1.00 65.56 693 GLU A CA 1
ATOM 5425 C C . GLU A 1 693 ? 34.760 -0.638 -7.947 1.00 65.56 693 GLU A C 1
ATOM 5427 O O . GLU A 1 693 ? 35.702 0.134 -7.764 1.00 65.56 693 GLU A O 1
ATOM 5432 N N . LEU A 1 694 ? 34.782 -1.887 -7.458 1.00 55.09 694 LEU A N 1
ATOM 5433 C CA . LEU A 1 694 ? 35.874 -2.379 -6.608 1.00 55.09 694 LEU A CA 1
ATOM 5434 C C . LEU A 1 694 ? 37.236 -2.325 -7.335 1.00 55.09 694 LEU A C 1
ATOM 5436 O O . LEU A 1 694 ? 37.462 -3.103 -8.271 1.00 55.09 694 LEU A O 1
ATOM 5440 N N . PRO A 1 695 ? 38.202 -1.493 -6.884 1.00 57.91 695 PRO A N 1
ATOM 5441 C CA . PRO A 1 695 ? 39.568 -1.594 -7.374 1.00 57.91 695 PRO A CA 1
ATOM 5442 C C . PRO A 1 695 ? 40.121 -2.967 -6.982 1.00 57.91 695 PRO A C 1
ATOM 5444 O O . PRO A 1 695 ? 39.926 -3.424 -5.854 1.00 57.91 695 PRO A O 1
ATOM 5447 N N . ALA A 1 696 ? 40.791 -3.635 -7.927 1.00 48.94 696 ALA A N 1
ATOM 5448 C CA . ALA A 1 696 ? 41.244 -5.013 -7.751 1.00 48.94 696 ALA A CA 1
ATOM 5449 C C . ALA A 1 696 ? 42.024 -5.170 -6.427 1.00 48.94 696 ALA A C 1
ATOM 5451 O O . ALA A 1 696 ? 42.988 -4.428 -6.211 1.00 48.94 696 ALA A O 1
ATOM 5452 N N . PRO A 1 697 ? 41.620 -6.096 -5.534 1.00 47.84 697 PRO A N 1
ATOM 5453 C CA . PRO A 1 697 ? 42.158 -6.150 -4.183 1.00 47.84 697 PRO A CA 1
ATOM 5454 C C . PRO A 1 697 ? 43.662 -6.416 -4.219 1.00 47.84 697 PRO A C 1
ATOM 5456 O O . PRO A 1 697 ? 44.118 -7.378 -4.838 1.00 47.84 697 PRO A O 1
ATOM 5459 N N . ALA A 1 698 ? 44.426 -5.570 -3.526 1.00 49.41 698 ALA A N 1
ATOM 5460 C CA . ALA A 1 698 ? 45.866 -5.720 -3.360 1.00 49.41 698 ALA A CA 1
ATOM 5461 C C . ALA A 1 698 ? 46.164 -6.918 -2.439 1.00 49.41 698 ALA A C 1
ATOM 5463 O O . ALA A 1 698 ? 46.410 -6.766 -1.244 1.00 49.41 698 ALA A O 1
ATOM 5464 N N . SER A 1 699 ? 46.084 -8.127 -2.996 1.00 47.47 699 SER A N 1
ATOM 5465 C CA . SER A 1 699 ? 46.271 -9.385 -2.277 1.00 47.47 699 SER A CA 1
ATOM 5466 C C . SER A 1 699 ? 47.711 -9.521 -1.782 1.00 47.47 699 SER A C 1
ATOM 5468 O O . SER A 1 699 ? 48.620 -9.853 -2.546 1.00 47.47 699 SER A O 1
ATOM 5470 N N . SER A 1 700 ? 47.910 -9.286 -0.488 1.00 51.34 700 SER A N 1
ATOM 5471 C CA . SER A 1 700 ? 49.178 -9.412 0.231 1.00 51.34 700 SER A CA 1
ATOM 5472 C C . SER A 1 700 ? 49.577 -10.879 0.456 1.00 51.34 700 SER A C 1
ATOM 5474 O O . SER A 1 700 ? 49.670 -11.364 1.580 1.00 51.34 700 SER A O 1
ATOM 5476 N N . SER A 1 701 ? 49.851 -11.598 -0.635 1.00 43.59 701 SER A N 1
ATOM 5477 C CA . SER A 1 701 ? 50.417 -12.951 -0.626 1.00 43.59 701 SER A CA 1
ATOM 5478 C C . SER A 1 701 ? 51.769 -12.967 -1.340 1.00 43.59 701 SER A C 1
ATOM 5480 O O . SER A 1 701 ? 51.841 -12.836 -2.563 1.00 43.59 701 SER A O 1
ATOM 5482 N N . ALA A 1 702 ? 52.850 -13.136 -0.578 1.00 49.75 702 ALA A N 1
ATOM 5483 C CA . ALA A 1 702 ? 54.207 -13.181 -1.111 1.00 49.75 702 ALA A CA 1
ATOM 5484 C C . ALA A 1 702 ? 54.490 -14.514 -1.833 1.00 49.75 702 ALA A C 1
ATOM 5486 O O . ALA A 1 702 ? 54.969 -15.473 -1.233 1.00 49.75 702 ALA A O 1
ATOM 5487 N N . SER A 1 703 ? 54.228 -14.559 -3.140 1.00 39.88 703 SER A N 1
ATOM 5488 C CA . SER A 1 703 ? 54.683 -15.631 -4.034 1.00 39.88 703 SER A CA 1
ATOM 5489 C C . SER A 1 703 ? 55.299 -15.036 -5.302 1.00 39.88 703 SER A C 1
ATOM 5491 O O . SER A 1 703 ? 54.592 -14.486 -6.149 1.00 39.88 703 SER A O 1
ATOM 5493 N N . LEU A 1 704 ? 56.623 -15.138 -5.435 1.00 48.62 704 LEU A N 1
ATOM 5494 C CA . LEU A 1 704 ? 57.369 -14.696 -6.618 1.00 48.62 704 LEU A CA 1
ATOM 5495 C C . LEU A 1 704 ? 56.964 -15.542 -7.838 1.00 48.62 704 LEU A C 1
ATOM 5497 O O . LEU A 1 704 ? 57.323 -16.713 -7.927 1.00 48.62 704 LEU A O 1
ATOM 5501 N N . GLY A 1 705 ? 56.200 -14.956 -8.767 1.00 41.62 705 GLY A N 1
ATOM 5502 C CA . GLY A 1 705 ? 55.556 -15.716 -9.846 1.00 41.62 705 GLY A CA 1
ATOM 5503 C C . GLY A 1 705 ? 54.977 -14.875 -10.989 1.00 41.62 705 GLY A C 1
ATOM 5504 O O . GLY A 1 705 ? 53.792 -14.973 -11.276 1.00 41.62 705 GLY A O 1
ATOM 5505 N N . SER A 1 706 ? 55.818 -14.082 -11.664 1.00 43.34 706 SER A N 1
ATOM 5506 C CA . SER A 1 706 ? 55.524 -13.416 -12.952 1.00 43.34 706 SER A CA 1
ATOM 5507 C C . SER A 1 706 ? 54.270 -12.515 -12.996 1.00 43.34 706 SER A C 1
ATOM 5509 O O . SER A 1 706 ? 53.235 -12.846 -13.577 1.00 43.34 706 SER A O 1
ATOM 5511 N N . SER A 1 707 ? 54.379 -11.310 -12.433 1.00 47.69 707 SER A N 1
ATOM 5512 C CA . SER A 1 707 ? 53.369 -10.256 -12.572 1.00 47.69 707 SER A CA 1
ATOM 5513 C C . SER A 1 707 ? 53.420 -9.593 -13.960 1.00 47.69 707 SER A C 1
ATOM 5515 O O . SER A 1 707 ? 54.396 -8.933 -14.317 1.00 47.69 707 SER A O 1
ATOM 5517 N N . ARG A 1 708 ? 52.343 -9.709 -14.755 1.00 42.25 708 ARG A N 1
ATOM 5518 C CA . ARG A 1 708 ? 52.181 -8.941 -16.007 1.00 42.25 708 ARG A CA 1
ATOM 5519 C C . ARG A 1 708 ? 50.717 -8.662 -16.372 1.00 42.25 708 ARG A C 1
ATOM 5521 O O . ARG A 1 708 ? 49.958 -9.583 -16.657 1.00 42.25 708 ARG A O 1
ATOM 5528 N N . GLY A 1 709 ? 50.383 -7.375 -16.491 1.00 44.88 709 GLY A N 1
ATOM 5529 C CA . GLY A 1 709 ? 49.258 -6.879 -17.296 1.00 44.88 709 GLY A CA 1
ATOM 5530 C C . GLY A 1 709 ? 47.895 -6.776 -16.600 1.00 44.88 709 GLY A C 1
ATOM 5531 O O . GLY A 1 709 ? 47.215 -7.770 -16.352 1.00 44.88 709 GLY A O 1
ATOM 5532 N N . THR A 1 710 ? 47.443 -5.539 -16.402 1.00 47.38 710 THR A N 1
ATOM 5533 C CA . THR A 1 710 ? 46.070 -5.162 -16.041 1.00 47.38 710 THR A CA 1
ATOM 5534 C C . THR A 1 710 ? 45.075 -5.544 -17.145 1.00 47.38 710 THR A C 1
ATOM 5536 O O . THR A 1 710 ? 44.904 -4.823 -18.126 1.00 47.38 710 THR A O 1
ATOM 5539 N N . ARG A 1 711 ? 44.363 -6.669 -16.994 1.00 48.78 711 ARG A N 1
ATOM 5540 C CA . ARG A 1 711 ? 43.332 -7.101 -17.960 1.00 48.78 711 ARG A CA 1
ATOM 5541 C C . ARG A 1 711 ? 41.990 -6.381 -17.759 1.00 48.78 711 ARG A C 1
ATOM 5543 O O . ARG A 1 711 ? 41.006 -7.012 -17.378 1.00 48.78 711 ARG A O 1
ATOM 5550 N N . LYS A 1 712 ? 41.941 -5.077 -18.055 1.00 56.47 712 LYS A N 1
ATOM 5551 C CA . LYS A 1 712 ? 40.670 -4.423 -18.429 1.00 56.47 712 LYS A CA 1
ATOM 5552 C C . LYS A 1 712 ? 40.160 -5.067 -19.731 1.00 56.47 712 LYS A C 1
ATOM 5554 O O . LYS A 1 712 ? 40.976 -5.411 -20.581 1.00 56.47 712 LYS A O 1
ATOM 5559 N N . GLY A 1 713 ? 38.845 -5.247 -19.877 1.00 63.16 713 GLY A N 1
ATOM 5560 C CA . GLY A 1 713 ? 38.248 -5.845 -21.083 1.00 63.16 713 GLY A CA 1
ATOM 5561 C C . GLY A 1 713 ? 38.156 -7.379 -21.093 1.00 63.16 713 GLY A C 1
ATOM 5562 O O . GLY A 1 713 ? 38.396 -8.003 -22.123 1.00 63.16 713 GLY A O 1
ATOM 5563 N N . ARG A 1 714 ? 37.809 -8.014 -19.963 1.00 78.25 714 ARG A N 1
ATOM 5564 C CA . ARG A 1 714 ? 37.213 -9.364 -19.993 1.00 78.25 714 ARG A CA 1
ATOM 5565 C C . ARG A 1 714 ? 35.696 -9.223 -20.090 1.00 78.25 714 ARG A C 1
ATOM 5567 O O . ARG A 1 714 ? 35.105 -8.633 -19.196 1.00 78.25 714 ARG A O 1
ATOM 5574 N N . LEU A 1 715 ? 35.102 -9.799 -21.130 1.00 88.62 715 LEU A N 1
ATOM 5575 C CA . LEU A 1 715 ? 33.652 -9.891 -21.316 1.00 88.62 715 LEU A CA 1
ATOM 5576 C C . LEU A 1 715 ? 33.050 -10.704 -20.161 1.00 88.62 715 LEU A C 1
ATOM 5578 O O . LEU A 1 715 ? 33.402 -11.876 -20.003 1.00 88.62 715 LEU A O 1
ATOM 5582 N N . SER A 1 716 ? 32.176 -10.122 -19.333 1.00 87.69 716 SER A N 1
ATOM 5583 C CA . SER A 1 716 ? 31.637 -10.847 -18.167 1.00 87.69 716 SER A CA 1
ATOM 5584 C C . SER A 1 716 ? 30.770 -12.041 -18.581 1.00 87.69 716 SER A C 1
ATOM 5586 O O . SER A 1 716 ? 30.796 -13.092 -17.932 1.00 87.69 716 SER A O 1
ATOM 5588 N N . TRP A 1 717 ? 30.078 -11.889 -19.715 1.00 92.69 717 TRP A N 1
ATOM 5589 C CA . TRP A 1 717 ? 29.169 -12.858 -20.317 1.00 92.69 717 TRP A CA 1
ATOM 5590 C C . TRP A 1 717 ? 29.864 -14.033 -21.031 1.00 92.69 717 TRP A C 1
ATOM 5592 O O . TRP A 1 717 ? 29.182 -15.008 -21.352 1.00 92.69 717 TRP A O 1
ATOM 5602 N N . LEU A 1 718 ? 31.190 -13.992 -21.246 1.00 92.88 718 LEU A N 1
ATOM 5603 C CA . LEU A 1 718 ? 31.955 -15.076 -21.882 1.00 92.88 718 LEU A CA 1
ATOM 5604 C C . LEU A 1 718 ? 33.246 -15.410 -21.129 1.00 92.88 718 LEU A C 1
ATOM 5606 O O . LEU A 1 718 ? 34.248 -14.697 -21.192 1.00 92.88 718 LEU A O 1
ATOM 5610 N N . GLN A 1 719 ? 33.258 -16.573 -20.483 1.00 91.94 719 GLN A N 1
ATOM 5611 C CA . GLN A 1 719 ? 34.403 -17.072 -19.724 1.00 91.94 719 GLN A CA 1
ATOM 5612 C C . GLN A 1 719 ? 34.918 -18.367 -20.361 1.00 91.94 719 GLN A C 1
ATOM 5614 O O . GLN A 1 719 ? 34.297 -19.422 -20.238 1.00 91.94 719 GLN A O 1
ATOM 5619 N N . LEU A 1 720 ? 36.059 -18.300 -21.049 1.00 91.56 720 LEU A N 1
ATOM 5620 C CA . LEU A 1 720 ? 36.730 -19.477 -21.611 1.00 91.56 720 LEU A CA 1
ATOM 5621 C C . LEU A 1 720 ? 37.576 -20.179 -20.535 1.00 91.56 720 LEU A C 1
ATOM 5623 O O . LEU A 1 720 ? 38.358 -19.532 -19.839 1.00 91.56 720 LEU A O 1
ATOM 5627 N N . GLY A 1 721 ? 37.439 -21.504 -20.437 1.00 83.31 721 GLY A N 1
ATOM 5628 C CA . GLY A 1 721 ? 38.099 -22.346 -19.434 1.00 83.31 721 GLY A CA 1
ATOM 5629 C C . GLY A 1 721 ? 37.240 -22.606 -18.190 1.00 83.31 721 GLY A C 1
ATOM 5630 O O . GLY A 1 721 ? 37.252 -21.832 -17.237 1.00 83.31 721 GLY A O 1
ATOM 5631 N N . GLY A 1 722 ? 36.541 -23.744 -18.175 1.00 79.50 722 GLY A N 1
ATOM 5632 C CA . GLY A 1 722 ? 35.770 -24.241 -17.030 1.00 79.50 722 GLY A CA 1
ATOM 5633 C C . GLY A 1 722 ? 35.837 -25.772 -16.907 1.00 79.50 722 GLY A C 1
ATOM 5634 O O . GLY A 1 722 ? 36.394 -26.433 -17.786 1.00 79.50 722 GLY A O 1
ATOM 5635 N N . PRO A 1 723 ? 35.300 -26.364 -15.822 1.00 78.94 723 PRO A N 1
ATOM 5636 C CA . PRO A 1 723 ? 35.217 -27.817 -15.678 1.00 78.94 723 PRO A CA 1
ATOM 5637 C C . PRO A 1 723 ? 34.310 -28.436 -16.755 1.00 78.94 723 PRO A C 1
ATOM 5639 O O . PRO A 1 723 ? 33.342 -27.819 -17.192 1.00 78.94 723 PRO A O 1
ATOM 5642 N N . ARG A 1 724 ? 34.607 -29.682 -17.151 1.00 83.69 724 ARG A N 1
ATOM 5643 C CA . ARG A 1 724 ? 33.949 -30.424 -18.249 1.00 83.69 724 ARG A CA 1
ATOM 5644 C C . ARG A 1 724 ? 32.524 -30.899 -17.907 1.00 83.69 724 ARG A C 1
ATOM 5646 O O . ARG A 1 724 ? 32.242 -32.094 -17.938 1.00 83.69 724 ARG A O 1
ATOM 5653 N N . GLN A 1 725 ? 31.628 -29.981 -17.564 1.00 87.62 725 GLN A N 1
ATOM 5654 C CA . GLN A 1 725 ? 30.216 -30.255 -17.291 1.00 87.62 725 GLN A CA 1
ATOM 5655 C C . GLN A 1 725 ? 29.340 -29.394 -18.200 1.00 87.62 725 GLN A C 1
ATOM 5657 O O . GLN A 1 725 ? 29.379 -28.167 -18.123 1.00 87.62 725 GLN A O 1
ATOM 5662 N N . PHE A 1 726 ? 28.542 -30.044 -19.048 1.00 89.62 726 PHE A N 1
ATOM 5663 C CA . PHE A 1 726 ? 27.502 -29.367 -19.814 1.00 89.62 726 PHE A CA 1
ATOM 5664 C C . PHE A 1 726 ? 26.244 -29.247 -18.955 1.00 89.62 726 PHE A C 1
ATOM 5666 O O . PHE A 1 726 ? 25.675 -30.263 -18.556 1.00 89.62 726 PHE A O 1
ATOM 5673 N N . TYR A 1 727 ? 25.803 -28.022 -18.677 1.00 90.56 727 TYR A N 1
ATOM 5674 C CA . TYR A 1 727 ? 24.475 -27.776 -18.121 1.00 90.56 727 TYR A CA 1
ATOM 5675 C C . TYR A 1 727 ? 23.929 -26.420 -18.561 1.00 90.56 727 TYR A C 1
ATOM 5677 O O . TYR A 1 727 ? 24.677 -25.470 -18.802 1.00 90.56 727 TYR A O 1
ATOM 5685 N N . ILE A 1 728 ? 22.601 -26.338 -18.621 1.00 90.06 728 ILE A N 1
ATOM 5686 C CA . ILE A 1 728 ? 21.854 -25.092 -18.784 1.00 90.06 728 ILE A CA 1
ATOM 5687 C C . ILE A 1 728 ? 21.129 -24.851 -17.466 1.00 90.06 728 ILE A C 1
ATOM 5689 O O . ILE A 1 728 ? 20.325 -25.678 -17.037 1.00 90.06 728 ILE A O 1
ATOM 5693 N N . LYS A 1 729 ? 21.426 -23.734 -16.806 1.00 89.81 729 LYS A N 1
ATOM 5694 C CA . LYS A 1 729 ? 20.797 -23.349 -15.542 1.00 89.81 729 LYS A CA 1
ATOM 5695 C C . LYS A 1 729 ? 19.893 -22.153 -15.807 1.00 89.81 729 LYS A C 1
ATOM 5697 O O . LYS A 1 729 ? 20.352 -21.016 -15.912 1.00 89.81 729 LYS A O 1
ATOM 5702 N N . SER A 1 730 ? 18.597 -22.436 -15.918 1.00 82.19 730 SER A N 1
ATOM 5703 C CA . SER A 1 730 ? 17.570 -21.398 -15.870 1.00 82.19 730 SER A CA 1
ATOM 5704 C C . SER A 1 730 ? 17.468 -20.845 -14.451 1.00 82.19 730 SER A C 1
ATOM 5706 O O . SER A 1 730 ? 17.489 -21.596 -13.473 1.00 82.19 730 SER A O 1
ATOM 5708 N N . SER A 1 731 ? 17.294 -19.535 -14.339 1.00 77.00 731 SER A N 1
ATOM 5709 C CA . SER A 1 731 ? 16.694 -18.898 -13.170 1.00 77.00 731 SER A CA 1
ATOM 5710 C C . SER A 1 731 ? 15.226 -19.344 -13.012 1.00 77.00 731 SER A C 1
ATOM 5712 O O . SER A 1 731 ? 14.608 -19.831 -13.962 1.00 77.00 731 SER A O 1
ATOM 5714 N N . GLN A 1 732 ? 14.682 -19.269 -11.788 1.00 73.38 732 GLN A N 1
ATOM 5715 C CA . GLN A 1 732 ? 13.427 -19.956 -11.422 1.00 73.38 732 GLN A CA 1
ATOM 5716 C C . GLN A 1 732 ? 12.137 -19.317 -11.962 1.00 73.38 732 GLN A C 1
ATOM 5718 O O . GLN A 1 732 ? 11.111 -19.993 -12.006 1.00 73.38 732 GLN A O 1
ATOM 5723 N N . THR A 1 733 ? 12.145 -18.044 -12.361 1.00 74.88 733 THR A N 1
ATOM 5724 C CA . THR A 1 733 ? 10.969 -17.400 -12.965 1.00 74.88 733 THR A CA 1
ATOM 5725 C C . THR A 1 733 ? 10.969 -17.616 -14.478 1.00 74.88 733 THR A C 1
ATOM 5727 O O . THR A 1 733 ? 12.000 -17.479 -15.136 1.00 74.88 733 THR A O 1
ATOM 5730 N N . LYS A 1 734 ? 9.804 -17.979 -15.028 1.00 73.88 734 LYS A N 1
ATOM 5731 C CA . LYS A 1 734 ? 9.650 -18.598 -16.359 1.00 73.88 734 LYS A CA 1
ATOM 5732 C C . LYS A 1 734 ? 10.270 -17.797 -17.514 1.00 73.88 734 LYS A C 1
ATOM 5734 O O . LYS A 1 734 ? 10.819 -18.384 -18.442 1.00 73.88 734 LYS A O 1
ATOM 5739 N N . ASP A 1 735 ? 10.240 -16.473 -17.397 1.00 78.19 735 ASP A N 1
ATOM 5740 C CA . ASP A 1 735 ? 10.683 -15.530 -18.428 1.00 78.19 735 ASP A CA 1
ATOM 5741 C C . ASP A 1 735 ? 12.018 -14.839 -18.087 1.00 78.19 735 ASP A C 1
ATOM 5743 O O . ASP A 1 735 ? 12.455 -13.930 -18.792 1.00 78.19 735 ASP A O 1
ATOM 5747 N N . SER A 1 736 ? 12.690 -15.249 -17.003 1.00 75.75 736 SER A N 1
ATOM 5748 C CA . SER A 1 736 ? 13.895 -14.559 -16.531 1.00 75.75 736 SER A CA 1
ATOM 5749 C C . SER A 1 736 ? 15.146 -14.848 -17.359 1.00 75.75 736 SER A C 1
ATOM 5751 O O . SER A 1 736 ? 15.449 -15.979 -17.740 1.00 75.75 736 SER A O 1
ATOM 5753 N N . TYR A 1 737 ? 15.901 -13.775 -17.563 1.00 85.06 737 TYR A N 1
ATOM 5754 C CA . TYR A 1 737 ? 17.335 -13.774 -17.811 1.00 85.06 737 TYR A CA 1
ATOM 5755 C C . TYR A 1 737 ? 18.018 -13.164 -16.561 1.00 85.06 737 TYR A C 1
ATOM 5757 O O . TYR A 1 737 ? 17.335 -12.459 -15.810 1.00 85.06 737 TYR A O 1
ATOM 5765 N N . PRO A 1 738 ? 19.317 -13.407 -16.298 1.00 90.62 738 PRO A N 1
ATOM 5766 C CA . PRO A 1 738 ? 20.280 -14.125 -17.132 1.00 90.62 738 PRO A CA 1
ATOM 5767 C C . PRO A 1 738 ? 20.080 -15.647 -17.164 1.00 90.62 738 PRO A C 1
ATOM 5769 O O . PRO A 1 738 ? 19.589 -16.248 -16.212 1.00 90.62 738 PRO A O 1
ATOM 5772 N N . LYS A 1 739 ? 20.516 -16.284 -18.258 1.00 92.44 739 LYS A N 1
ATOM 5773 C CA . LYS A 1 739 ? 20.535 -17.749 -18.421 1.00 92.44 739 LYS A CA 1
ATOM 5774 C C . LYS A 1 739 ? 21.978 -18.233 -18.562 1.00 92.44 739 LYS A C 1
ATOM 5776 O O . LYS A 1 739 ? 22.672 -17.829 -19.493 1.00 92.44 739 LYS A O 1
ATOM 5781 N N . GLU A 1 740 ? 22.431 -19.089 -17.644 1.00 93.31 740 GLU A N 1
ATOM 5782 C CA . GLU A 1 740 ? 23.774 -19.686 -17.686 1.00 93.31 740 GLU A CA 1
ATOM 5783 C C . GLU A 1 740 ? 23.783 -20.917 -18.607 1.00 93.31 740 GLU A C 1
ATOM 5785 O O . GLU A 1 740 ? 23.070 -21.893 -18.353 1.00 93.31 740 GLU A O 1
ATOM 5790 N N . ILE A 1 741 ? 24.633 -20.903 -19.634 1.00 93.94 741 ILE A N 1
ATOM 5791 C CA . ILE A 1 741 ? 24.941 -22.054 -20.490 1.00 93.94 741 ILE A CA 1
ATOM 5792 C C . ILE A 1 741 ? 26.417 -22.403 -20.293 1.00 93.94 741 ILE A C 1
ATOM 5794 O O . ILE A 1 741 ? 27.301 -21.585 -20.551 1.00 93.94 741 ILE A O 1
ATOM 5798 N N . ARG A 1 742 ? 26.713 -23.628 -19.854 1.00 92.75 742 ARG A N 1
ATOM 5799 C CA . ARG A 1 742 ? 28.092 -24.129 -19.751 1.00 92.75 742 ARG A CA 1
ATOM 5800 C C . ARG A 1 742 ? 28.333 -25.206 -20.791 1.00 92.75 742 ARG A C 1
ATOM 5802 O O . ARG A 1 742 ? 27.598 -26.187 -20.856 1.00 92.75 742 ARG A O 1
ATOM 5809 N N . CYS A 1 743 ? 29.366 -25.007 -21.601 1.00 89.75 743 CYS A N 1
ATOM 5810 C CA . CYS A 1 743 ? 29.866 -25.963 -22.577 1.00 89.75 743 CYS A CA 1
ATOM 5811 C C . CYS A 1 743 ? 31.276 -26.434 -22.186 1.00 89.75 743 CYS A C 1
ATOM 5813 O O . CYS A 1 743 ? 31.917 -25.893 -21.288 1.00 89.75 743 CYS A O 1
ATOM 5815 N N . PHE A 1 744 ? 31.775 -27.466 -22.867 1.00 85.69 744 PHE A N 1
ATOM 5816 C CA . PHE A 1 744 ? 32.999 -28.190 -22.494 1.00 85.69 744 PHE A CA 1
ATOM 5817 C C . PHE A 1 744 ? 34.271 -27.321 -22.387 1.00 85.69 744 PHE A C 1
ATOM 5819 O O . PHE A 1 744 ? 35.223 -27.711 -21.713 1.00 85.69 744 PHE A O 1
ATOM 5826 N N . CYS A 1 745 ? 34.295 -26.160 -23.047 1.00 89.94 745 CYS A N 1
ATOM 5827 C CA . CYS A 1 745 ? 35.420 -25.223 -23.079 1.00 89.94 745 CYS A CA 1
ATOM 5828 C C . CYS A 1 745 ? 35.091 -23.812 -22.553 1.00 89.94 745 CYS A C 1
ATOM 5830 O O . CYS A 1 745 ? 36.000 -22.983 -22.466 1.00 89.94 745 CYS A O 1
ATOM 5832 N N . GLY A 1 746 ? 33.841 -23.514 -22.179 1.00 89.00 746 GLY A N 1
ATOM 5833 C CA . GLY A 1 746 ? 33.442 -22.153 -21.824 1.00 89.00 746 GLY A CA 1
ATOM 5834 C C . GLY A 1 746 ? 32.090 -22.024 -21.126 1.00 89.00 746 GLY A C 1
ATOM 5835 O O . GLY A 1 746 ? 31.257 -22.928 -21.115 1.00 89.00 746 GLY A O 1
ATOM 5836 N N . HIS A 1 747 ? 31.885 -20.860 -20.526 1.00 92.31 747 HIS A N 1
ATOM 5837 C CA . HIS A 1 747 ? 30.676 -20.454 -19.827 1.00 92.31 747 HIS A CA 1
ATOM 5838 C C . HIS A 1 747 ? 30.140 -19.187 -20.498 1.00 92.31 747 HIS A C 1
ATOM 5840 O O . HIS A 1 747 ? 30.838 -18.175 -20.569 1.00 92.31 747 HIS A O 1
ATOM 5846 N N . LEU A 1 748 ? 28.923 -19.292 -21.028 1.00 93.88 748 LEU A N 1
ATOM 5847 C CA . LEU A 1 748 ? 28.201 -18.256 -21.751 1.00 93.88 748 LEU A CA 1
ATOM 5848 C C . LEU A 1 748 ? 26.991 -17.836 -20.912 1.00 93.88 748 LEU A C 1
ATOM 5850 O O . LEU A 1 748 ? 26.156 -18.673 -20.562 1.00 93.88 748 LEU A O 1
ATOM 5854 N N . ILE A 1 749 ? 26.882 -16.550 -20.599 1.00 93.12 749 ILE A N 1
ATOM 5855 C CA . ILE A 1 749 ? 25.749 -15.991 -19.859 1.00 93.12 749 ILE A CA 1
ATOM 5856 C C . ILE A 1 749 ? 24.909 -15.173 -20.834 1.00 93.12 749 ILE A C 1
ATOM 5858 O O . ILE A 1 749 ? 25.334 -14.129 -21.323 1.00 93.12 749 ILE A O 1
ATOM 5862 N N . ILE A 1 750 ? 23.695 -15.631 -21.129 1.00 94.00 750 ILE A N 1
ATOM 5863 C CA . ILE A 1 750 ? 22.763 -14.848 -21.941 1.00 94.00 750 ILE A CA 1
ATOM 5864 C C . ILE A 1 750 ? 22.083 -13.834 -21.017 1.00 94.00 750 ILE A C 1
ATOM 5866 O O . ILE A 1 750 ? 21.243 -14.227 -20.210 1.00 94.00 750 ILE A O 1
ATOM 5870 N N . LEU A 1 751 ? 22.470 -12.556 -21.113 1.00 91.12 751 LEU A N 1
ATOM 5871 C CA . LEU A 1 751 ? 21.986 -11.467 -20.249 1.00 91.12 751 LEU A CA 1
ATOM 5872 C C . LEU A 1 751 ? 20.523 -11.073 -20.519 1.00 91.12 751 LEU A C 1
ATOM 5874 O O . LEU A 1 751 ? 19.784 -10.775 -19.583 1.00 91.12 751 LEU A O 1
ATOM 5878 N N . SER A 1 752 ? 20.082 -11.139 -21.778 1.00 90.50 752 SER A N 1
ATOM 5879 C CA . SER A 1 752 ? 18.710 -10.825 -22.200 1.00 90.50 752 SER A CA 1
ATOM 5880 C C . SER A 1 752 ? 18.367 -11.447 -23.562 1.00 90.50 752 SER A C 1
ATOM 5882 O O . SER A 1 752 ? 19.200 -12.095 -24.202 1.00 90.50 752 SER A O 1
ATOM 5884 N N . PHE A 1 753 ? 17.123 -11.274 -24.022 1.00 90.44 753 PHE A N 1
ATOM 5885 C CA . PHE A 1 753 ? 16.668 -11.799 -25.315 1.00 90.44 753 PHE A CA 1
ATOM 5886 C C . PHE A 1 753 ? 17.377 -11.139 -26.510 1.00 90.44 753 PHE A C 1
ATOM 5888 O O . PHE A 1 753 ? 17.702 -11.824 -27.477 1.00 90.44 753 PHE A O 1
ATOM 5895 N N . GLU A 1 754 ? 17.698 -9.845 -26.429 1.00 90.62 754 GLU A N 1
ATOM 5896 C CA . GLU A 1 754 ? 18.447 -9.147 -27.483 1.00 90.62 754 GLU A CA 1
ATOM 5897 C C . GLU A 1 754 ? 19.900 -9.647 -27.573 1.00 90.62 754 GLU A C 1
ATOM 5899 O O . GLU A 1 754 ? 20.412 -9.847 -28.675 1.00 90.62 754 GLU A O 1
ATOM 5904 N N . HIS A 1 755 ? 20.524 -9.995 -26.438 1.00 92.56 755 HIS A N 1
ATOM 5905 C CA . HIS A 1 755 ? 21.828 -10.670 -26.428 1.00 92.56 755 HIS A CA 1
ATOM 5906 C C . HIS A 1 755 ? 21.784 -12.005 -27.187 1.00 92.56 755 HIS A C 1
ATOM 5908 O O . HIS A 1 755 ? 22.690 -12.320 -27.957 1.00 92.56 755 HIS A O 1
ATOM 5914 N N . ALA A 1 756 ? 20.706 -12.783 -27.015 1.00 93.44 756 ALA A N 1
ATOM 5915 C CA . ALA A 1 756 ? 20.519 -14.035 -27.744 1.00 93.44 756 ALA A CA 1
ATOM 5916 C C . ALA A 1 756 ? 20.403 -13.809 -29.261 1.00 93.44 756 ALA A C 1
ATOM 5918 O O . ALA A 1 756 ? 20.996 -14.568 -30.026 1.00 93.44 756 ALA A O 1
ATOM 5919 N N . LYS A 1 757 ? 19.701 -12.755 -29.706 1.00 92.62 757 LYS A N 1
ATOM 5920 C CA . LYS A 1 757 ? 19.616 -12.399 -31.135 1.00 92.62 757 LYS A CA 1
ATOM 5921 C C . LYS A 1 757 ? 20.976 -12.010 -31.712 1.00 92.62 757 LYS A C 1
ATOM 5923 O O . LYS A 1 757 ? 21.310 -12.493 -32.787 1.00 92.62 757 LYS A O 1
ATOM 5928 N N . LEU A 1 758 ? 21.767 -11.196 -31.006 1.00 93.88 758 LEU A N 1
ATOM 5929 C CA . LEU A 1 758 ? 23.119 -10.824 -31.449 1.00 93.88 758 LEU A CA 1
ATOM 5930 C C . LEU A 1 758 ? 24.041 -12.042 -31.581 1.00 93.88 758 LEU A C 1
ATOM 5932 O O . LEU A 1 758 ? 24.722 -12.184 -32.594 1.00 93.88 758 LEU A O 1
ATOM 5936 N N . LEU A 1 759 ? 24.018 -12.951 -30.599 1.00 94.81 759 LEU A N 1
ATOM 5937 C CA . LEU A 1 759 ? 24.768 -14.210 -30.656 1.00 94.81 759 LEU A CA 1
ATOM 5938 C C . LEU A 1 759 ? 24.349 -15.065 -31.864 1.00 94.81 759 LEU A C 1
ATOM 5940 O O . LEU A 1 759 ? 25.207 -15.569 -32.584 1.00 94.81 759 LEU A O 1
ATOM 5944 N N . ILE A 1 760 ? 23.043 -15.205 -32.114 1.00 94.38 760 ILE A N 1
ATOM 5945 C CA . ILE A 1 760 ? 22.512 -15.931 -33.282 1.00 94.38 760 ILE A CA 1
ATOM 5946 C C . ILE A 1 760 ? 22.923 -15.245 -34.595 1.00 94.38 760 ILE A C 1
ATOM 5948 O O . ILE A 1 760 ? 23.289 -15.938 -35.542 1.00 94.38 760 ILE A O 1
ATOM 5952 N N . GLY A 1 761 ? 22.914 -13.910 -34.643 1.00 93.44 761 GLY A N 1
ATOM 5953 C CA . GLY A 1 761 ? 23.365 -13.122 -35.791 1.00 93.44 761 GLY A CA 1
ATOM 5954 C C . GLY A 1 761 ? 24.824 -13.404 -36.150 1.00 93.44 761 GLY A C 1
ATOM 5955 O O . GLY A 1 761 ? 25.105 -13.752 -37.288 1.00 93.44 761 GLY A O 1
ATOM 5956 N N . ILE A 1 762 ? 25.722 -13.369 -35.167 1.00 95.56 762 ILE A N 1
ATOM 5957 C CA . ILE A 1 762 ? 27.149 -13.709 -35.324 1.00 95.56 762 ILE A CA 1
ATOM 5958 C C . ILE A 1 762 ? 27.342 -15.141 -35.851 1.00 95.56 762 ILE A C 1
ATOM 5960 O O . ILE A 1 762 ? 28.068 -15.375 -36.816 1.00 95.56 762 ILE A O 1
ATOM 5964 N N . PHE A 1 763 ? 26.626 -16.128 -35.300 1.00 95.44 763 PHE A N 1
ATOM 5965 C CA . PHE A 1 763 ? 26.706 -17.494 -35.833 1.00 95.44 763 PHE A CA 1
ATOM 5966 C C . PHE A 1 763 ? 26.149 -17.619 -37.262 1.00 95.44 763 PHE A C 1
ATOM 5968 O O . PHE A 1 763 ? 26.675 -18.413 -38.041 1.00 95.44 763 PHE A O 1
ATOM 5975 N N . ALA A 1 764 ? 25.131 -16.838 -37.636 1.00 94.44 764 ALA A N 1
ATOM 5976 C CA . ALA A 1 764 ? 24.613 -16.800 -39.003 1.00 94.44 764 ALA A CA 1
ATOM 5977 C C . ALA A 1 764 ? 25.587 -16.110 -39.979 1.00 94.44 764 ALA A C 1
ATOM 5979 O O . ALA A 1 764 ? 25.857 -16.661 -41.045 1.00 94.44 764 ALA A O 1
ATOM 5980 N N . GLY A 1 765 ? 26.166 -14.966 -39.604 1.00 94.00 765 GLY A N 1
ATOM 5981 C CA . GLY A 1 765 ? 27.153 -14.231 -40.402 1.00 94.00 765 GLY A CA 1
ATOM 5982 C C . GLY A 1 765 ? 28.401 -15.064 -40.689 1.00 94.00 765 GLY A C 1
ATOM 5983 O O . GLY A 1 765 ? 28.798 -15.210 -41.846 1.00 94.00 765 GLY A O 1
ATOM 5984 N N . LEU A 1 766 ? 28.948 -15.733 -39.671 1.00 95.75 766 LEU A N 1
ATOM 5985 C CA . LEU A 1 766 ? 30.065 -16.671 -39.834 1.00 95.75 766 LEU A CA 1
ATOM 5986 C C . LEU A 1 766 ? 29.736 -17.842 -40.778 1.00 95.75 766 LEU A C 1
ATOM 5988 O O . LEU A 1 766 ? 30.587 -18.233 -41.577 1.00 95.75 766 LEU A O 1
ATOM 5992 N N . LEU A 1 767 ? 28.514 -18.389 -40.734 1.00 94.75 767 LEU A N 1
ATOM 5993 C CA . LEU A 1 767 ? 28.087 -19.442 -41.666 1.00 94.75 767 LEU A CA 1
ATOM 5994 C C . LEU A 1 767 ? 27.967 -18.929 -43.111 1.00 94.75 767 LEU A C 1
ATOM 5996 O O . LEU A 1 767 ? 28.350 -19.648 -44.035 1.00 94.75 767 LEU A O 1
ATOM 6000 N N . LEU A 1 768 ? 27.502 -17.692 -43.316 1.00 93.38 768 LEU A N 1
ATOM 6001 C CA . LEU A 1 768 ? 27.456 -17.052 -44.637 1.00 93.38 768 LEU A CA 1
ATOM 6002 C C . LEU A 1 768 ? 28.859 -16.787 -45.197 1.00 93.38 768 LEU A C 1
ATOM 6004 O O . LEU A 1 768 ? 29.109 -17.080 -46.363 1.00 93.38 768 LEU A O 1
ATOM 6008 N N . ILE A 1 769 ? 29.794 -16.316 -44.366 1.00 94.81 769 ILE A N 1
ATOM 6009 C CA . ILE A 1 769 ? 31.199 -16.112 -44.758 1.00 94.81 769 ILE A CA 1
ATOM 6010 C C . ILE A 1 769 ? 31.848 -17.447 -45.159 1.00 94.81 769 ILE A C 1
ATOM 6012 O O . ILE A 1 769 ? 32.508 -17.523 -46.195 1.00 94.81 769 ILE A O 1
ATOM 6016 N N . VAL A 1 770 ? 31.633 -18.521 -44.390 1.00 95.38 770 VAL A N 1
ATOM 6017 C CA . VAL A 1 770 ? 32.143 -19.864 -44.731 1.00 95.38 770 VAL A CA 1
ATOM 6018 C C . VAL A 1 770 ? 31.523 -20.392 -46.030 1.00 95.38 770 VAL A C 1
ATOM 6020 O O . VAL A 1 770 ? 32.236 -20.987 -46.838 1.00 95.38 770 VAL A O 1
ATOM 6023 N N . TYR A 1 771 ? 30.230 -20.152 -46.264 1.00 93.44 771 TYR A N 1
ATOM 6024 C CA . TYR A 1 771 ? 29.558 -20.519 -47.512 1.00 93.44 771 TYR A CA 1
ATOM 6025 C C . TYR A 1 771 ? 30.128 -19.762 -48.722 1.00 93.44 771 TYR A C 1
ATOM 6027 O O . TYR A 1 771 ? 30.481 -20.392 -49.719 1.00 93.44 771 TYR A O 1
ATOM 6035 N N . ASP A 1 772 ? 30.296 -18.441 -48.629 1.00 91.19 772 ASP A N 1
ATOM 6036 C CA . ASP A 1 772 ? 30.871 -17.629 -49.709 1.00 91.19 772 ASP A CA 1
ATOM 6037 C C . ASP A 1 772 ? 32.324 -18.022 -50.018 1.00 91.19 772 ASP A C 1
ATOM 6039 O O . ASP A 1 772 ? 32.690 -18.158 -51.186 1.00 91.19 772 ASP A O 1
ATOM 6043 N N . VAL A 1 773 ? 33.142 -18.289 -48.993 1.00 93.62 773 VAL A N 1
ATOM 6044 C CA . VAL A 1 773 ? 34.517 -18.788 -49.172 1.00 93.62 773 VAL A CA 1
ATOM 6045 C C . VAL A 1 773 ? 34.529 -20.185 -49.806 1.00 93.62 773 VAL A C 1
ATOM 6047 O O . VAL A 1 773 ? 35.374 -20.451 -50.660 1.00 93.62 773 VAL A O 1
ATOM 6050 N N . TYR A 1 774 ? 33.585 -21.065 -49.463 1.00 93.50 774 TYR A N 1
ATOM 6051 C CA . TYR A 1 774 ? 33.445 -22.379 -50.101 1.00 93.50 7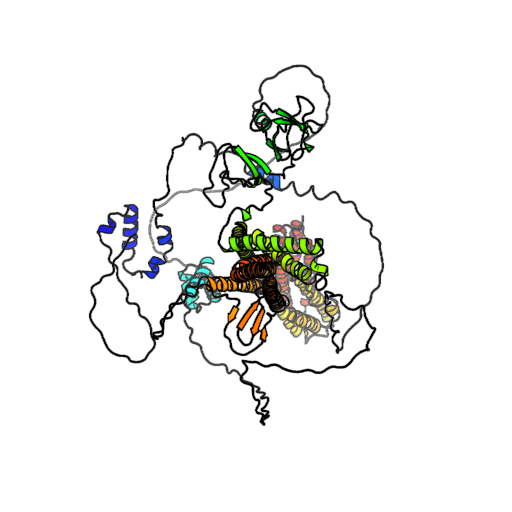74 TYR A CA 1
ATOM 6052 C C . TYR A 1 774 ? 33.034 -22.271 -51.580 1.00 93.50 774 TYR A C 1
ATOM 6054 O O . TYR A 1 774 ? 33.609 -22.957 -52.427 1.00 93.50 774 TYR A O 1
ATOM 6062 N N . VAL A 1 775 ? 32.100 -21.377 -51.924 1.00 89.25 775 VAL A N 1
ATOM 6063 C CA . VAL A 1 775 ? 31.708 -21.108 -53.322 1.00 89.25 775 VAL A CA 1
ATOM 6064 C C . VAL A 1 775 ? 32.869 -20.492 -54.113 1.00 89.25 775 VAL A C 1
ATOM 6066 O O . VAL A 1 775 ? 33.111 -20.890 -55.252 1.00 89.25 775 VAL A O 1
ATOM 6069 N N . MET A 1 776 ? 33.635 -19.581 -53.506 1.00 89.25 776 MET A N 1
ATOM 6070 C CA . MET A 1 776 ? 34.844 -19.001 -54.105 1.00 89.25 776 MET A CA 1
ATOM 6071 C C . MET A 1 776 ? 35.950 -20.049 -54.323 1.00 89.25 776 MET A C 1
ATOM 6073 O O . MET A 1 776 ? 36.671 -19.973 -55.310 1.00 89.25 776 MET A O 1
ATOM 6077 N N . ALA A 1 777 ? 36.079 -21.038 -53.433 1.00 91.94 777 ALA A N 1
ATOM 6078 C CA . ALA A 1 777 ? 37.079 -22.105 -53.531 1.00 91.94 777 ALA A CA 1
ATOM 6079 C C . ALA A 1 777 ? 36.684 -23.270 -54.464 1.00 91.94 777 ALA A C 1
ATOM 6081 O O . ALA A 1 777 ? 37.516 -24.132 -54.735 1.00 91.94 777 ALA A O 1
ATOM 6082 N N . THR A 1 778 ? 35.431 -23.326 -54.931 1.00 91.81 778 THR A N 1
ATOM 6083 C CA . THR A 1 778 ? 34.905 -24.410 -55.792 1.00 91.81 778 THR A CA 1
ATOM 6084 C C . THR A 1 778 ? 34.584 -23.975 -57.224 1.00 91.81 778 THR A C 1
ATOM 6086 O O . THR A 1 778 ? 34.195 -24.807 -58.042 1.00 91.81 778 THR A O 1
ATOM 6089 N N . LYS A 1 779 ? 34.770 -22.691 -57.554 1.00 87.19 779 LYS A N 1
ATOM 6090 C CA . LYS A 1 779 ? 34.709 -22.159 -58.921 1.00 87.19 779 LYS A CA 1
ATOM 6091 C C . LYS A 1 779 ? 36.089 -21.623 -59.307 1.00 87.19 779 LYS A C 1
ATOM 6093 O O . LYS A 1 779 ? 36.552 -20.670 -58.692 1.00 87.19 779 LYS A O 1
ATOM 6098 N N . ASP A 1 780 ? 36.701 -22.158 -60.365 1.00 81.62 780 ASP A N 1
ATOM 6099 C CA . ASP A 1 780 ? 38.073 -21.828 -60.815 1.00 81.62 780 ASP A CA 1
ATOM 6100 C C . ASP A 1 780 ? 38.267 -20.395 -61.382 1.00 81.62 780 ASP A C 1
ATOM 6102 O O . ASP A 1 780 ? 39.220 -20.119 -62.111 1.00 81.62 780 ASP A O 1
ATOM 6106 N N . GLY A 1 781 ? 37.368 -19.459 -61.067 1.00 78.25 781 GLY A N 1
ATOM 6107 C CA . GLY A 1 781 ? 37.428 -18.057 -61.470 1.00 78.25 781 GLY A CA 1
ATOM 6108 C C . GLY A 1 781 ? 37.401 -17.129 -60.259 1.00 78.25 781 GLY A C 1
ATOM 6109 O O . GLY A 1 781 ? 36.334 -16.868 -59.701 1.00 78.25 781 GLY A O 1
ATOM 6110 N N . PHE A 1 782 ? 38.560 -16.577 -59.886 1.00 82.12 782 PHE A N 1
ATOM 6111 C CA . PHE A 1 782 ? 38.682 -15.573 -58.823 1.00 82.12 782 PHE A CA 1
ATOM 6112 C C . PHE A 1 782 ? 38.120 -14.213 -59.282 1.00 82.12 782 PHE A C 1
ATOM 6114 O O . PHE A 1 782 ? 38.850 -13.300 -59.666 1.00 82.12 782 PHE A O 1
ATOM 6121 N N . GLY A 1 783 ? 36.792 -14.094 -59.297 1.00 84.69 783 GLY A N 1
ATOM 6122 C CA . GLY A 1 783 ? 36.089 -12.857 -59.629 1.00 84.69 783 GLY A CA 1
ATOM 6123 C C . GLY A 1 783 ? 36.139 -11.852 -58.478 1.00 84.69 783 GLY A C 1
ATOM 6124 O O . GLY A 1 783 ? 35.684 -12.152 -57.373 1.00 84.69 783 GLY A O 1
ATOM 6125 N N . SER A 1 784 ? 36.624 -10.636 -58.743 1.00 85.69 784 SER A N 1
ATOM 6126 C CA . SER A 1 784 ? 36.805 -9.575 -57.735 1.00 85.69 784 SER A CA 1
ATOM 6127 C C . SER A 1 784 ? 35.530 -9.220 -56.953 1.00 85.69 784 SER A C 1
ATOM 6129 O O . SER A 1 784 ? 35.614 -8.789 -55.806 1.00 85.69 784 SER A O 1
ATOM 6131 N N . SER A 1 785 ? 34.346 -9.435 -57.535 1.00 83.31 785 SER A N 1
ATOM 6132 C CA . SER A 1 785 ? 33.048 -9.240 -56.875 1.00 83.31 785 SER A CA 1
ATOM 6133 C C . SER A 1 785 ? 32.801 -10.204 -55.707 1.00 83.31 785 SER A C 1
ATOM 6135 O O . SER A 1 785 ? 32.209 -9.804 -54.706 1.00 83.31 785 SER A O 1
ATOM 6137 N N . MET A 1 786 ? 33.289 -11.450 -55.776 1.00 85.25 786 MET A N 1
ATOM 6138 C CA . MET A 1 786 ? 33.163 -12.405 -54.664 1.00 85.25 786 MET A CA 1
ATOM 6139 C C . MET A 1 786 ? 34.047 -12.007 -53.477 1.00 85.25 786 MET A C 1
ATOM 6141 O O . MET A 1 786 ? 33.624 -12.142 -52.331 1.00 85.25 786 MET A O 1
ATOM 6145 N N . PHE A 1 787 ? 35.231 -11.441 -53.736 1.00 89.62 787 PHE A N 1
ATOM 6146 C CA . PHE A 1 787 ? 36.098 -10.912 -52.680 1.00 89.62 787 PHE A CA 1
ATOM 6147 C C . PHE A 1 787 ? 35.449 -9.734 -51.934 1.00 89.62 787 PHE A C 1
ATOM 6149 O O . PHE A 1 787 ? 35.504 -9.691 -50.707 1.00 89.62 787 PHE A O 1
ATOM 6156 N N . LEU A 1 788 ? 34.780 -8.822 -52.653 1.00 89.12 788 LEU A N 1
ATOM 6157 C CA . LEU A 1 788 ? 34.035 -7.715 -52.039 1.00 89.12 788 LEU A CA 1
ATOM 6158 C C . LEU A 1 788 ? 32.869 -8.223 -51.171 1.00 89.12 788 LEU A C 1
ATOM 6160 O O . LEU A 1 788 ? 32.777 -7.830 -50.015 1.00 89.12 788 LEU A O 1
ATOM 6164 N N . SER A 1 789 ? 32.073 -9.187 -51.659 1.00 87.12 789 SER A N 1
ATOM 6165 C CA . SER A 1 789 ? 30.995 -9.838 -50.882 1.00 87.12 789 SER A CA 1
ATOM 6166 C C . SER A 1 789 ? 31.482 -10.394 -49.534 1.00 87.12 789 SER A C 1
ATOM 6168 O O . SER A 1 789 ? 30.836 -10.195 -48.505 1.00 87.12 789 SER A O 1
ATOM 6170 N N . VAL A 1 790 ? 32.644 -11.060 -49.522 1.00 92.00 790 VAL A N 1
ATOM 6171 C CA . VAL A 1 790 ? 33.260 -11.598 -48.294 1.00 92.00 790 VAL A CA 1
ATOM 6172 C C . VAL A 1 790 ? 33.780 -10.482 -47.382 1.00 92.00 790 VAL A C 1
ATOM 6174 O O . VAL A 1 790 ? 33.631 -10.576 -46.163 1.00 92.00 790 VAL A O 1
ATOM 6177 N N . LEU A 1 791 ? 34.371 -9.424 -47.946 1.00 92.38 791 LEU A N 1
ATOM 6178 C CA . LEU A 1 791 ? 34.873 -8.278 -47.186 1.00 92.38 791 LEU A CA 1
ATOM 6179 C C . LEU A 1 791 ? 33.736 -7.493 -46.515 1.00 92.38 791 LEU A C 1
ATOM 6181 O O . LEU A 1 791 ? 33.844 -7.169 -45.333 1.00 92.38 791 LEU A O 1
ATOM 6185 N N . ASP A 1 792 ? 32.638 -7.242 -47.227 1.00 88.06 792 ASP A N 1
ATOM 6186 C CA . ASP A 1 792 ? 31.471 -6.538 -46.690 1.00 88.06 792 ASP A CA 1
ATOM 6187 C C . ASP A 1 792 ? 30.810 -7.346 -45.567 1.00 88.06 792 ASP A C 1
ATOM 6189 O O . ASP A 1 792 ? 30.571 -6.803 -44.487 1.00 88.06 792 ASP A O 1
ATOM 6193 N N . LEU A 1 793 ? 30.603 -8.659 -45.752 1.00 90.88 793 LEU A N 1
ATOM 6194 C CA . LEU A 1 793 ? 30.113 -9.542 -44.682 1.00 90.88 793 LEU A CA 1
ATOM 6195 C C . LEU A 1 793 ? 31.039 -9.533 -43.454 1.00 90.88 793 LEU A C 1
ATOM 6197 O O . LEU A 1 793 ? 30.548 -9.514 -42.327 1.00 90.88 793 LEU A O 1
ATOM 6201 N N . LEU A 1 794 ? 32.361 -9.484 -43.647 1.00 94.12 794 LEU A N 1
ATOM 6202 C CA . LEU A 1 794 ? 33.329 -9.370 -42.551 1.00 94.12 794 LEU A CA 1
ATOM 6203 C C . LEU A 1 794 ? 33.219 -8.021 -41.817 1.00 94.12 794 LEU A C 1
ATOM 6205 O O . LEU A 1 794 ? 33.357 -7.990 -40.594 1.00 94.12 794 LEU A O 1
ATOM 6209 N N . VAL A 1 795 ? 32.917 -6.918 -42.511 1.00 91.12 795 VAL A N 1
ATOM 6210 C CA . VAL A 1 795 ? 32.635 -5.615 -41.875 1.00 91.12 795 VAL A CA 1
ATOM 6211 C C . VAL A 1 795 ? 31.343 -5.665 -41.050 1.00 91.12 795 VAL A C 1
ATOM 6213 O O . VAL A 1 795 ? 31.328 -5.150 -39.929 1.00 91.12 795 VAL A O 1
ATOM 6216 N N . VAL A 1 796 ? 30.284 -6.323 -41.542 1.00 90.06 796 VAL A N 1
ATOM 6217 C CA . VAL A 1 796 ? 29.052 -6.551 -40.757 1.00 90.06 796 VAL A CA 1
ATOM 6218 C C . VAL A 1 796 ? 29.349 -7.386 -39.511 1.00 90.06 796 VAL A C 1
ATOM 6220 O O . VAL A 1 796 ? 28.956 -7.005 -38.410 1.00 90.06 796 VAL A O 1
ATOM 6223 N N . GLU A 1 797 ? 30.094 -8.479 -39.659 1.00 94.56 797 GLU A N 1
ATOM 6224 C CA . GLU A 1 797 ? 30.449 -9.391 -38.568 1.00 94.56 797 GLU A CA 1
ATOM 6225 C C . GLU A 1 797 ? 31.298 -8.697 -37.486 1.00 94.56 797 GLU A C 1
ATOM 6227 O O . GLU A 1 797 ? 31.018 -8.821 -36.294 1.00 94.56 797 GLU A O 1
ATOM 6232 N N . VAL A 1 798 ? 32.276 -7.870 -37.878 1.00 93.56 798 VAL A N 1
ATOM 6233 C CA . VAL A 1 798 ? 33.046 -7.028 -36.943 1.00 93.56 798 VAL A CA 1
ATOM 6234 C C . VAL A 1 798 ? 32.147 -6.008 -36.236 1.00 93.56 798 VAL A C 1
ATOM 6236 O O . VAL A 1 798 ? 32.316 -5.782 -35.037 1.00 93.56 798 VAL A O 1
ATOM 6239 N N . CYS A 1 799 ? 31.167 -5.423 -36.929 1.00 92.44 799 CYS A N 1
ATOM 6240 C CA . CYS A 1 799 ? 30.202 -4.501 -36.327 1.00 92.44 799 CYS A CA 1
ATOM 6241 C C . CYS A 1 799 ? 29.322 -5.203 -35.272 1.00 92.44 799 CYS A C 1
ATOM 6243 O O . CYS A 1 799 ? 29.183 -4.707 -34.150 1.00 92.44 799 CYS A O 1
ATOM 6245 N N . LEU A 1 800 ? 28.804 -6.399 -35.580 1.00 92.69 800 LEU A N 1
ATOM 6246 C CA . LEU A 1 800 ? 28.045 -7.230 -34.637 1.00 92.69 800 LEU A CA 1
ATOM 6247 C C . LEU A 1 800 ? 28.902 -7.685 -33.446 1.00 92.69 800 LEU A C 1
ATOM 6249 O O . LEU A 1 800 ? 28.434 -7.653 -32.307 1.00 92.69 800 LEU A O 1
ATOM 6253 N N . LEU A 1 801 ? 30.166 -8.051 -33.669 1.00 93.81 801 LEU A N 1
ATOM 6254 C CA . LEU A 1 801 ? 31.098 -8.432 -32.605 1.00 93.81 801 LEU A CA 1
ATOM 6255 C C . LEU A 1 801 ? 31.414 -7.254 -31.671 1.00 93.81 801 LEU A C 1
ATOM 6257 O O . LEU A 1 801 ? 31.456 -7.421 -30.453 1.00 93.81 801 LEU A O 1
ATOM 6261 N N . VAL A 1 802 ? 31.600 -6.050 -32.216 1.00 91.94 802 VAL A N 1
ATOM 6262 C CA . VAL A 1 802 ? 31.795 -4.820 -31.432 1.00 91.94 802 VAL A CA 1
ATOM 6263 C C . VAL A 1 802 ? 30.534 -4.470 -30.633 1.00 91.94 802 VAL A C 1
ATOM 6265 O O . VAL A 1 802 ? 30.641 -4.124 -29.454 1.00 91.94 802 VAL A O 1
ATOM 6268 N N . MET A 1 803 ? 29.347 -4.663 -31.217 1.00 90.50 803 MET A N 1
ATOM 6269 C CA . MET A 1 803 ? 28.066 -4.576 -30.505 1.00 90.50 803 MET A CA 1
ATOM 6270 C C . MET A 1 803 ? 27.960 -5.569 -29.349 1.00 90.50 803 MET A C 1
ATOM 6272 O O . MET A 1 803 ? 27.549 -5.192 -28.254 1.00 90.50 803 MET A O 1
ATOM 6276 N N . LEU A 1 804 ? 28.360 -6.823 -29.561 1.00 92.31 804 LEU A N 1
ATOM 6277 C CA . LEU A 1 804 ? 28.355 -7.862 -28.531 1.00 92.31 804 LEU A CA 1
ATOM 6278 C C . LEU A 1 804 ? 29.357 -7.550 -27.402 1.00 92.31 804 LEU A C 1
ATOM 6280 O O . LEU A 1 804 ? 29.068 -7.760 -26.224 1.00 92.31 804 LEU A O 1
ATOM 6284 N N . CYS A 1 805 ? 30.511 -6.969 -27.742 1.00 91.06 805 CYS A N 1
ATOM 6285 C CA . CYS A 1 805 ? 31.505 -6.507 -26.773 1.00 91.06 805 CYS A CA 1
ATOM 6286 C C . CYS A 1 805 ? 31.028 -5.324 -25.913 1.00 91.06 805 CYS A C 1
ATOM 6288 O O . CYS A 1 805 ? 31.436 -5.228 -24.758 1.00 91.06 805 CYS A O 1
ATOM 6290 N N . ARG A 1 806 ? 30.164 -4.443 -26.439 1.00 88.44 806 ARG A N 1
ATOM 6291 C CA . ARG A 1 806 ? 29.538 -3.334 -25.687 1.00 88.44 806 ARG A CA 1
ATOM 6292 C C . ARG A 1 806 ? 28.161 -3.664 -25.109 1.00 88.44 806 ARG A C 1
ATOM 6294 O O . ARG A 1 806 ? 27.586 -2.831 -24.414 1.00 88.44 806 ARG A O 1
ATOM 6301 N N . PHE A 1 807 ? 27.629 -4.862 -25.351 1.00 88.94 807 PHE A N 1
ATOM 6302 C CA . PHE A 1 807 ? 26.266 -5.215 -24.949 1.00 88.94 807 PHE A CA 1
ATOM 6303 C C . PHE A 1 807 ? 26.027 -5.071 -23.437 1.00 88.94 807 PHE A C 1
ATOM 6305 O O . PHE A 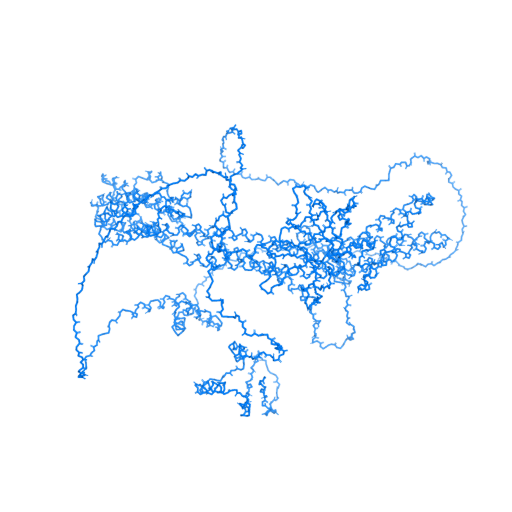1 807 ? 24.950 -4.662 -23.013 1.00 88.94 807 PHE A O 1
ATOM 6312 N N . GLU A 1 808 ? 27.054 -5.338 -22.629 1.00 86.44 808 GLU A N 1
ATOM 6313 C CA . GLU A 1 808 ? 27.040 -5.175 -21.172 1.00 86.44 808 GLU A CA 1
ATOM 6314 C C . GLU A 1 808 ? 26.713 -3.734 -20.726 1.00 86.44 808 GLU A C 1
ATOM 6316 O O . GLU A 1 808 ? 25.970 -3.548 -19.767 1.00 86.44 808 GLU A O 1
ATOM 6321 N N . GLU A 1 809 ? 27.172 -2.712 -21.455 1.00 82.56 809 GLU A N 1
ATOM 6322 C CA . GLU A 1 809 ? 26.871 -1.303 -21.153 1.00 82.56 809 GLU A CA 1
ATOM 6323 C C . GLU A 1 809 ? 25.424 -0.922 -21.521 1.00 82.56 809 GLU A C 1
ATOM 6325 O O . GLU A 1 809 ? 24.815 -0.075 -20.866 1.00 82.56 809 GLU A O 1
ATOM 6330 N N . LEU A 1 810 ? 24.851 -1.575 -22.538 1.00 82.19 810 LEU A N 1
ATOM 6331 C CA . LEU A 1 810 ? 23.477 -1.350 -22.997 1.00 82.19 810 LEU A CA 1
ATOM 6332 C C . LEU A 1 810 ? 22.442 -2.093 -22.131 1.00 82.19 810 LEU A C 1
ATOM 6334 O O . LEU A 1 810 ? 21.390 -1.530 -21.816 1.00 82.19 810 LEU A O 1
ATOM 6338 N N . ASP A 1 811 ? 22.732 -3.328 -21.700 1.00 84.81 811 ASP A N 1
ATOM 6339 C CA . ASP A 1 811 ? 21.807 -4.123 -20.873 1.00 84.81 811 ASP A CA 1
ATOM 6340 C C . ASP A 1 811 ? 21.598 -3.501 -19.484 1.00 84.81 811 ASP A C 1
ATOM 6342 O O . ASP A 1 811 ? 20.484 -3.554 -18.966 1.00 84.81 811 ASP A O 1
ATOM 6346 N N . ILE A 1 812 ? 22.613 -2.818 -18.927 1.00 83.25 812 ILE A N 1
ATOM 6347 C CA . ILE A 1 812 ? 22.522 -2.067 -17.657 1.00 83.25 812 ILE A CA 1
ATOM 6348 C C . ILE A 1 812 ? 21.348 -1.078 -17.663 1.00 83.25 812 ILE A C 1
ATOM 6350 O O . ILE A 1 812 ? 20.635 -0.960 -16.667 1.00 83.25 812 ILE A O 1
ATOM 6354 N N . ILE A 1 813 ? 21.100 -0.381 -18.775 1.00 80.25 813 ILE A N 1
ATOM 6355 C CA . ILE A 1 813 ? 20.002 0.595 -18.859 1.00 80.25 813 ILE A CA 1
ATOM 6356 C C . ILE A 1 813 ? 18.657 -0.122 -18.972 1.00 80.25 813 ILE A C 1
ATOM 6358 O O . ILE A 1 813 ? 17.714 0.245 -18.274 1.00 80.25 813 ILE A O 1
ATOM 6362 N N . GLN A 1 814 ? 18.580 -1.204 -19.750 1.00 79.81 814 GLN A N 1
ATOM 6363 C CA . GLN A 1 814 ? 17.382 -2.047 -19.787 1.00 79.81 814 GLN A CA 1
ATOM 6364 C C . GLN A 1 814 ? 17.114 -2.717 -18.430 1.00 79.81 814 GLN A C 1
ATOM 6366 O O . GLN A 1 814 ? 15.964 -2.997 -18.099 1.00 79.81 814 GLN A O 1
ATOM 6371 N N . GLN A 1 815 ? 18.145 -3.011 -17.631 1.00 83.06 815 GLN A N 1
ATOM 6372 C CA . GLN A 1 815 ? 18.009 -3.496 -16.256 1.00 83.06 815 GLN A CA 1
ATOM 6373 C C . GLN A 1 815 ? 17.474 -2.393 -15.334 1.00 83.06 815 GLN A C 1
ATOM 6375 O O . GLN A 1 815 ? 16.513 -2.644 -14.615 1.00 83.06 815 GLN A O 1
ATOM 6380 N N . LEU A 1 816 ? 18.008 -1.171 -15.403 1.00 82.69 816 LEU A N 1
ATOM 6381 C CA . LEU A 1 816 ? 17.496 -0.034 -14.630 1.00 82.69 816 LEU A CA 1
ATOM 6382 C C . LEU A 1 816 ? 16.032 0.291 -14.973 1.00 82.69 816 LEU A C 1
ATOM 6384 O O . LEU A 1 816 ? 15.227 0.443 -14.059 1.00 82.69 816 LEU A O 1
ATOM 6388 N N . GLU A 1 817 ? 15.648 0.310 -16.255 1.00 83.50 817 GLU A N 1
ATOM 6389 C CA . GLU A 1 817 ? 14.246 0.497 -16.678 1.00 83.50 817 GLU A CA 1
ATOM 6390 C C . GLU A 1 817 ? 13.330 -0.640 -16.155 1.00 83.50 817 GLU A C 1
ATOM 6392 O O . GLU A 1 817 ? 12.201 -0.385 -15.725 1.00 83.50 817 GLU A O 1
ATOM 6397 N N . ARG A 1 818 ? 13.817 -1.894 -16.109 1.00 84.25 818 ARG A N 1
ATOM 6398 C CA . ARG A 1 818 ? 13.109 -3.036 -15.484 1.00 84.25 818 ARG A CA 1
ATOM 6399 C C . ARG A 1 818 ? 12.958 -2.868 -13.965 1.00 84.25 818 ARG A C 1
ATOM 6401 O O . ARG A 1 818 ? 11.881 -3.130 -13.433 1.00 84.25 818 ARG A O 1
ATOM 6408 N N . GLU A 1 819 ? 14.009 -2.435 -13.272 1.00 84.44 819 GLU A N 1
ATOM 6409 C CA . GLU A 1 819 ? 14.021 -2.244 -11.814 1.00 84.44 819 GLU A CA 1
ATOM 6410 C C . GLU A 1 819 ? 13.137 -1.069 -11.372 1.00 84.44 819 GLU A C 1
ATOM 6412 O O . GLU A 1 819 ? 12.381 -1.217 -10.412 1.00 84.44 819 GLU A O 1
ATOM 6417 N N . VAL A 1 820 ? 13.155 0.055 -12.098 1.00 82.50 820 VAL A N 1
ATOM 6418 C CA . VAL A 1 820 ? 12.229 1.188 -11.902 1.00 82.50 820 VAL A CA 1
ATOM 6419 C C . VAL A 1 820 ? 10.779 0.723 -12.022 1.00 82.50 820 VAL A C 1
ATOM 6421 O O . VAL A 1 820 ? 9.972 0.976 -11.129 1.00 82.50 820 VAL A O 1
ATOM 6424 N N . LYS A 1 821 ? 10.449 -0.023 -13.085 1.00 85.94 821 LYS A N 1
ATOM 6425 C CA . LYS A 1 821 ? 9.084 -0.512 -13.324 1.00 85.94 821 LYS A CA 1
ATOM 6426 C C . LYS A 1 821 ? 8.591 -1.472 -12.236 1.00 85.94 821 LYS A C 1
ATOM 6428 O O . LYS A 1 821 ? 7.420 -1.421 -11.863 1.00 85.94 821 LYS A O 1
ATOM 6433 N N . GLU A 1 822 ? 9.462 -2.335 -11.716 1.00 86.31 822 GLU A N 1
ATOM 6434 C CA . GLU A 1 822 ? 9.116 -3.235 -10.611 1.00 86.31 822 GLU A CA 1
ATOM 6435 C C . GLU A 1 822 ? 8.976 -2.485 -9.275 1.00 86.31 822 GLU A C 1
ATOM 6437 O O . GLU A 1 822 ? 8.038 -2.757 -8.526 1.00 86.31 822 GLU A O 1
ATOM 6442 N N . LEU A 1 823 ? 9.829 -1.491 -9.000 1.00 84.00 823 LEU A N 1
ATOM 6443 C CA . LEU A 1 823 ? 9.701 -0.626 -7.821 1.00 84.00 823 LEU A CA 1
ATOM 6444 C C . LEU A 1 823 ? 8.412 0.206 -7.854 1.00 84.00 823 LEU A C 1
ATOM 6446 O O . LEU A 1 823 ? 7.709 0.259 -6.847 1.00 84.00 823 LEU A O 1
ATOM 6450 N N . ALA A 1 824 ? 8.042 0.772 -9.006 1.00 85.19 824 ALA A N 1
ATOM 6451 C CA . ALA A 1 824 ? 6.767 1.470 -9.186 1.00 85.19 824 ALA A CA 1
ATOM 6452 C C . ALA A 1 824 ? 5.565 0.545 -8.907 1.00 85.19 824 ALA A C 1
ATOM 6454 O O . ALA A 1 824 ? 4.670 0.899 -8.139 1.00 85.19 824 ALA A O 1
ATOM 6455 N N . ARG A 1 825 ? 5.588 -0.688 -9.439 1.00 88.19 825 ARG A N 1
ATOM 6456 C CA . ARG A 1 825 ? 4.558 -1.718 -9.195 1.00 88.19 825 ARG A CA 1
ATOM 6457 C C . ARG A 1 825 ? 4.460 -2.126 -7.720 1.00 88.19 825 ARG A C 1
ATOM 6459 O O . ARG A 1 825 ? 3.385 -2.513 -7.258 1.00 88.19 825 ARG A O 1
ATOM 6466 N N . GLN A 1 826 ? 5.566 -2.090 -6.977 1.00 84.06 826 GLN A N 1
ATOM 6467 C CA . GLN A 1 826 ? 5.571 -2.350 -5.535 1.00 84.06 826 GLN A CA 1
ATOM 6468 C C . GLN A 1 826 ? 5.115 -1.133 -4.720 1.00 84.06 826 GLN A C 1
ATOM 6470 O O . GLN A 1 826 ? 4.426 -1.326 -3.719 1.00 84.06 826 GLN A O 1
ATOM 6475 N N . ASN A 1 827 ? 5.414 0.096 -5.156 1.00 86.06 827 ASN A N 1
ATOM 6476 C CA . ASN A 1 827 ? 4.894 1.314 -4.531 1.00 86.06 827 ASN A CA 1
ATOM 6477 C C . ASN A 1 827 ? 3.365 1.377 -4.628 1.00 86.06 827 ASN A C 1
ATOM 6479 O O . ASN A 1 827 ? 2.709 1.505 -3.603 1.00 86.06 827 ASN A O 1
ATOM 6483 N N . GLU A 1 828 ? 2.797 1.127 -5.810 1.00 91.88 828 GLU A N 1
ATOM 6484 C CA . GLU A 1 828 ? 1.342 1.052 -6.032 1.00 91.88 828 GLU A CA 1
ATOM 6485 C C . GLU A 1 828 ? 0.653 0.025 -5.102 1.00 91.88 828 GLU A C 1
ATOM 6487 O O . GLU A 1 828 ? -0.435 0.256 -4.571 1.00 91.88 828 GLU A O 1
ATOM 6492 N N . GLN A 1 829 ? 1.293 -1.127 -4.864 1.00 88.31 829 GLN A N 1
ATOM 6493 C CA . GLN A 1 829 ? 0.787 -2.149 -3.936 1.00 88.31 829 GLN A CA 1
ATOM 6494 C C . GLN A 1 829 ? 0.849 -1.711 -2.470 1.00 88.31 829 GLN A C 1
ATOM 6496 O O . GLN A 1 829 ? 0.020 -2.152 -1.673 1.00 88.31 829 GLN A O 1
ATOM 6501 N N . VAL A 1 830 ? 1.826 -0.882 -2.109 1.00 86.31 830 VAL A N 1
ATOM 6502 C CA . VAL A 1 830 ? 2.046 -0.389 -0.746 1.00 86.31 830 VAL A CA 1
ATOM 6503 C C . VAL A 1 830 ? 1.202 0.862 -0.457 1.00 86.31 830 VAL A C 1
ATOM 6505 O O . VAL A 1 830 ? 0.663 0.976 0.641 1.00 86.31 830 VAL A O 1
ATOM 6508 N N . GLU A 1 831 ? 0.924 1.708 -1.451 1.00 88.38 831 GLU A N 1
ATOM 6509 C CA . GLU A 1 831 ? -0.119 2.746 -1.395 1.00 88.38 831 GLU A CA 1
ATOM 6510 C C . GLU A 1 831 ? -1.495 2.126 -1.124 1.00 88.38 831 GLU A C 1
ATOM 6512 O O . GLU A 1 831 ? -2.139 2.470 -0.134 1.00 88.38 831 GLU A O 1
ATOM 6517 N N . LYS A 1 832 ? -1.878 1.097 -1.890 1.00 92.81 832 LYS A N 1
ATOM 6518 C CA . LYS A 1 832 ? -3.126 0.333 -1.683 1.00 92.81 832 LYS A CA 1
ATOM 6519 C C . LYS A 1 832 ? -3.185 -0.436 -0.356 1.00 92.81 832 LYS A C 1
ATOM 6521 O O . LYS A 1 832 ? -4.257 -0.895 0.042 1.00 92.81 832 LYS A O 1
ATOM 6526 N N . GLN A 1 833 ? -2.053 -0.608 0.333 1.00 87.00 833 GLN A N 1
ATOM 6527 C CA . GLN A 1 833 ? -2.010 -1.097 1.717 1.00 87.00 833 GLN A CA 1
ATOM 6528 C C . GLN A 1 833 ? -2.186 0.059 2.712 1.00 87.00 833 GLN A C 1
ATOM 6530 O O . GLN A 1 833 ? -2.998 -0.072 3.625 1.00 87.00 833 GLN A O 1
ATOM 6535 N N . ARG A 1 834 ? -1.513 1.204 2.516 1.00 91.31 834 ARG A N 1
ATOM 6536 C CA . ARG A 1 834 ? -1.683 2.424 3.331 1.00 91.31 834 ARG A CA 1
ATOM 6537 C C . ARG A 1 834 ? -3.120 2.927 3.326 1.00 91.31 834 ARG A C 1
ATOM 6539 O O . ARG A 1 834 ? -3.612 3.274 4.394 1.00 91.31 834 ARG A O 1
ATOM 6546 N N . GLU A 1 835 ? -3.804 2.924 2.184 1.00 93.88 835 GLU A N 1
ATOM 6547 C CA . GLU A 1 835 ? -5.223 3.300 2.075 1.00 93.88 835 GLU A CA 1
ATOM 6548 C C . GLU A 1 835 ? -6.102 2.441 2.993 1.00 93.88 835 GLU A C 1
ATOM 6550 O O . GLU A 1 835 ? -6.722 2.963 3.916 1.00 93.88 835 GLU A O 1
ATOM 6555 N N . LYS A 1 836 ? -6.067 1.113 2.817 1.00 90.75 836 LYS A N 1
ATOM 6556 C CA . LYS A 1 836 ? -6.842 0.152 3.624 1.00 90.75 836 LYS A CA 1
ATOM 6557 C C . LYS A 1 836 ? -6.510 0.218 5.110 1.00 90.75 836 LYS A C 1
ATOM 6559 O O . LYS A 1 836 ? -7.398 0.115 5.950 1.00 90.75 836 LYS A O 1
ATOM 6564 N N . MET A 1 837 ? -5.232 0.388 5.441 1.00 89.25 837 MET A N 1
ATOM 6565 C CA . MET A 1 837 ? -4.793 0.508 6.827 1.00 89.25 837 MET A CA 1
ATOM 6566 C C . MET A 1 837 ? -5.293 1.828 7.441 1.00 89.25 837 MET A C 1
ATOM 6568 O O . MET A 1 837 ? -5.754 1.840 8.577 1.00 89.25 837 MET A O 1
ATOM 6572 N N . THR A 1 838 ? -5.283 2.928 6.682 1.00 90.56 838 THR A N 1
ATOM 6573 C CA . THR A 1 838 ? -5.820 4.232 7.116 1.00 90.56 838 THR A CA 1
ATOM 6574 C C . THR A 1 838 ? -7.337 4.177 7.307 1.00 90.56 838 THR A C 1
ATOM 6576 O O . THR A 1 838 ? -7.836 4.646 8.327 1.00 90.56 838 THR A O 1
ATOM 6579 N N . GLU A 1 839 ? -8.066 3.553 6.379 1.00 91.56 839 GLU A N 1
ATOM 6580 C CA . GLU A 1 839 ? -9.507 3.296 6.490 1.00 91.56 839 GLU A CA 1
ATOM 6581 C C . GLU A 1 839 ? -9.827 2.463 7.741 1.00 91.56 839 GLU A C 1
ATOM 6583 O O . GLU A 1 839 ? -10.684 2.842 8.542 1.00 91.56 839 GLU A O 1
ATOM 6588 N N . PHE A 1 840 ? -9.107 1.359 7.961 1.00 92.00 840 PHE A N 1
ATOM 6589 C CA . PHE A 1 840 ? -9.279 0.511 9.140 1.00 92.00 840 PHE A CA 1
ATOM 6590 C C . PHE A 1 840 ? -9.031 1.278 10.448 1.00 92.00 840 PHE A C 1
ATOM 6592 O O . PHE A 1 840 ? -9.871 1.245 11.349 1.00 92.00 840 PHE A O 1
ATOM 6599 N N . TRP A 1 841 ? -7.911 2.001 10.558 1.00 89.81 841 TRP A N 1
ATOM 6600 C CA . TRP A 1 841 ? -7.568 2.726 11.785 1.00 89.81 841 TRP A CA 1
ATOM 6601 C C . TRP A 1 841 ? -8.465 3.943 12.032 1.00 89.81 841 TRP A C 1
ATOM 6603 O O . TRP A 1 841 ? -8.781 4.222 13.187 1.00 89.81 841 TRP A O 1
ATOM 6613 N N . SER A 1 842 ? -8.959 4.607 10.982 1.00 88.75 842 SER A N 1
ATOM 6614 C CA . SER A 1 842 ? -9.977 5.660 11.100 1.00 88.75 842 SER A CA 1
ATOM 6615 C C . SER A 1 842 ? -11.301 5.104 11.643 1.00 88.75 842 SER A C 1
ATOM 6617 O O . SER A 1 842 ? -11.840 5.633 12.618 1.00 88.75 842 SER A O 1
ATOM 6619 N N . ASN A 1 843 ? -11.774 3.974 11.106 1.00 88.88 843 ASN A N 1
ATOM 6620 C CA . ASN A 1 843 ? -12.957 3.281 11.623 1.00 88.88 843 ASN A CA 1
ATOM 6621 C C . ASN A 1 843 ? -12.766 2.833 13.086 1.00 88.88 843 ASN A C 1
ATOM 6623 O O . ASN A 1 843 ? -13.637 3.069 13.925 1.00 88.88 843 ASN A O 1
ATOM 6627 N N . ALA A 1 844 ? -11.613 2.249 13.430 1.00 90.75 844 ALA A N 1
ATOM 6628 C CA . ALA A 1 844 ? -11.292 1.853 14.804 1.00 90.75 844 ALA A CA 1
ATOM 6629 C C . ALA A 1 844 ? -11.232 3.056 15.769 1.00 90.75 844 ALA A C 1
ATOM 6631 O O . ALA A 1 844 ? -11.671 2.953 16.917 1.00 90.75 844 ALA A O 1
ATOM 6632 N N . GLN A 1 845 ? -10.750 4.216 15.310 1.00 87.44 845 GLN A N 1
ATOM 6633 C CA . GLN A 1 845 ? -10.759 5.456 16.088 1.00 87.44 845 GLN A CA 1
ATOM 6634 C C . GLN A 1 845 ? -12.191 5.945 16.359 1.00 87.44 845 GLN A C 1
ATOM 6636 O O . GLN A 1 845 ? -12.495 6.275 17.504 1.00 87.44 845 GLN A O 1
ATOM 6641 N N . GLN A 1 846 ? -13.097 5.912 15.373 1.00 87.94 846 GLN A N 1
ATOM 6642 C CA . GLN A 1 846 ? -14.516 6.245 15.594 1.00 87.94 846 GLN A CA 1
ATOM 6643 C C . GLN A 1 846 ? -15.182 5.307 16.615 1.00 87.94 846 GLN A C 1
ATOM 6645 O O . GLN A 1 846 ? -15.903 5.763 17.504 1.00 87.94 846 GLN A O 1
ATOM 6650 N N . LEU A 1 847 ? -14.905 3.998 16.548 1.00 92.81 847 LEU A N 1
ATOM 6651 C CA . LEU A 1 847 ? -15.391 3.043 17.552 1.00 92.81 847 LEU A CA 1
ATOM 6652 C C . LEU A 1 847 ? -14.829 3.298 18.954 1.00 92.81 847 LEU A C 1
ATOM 6654 O O . LEU A 1 847 ? -15.468 2.936 19.940 1.00 92.81 847 LEU A O 1
ATOM 6658 N N . THR A 1 848 ? -13.663 3.930 19.068 1.00 92.25 848 THR A N 1
ATOM 6659 C CA . THR A 1 848 ? -13.016 4.153 20.364 1.00 92.25 848 THR A CA 1
ATOM 6660 C C . THR A 1 848 ? -13.813 5.112 21.251 1.00 92.25 848 THR A C 1
ATOM 6662 O O . THR A 1 848 ? -13.846 4.911 22.464 1.00 92.25 848 THR A O 1
ATOM 6665 N N . GLU A 1 849 ? -14.528 6.091 20.685 1.00 92.31 849 GLU A N 1
ATOM 6666 C CA . GLU A 1 849 ? -15.472 6.921 21.453 1.00 92.31 849 GLU A CA 1
ATOM 6667 C C . GLU A 1 849 ? -16.673 6.114 21.957 1.00 92.31 849 GLU A C 1
ATOM 6669 O O . GLU A 1 849 ? -17.042 6.212 23.128 1.00 92.31 849 GLU A O 1
ATOM 6674 N N . LEU A 1 850 ? -17.270 5.296 21.083 1.00 95.31 850 LEU A N 1
ATOM 6675 C CA . LEU A 1 850 ? -18.399 4.423 21.414 1.00 95.31 850 LEU A CA 1
ATOM 6676 C C . LEU A 1 850 ? -18.005 3.458 22.542 1.00 95.31 850 LEU A C 1
ATOM 6678 O O . LEU A 1 850 ? -18.722 3.329 23.534 1.00 95.31 850 LEU A O 1
ATOM 6682 N N . TRP A 1 851 ? -16.824 2.850 22.457 1.00 96.06 851 TRP A N 1
ATOM 6683 C CA . TRP A 1 851 ? -16.297 1.992 23.513 1.00 96.06 851 TRP A CA 1
ATOM 6684 C C . TRP A 1 851 ? -16.026 2.752 24.813 1.00 96.06 851 TRP A C 1
ATOM 6686 O O . TRP A 1 851 ? -16.473 2.304 25.866 1.00 96.06 851 TRP A O 1
ATOM 6696 N N . LEU A 1 852 ? -15.336 3.896 24.762 1.00 95.06 852 LEU A N 1
ATOM 6697 C CA . LEU A 1 852 ? -14.939 4.662 25.950 1.00 95.06 852 LEU A CA 1
ATOM 6698 C C . LEU A 1 852 ? -16.133 5.270 26.702 1.00 95.06 852 LEU A C 1
ATOM 6700 O O . LEU A 1 852 ? -16.096 5.362 27.928 1.00 95.06 852 LEU A O 1
ATOM 6704 N N . TYR A 1 853 ? -17.183 5.677 25.983 1.00 95.81 853 TYR A N 1
ATOM 6705 C CA . TYR A 1 853 ? -18.305 6.428 26.551 1.00 95.81 853 TYR A CA 1
ATOM 6706 C C . TYR A 1 853 ? -19.634 5.656 26.628 1.00 95.81 853 TYR A C 1
ATOM 6708 O O . TYR A 1 853 ? -20.487 6.038 27.427 1.00 95.81 853 TYR A O 1
ATOM 6716 N N . ARG A 1 854 ? -19.818 4.562 25.869 1.00 96.62 854 ARG A N 1
ATOM 6717 C CA . ARG A 1 854 ? -21.029 3.711 25.917 1.00 96.62 854 ARG A CA 1
ATOM 6718 C C . ARG A 1 854 ? -20.746 2.303 26.441 1.00 96.62 854 ARG A C 1
ATOM 6720 O O . ARG A 1 854 ? -21.423 1.853 27.365 1.00 96.62 854 ARG A O 1
ATOM 6727 N N . THR A 1 855 ? -19.794 1.577 25.853 1.00 97.62 855 THR A N 1
ATOM 6728 C CA . THR A 1 855 ? -19.627 0.135 26.131 1.00 97.62 855 THR A CA 1
ATOM 6729 C C . THR A 1 855 ? -18.868 -0.136 27.429 1.00 97.62 855 THR A C 1
ATOM 6731 O O . THR A 1 855 ? -19.340 -0.917 28.253 1.00 97.62 855 THR A O 1
ATOM 6734 N N . VAL A 1 856 ? -17.719 0.515 27.649 1.00 97.69 856 VAL A N 1
ATOM 6735 C CA . VAL A 1 856 ? -16.908 0.338 28.867 1.00 97.69 856 VAL A CA 1
ATOM 6736 C C . VAL A 1 856 ? -17.686 0.760 30.122 1.00 97.69 856 VAL A C 1
ATOM 6738 O O . VAL A 1 856 ? -17.852 -0.109 30.974 1.00 97.69 856 VAL A O 1
ATOM 6741 N N . PRO A 1 857 ? -18.287 1.970 30.216 1.00 98.06 857 PRO A N 1
ATOM 6742 C CA . PRO A 1 857 ? -19.066 2.371 31.394 1.00 98.06 857 PRO A CA 1
ATOM 6743 C C . PRO A 1 857 ? -20.218 1.416 31.723 1.00 98.06 857 PRO A C 1
ATOM 6745 O O . PRO A 1 857 ? -20.503 1.150 32.888 1.00 98.06 857 PRO A O 1
ATOM 6748 N N . ARG A 1 858 ? -20.863 0.831 30.704 1.00 98.25 858 ARG A N 1
ATOM 6749 C CA . ARG A 1 858 ? -21.873 -0.213 30.919 1.00 98.25 858 ARG A CA 1
ATOM 6750 C C . ARG A 1 858 ? -21.252 -1.494 31.459 1.00 98.25 858 ARG A C 1
ATOM 6752 O O . ARG A 1 858 ? -21.736 -1.996 32.461 1.00 98.25 858 ARG A O 1
ATOM 6759 N N . LEU A 1 859 ? -20.158 -2.000 30.896 1.00 98.31 859 LEU A N 1
ATOM 6760 C CA . LEU A 1 859 ? -19.467 -3.169 31.462 1.00 98.31 859 LEU A CA 1
ATOM 6761 C C . LEU A 1 859 ? -18.841 -2.897 32.851 1.00 98.31 859 LEU A C 1
ATOM 6763 O O . LEU A 1 859 ? -18.590 -3.841 33.603 1.00 98.31 859 LEU A O 1
ATOM 6767 N N . ASP A 1 860 ? -18.607 -1.636 33.223 1.00 98.06 860 ASP A N 1
ATOM 6768 C CA . ASP A 1 860 ? -18.336 -1.207 34.599 1.00 98.06 860 ASP A CA 1
ATOM 6769 C C . ASP A 1 860 ? -19.578 -1.326 35.493 1.00 98.06 860 ASP A C 1
ATOM 6771 O O . ASP A 1 860 ? -19.528 -2.062 36.480 1.00 98.06 860 ASP A O 1
ATOM 6775 N N . LEU A 1 861 ? -20.710 -0.732 35.106 1.00 98.25 861 LEU A N 1
ATOM 6776 C CA . LEU A 1 861 ? -21.987 -0.838 35.824 1.00 98.25 861 LEU A CA 1
ATOM 6777 C C . LEU A 1 861 ? -22.453 -2.296 36.003 1.00 98.25 861 LEU A C 1
ATOM 6779 O O . LEU A 1 861 ? -22.744 -2.720 37.116 1.00 98.25 861 LEU A O 1
ATOM 6783 N N . TYR A 1 862 ? -22.449 -3.099 34.935 1.00 98.44 862 TYR A N 1
ATOM 6784 C CA . TYR A 1 862 ? -22.805 -4.524 34.977 1.00 98.44 862 TYR A CA 1
ATOM 6785 C C . TYR A 1 862 ? -21.872 -5.357 35.866 1.00 98.44 862 TYR A C 1
ATOM 6787 O O . TYR A 1 862 ? -22.282 -6.432 36.308 1.00 98.44 862 TYR A O 1
ATOM 6795 N N . LYS A 1 863 ? -20.627 -4.911 36.105 1.00 97.88 863 LYS A N 1
ATOM 6796 C CA . LYS A 1 863 ? -19.743 -5.557 37.082 1.00 97.88 863 LYS A CA 1
ATOM 6797 C C . LYS A 1 863 ? -20.224 -5.278 38.498 1.00 97.88 863 LYS A C 1
ATOM 6799 O O . LYS A 1 863 ? -20.368 -6.218 39.269 1.00 97.88 863 LYS A O 1
ATOM 6804 N N . GLU A 1 864 ? -20.487 -4.018 38.830 1.00 98.25 864 GLU A N 1
ATOM 6805 C CA . GLU A 1 864 ? -20.886 -3.686 40.197 1.00 98.25 864 GLU A CA 1
ATOM 6806 C C . GLU A 1 864 ? -22.269 -4.254 40.530 1.00 98.25 864 GLU A C 1
ATOM 6808 O O . GLU A 1 864 ? -22.419 -4.904 41.558 1.00 98.25 864 GLU A O 1
ATOM 6813 N N . VAL A 1 865 ? -23.230 -4.196 39.598 1.00 97.81 865 VAL A N 1
ATOM 6814 C CA . VAL A 1 865 ? -24.513 -4.911 39.732 1.00 97.81 865 VAL A CA 1
ATOM 6815 C C . VAL A 1 865 ? -24.300 -6.404 40.023 1.00 97.81 865 VAL A C 1
ATOM 6817 O O . VAL A 1 865 ? -24.964 -6.942 40.907 1.00 97.81 865 VAL A O 1
ATOM 6820 N N . HIS A 1 866 ? -23.372 -7.094 39.342 1.00 96.81 866 HIS A N 1
ATOM 6821 C CA . HIS A 1 866 ? -23.161 -8.524 39.600 1.00 96.81 866 HIS A CA 1
ATOM 6822 C C . HIS A 1 866 ? -22.394 -8.836 40.891 1.00 96.81 866 HIS A C 1
ATOM 6824 O O . HIS A 1 866 ? -22.598 -9.914 41.441 1.00 96.81 866 HIS A O 1
ATOM 6830 N N . ASN A 1 867 ? -21.581 -7.909 41.413 1.00 97.12 867 ASN A N 1
ATOM 6831 C CA . ASN A 1 867 ? -21.015 -8.025 42.762 1.00 97.12 867 ASN A CA 1
ATOM 6832 C C . ASN A 1 867 ? -22.147 -7.986 43.805 1.00 97.12 867 ASN A C 1
ATOM 6834 O O . ASN A 1 867 ? -22.320 -8.924 44.579 1.00 97.12 867 ASN A O 1
ATOM 6838 N N . GLN A 1 868 ? -22.992 -6.954 43.743 1.00 97.75 868 GLN A N 1
ATOM 6839 C CA . GLN A 1 868 ? -24.090 -6.735 44.692 1.00 97.75 868 GLN A CA 1
ATOM 6840 C C . GLN A 1 868 ? -25.152 -7.858 44.649 1.00 97.75 868 GLN A C 1
ATOM 6842 O O . GLN A 1 868 ? -25.696 -8.261 45.679 1.00 97.75 868 GLN A O 1
ATOM 6847 N N . LEU A 1 869 ? -25.429 -8.421 43.464 1.00 96.62 869 LEU A N 1
ATOM 6848 C CA . LEU A 1 869 ? -26.295 -9.601 43.306 1.00 96.62 869 LEU A CA 1
ATOM 6849 C C . LEU A 1 869 ? -25.652 -10.903 43.820 1.00 96.62 869 LEU A C 1
ATOM 6851 O O . LEU A 1 869 ? -26.364 -11.858 44.131 1.00 96.62 869 LEU A O 1
ATOM 6855 N N . GLU A 1 870 ? -24.325 -10.986 43.916 1.00 96.00 870 GLU A N 1
ATOM 6856 C CA . GLU A 1 870 ? -23.652 -12.157 44.484 1.00 96.00 870 GLU A CA 1
ATOM 6857 C C . GLU A 1 870 ? -23.738 -12.166 46.016 1.00 96.00 870 GLU A C 1
ATOM 6859 O O . GLU A 1 870 ? -24.073 -13.207 46.595 1.00 96.00 870 GLU A O 1
ATOM 6864 N N . ASP A 1 871 ? -23.531 -11.003 46.639 1.00 95.75 871 ASP A N 1
ATOM 6865 C CA . ASP A 1 871 ? -23.613 -10.794 48.092 1.00 95.75 871 ASP A CA 1
ATOM 6866 C C . ASP A 1 871 ? -25.064 -10.751 48.620 1.00 95.75 871 ASP A C 1
ATOM 6868 O O . ASP A 1 871 ? -25.306 -10.981 49.805 1.00 95.75 871 ASP A O 1
ATOM 6872 N N . SER A 1 872 ? -26.050 -10.524 47.742 1.00 96.31 872 SER A N 1
ATOM 6873 C CA . SER A 1 872 ? -27.482 -10.547 48.080 1.00 96.31 872 SER A CA 1
ATOM 6874 C C . SER A 1 872 ? -27.950 -11.889 48.675 1.00 96.31 872 SER A C 1
ATOM 6876 O O . SER A 1 872 ? -27.537 -12.980 48.240 1.00 96.31 872 SER A O 1
ATOM 6878 N N . SER A 1 873 ? -28.882 -11.798 49.634 1.00 95.19 873 SER A N 1
ATOM 6879 C CA . SER A 1 873 ? -29.550 -12.952 50.250 1.00 95.19 873 SER A CA 1
ATOM 6880 C C . SER A 1 873 ? -30.359 -13.749 49.218 1.00 95.19 873 SER A C 1
ATOM 6882 O O . SER A 1 873 ? -30.738 -13.236 48.165 1.00 95.19 873 SER A O 1
ATOM 6884 N N . SER A 1 874 ? -30.656 -15.018 49.509 1.00 92.00 874 SER A N 1
ATOM 6885 C CA . SER A 1 874 ? -31.487 -15.851 48.627 1.00 92.00 874 SER A CA 1
ATOM 6886 C C . SER A 1 874 ? -32.952 -15.411 48.545 1.00 92.00 874 SER A C 1
ATOM 6888 O O . SER A 1 874 ? -33.637 -15.830 47.615 1.00 92.00 874 SER A O 1
ATOM 6890 N N . GLU A 1 875 ? -33.424 -14.608 49.499 1.00 94.19 875 GLU A N 1
ATOM 6891 C CA . GLU A 1 875 ? -34.803 -14.112 49.562 1.00 94.19 875 GLU A CA 1
ATOM 6892 C C . GLU A 1 875 ? -34.929 -12.813 48.749 1.00 94.19 875 GLU A C 1
ATOM 6894 O O . GLU A 1 875 ? -35.785 -12.708 47.869 1.00 94.19 875 GLU A O 1
ATOM 6899 N N . ASP A 1 876 ? -33.991 -11.879 48.935 1.00 96.06 876 ASP A N 1
ATOM 6900 C CA . ASP A 1 876 ? -33.990 -10.575 48.257 1.00 96.06 876 ASP A CA 1
ATOM 6901 C C . ASP A 1 876 ? -33.537 -10.658 46.790 1.00 96.06 876 ASP A C 1
ATOM 6903 O O . ASP A 1 876 ? -33.933 -9.829 45.966 1.00 96.06 876 ASP A O 1
ATOM 6907 N N . LEU A 1 877 ? -32.732 -11.670 46.422 1.00 95.12 877 LEU A N 1
ATOM 6908 C CA . LEU A 1 877 ? -32.121 -11.771 45.088 1.00 95.12 877 LEU A CA 1
ATOM 6909 C C . LEU A 1 877 ? -33.139 -11.685 43.945 1.00 95.12 877 LEU A C 1
ATOM 6911 O O . LEU A 1 877 ? -32.836 -11.097 42.907 1.00 95.12 877 LEU A O 1
ATOM 6915 N N . LEU A 1 878 ? -34.331 -12.269 44.102 1.00 95.81 878 LEU A N 1
ATOM 6916 C CA . LEU A 1 878 ? -35.356 -12.221 43.057 1.00 95.81 878 LEU A CA 1
ATOM 6917 C C . LEU A 1 878 ? -35.841 -10.783 42.814 1.00 95.81 878 LEU A C 1
ATOM 6919 O O . LEU A 1 878 ? -35.991 -10.381 41.660 1.00 95.81 878 LEU A O 1
ATOM 6923 N N . HIS A 1 879 ? -36.033 -10.009 43.884 1.00 96.88 879 HIS A N 1
ATOM 6924 C CA . HIS A 1 879 ? -36.414 -8.600 43.817 1.00 96.88 879 HIS A CA 1
ATOM 6925 C C . HIS A 1 879 ? -35.278 -7.759 43.220 1.00 96.88 879 HIS A C 1
ATOM 6927 O O . HIS A 1 879 ? -35.466 -7.091 42.201 1.00 96.88 879 HIS A O 1
ATOM 6933 N N . HIS A 1 880 ? -34.071 -7.887 43.778 1.00 97.38 880 HIS A N 1
ATOM 6934 C CA . HIS A 1 880 ? -32.864 -7.190 43.327 1.00 97.38 880 HIS A CA 1
ATOM 6935 C C . HIS A 1 880 ? -32.547 -7.448 41.846 1.00 97.38 880 HIS A C 1
ATOM 6937 O O . HIS A 1 880 ? -32.305 -6.511 41.086 1.00 97.38 880 HIS A O 1
ATOM 6943 N N . MET A 1 881 ? -32.591 -8.706 41.395 1.00 97.62 881 MET A N 1
ATOM 6944 C CA . MET A 1 881 ? -32.283 -9.067 40.007 1.00 97.62 881 MET A CA 1
ATOM 6945 C C . MET A 1 881 ? -33.391 -8.640 39.036 1.00 97.62 881 MET A C 1
ATOM 6947 O O . MET A 1 881 ? -33.094 -8.257 37.904 1.00 97.62 881 MET A O 1
ATOM 6951 N N . ALA A 1 882 ? -34.662 -8.660 39.457 1.00 97.81 882 ALA A N 1
ATOM 6952 C CA . ALA A 1 882 ? -35.767 -8.146 38.649 1.00 97.81 882 ALA A CA 1
ATOM 6953 C C . ALA A 1 882 ? -35.684 -6.621 38.465 1.00 97.81 882 ALA A C 1
ATOM 6955 O O . ALA A 1 882 ? -35.811 -6.146 37.333 1.00 97.81 882 ALA A O 1
ATOM 6956 N N . GLY A 1 883 ? -35.416 -5.876 39.545 1.00 97.38 883 GLY A N 1
ATOM 6957 C CA . GLY A 1 883 ? -35.208 -4.425 39.516 1.00 97.38 883 GLY A CA 1
ATOM 6958 C C . GLY A 1 883 ? -33.996 -4.032 38.671 1.00 97.38 883 GLY A C 1
ATOM 6959 O O . GLY A 1 883 ? -34.122 -3.219 37.755 1.00 97.38 883 GLY A O 1
ATOM 6960 N N . ALA A 1 884 ? -32.851 -4.687 38.889 1.00 98.00 884 ALA A N 1
ATOM 6961 C CA . ALA A 1 884 ? -31.638 -4.461 38.105 1.00 98.00 884 ALA A CA 1
ATOM 6962 C C . ALA A 1 884 ? -31.846 -4.719 36.607 1.00 98.00 884 ALA A C 1
ATOM 6964 O O . ALA A 1 884 ? -31.508 -3.866 35.790 1.00 98.00 884 ALA A O 1
ATOM 6965 N N . ASN A 1 885 ? -32.465 -5.844 36.229 1.00 98.38 885 ASN A N 1
ATOM 6966 C CA . ASN A 1 885 ? -32.791 -6.120 34.827 1.00 98.38 885 ASN A CA 1
ATOM 6967 C C . ASN A 1 885 ? -33.691 -5.046 34.202 1.00 98.38 885 ASN A C 1
ATOM 6969 O O . ASN A 1 885 ? -33.532 -4.738 33.022 1.00 98.38 885 ASN A O 1
ATOM 6973 N N . GLN A 1 886 ? -34.640 -4.494 34.965 1.00 98.12 886 GLN A N 1
ATOM 6974 C CA . GLN A 1 886 ? -35.552 -3.478 34.451 1.00 98.12 886 GLN A CA 1
ATOM 6975 C C . GLN A 1 886 ? -34.835 -2.146 34.206 1.00 98.12 886 GLN A C 1
ATOM 6977 O O . GLN A 1 886 ? -34.854 -1.651 33.081 1.00 98.12 886 GLN A O 1
ATOM 6982 N N . GLN A 1 887 ? -34.131 -1.622 35.212 1.00 97.88 887 GLN A N 1
ATOM 6983 C CA . GLN A 1 887 ? -33.414 -0.345 35.106 1.00 97.88 887 GLN A CA 1
ATOM 6984 C C . GLN A 1 887 ? -32.279 -0.399 34.066 1.00 97.88 887 GLN A C 1
ATOM 6986 O O . GLN A 1 887 ? -32.045 0.569 33.342 1.00 97.88 887 GLN A O 1
ATOM 6991 N N . LEU A 1 888 ? -31.601 -1.546 33.926 1.00 97.62 888 LEU A N 1
ATOM 6992 C CA . LEU A 1 888 ? -30.598 -1.751 32.876 1.00 97.62 888 LEU A CA 1
ATOM 6993 C C . LEU A 1 888 ? -31.224 -1.752 31.471 1.00 97.62 888 LEU A C 1
ATOM 6995 O O . LEU A 1 888 ? -30.657 -1.158 30.558 1.00 97.62 888 LEU A O 1
ATOM 6999 N N . GLU A 1 889 ? -32.400 -2.355 31.274 1.00 97.75 889 GLU A N 1
ATOM 7000 C CA . GLU A 1 889 ? -33.101 -2.295 29.982 1.00 97.75 889 GLU A CA 1
ATOM 7001 C C . GLU A 1 889 ? -33.654 -0.907 29.657 1.00 97.75 889 GLU A C 1
ATOM 7003 O O . GLU A 1 889 ? -33.652 -0.516 28.487 1.00 97.75 889 GLU A O 1
ATOM 7008 N N . ASP A 1 890 ? -34.106 -0.148 30.653 1.00 96.62 890 ASP A N 1
ATOM 7009 C CA . ASP A 1 890 ? -34.532 1.234 30.442 1.00 96.62 890 ASP A CA 1
ATOM 7010 C C . ASP A 1 890 ? -33.342 2.162 30.150 1.00 96.62 890 ASP A C 1
ATOM 7012 O O . ASP A 1 890 ? -33.451 3.016 29.266 1.00 96.62 890 ASP A O 1
ATOM 7016 N N . LEU A 1 891 ? -32.157 1.908 30.723 1.00 96.69 891 LEU A N 1
ATOM 7017 C CA . LEU A 1 891 ? -30.903 2.520 30.265 1.00 96.69 891 LEU A CA 1
ATOM 7018 C C . LEU A 1 891 ? -30.612 2.198 28.790 1.00 96.69 891 LEU A C 1
ATOM 7020 O O . LEU A 1 891 ? -30.341 3.118 28.016 1.00 96.69 891 LEU A O 1
ATOM 7024 N N . GLU A 1 892 ? -30.703 0.931 28.365 1.00 96.31 892 GLU A N 1
ATOM 7025 C CA . GLU A 1 892 ? -30.498 0.558 26.953 1.00 96.31 892 GLU A CA 1
ATOM 7026 C C . GLU A 1 892 ? -31.448 1.309 26.007 1.00 96.31 892 GLU A C 1
ATOM 7028 O O . GLU A 1 892 ? -31.026 1.765 24.941 1.00 96.31 892 GLU A O 1
ATOM 7033 N N . ARG A 1 893 ? -32.718 1.478 26.402 1.00 95.88 893 ARG A N 1
ATOM 7034 C CA . ARG A 1 893 ? -33.723 2.233 25.633 1.00 95.88 893 ARG A CA 1
ATOM 7035 C C . ARG A 1 893 ? -33.361 3.719 25.551 1.00 95.88 893 ARG A C 1
ATOM 7037 O O . ARG A 1 893 ? -33.390 4.287 24.460 1.00 95.88 893 ARG A O 1
ATOM 7044 N N . GLN A 1 894 ? -32.975 4.348 26.665 1.00 95.62 894 GLN A N 1
ATOM 7045 C CA . GLN A 1 894 ? -32.632 5.778 26.687 1.00 95.62 894 GLN A CA 1
ATOM 7046 C C . GLN A 1 894 ? -31.335 6.105 25.929 1.00 95.62 894 GLN A C 1
ATOM 7048 O O . GLN A 1 894 ? -31.208 7.208 25.393 1.00 95.62 894 GLN A O 1
ATOM 7053 N N . LEU A 1 895 ? -30.385 5.171 25.805 1.00 94.88 895 LEU A N 1
ATOM 7054 C CA . LEU A 1 895 ? -29.116 5.409 25.098 1.00 94.88 895 LEU A CA 1
ATOM 7055 C C . LEU A 1 895 ? -29.251 5.552 23.573 1.00 94.88 895 LEU A C 1
ATOM 7057 O O . LEU A 1 895 ? -28.408 6.202 22.952 1.00 94.88 895 LEU A O 1
ATOM 7061 N N . GLY A 1 896 ? -30.331 5.054 22.966 1.00 93.88 896 GLY A N 1
ATOM 7062 C CA . GLY A 1 896 ? -30.534 5.089 21.510 1.00 93.88 896 GLY A CA 1
ATOM 7063 C C . GLY A 1 896 ? -29.762 4.002 20.755 1.00 93.88 896 GLY A C 1
ATOM 7064 O O . GLY A 1 896 ? -29.149 3.112 21.361 1.00 93.88 896 GLY A O 1
ATOM 7065 N N . ALA A 1 897 ? -29.801 4.060 19.425 1.00 94.62 897 ALA A N 1
ATOM 7066 C CA . ALA A 1 897 ? -29.215 3.047 18.553 1.00 94.62 897 ALA A CA 1
ATOM 7067 C C . ALA A 1 897 ? -27.674 3.089 18.583 1.00 94.62 897 ALA A C 1
ATOM 7069 O O . ALA A 1 897 ? -27.068 4.016 19.116 1.00 94.62 897 ALA A O 1
ATOM 7070 N N . LEU A 1 898 ? -27.015 2.063 18.036 1.00 94.62 898 LEU A N 1
ATOM 7071 C CA . LEU A 1 898 ? -25.545 2.043 17.927 1.00 94.62 898 LEU A CA 1
ATOM 7072 C C . LEU A 1 898 ? -25.043 2.912 16.768 1.00 94.62 898 LEU A C 1
ATOM 7074 O O . LEU A 1 898 ? -23.936 3.440 16.822 1.00 94.62 898 LEU A O 1
ATOM 7078 N N . GLN A 1 899 ? -25.892 3.083 15.757 1.00 93.75 899 GLN A N 1
ATOM 7079 C CA . GLN A 1 899 ? -25.735 3.985 14.625 1.00 93.75 899 GLN A CA 1
ATOM 7080 C C . GLN A 1 899 ? -25.466 5.417 15.110 1.00 93.75 899 GLN A C 1
ATOM 7082 O O . GLN A 1 899 ? -24.448 5.988 14.742 1.00 93.75 899 GLN A O 1
ATOM 7087 N N . ASP A 1 900 ? -26.300 5.937 16.016 1.00 93.06 900 ASP A N 1
ATOM 7088 C CA . ASP A 1 900 ? -26.254 7.315 16.540 1.00 93.06 900 ASP A CA 1
ATOM 7089 C C . ASP A 1 900 ? -24.925 7.678 17.242 1.00 93.06 900 ASP A C 1
ATOM 7091 O O . ASP A 1 900 ? -24.616 8.855 17.436 1.00 93.06 900 ASP A O 1
ATOM 7095 N N . TRP A 1 901 ? -24.148 6.665 17.649 1.00 93.88 901 TRP A N 1
ATOM 7096 C CA . TRP A 1 901 ? -22.871 6.800 18.360 1.00 93.88 901 TRP A CA 1
ATOM 7097 C C . TRP A 1 901 ? -21.636 6.623 17.456 1.00 93.88 901 TRP A C 1
ATOM 7099 O O . TRP A 1 901 ? -20.535 7.006 17.869 1.00 93.88 901 TRP A O 1
ATOM 7109 N N . LYS A 1 902 ? -21.803 6.044 16.258 1.00 89.31 902 LYS A N 1
ATOM 7110 C CA . LYS A 1 902 ? -20.757 5.800 15.245 1.00 89.31 902 LYS A CA 1
ATOM 7111 C C . LYS A 1 902 ? -20.757 6.945 14.214 1.00 89.31 902 LYS A C 1
ATOM 7113 O O . LYS A 1 902 ? -21.776 7.602 14.037 1.00 89.31 902 LYS A O 1
ATOM 7118 N N . GLN A 1 903 ? -19.635 7.150 13.514 1.00 66.50 903 GLN A N 1
ATOM 7119 C CA . GLN A 1 903 ? -19.435 8.264 12.566 1.00 66.50 903 GLN A CA 1
ATOM 7120 C C . GLN A 1 903 ? -19.579 9.650 13.237 1.00 66.50 903 GLN A C 1
ATOM 7122 O O . GLN A 1 903 ? -19.647 9.751 14.467 1.00 66.50 903 GLN A O 1
ATOM 7127 N N . ASP A 1 904 ? -19.599 10.719 12.435 1.00 65.56 904 ASP A N 1
ATOM 7128 C CA . ASP A 1 904 ? -19.842 12.112 12.849 1.00 65.56 904 ASP A CA 1
ATOM 7129 C C . ASP A 1 904 ? -21.333 12.332 13.199 1.00 65.56 904 ASP A C 1
ATOM 7131 O O . ASP A 1 904 ? -22.035 13.152 12.607 1.00 65.56 904 ASP A O 1
ATOM 7135 N N . GLY A 1 905 ? -21.848 11.486 14.094 1.00 62.25 905 GLY A N 1
ATOM 7136 C CA . GLY A 1 905 ? -23.272 11.298 14.355 1.00 62.25 905 GLY A CA 1
ATOM 7137 C C . GLY A 1 905 ? -23.946 12.433 15.129 1.00 62.25 905 GLY A C 1
ATOM 7138 O O . GLY A 1 905 ? -23.315 13.358 15.633 1.00 62.25 905 GLY A O 1
ATOM 7139 N N . GLN A 1 906 ? -25.269 12.313 15.276 1.00 80.50 906 GLN A N 1
ATOM 7140 C CA . GLN A 1 906 ? -26.128 13.316 15.924 1.00 80.50 906 GLN A CA 1
ATOM 7141 C C . GLN A 1 906 ? -25.772 13.587 17.400 1.00 80.50 906 GLN A C 1
ATOM 7143 O O . GLN A 1 906 ? -26.147 14.621 17.946 1.00 80.50 906 GLN A O 1
ATOM 7148 N N . ILE A 1 907 ? -25.063 12.666 18.060 1.00 91.06 907 ILE A N 1
ATOM 7149 C CA . ILE A 1 907 ? -24.674 12.784 19.467 1.00 91.06 907 ILE A CA 1
ATOM 7150 C C . ILE A 1 907 ? -23.289 13.436 19.561 1.00 91.06 907 ILE A C 1
ATOM 7152 O O . ILE A 1 907 ? -22.278 12.803 19.250 1.00 91.06 907 ILE A O 1
ATOM 7156 N N . SER A 1 908 ? -23.241 14.684 20.044 1.00 92.75 908 SER A N 1
ATOM 7157 C CA . SER A 1 908 ? -21.990 15.443 20.211 1.00 92.75 908 SER A CA 1
ATOM 7158 C C . SER A 1 908 ? -20.967 14.707 21.102 1.00 92.75 908 SER A C 1
ATOM 7160 O O . SER A 1 908 ? -21.367 13.970 22.011 1.00 92.75 908 SER A O 1
ATOM 7162 N N . PRO A 1 909 ? -19.646 14.903 20.918 1.00 92.62 909 PRO A N 1
ATOM 7163 C CA . PRO A 1 909 ? -18.636 14.219 21.731 1.00 92.62 909 PRO A CA 1
ATOM 7164 C C . PRO A 1 909 ? -18.737 14.566 23.226 1.00 92.62 909 PRO A C 1
ATOM 7166 O O . PRO A 1 909 ? -18.535 13.689 24.069 1.00 92.62 909 PRO A O 1
ATOM 7169 N N . ASP A 1 910 ? -19.126 15.796 23.578 1.00 93.62 910 ASP A N 1
ATOM 7170 C CA . ASP A 1 910 ? -19.384 16.171 24.973 1.00 93.62 910 ASP A CA 1
ATOM 7171 C C . ASP A 1 910 ? -20.679 15.545 25.517 1.00 93.62 910 ASP A C 1
ATOM 7173 O O . ASP A 1 910 ? -20.704 15.133 26.678 1.00 93.62 910 ASP A O 1
ATOM 7177 N N . THR A 1 911 ? -21.707 15.342 24.684 1.00 93.88 911 THR A N 1
ATOM 7178 C CA . THR A 1 911 ? -22.886 14.528 25.037 1.00 93.88 911 THR A CA 1
ATOM 7179 C C . THR A 1 911 ? -22.485 13.076 25.321 1.00 93.88 911 THR A C 1
ATOM 7181 O O . THR A 1 911 ? -22.824 12.555 26.387 1.00 93.88 911 THR A O 1
ATOM 7184 N N . LYS A 1 912 ? -21.716 12.427 24.425 1.00 95.00 912 LYS A N 1
ATOM 7185 C CA . LYS A 1 912 ? -21.202 11.052 24.624 1.00 95.00 912 LYS A CA 1
ATOM 7186 C C . LYS A 1 912 ? -20.465 10.956 25.967 1.00 95.00 912 LYS A C 1
ATOM 7188 O O . LYS A 1 912 ? -20.791 10.123 26.812 1.00 95.00 912 LYS A O 1
ATOM 7193 N N . LYS A 1 913 ? -19.519 11.869 26.197 1.00 95.06 913 LYS A N 1
ATOM 7194 C CA . LYS A 1 913 ? -18.699 11.979 27.414 1.00 95.06 913 LYS A CA 1
ATOM 7195 C C . LYS A 1 913 ? -19.519 12.262 28.677 1.00 95.06 913 LYS A C 1
ATOM 7197 O O . LYS A 1 913 ? -19.222 11.687 29.723 1.00 95.06 913 LYS A O 1
ATOM 7202 N N . GLY A 1 914 ? -20.557 13.094 28.595 1.00 95.38 914 GLY A N 1
ATOM 7203 C CA . GLY A 1 914 ? -21.486 13.378 29.693 1.00 95.38 914 GLY A CA 1
ATOM 7204 C C . GLY A 1 914 ? -22.288 12.147 30.118 1.00 95.38 914 GLY A C 1
ATOM 7205 O O . GLY A 1 914 ? -22.367 11.846 31.310 1.00 95.38 914 GLY A O 1
ATOM 7206 N N . ILE A 1 915 ? -22.796 11.382 29.147 1.00 95.94 915 ILE A N 1
ATOM 7207 C CA . ILE A 1 915 ? -23.484 10.103 29.379 1.00 95.94 915 ILE A CA 1
ATOM 7208 C C . ILE A 1 915 ? -22.521 9.078 29.999 1.00 95.94 915 ILE A C 1
ATOM 7210 O O . ILE A 1 915 ? -22.819 8.513 31.052 1.00 95.94 915 ILE A O 1
ATOM 7214 N N . GLY A 1 916 ? -21.336 8.884 29.410 1.00 96.31 916 GLY A N 1
ATOM 7215 C CA . GLY A 1 916 ? -20.328 7.954 29.933 1.00 96.31 916 GLY A CA 1
ATOM 7216 C C . GLY A 1 916 ? -19.854 8.312 31.346 1.00 96.31 916 GLY A C 1
ATOM 7217 O O . GLY A 1 916 ? -19.673 7.426 32.182 1.00 96.31 916 GLY A O 1
ATOM 7218 N N . LYS A 1 917 ? -19.726 9.610 31.657 1.00 96.69 917 LYS A N 1
ATOM 7219 C CA . LYS A 1 917 ? -19.444 10.098 33.016 1.00 96.69 917 LYS A CA 1
ATOM 7220 C C . LYS A 1 917 ? -20.585 9.778 33.981 1.00 96.69 917 LYS A C 1
ATOM 7222 O O . LYS A 1 917 ? -20.291 9.322 35.077 1.00 96.69 917 LYS A O 1
ATOM 7227 N N . ALA A 1 918 ? -21.845 9.967 33.586 1.00 96.44 918 ALA A N 1
ATOM 7228 C CA . ALA A 1 918 ? -23.000 9.665 34.434 1.00 96.44 918 ALA A CA 1
ATOM 7229 C C . ALA A 1 918 ? -23.101 8.167 34.776 1.00 96.44 918 ALA A C 1
ATOM 7231 O O . ALA A 1 918 ? -23.317 7.817 35.933 1.00 96.44 918 ALA A O 1
ATOM 7232 N N . ILE A 1 919 ? -22.865 7.279 33.807 1.00 97.50 919 ILE A N 1
ATOM 7233 C CA . ILE A 1 919 ? -22.844 5.826 34.049 1.00 97.50 919 ILE A CA 1
ATOM 7234 C C . ILE A 1 919 ? -21.685 5.454 34.996 1.00 97.50 919 ILE A C 1
ATOM 7236 O O . ILE A 1 919 ? -21.891 4.717 35.956 1.00 97.50 919 ILE A O 1
ATOM 7240 N N . ASN A 1 920 ? -20.504 6.055 34.806 1.00 97.00 920 ASN A N 1
ATOM 7241 C CA . ASN A 1 920 ? -19.341 5.916 35.700 1.00 97.00 920 ASN A CA 1
ATOM 7242 C C . ASN A 1 920 ? -19.466 6.671 37.045 1.00 97.00 920 ASN A C 1
ATOM 7244 O O . ASN A 1 920 ? -18.546 6.622 37.869 1.00 97.00 920 ASN A O 1
ATOM 7248 N N . GLU A 1 921 ? -20.535 7.437 37.266 1.00 97.00 921 GLU A N 1
ATOM 7249 C CA . GLU A 1 921 ? -20.909 7.987 38.575 1.00 97.00 921 GLU A CA 1
ATOM 7250 C C . GLU A 1 921 ? -21.782 6.965 39.317 1.00 97.00 921 GLU A C 1
ATOM 7252 O O . GLU A 1 921 ? -21.478 6.645 40.461 1.00 97.00 921 GLU A O 1
ATOM 7257 N N . ILE A 1 922 ? -22.765 6.365 38.635 1.00 97.50 922 ILE A N 1
ATOM 7258 C CA . ILE A 1 922 ? -23.640 5.310 39.178 1.00 97.50 922 ILE A CA 1
ATOM 7259 C C . ILE A 1 922 ? -22.848 4.038 39.524 1.00 97.50 922 ILE A C 1
ATOM 7261 O O . ILE A 1 922 ? -23.049 3.456 40.585 1.00 97.50 922 ILE A O 1
ATOM 7265 N N . SER A 1 923 ? -21.888 3.624 38.688 1.00 97.31 923 SER A N 1
ATOM 7266 C CA . SER A 1 923 ? -21.083 2.405 38.902 1.00 97.31 923 SER A CA 1
ATOM 7267 C C . SER A 1 923 ? -20.062 2.490 40.056 1.00 97.31 923 SER A C 1
ATOM 7269 O O . SER A 1 923 ? -19.119 1.699 40.098 1.00 97.31 923 SER A O 1
ATOM 7271 N N . LYS A 1 924 ? -20.183 3.489 40.939 1.00 97.19 924 LYS A N 1
ATOM 7272 C CA . LYS A 1 924 ? -19.378 3.667 42.161 1.00 97.19 924 LYS A CA 1
ATOM 7273 C C . LYS A 1 924 ? -20.201 3.520 43.440 1.00 97.19 924 LYS A C 1
ATOM 7275 O O . LYS A 1 924 ? -19.625 3.538 44.524 1.00 97.19 924 LYS A O 1
ATOM 7280 N N . GLU A 1 925 ? -21.521 3.408 43.326 1.00 98.00 925 GLU A N 1
ATOM 7281 C CA . GLU A 1 925 ? -22.400 3.185 44.469 1.00 98.00 925 GLU A CA 1
ATOM 7282 C C . GLU A 1 925 ? -22.235 1.747 44.969 1.00 98.00 925 GLU A C 1
ATOM 7284 O O . GLU A 1 925 ? -22.404 0.794 44.212 1.00 98.00 925 GLU A O 1
ATOM 7289 N N . SER A 1 926 ? -21.904 1.594 46.250 1.00 96.38 926 SER A N 1
ATOM 7290 C CA . SER A 1 926 ? -21.631 0.300 46.890 1.00 96.38 926 SER A CA 1
ATOM 7291 C C . SER A 1 926 ? -22.873 -0.378 47.482 1.00 96.38 926 SER A C 1
ATOM 7293 O O . SER A 1 926 ? -22.735 -1.298 48.282 1.00 96.38 926 SER A O 1
ATOM 7295 N N . GLU A 1 927 ? -24.066 0.116 47.155 1.00 97.50 927 GLU A N 1
ATOM 7296 C CA . GLU A 1 927 ? -25.359 -0.390 47.621 1.00 97.50 927 GLU A CA 1
ATOM 7297 C C . GLU A 1 927 ? -26.309 -0.454 46.423 1.00 97.50 927 GLU A C 1
ATOM 7299 O O . GLU A 1 927 ? -26.470 0.539 45.704 1.00 97.50 927 GLU A O 1
ATOM 7304 N N . LEU A 1 928 ? -26.937 -1.610 46.198 1.00 97.38 928 LEU A N 1
ATOM 7305 C CA . LEU A 1 928 ? -27.715 -1.845 44.982 1.00 97.38 928 LEU A CA 1
ATOM 7306 C C . LEU A 1 928 ? -28.920 -0.909 44.852 1.00 97.38 928 LEU A C 1
ATOM 7308 O O . LEU A 1 928 ? -29.096 -0.323 43.790 1.00 97.38 928 LEU A O 1
ATOM 7312 N N . ASP A 1 929 ? -29.710 -0.703 45.906 1.00 97.69 929 ASP A N 1
ATOM 7313 C CA . ASP A 1 929 ? -30.918 0.131 45.819 1.00 97.69 929 ASP A CA 1
ATOM 7314 C C . ASP A 1 929 ? -30.592 1.586 45.449 1.00 97.69 929 ASP A C 1
ATOM 7316 O O . ASP A 1 929 ? -31.219 2.150 44.555 1.00 97.69 929 ASP A O 1
ATOM 7320 N N . LYS A 1 930 ? -29.531 2.160 46.034 1.00 97.69 930 LYS A N 1
ATOM 7321 C CA . LYS A 1 930 ? -29.019 3.501 45.680 1.00 97.69 930 LYS A CA 1
ATOM 7322 C C . LYS A 1 930 ? -28.485 3.562 44.248 1.00 97.69 930 LYS A C 1
ATOM 7324 O O . LYS A 1 930 ? -28.611 4.589 43.580 1.00 97.69 930 LYS A O 1
ATOM 7329 N N . MET A 1 931 ? -27.890 2.472 43.761 1.00 97.94 931 MET A N 1
ATOM 7330 C CA . MET A 1 931 ? -27.456 2.352 42.369 1.00 97.94 931 MET A CA 1
ATOM 7331 C C . MET A 1 931 ? -28.658 2.326 41.412 1.00 97.94 931 MET A C 1
ATOM 7333 O O . MET A 1 931 ? -28.615 2.985 40.375 1.00 97.94 931 MET A O 1
ATOM 7337 N N . LEU A 1 932 ? -29.733 1.611 41.763 1.00 97.56 932 LEU A N 1
ATOM 7338 C CA . LEU A 1 932 ? -30.969 1.540 40.976 1.00 97.56 932 LEU A CA 1
ATOM 7339 C C . LEU A 1 932 ? -31.739 2.869 40.994 1.00 97.56 932 LEU A C 1
ATOM 7341 O O . LEU A 1 932 ? -32.169 3.319 39.936 1.00 97.56 932 LEU A O 1
ATOM 7345 N N . GLU A 1 933 ? -31.832 3.539 42.145 1.00 97.31 933 GLU A N 1
ATOM 7346 C CA . GLU A 1 933 ? -32.430 4.876 42.294 1.00 97.31 933 GLU A CA 1
ATOM 7347 C C . GLU A 1 933 ? -31.718 5.912 41.405 1.00 97.31 933 GLU A C 1
ATOM 7349 O O . GLU A 1 933 ? -32.350 6.595 40.598 1.00 97.31 933 GLU A O 1
ATOM 7354 N N . LYS A 1 934 ? -30.380 5.978 41.464 1.00 97.00 934 LYS A N 1
ATOM 7355 C CA . LYS A 1 934 ? -29.588 6.888 40.612 1.00 97.00 934 LYS A CA 1
ATOM 7356 C C . LYS A 1 934 ? -29.622 6.504 39.131 1.00 97.00 934 LYS A C 1
ATOM 7358 O O . LYS A 1 934 ? -29.463 7.373 38.272 1.00 97.00 934 LYS A O 1
ATOM 7363 N N . LEU A 1 935 ? -29.833 5.227 38.810 1.00 96.56 935 LEU A N 1
ATOM 7364 C CA . LEU A 1 935 ? -30.031 4.764 37.438 1.00 96.56 935 LEU A CA 1
ATOM 7365 C C . LEU A 1 935 ? -31.399 5.204 36.891 1.00 96.56 935 LEU A C 1
ATOM 7367 O O . LEU A 1 935 ? -31.467 5.684 35.756 1.00 96.56 935 LEU A O 1
ATOM 7371 N N . GLU A 1 936 ? -32.456 5.147 37.703 1.00 96.56 936 GLU A N 1
ATOM 7372 C CA . GLU A 1 936 ? -33.781 5.681 37.363 1.00 96.56 936 GLU A CA 1
ATOM 7373 C C . GLU A 1 936 ? -33.757 7.210 37.206 1.00 96.56 936 GLU A C 1
ATOM 7375 O O . GLU A 1 936 ? -34.277 7.739 36.222 1.00 96.56 936 GLU A O 1
ATOM 7380 N N . GLU A 1 937 ? -33.081 7.938 38.103 1.00 95.44 937 GLU A N 1
ATOM 7381 C CA . GLU A 1 937 ? -32.921 9.397 38.005 1.00 95.44 937 GLU A CA 1
ATOM 7382 C C . GLU A 1 937 ? -32.160 9.797 36.726 1.00 95.44 937 GLU A C 1
ATOM 7384 O O . GLU A 1 937 ? -32.586 10.679 35.967 1.00 95.44 937 GLU A O 1
ATOM 7389 N N . ALA A 1 938 ? -31.037 9.129 36.443 1.00 93.31 938 ALA A N 1
ATOM 7390 C CA . ALA A 1 938 ? -30.201 9.441 35.290 1.00 93.31 938 ALA A CA 1
ATOM 7391 C C . ALA A 1 938 ? -30.887 9.115 33.956 1.00 93.31 938 ALA A C 1
ATOM 7393 O O . ALA A 1 938 ? -30.766 9.892 33.005 1.00 93.31 938 ALA A O 1
ATOM 7394 N N . THR A 1 939 ? -31.624 8.005 33.875 1.00 93.62 939 THR A N 1
ATOM 7395 C CA . THR A 1 939 ? -32.409 7.641 32.682 1.00 93.62 939 THR A CA 1
ATOM 7396 C C . THR A 1 939 ? -33.655 8.510 32.521 1.00 93.62 939 THR A C 1
ATOM 7398 O O . THR A 1 939 ? -34.021 8.855 31.394 1.00 93.62 939 THR A O 1
ATOM 7401 N N . SER A 1 940 ? -34.279 8.937 33.621 1.00 91.75 940 SER A N 1
ATOM 7402 C CA . SER A 1 940 ? -35.470 9.787 33.589 1.00 91.75 940 SER A CA 1
ATOM 7403 C C . SER A 1 940 ? -35.172 11.234 33.218 1.00 91.75 940 SER A C 1
ATOM 7405 O O . SER A 1 940 ? -35.903 11.788 32.394 1.00 91.75 940 SER A O 1
ATOM 7407 N N . ASN A 1 941 ? -34.110 11.819 33.776 1.00 88.06 941 ASN A N 1
ATOM 7408 C CA . ASN A 1 941 ? -33.825 13.254 33.685 1.00 88.06 941 ASN A CA 1
ATOM 7409 C C . ASN A 1 941 ? -32.552 13.537 32.871 1.00 88.06 941 ASN A C 1
ATOM 7411 O O . ASN A 1 941 ? -32.600 14.180 31.821 1.00 88.06 941 ASN A O 1
ATOM 7415 N N . LYS A 1 942 ? -31.403 13.031 33.340 1.00 81.75 942 LYS A N 1
ATOM 7416 C CA . LYS A 1 942 ? -30.059 13.447 32.891 1.00 81.75 942 LYS A CA 1
ATOM 7417 C C . LYS A 1 942 ? -29.762 13.058 31.437 1.00 81.75 942 LYS A C 1
ATOM 7419 O O . LYS A 1 942 ? -29.248 13.878 30.687 1.00 81.75 942 LYS A O 1
ATOM 7424 N N . ILE A 1 943 ? -30.112 11.841 31.013 1.00 83.56 943 ILE A N 1
ATOM 7425 C CA . ILE A 1 943 ? -29.871 11.362 29.638 1.00 83.56 943 ILE A CA 1
ATOM 7426 C C . ILE A 1 943 ? -30.828 12.019 28.630 1.00 83.56 943 ILE A C 1
ATOM 7428 O O . ILE A 1 943 ? -30.424 12.271 27.497 1.00 83.56 943 ILE A O 1
ATOM 7432 N N . LYS A 1 944 ? -32.062 12.360 29.031 1.00 83.56 944 LYS A N 1
ATOM 7433 C CA . LYS A 1 944 ? -33.014 13.067 28.155 1.00 83.56 944 LYS A CA 1
ATOM 7434 C C . LYS A 1 944 ? -32.599 14.522 27.938 1.00 83.56 944 LYS A C 1
ATOM 7436 O O . LYS A 1 944 ? -32.518 14.949 26.793 1.00 83.56 944 LYS A O 1
ATOM 7441 N N . ALA A 1 945 ? -32.236 15.231 29.009 1.00 81.06 945 ALA A N 1
ATOM 7442 C CA . ALA A 1 945 ? -31.727 16.605 28.946 1.00 81.06 945 ALA A CA 1
ATOM 7443 C C . ALA A 1 945 ? -30.371 16.742 28.219 1.00 81.06 945 ALA A C 1
ATOM 7445 O O . ALA A 1 945 ? -29.973 17.842 27.862 1.00 81.06 945 ALA A O 1
ATOM 7446 N N . LEU A 1 946 ? -29.652 15.632 28.006 1.00 79.88 946 LEU A N 1
ATOM 7447 C CA . LEU A 1 946 ? -28.438 15.569 27.182 1.00 79.88 946 LEU A CA 1
ATOM 7448 C C . LEU A 1 946 ? -28.717 15.256 25.696 1.00 79.88 946 LEU A C 1
ATOM 7450 O O . LEU A 1 946 ? -27.783 15.282 24.894 1.00 79.88 946 LEU A O 1
ATOM 7454 N N . LYS A 1 947 ? -29.967 14.935 25.331 1.00 74.25 947 LYS A N 1
ATOM 7455 C CA . LYS A 1 947 ? -30.420 14.654 23.954 1.00 74.25 947 LYS A CA 1
ATOM 7456 C C . LYS A 1 947 ? -31.296 15.757 23.348 1.00 74.25 947 LYS A C 1
ATOM 7458 O O . LYS A 1 947 ? -31.490 15.743 22.135 1.00 74.25 947 LYS A O 1
ATOM 7463 N N . SER A 1 948 ? -31.848 16.637 24.183 1.00 78.69 948 SER A N 1
ATOM 7464 C CA . SER A 1 948 ? -32.592 17.850 23.815 1.00 78.69 948 SER A CA 1
ATOM 7465 C C . SER A 1 948 ? -31.662 19.041 23.619 1.00 78.69 948 SER A C 1
ATOM 7467 O O . SER A 1 948 ? -31.793 19.702 22.571 1.00 78.69 948 SER A O 1
#

Secondary structure (DSSP, 8-state):
---PPBP--------------------PPP-BPPPGGGGTTS-HHHHHHHHHHHHT-SS----HHHHTT-HHHHTTPPPPS-----------STTS-S----SSHHHHTTTTTSSTTS--------------------------PPPPPPP-------------------------------------------------------------------PPPPPPPHHHHHHHHHHHHHTT--HHHHHHHHHHTTT-HHHHHHHHHHHHHHHTS---PPPP----------------------------------------------TT-TTHHHHTT--EEEEB-S-B--SSTTBPPB-TT-EEEEEGGG--TTSEEEEE-SS-TTSEEEEEGGGBPPPPTTEEEEE-SS-B--SSTTSPPB-TT-EEEEEGGG--TTS--EEEE-------SS-HHHHS--SHHHHHHHHHHHHHHHHHHHHHHHHHTTGGGGSGGGHHHHHHHHHHHHHHHHHHHHHHHSSHHHHHHHHHHHHHHHHHHHHHHHHHHHHHHHHHHHHHSHHHHHHHHHHHHHHHHHHHHHHHHHHTSS----SHHHHHHHHHHHHHHHHHHHHTTSSSSTTTS---SS-HHHHHH--SHHHHHHHHHHHHHH----SHHHHHHHHHHHHHHHHHHHHHHHHHHHHHHHHHH-PPP------------------TTEEE---S--EEE--SSTT---EEEEETTEEEEE-SHHHHHHHHHHHHHHHHHHHHHHHHHHSS---HHHHHHHHHHHHHHHHHHHHHHHHHHHHHHHHHHHHHHHHHHHHHHHHHHHHHHHHHHHHHHHHHHHIIIIIHHHHHHHHHHHHHHHHS-TTTHHHHHHHHHHHHHHHHHHH--SGGGSSS-SS-HHHHHHHHHHHHHHTT-SSHHHHHHHHHHIIIIIHHHTT-

pLDDT: mean 72.85, std 26.73, range [23.88, 98.5]

Organism: Symbiodinium microadriaticum (NCBI:txid2951)

Radius of gyration: 46.85 Å; chains: 1; bounding box: 105×119×137 Å

Sequence (948 aa):
MLLGYPDEDRRELESRGPTRGVDVIELLPYHFKFSPADWQELSPGVNQLLSRLLAERELDRWPAKAAAKCEWLLRQAPQPVGTRVQVAGDAIGLEKMRTSPYVEQLQRCRTHTKDEAAELIAPKVSPSKAMAARQPSLNSEDEPPPSKIFPIELFICCPTAVAAKKATAYFTGHRIADARCALFARFPVILITQSSDRVVMAPTGSSQKSSATVWGATKRCVVPAGDAMAGHIAHLKDMGFCESQARKALAECVWDVNRAIDLLVSRGAAALAKPALPKAGAKESSGSSDHTEVVSNKGIDLDNSSTASGVSTPRCCASSVAPESGHGELKDDEERNKRSIRRVCRKVTSQDAQQLSADPGEFVRVWPFYETELGWIYAEDPTDASRAGWLPTAILESIEAGHEWVYVQKAMPALHANQVGVEEGEILKINLASRTPEGWVYAQKEKTEVKALLPGTWLKLQDWTHLILVVGTIACTIQMLISIVTMVNRECQEYTLCAKEVLSLVFISPCIWYILSVISQYDDRLQAKQRAAKLEKENLAKSYNDLLSDMDGLLSKSAESSAGLAERTFESKRRDFQRFLERVKDKYKISSSSKDGEQVLRQFKRFCQNWLKVFQECSIDPINHPKKVVDDKDLEHCTSIPQVADLCLDRLKKTEVRFISTQRDQDAQLLRKNKNDLRRMTQSEARHTQLLELPAPASSSASLGSSRGTRKGRLSWLQLGGPRQFYIKSSQTKDSYPKEIRCFCGHLIILSFEHAKLLIGIFAGLLLIVYDVYVMATKDGFGSSMFLSVLDLLVVEVCLLVMLCRFEELDIIQQLEREVKELARQNEQVEKQREKMTEFWSNAQQLTELWLYRTVPRLDLYKEVHNQLEDSSSEDLLHHMAGANQQLEDLERQLGALQDWKQDGQISPDTKKGIGKAINEISKESELDKMLEKLEEATSNKIKALKS